Protein AF-0000000087427642 (afdb_homodimer)

Secondary structure (DSSP, 8-state):
--TTSHHHHHHHHHHHSPSSEEEEEHHHHHHHHHHHHHHHHTT-SSEEEEEEGGG---HHHHHHHHHTT-EEEE-SHHHHHHHHHHT--GGGEEE--S---HHHHHHHHHHT-EEEE-SHHHHHHHHHHHHHHT---EEEEEEP-B-TTSPBPSSSB-HHHHHHHHHHHHHHT--EEEEEE---SS-SSTHHHHHHHHHHHHHHHHHHHHTTT--EEE----PPPSSS-SS-PPPHHHHHHHHHHHHHHTT--GGGSEEEE--SHHHHGGGEEEEEEEEEEEEETTEEEEEES--GGG-GGGGTS---EEEE-SSGGGGSS-SSPEEEEEE-SSSSTT-EEEEEEEESS---TT-EEEEE--TTTHHHH---SSSPPPPEEEEETTEEEEPP--/--TTSHHHHHHHHHHHSPSSEEEEEHHHHHHHHHHHHHHHHTT-SSEEEEEEGGG---HHHHHHHHHTT-EEEE-SHHHHHHHHHHT--GGGEEE--S---HHHHHHHHHHT-EEEE-SHHHHHHHHHHHHHHT---EEEEEEP-B-TTSPBPSSSB-HHHHHHHHHHHHHTT--EEEEEE---SS-SSTHHHHHHHHHHHHHHHHHHHHTTT--EEE----PPPSSS-SS-PPPHHHHHHHHHHHHHHTT--GGGSEEEE--SHHHHGGGEEEEEEEEEEEEETTEEEEEES--GGG-GGGGTS---EEEE-SSGGGGG--SSPEEEEEE-SSSSTT-EEEEEEEESS---TT-EEEEE--TTTHHHH---SSSPPPPEEEEETTEEEEPP--

Nearest PDB structures (foldseek):
  7kh2-assembly2_B  TM=8.807E-01  e=3.112E-33  Francisella tularensis subsp. novicida
  7kh2-assembly1_C  TM=8.857E-01  e=6.780E-33  Francisella tularensis subsp. novicida
  2nva-assembly3_F  TM=8.558E-01  e=1.841E-29  Paramecium bursaria Chlorella virus 1
  2nva-assembly3_E  TM=8.548E-01  e=6.877E-29  Paramecium bursaria Chlorella virus 1
  2nva-assembly4_H  TM=8.618E-01  e=8.231E-29  Paramecium bursaria Chlorella virus 1

Solvent-accessible surface area (backbone atoms only — not comparable to full-atom values): 41023 Å² total; per-residue (Å²): 117,94,47,75,67,45,50,64,50,49,54,58,45,56,75,75,40,73,72,29,30,36,40,33,36,51,56,55,28,52,52,37,47,51,51,49,53,52,32,41,48,72,67,22,84,38,65,45,54,18,40,29,39,75,23,43,65,51,59,77,56,47,31,48,39,27,74,73,65,39,29,39,29,23,45,30,58,56,38,44,52,48,42,50,74,44,57,38,51,40,86,37,30,39,39,41,40,72,46,73,52,72,68,39,48,50,51,36,56,73,60,51,26,32,38,35,33,36,40,70,68,53,44,53,50,51,54,52,50,27,58,74,66,72,50,87,70,43,34,26,46,26,37,40,35,73,41,94,87,67,48,65,46,93,48,28,30,50,78,82,47,46,61,56,48,53,49,55,29,56,75,67,70,48,66,73,40,32,42,30,35,53,78,50,70,58,42,76,59,55,60,60,57,40,53,49,46,63,72,43,24,67,58,50,45,51,53,36,58,74,48,73,24,68,34,34,47,26,57,29,38,23,50,42,43,76,78,70,50,96,58,87,50,69,53,66,49,55,40,35,50,47,48,52,51,40,36,45,75,47,71,42,61,48,83,45,32,32,41,30,39,27,48,28,39,43,40,32,14,76,30,12,30,39,37,28,33,31,66,43,73,47,78,56,91,93,39,41,34,35,31,26,63,40,36,40,52,54,38,65,49,59,88,82,40,83,57,58,74,44,78,55,67,92,57,80,72,54,63,74,66,48,92,58,69,46,63,30,32,36,30,24,39,48,86,51,94,81,28,58,74,39,74,70,41,69,33,45,48,90,82,50,62,68,38,37,36,36,38,35,56,31,25,33,38,19,60,41,58,34,54,49,67,56,50,77,69,59,58,46,30,33,30,47,95,91,38,74,45,79,47,78,84,132,118,92,49,74,66,47,50,64,50,48,54,57,45,54,75,75,42,74,72,29,31,35,40,32,36,51,56,56,28,51,52,36,47,51,49,49,54,52,32,43,49,73,67,23,84,38,66,45,55,18,40,29,40,74,22,43,66,51,59,76,56,46,31,48,39,28,73,70,65,39,28,37,29,24,46,31,58,55,40,45,53,48,42,50,73,45,57,37,52,39,86,37,29,38,38,40,40,72,46,73,51,73,68,40,47,50,52,36,55,75,60,51,27,32,38,35,33,33,41,68,69,52,43,54,51,51,54,52,49,27,59,76,66,72,50,86,70,42,33,26,45,25,36,40,37,73,41,94,87,67,48,63,46,93,49,27,30,49,77,82,47,45,60,57,49,51,49,54,30,56,75,68,71,47,66,73,38,32,41,30,35,55,79,52,71,59,42,76,58,55,60,59,58,39,52,49,45,62,73,43,22,68,58,51,44,51,53,36,60,73,49,73,24,69,32,34,48,26,59,30,38,23,50,41,44,75,78,68,54,96,56,86,51,69,53,67,48,54,40,35,50,44,49,50,50,39,37,46,76,48,71,41,60,49,82,44,32,32,41,31,39,26,48,27,38,43,38,33,15,76,29,13,30,39,38,28,32,31,66,42,75,47,78,55,92,93,38,41,35,35,32,27,63,40,37,41,50,54,37,66,49,57,88,82,40,84,56,58,73,42,78,53,68,92,58,81,72,53,62,72,67,49,94,58,70,45,64,29,31,34,28,24,37,48,86,51,93,80,27,58,75,38,74,72,43,70,33,44,49,90,82,50,63,69,38,36,37,36,37,35,55,32,24,33,40,19,58,42,58,34,54,49,68,59,50,77,69,57,57,47,31,32,32,46,93,90,38,72,44,81,47,80,84,131

Foldseek 3Di:
DVCPVVLVLLVVVCVPFPDWAKEFEQVLLVVLVVQLCVLQCVQFVFEAEAAECQFDVQLSNLLVCLVVPHAHEYAELVVVVSNVVSRHQQQRYEHHHPDDDLVSLLVNQVSQHEYADWDPVSLVSNLVSCVVVVGQHAYEFEEWFQAPVRDTDPTTDYPVCVVVSVVVCVVSVHQHAEYEYEHDAADQALVRLLVRCVVCLVVVVVNLVVVQLNHEYEHEEHQHAQPFDPPGRDRSSRNSVSNSVSNVVSVHRSHSYHYYYHYRLNSTQQRMKIKWFFAAWDDDPNAIETEIAAWCLLQVCQVPTDWDKDWNDPDPPQQPPDPDWHFYWYAYDDDDDPRTNDHRDTGSDDDGGGIMMMTGRCTTNSNSRRDDDPDDDHWYWYDDPSDIDTRPDD/DVCPVVLVLLVVVCVPFPDWAKEFEQVLLVVLVVQLCVLQCVQFVFEAEAAECQFPVQLSNLLVCQVVVHAHEYAELVVVVSNVVSRHQQQRYEHHHQDDDLVSLLVNQVSQHEYEDWDPVSLVSNLVSCVVVVGQHAYEWEEWFQAPVRDTDPTTDYPVCVVVSVVVCVVSVHQHAEYEYEHDAADQALVRLLVRCVVCLVVVVVNLVVVQLNHEYEHEEHQHAQPFDPDGRDRSSRNSVSNSVSNVVSVHRSHSYHYYYHYYLNSTQQRMKIKWFFAAWDDDPNAIETEIAAWCLLVVCQVPTDWDKDWNDPDPPQQPPDPDWHFYWYAYDDDDDPRTNDHRDTGSDDDGGGIMMMTGRCTTNSNSRRDDDPDDDHWYWYDDPSDIDTRPDD

pLDDT: mean 91.94, std 11.84, range [31.23, 98.88]

Radius of gyration: 28.8 Å; Cα contacts (8 Å, |Δi|>4): 1660; chains: 2; bounding box: 78×86×61 Å

InterPro domains:
  IPR000183 Ornithine/DAP/Arg decarboxylase [PR01179] (51-69)
  IPR000183 Ornithine/DAP/Arg decarboxylase [PR01179] (71-83)
  IPR000183 Ornithine/DAP/Arg decarboxylase [PR01179] (173-186)
  IPR000183 Ornithine/DAP/Arg decarboxylase [PR01179] (259-278)
  IPR009006 Alanine racemase/group IV decarboxylase, C-terminal [G3DSA:2.40.37.10] (265-391)
  IPR009006 Alanine racemase/group IV decarboxylase, C-terminal [SSF50621] (239-381)
  IPR022644 Orn/DAP/Arg decarboxylase 2, N-terminal [PF02784] (31-268)
  IPR029066 PLP-binding barrel [G3DSA:3.20.20.10] (31-264)
  IPR029066 PLP-binding barrel [SSF51419] (19-271)

Sequence (788 aa):
MSCSTIPPLVRQTAAEVKTPFFLVDIDGIRASLRAHQQAWASHFPRVEVAYSYKSNSLADITRLFAREGLAAEVVSGRELELALQDGFQPDKIYFDGPLKTPDELRSALEAGVAIQVDSLPELSTVLELSDQLASCPRISMRLATRRPNGRWSRFGLLLSEVATALQLLDDAEVRLSGLHFHVGSNQPSPRLYRETIAIYGSLFRQIVDLYDGDIWLDIGGGFPSKSQTPAKTPEIAEFADAVATAFRAQHLDPHHFTLVVEPGRSLVEDHGYLVSRVRHEKRRNGRRLLVLDAGRNLIPSLETWHHPIEVVHDAPELAGSLDQEIEYDLFGAQCFESDSLARGFTSPVPLSPGTLLVFGEVGAYDLATSHSWIRQAPPVLTVSEEQWQPSSSRMSCSTIPPLVRQTAAEVKTPFFLVDIDGIRASLRAHQQAWASHFPRVEVAYSYKSNSLADITRLFAREGLAAEVVSGRELELALQDGFQPDKIYFDGPLKTPDELRSALEAGVAIQVDSLPELSTVLELSDQLASCPRISMRLATRRPNGRWSRFGLLLSEVATALQLLDDAEVRLSGLHFHVGSNQPSPRLYRETIAIYGSLFRQIVDLYDGDIWLDIGGGFPSKSQTPAKTPEIAEFADAVATAFRAQHLDPHHFTLVVEPGRSLVEDHGYLVSRVRHEKRRNGRRLLVLDAGRNLIPSLETWHHPIEVVHDAPELAGSLDQEIEYDLFGAQCFESDSLARGFTSPVPLSPGTLLVFGEVGAYDLATSHSWIRQAPPVLTVSEEQWQPSSSR

Structure (mmCIF, N/CA/C/O backbone):
data_AF-0000000087427642-model_v1
#
loop_
_entity.id
_entity.type
_entity.pdbx_description
1 polymer 'Type III PLP-dependent enzyme'
#
loop_
_atom_site.group_PDB
_atom_site.id
_atom_site.type_symbol
_atom_site.label_atom_id
_atom_site.label_alt_id
_atom_site.label_comp_id
_atom_site.label_asym_id
_atom_site.label_entity_id
_atom_site.label_seq_id
_atom_site.pdbx_PDB_ins_code
_atom_site.Cartn_x
_atom_site.Cartn_y
_atom_site.Cartn_z
_atom_site.occupancy
_atom_site.B_iso_or_equiv
_atom_site.auth_seq_id
_atom_site.auth_comp_id
_atom_site.auth_asym_id
_atom_site.auth_atom_id
_atom_site.pdbx_PDB_model_num
ATOM 1 N N . MET A 1 1 ? 24.516 11.781 -3.141 1 31.58 1 MET A N 1
ATOM 2 C CA . MET A 1 1 ? 24.406 11.141 -1.834 1 31.58 1 MET A CA 1
ATOM 3 C C . MET A 1 1 ? 25.656 11.375 -1 1 31.58 1 MET A C 1
ATOM 5 O O . MET A 1 1 ? 26.766 11.047 -1.433 1 31.58 1 MET A O 1
ATOM 9 N N . SER A 1 2 ? 25.766 12.297 -0.439 1 37 2 SER A N 1
ATOM 10 C CA . SER A 1 2 ? 26.953 12.305 0.398 1 37 2 SER A CA 1
ATOM 11 C C . SER A 1 2 ? 27.109 11 1.163 1 37 2 SER A C 1
ATOM 13 O O . SER A 1 2 ? 26.812 10.93 2.357 1 37 2 SER A O 1
ATOM 15 N N . CYS A 1 3 ? 26.516 9.906 0.608 1 42.31 3 CYS A N 1
ATOM 16 C CA . CYS A 1 3 ? 26.469 8.492 0.942 1 42.31 3 CYS A CA 1
ATOM 17 C C . CYS A 1 3 ? 27.875 7.953 1.228 1 42.31 3 CYS A C 1
ATOM 19 O O . CYS A 1 3 ? 28.172 6.809 0.895 1 42.31 3 CYS A O 1
ATOM 21 N N . SER A 1 4 ? 28.672 8.852 1.37 1 47.69 4 SER A N 1
ATOM 22 C CA . SER A 1 4 ? 29.984 8.227 1.441 1 47.69 4 SER A CA 1
ATOM 23 C C . SER A 1 4 ? 30.047 7.176 2.543 1 47.69 4 SER A C 1
ATOM 25 O O . SER A 1 4 ? 30.828 6.223 2.457 1 47.69 4 SER A O 1
ATOM 27 N N . THR A 1 5 ? 29.125 7.473 3.59 1 57.28 5 THR A N 1
ATOM 28 C CA . THR A 1 5 ? 29.297 6.566 4.719 1 57.28 5 THR A CA 1
ATOM 29 C C . THR A 1 5 ? 28.312 5.402 4.633 1 57.28 5 THR A C 1
ATOM 31 O O . THR A 1 5 ? 28.406 4.441 5.395 1 57.28 5 THR A O 1
ATOM 34 N N . ILE A 1 6 ? 27.422 5.395 3.625 1 67.44 6 ILE A N 1
ATOM 35 C CA . ILE A 1 6 ? 26.344 4.422 3.604 1 67.44 6 ILE A CA 1
ATOM 36 C C . ILE A 1 6 ? 26.844 3.096 3.037 1 67.44 6 ILE A C 1
ATOM 38 O O . ILE A 1 6 ? 26.609 2.035 3.623 1 67.44 6 ILE A O 1
ATOM 42 N N . PRO A 1 7 ? 27.781 3.23 2.18 1 68.06 7 PRO A N 1
ATOM 43 C CA . PRO A 1 7 ? 28.109 1.948 1.557 1 68.06 7 PRO A CA 1
ATOM 44 C C . PRO A 1 7 ? 28.844 1.003 2.51 1 68.06 7 PRO A C 1
ATOM 46 O O . PRO A 1 7 ? 28.484 -0.171 2.619 1 68.06 7 PRO A O 1
ATOM 49 N N . PRO A 1 8 ? 29.828 1.535 3.279 1 75.38 8 PRO A N 1
ATOM 50 C CA . PRO A 1 8 ? 30.484 0.605 4.203 1 75.38 8 PRO A CA 1
ATOM 51 C C . PRO A 1 8 ? 29.531 0.068 5.27 1 75.38 8 PRO A C 1
ATOM 53 O O . PRO A 1 8 ? 29.594 -1.115 5.613 1 75.38 8 PRO A O 1
ATOM 56 N N . LEU A 1 9 ? 28.719 0.882 5.648 1 83.38 9 LEU A N 1
ATOM 57 C CA . LEU A 1 9 ? 27.766 0.485 6.668 1 83.38 9 LEU A CA 1
ATOM 58 C C . LEU A 1 9 ? 26.781 -0.542 6.113 1 83.38 9 LEU A C 1
ATOM 60 O O . LEU A 1 9 ? 26.422 -1.504 6.801 1 83.38 9 LEU A O 1
ATOM 64 N N . VAL A 1 10 ? 26.422 -0.36 4.926 1 87.94 10 VAL A N 1
ATOM 65 C CA . VAL A 1 10 ? 25.469 -1.256 4.27 1 87.94 10 VAL A CA 1
ATOM 66 C C . VAL A 1 10 ? 26.078 -2.652 4.148 1 87.94 10 VAL A C 1
ATOM 68 O O . VAL A 1 10 ? 25.406 -3.65 4.43 1 87.94 10 VAL A O 1
ATOM 71 N N . ARG A 1 11 ? 27.297 -2.719 3.783 1 87.69 11 ARG A N 1
ATOM 72 C CA . ARG A 1 11 ? 27.953 -4.008 3.623 1 87.69 11 ARG A CA 1
ATOM 73 C C . ARG A 1 11 ? 28.031 -4.75 4.953 1 87.69 11 ARG A C 1
ATOM 75 O O . ARG A 1 11 ? 27.75 -5.949 5.02 1 87.69 11 ARG A O 1
ATOM 82 N N . GLN A 1 12 ? 28.469 -4.012 5.891 1 86.94 12 GLN A N 1
ATOM 83 C CA . GLN A 1 12 ? 28.578 -4.602 7.223 1 86.94 12 GLN A CA 1
ATOM 84 C C . GLN A 1 12 ? 27.234 -5.086 7.734 1 86.94 12 GLN A C 1
ATOM 86 O O . GLN A 1 12 ? 27.125 -6.188 8.281 1 86.94 12 GLN A O 1
ATOM 91 N N . THR A 1 13 ? 26.266 -4.289 7.578 1 89.12 13 THR A N 1
ATOM 92 C CA . THR A 1 13 ? 24.922 -4.629 8.055 1 89.12 13 THR A CA 1
ATOM 93 C C . THR A 1 13 ? 24.375 -5.832 7.297 1 89.12 13 THR A C 1
ATOM 95 O O . THR A 1 13 ? 23.781 -6.73 7.898 1 89.12 13 THR A O 1
ATOM 98 N N . ALA A 1 14 ? 24.594 -5.875 6.004 1 90.75 14 ALA A N 1
ATOM 99 C CA . ALA A 1 14 ? 24.062 -6.93 5.148 1 90.75 14 ALA A CA 1
ATOM 100 C C . ALA A 1 14 ? 24.703 -8.273 5.465 1 90.75 14 ALA A C 1
ATOM 102 O O . ALA A 1 14 ? 24.188 -9.328 5.074 1 90.75 14 ALA A O 1
ATOM 103 N N . ALA A 1 15 ? 25.844 -8.258 6.09 1 90.31 15 ALA A N 1
ATOM 104 C CA . ALA A 1 15 ? 26.5 -9.492 6.523 1 90.31 15 ALA A CA 1
ATOM 105 C C . ALA A 1 15 ? 25.781 -10.094 7.73 1 90.31 15 ALA A C 1
ATOM 107 O O . ALA A 1 15 ? 25.875 -11.297 7.977 1 90.31 15 ALA A O 1
ATOM 108 N N . GLU A 1 16 ? 25.031 -9.289 8.414 1 91.06 16 GLU A N 1
ATOM 109 C CA . GLU A 1 16 ? 24.406 -9.719 9.664 1 91.06 16 GLU A CA 1
ATOM 110 C C . GLU A 1 16 ? 22.891 -9.773 9.539 1 91.06 16 GLU A C 1
ATOM 112 O O . GLU A 1 16 ? 22.219 -10.531 10.25 1 91.06 16 GLU A O 1
ATOM 117 N N . VAL A 1 17 ? 22.359 -8.953 8.734 1 92.88 17 VAL A N 1
ATOM 118 C CA . VAL A 1 17 ? 20.922 -8.852 8.57 1 92.88 17 VAL A CA 1
ATOM 119 C C . VAL A 1 17 ? 20.516 -9.281 7.16 1 92.88 17 VAL A C 1
ATOM 121 O O . VAL A 1 17 ? 21.094 -8.805 6.176 1 92.88 17 VAL A O 1
ATOM 124 N N . LYS A 1 18 ? 19.609 -10.164 7.062 1 93.31 18 LYS A N 1
ATOM 125 C CA . LYS A 1 18 ? 19.156 -10.641 5.766 1 93.31 18 LYS A CA 1
ATOM 126 C C . LYS A 1 18 ? 18.453 -9.531 4.988 1 93.31 18 LYS A C 1
ATOM 128 O O . LYS A 1 18 ? 17.672 -8.758 5.559 1 93.31 18 LYS A O 1
ATOM 133 N N . THR A 1 19 ? 18.781 -9.383 3.75 1 95.44 19 THR A N 1
ATOM 134 C CA . THR A 1 19 ? 18.078 -8.453 2.867 1 95.44 19 THR A CA 1
ATOM 135 C C . THR A 1 19 ? 16.719 -9.016 2.465 1 95.44 19 THR A C 1
ATOM 137 O O . THR A 1 19 ? 16.5 -10.234 2.498 1 95.44 19 THR A O 1
ATOM 140 N N . PRO A 1 20 ? 15.828 -8.094 2.119 1 96.56 20 PRO A N 1
ATOM 141 C CA . PRO A 1 20 ? 15.953 -6.633 2.141 1 96.56 20 PRO A CA 1
ATOM 142 C C . PRO A 1 20 ? 15.781 -6.047 3.539 1 96.56 20 PRO A C 1
ATOM 144 O O . PRO A 1 20 ? 15.242 -6.711 4.43 1 96.56 20 PRO A O 1
ATOM 147 N N . PHE A 1 21 ? 16.266 -4.887 3.818 1 96 21 PHE A N 1
ATOM 148 C CA . PHE A 1 21 ? 16.016 -4.152 5.051 1 96 21 PHE A CA 1
ATOM 149 C C . PHE A 1 21 ? 16.062 -2.648 4.805 1 96 21 PHE A C 1
ATOM 151 O O . PHE A 1 21 ? 16.688 -2.193 3.846 1 96 21 PHE A O 1
ATOM 158 N N . PHE A 1 22 ? 15.352 -1.914 5.645 1 96.25 22 PHE A N 1
ATOM 159 C CA . PHE A 1 22 ? 15.43 -0.458 5.625 1 96.25 22 PHE A CA 1
ATOM 160 C C . PHE A 1 22 ? 16.531 0.039 6.562 1 96.25 22 PHE A C 1
ATOM 162 O O . PHE A 1 22 ? 16.781 -0.562 7.609 1 96.25 22 PHE A O 1
ATOM 169 N N . LEU A 1 23 ? 17.156 1.083 6.156 1 94.31 23 LEU A N 1
ATOM 170 C CA . LEU A 1 23 ? 18.109 1.811 6.98 1 94.31 23 LEU A CA 1
ATOM 171 C C . LEU A 1 23 ? 17.703 3.273 7.121 1 94.31 23 LEU A C 1
ATOM 173 O O . LEU A 1 23 ? 17.375 3.934 6.129 1 94.31 23 LEU A O 1
ATOM 177 N N . VAL A 1 24 ? 17.656 3.721 8.352 1 95.12 24 VAL A N 1
ATOM 178 C CA . VAL A 1 24 ? 17.312 5.113 8.625 1 95.12 24 VAL A CA 1
ATOM 179 C C . VAL A 1 24 ? 18.5 5.797 9.32 1 95.12 24 VAL A C 1
ATOM 181 O O . VAL A 1 24 ? 18.938 5.359 10.383 1 95.12 24 VAL A O 1
ATOM 184 N N . ASP A 1 25 ? 18.938 6.863 8.742 1 93.69 25 ASP A N 1
ATOM 185 C CA . ASP A 1 25 ? 20.078 7.629 9.25 1 93.69 25 ASP A CA 1
ATOM 186 C C . ASP A 1 25 ? 19.625 8.695 10.234 1 93.69 25 ASP A C 1
ATOM 188 O O . ASP A 1 25 ? 19.281 9.812 9.836 1 93.69 25 ASP A O 1
ATOM 192 N N . ILE A 1 26 ? 19.734 8.398 11.523 1 94.62 26 ILE A N 1
ATOM 193 C CA . ILE A 1 26 ? 19.219 9.273 12.57 1 94.62 26 ILE A CA 1
ATOM 194 C C . ILE A 1 26 ? 20.078 10.539 12.656 1 94.62 26 ILE A C 1
ATOM 196 O O . ILE A 1 26 ? 19.562 11.625 12.906 1 94.62 26 ILE A O 1
ATOM 200 N N . ASP A 1 27 ? 21.359 10.445 12.453 1 93.69 27 ASP A N 1
ATOM 201 C CA . ASP A 1 27 ? 22.234 11.602 12.5 1 93.69 27 ASP A CA 1
ATOM 202 C C . ASP A 1 27 ? 21.922 12.586 11.375 1 93.69 27 ASP A C 1
ATOM 204 O O . ASP A 1 27 ? 21.922 13.797 11.578 1 93.69 27 ASP A O 1
ATOM 208 N N . GLY A 1 28 ? 21.672 11.977 10.211 1 93.94 28 GLY A N 1
ATOM 209 C CA . GLY A 1 28 ? 21.25 12.828 9.109 1 93.94 28 GLY A CA 1
ATOM 210 C C . GLY A 1 28 ? 19.953 13.57 9.391 1 93.94 28 GLY A C 1
ATOM 211 O O . GLY A 1 28 ? 19.828 14.75 9.062 1 93.94 28 GLY A O 1
ATOM 212 N N . ILE A 1 29 ? 19.047 12.938 10 1 96.38 29 ILE A N 1
ATOM 213 C CA . ILE A 1 29 ? 17.766 13.531 10.359 1 96.38 29 ILE A CA 1
ATOM 214 C C . ILE A 1 29 ? 17.984 14.664 11.367 1 96.38 29 ILE A C 1
ATOM 216 O O . ILE A 1 29 ? 17.391 15.734 11.234 1 96.38 29 ILE A O 1
ATOM 220 N N . ARG A 1 30 ? 18.828 14.484 12.305 1 95.31 30 ARG A N 1
ATOM 221 C CA . ARG A 1 30 ? 19.141 15.508 13.289 1 95.31 30 ARG A CA 1
ATOM 222 C C . ARG A 1 30 ? 19.75 16.75 12.625 1 95.31 30 ARG A C 1
ATOM 224 O O . ARG A 1 30 ? 19.422 17.875 12.992 1 95.31 30 ARG A O 1
ATOM 231 N N . ALA A 1 31 ? 20.609 16.469 11.703 1 94.88 31 ALA A N 1
ATOM 232 C CA . ALA A 1 31 ? 21.219 17.578 10.977 1 94.88 31 ALA A CA 1
ATOM 233 C C . ALA A 1 31 ? 20.188 18.375 10.195 1 94.88 31 ALA A C 1
ATOM 235 O O . ALA A 1 31 ? 20.219 19.609 10.172 1 94.88 31 ALA A O 1
ATOM 236 N N . SER A 1 32 ? 19.281 17.656 9.562 1 95.38 32 SER A N 1
ATOM 237 C CA . SER A 1 32 ? 18.203 18.312 8.836 1 95.38 32 SER A CA 1
ATOM 238 C C . SER A 1 32 ? 17.328 19.141 9.766 1 95.38 32 SER A C 1
ATOM 240 O O . SER A 1 32 ? 16.891 20.25 9.406 1 95.38 32 SER A O 1
ATOM 242 N N . LEU A 1 33 ? 17.062 18.656 10.945 1 97.19 33 LEU A N 1
ATOM 243 C CA . LEU A 1 33 ? 16.281 19.375 11.945 1 97.19 33 LEU A CA 1
ATOM 244 C C . LEU A 1 33 ? 16.969 20.672 12.336 1 97.19 33 LEU A C 1
ATOM 246 O O . LEU A 1 33 ? 16.312 21.734 12.383 1 97.19 33 LEU A O 1
ATOM 250 N N . ARG A 1 34 ? 18.234 20.609 12.539 1 96.31 34 ARG A N 1
ATOM 251 C CA . ARG A 1 34 ? 18.984 21.797 12.914 1 96.31 34 ARG A CA 1
ATOM 252 C C . ARG A 1 34 ? 18.922 22.859 11.812 1 96.31 34 ARG A C 1
ATOM 254 O O . ARG A 1 34 ? 18.797 24.047 12.094 1 96.31 34 ARG A O 1
ATOM 261 N N . ALA A 1 35 ? 19 22.375 10.656 1 95.19 35 ALA A N 1
ATOM 262 C CA . ALA A 1 35 ? 18.938 23.281 9.516 1 95.19 35 ALA A CA 1
ATOM 263 C C . ALA A 1 35 ? 17.594 24 9.477 1 95.19 35 ALA A C 1
ATOM 265 O O . ALA A 1 35 ? 17.531 25.203 9.219 1 95.19 35 ALA A O 1
ATOM 266 N N . HIS A 1 36 ? 16.516 23.328 9.688 1 97 36 HIS A N 1
ATOM 267 C CA . HIS A 1 36 ? 15.18 23.922 9.734 1 97 36 HIS A CA 1
ATOM 268 C C . HIS A 1 36 ? 15.062 24.953 10.852 1 97 36 HIS A C 1
ATOM 270 O O . HIS A 1 36 ? 14.609 26.062 10.625 1 97 36 HIS A O 1
ATOM 276 N N . GLN A 1 37 ? 15.492 24.547 12.008 1 97.06 37 GLN A N 1
ATOM 277 C CA . GLN A 1 37 ? 15.391 25.422 13.172 1 97.06 37 GLN A CA 1
ATOM 278 C C . GLN A 1 37 ? 16.172 26.719 12.945 1 97.06 37 GLN A C 1
ATOM 280 O O . GLN A 1 37 ? 15.664 27.812 13.203 1 97.06 37 GLN A O 1
ATOM 285 N N . GLN A 1 38 ? 17.312 26.562 12.398 1 97.38 38 GLN A N 1
ATOM 286 C CA . GLN A 1 38 ? 18.156 27.719 12.164 1 97.38 38 GLN A CA 1
ATOM 287 C C . GLN A 1 38 ? 17.562 28.625 11.086 1 97.38 38 GLN A C 1
ATOM 289 O O . GLN A 1 38 ? 17.531 29.844 11.25 1 97.38 38 GLN A O 1
ATOM 294 N N . ALA A 1 39 ? 17.125 28.016 10.055 1 97.88 39 ALA A N 1
ATOM 295 C CA . ALA A 1 39 ? 16.594 28.797 8.93 1 97.88 39 ALA A CA 1
ATOM 296 C C . ALA A 1 39 ? 15.391 29.625 9.359 1 97.88 39 ALA A C 1
ATOM 298 O O . ALA A 1 39 ? 15.336 30.828 9.086 1 97.88 39 ALA A O 1
ATOM 299 N N . TRP A 1 40 ? 14.461 29.078 10.047 1 98.56 40 TRP A N 1
ATOM 300 C CA . TRP A 1 40 ? 13.234 29.781 10.422 1 98.56 40 TRP A CA 1
ATOM 301 C C . TRP A 1 40 ? 13.484 30.75 11.562 1 98.56 40 TRP A C 1
ATOM 303 O O . TRP A 1 40 ? 12.93 31.859 11.586 1 98.56 40 TRP A O 1
ATOM 313 N N . ALA A 1 41 ? 14.352 30.375 12.492 1 97.62 41 ALA A N 1
ATOM 314 C CA . ALA A 1 41 ? 14.648 31.219 13.648 1 97.62 41 ALA A CA 1
ATOM 315 C C . ALA A 1 41 ? 15.336 32.531 13.219 1 97.62 41 ALA A C 1
ATOM 317 O O . ALA A 1 41 ? 15.273 33.531 13.922 1 97.62 41 ALA A O 1
ATOM 318 N N . SER A 1 42 ? 15.938 32.469 12.117 1 97.5 42 SER A N 1
ATOM 319 C CA . SER A 1 42 ? 16.641 33.656 11.633 1 97.5 42 SER A CA 1
ATOM 320 C C . SER A 1 42 ? 15.664 34.781 11.242 1 97.5 42 SER A C 1
ATOM 322 O O . SER A 1 42 ? 16.016 35.938 11.234 1 97.5 42 SER A O 1
ATOM 324 N N . HIS A 1 43 ? 14.422 34.406 10.992 1 97.75 43 HIS A N 1
ATOM 325 C CA . HIS A 1 43 ? 13.445 35.406 10.516 1 97.75 43 HIS A CA 1
ATOM 326 C C . HIS A 1 43 ? 12.297 35.531 11.5 1 97.75 43 HIS A C 1
ATOM 328 O O . HIS A 1 43 ? 11.625 36.562 11.531 1 97.75 43 HIS A O 1
ATOM 334 N N . PHE A 1 44 ? 12.062 34.531 12.266 1 98.19 44 PHE A N 1
ATOM 335 C CA . PHE A 1 44 ? 10.922 34.531 13.18 1 98.19 44 PHE A CA 1
ATOM 336 C C . PHE A 1 44 ? 11.383 34.25 14.609 1 98.19 44 PHE A C 1
ATOM 338 O O . PHE A 1 44 ? 11.891 33.156 14.906 1 98.19 44 PHE A O 1
ATOM 345 N N . PRO A 1 45 ? 11.164 35.219 15.508 1 97.06 45 PRO A N 1
ATOM 346 C CA . PRO A 1 45 ? 11.633 35.062 16.891 1 97.06 45 PRO A CA 1
ATOM 347 C C . PRO A 1 45 ? 10.891 33.938 17.641 1 97.06 45 PRO A C 1
ATOM 349 O O . PRO A 1 45 ? 11.438 33.344 18.562 1 97.06 45 PRO A O 1
ATOM 352 N N . ARG A 1 46 ? 9.625 33.781 17.297 1 97.44 46 ARG A N 1
ATOM 353 C CA . ARG A 1 46 ? 8.812 32.719 17.844 1 97.44 46 ARG A CA 1
ATOM 354 C C . ARG A 1 46 ? 8.414 31.719 16.766 1 97.44 46 ARG A C 1
ATOM 356 O O . ARG A 1 46 ? 7.516 31.984 15.969 1 97.44 46 ARG A O 1
ATOM 363 N N . VAL A 1 47 ? 9.117 30.578 16.766 1 97.75 47 VAL A N 1
ATOM 364 C CA . VAL A 1 47 ? 8.859 29.578 15.75 1 97.75 47 VAL A CA 1
ATOM 365 C C . VAL A 1 47 ? 8.703 28.203 16.391 1 97.75 47 VAL A C 1
ATOM 367 O O . VAL A 1 47 ? 9.438 27.859 17.328 1 97.75 47 VAL A O 1
ATOM 370 N N . GLU A 1 48 ? 7.734 27.516 15.992 1 97.88 48 GLU A N 1
ATOM 371 C CA . GLU A 1 48 ? 7.516 26.125 16.391 1 97.88 48 GLU A CA 1
ATOM 372 C C . GLU A 1 48 ? 7.578 25.188 15.195 1 97.88 48 GLU A C 1
ATOM 374 O O . GLU A 1 48 ? 6.836 25.359 14.227 1 97.88 48 GLU A O 1
ATOM 379 N N . VAL A 1 49 ? 8.523 24.234 15.234 1 98.56 49 VAL A N 1
ATOM 380 C CA . VAL A 1 49 ? 8.625 23.203 14.211 1 98.56 49 VAL A CA 1
ATOM 381 C C . VAL A 1 49 ? 7.809 21.984 14.641 1 98.56 49 VAL A C 1
ATOM 383 O O . VAL A 1 49 ? 8.133 21.328 15.633 1 98.56 49 VAL A O 1
ATOM 386 N N . ALA A 1 50 ? 6.781 21.703 13.914 1 98.81 50 ALA A N 1
ATOM 387 C CA . ALA A 1 50 ? 5.891 20.578 14.211 1 98.81 50 ALA A CA 1
ATOM 388 C C . ALA A 1 50 ? 6.078 19.453 13.203 1 98.81 50 ALA A C 1
ATOM 390 O O . ALA A 1 50 ? 5.695 19.594 12.031 1 98.81 50 ALA A O 1
ATOM 391 N N . TYR A 1 51 ? 6.594 18.391 13.688 1 98.81 51 TYR A N 1
ATOM 392 C CA . TYR A 1 51 ? 6.855 17.281 12.781 1 98.81 51 TYR A CA 1
ATOM 393 C C . TYR A 1 51 ? 5.555 16.641 12.312 1 98.81 51 TYR A C 1
ATOM 395 O O . TYR A 1 51 ? 4.691 16.297 13.133 1 98.81 51 TYR A O 1
ATOM 403 N N . SER A 1 52 ? 5.449 16.5 10.984 1 98.56 52 SER A N 1
ATOM 404 C CA . SER A 1 52 ? 4.277 15.844 10.406 1 98.56 52 SER A CA 1
ATOM 405 C C . SER A 1 52 ? 4.363 14.328 10.531 1 98.56 52 SER A C 1
ATOM 407 O O . SER A 1 52 ? 5.07 13.672 9.766 1 98.56 52 SER A O 1
ATOM 409 N N . TYR A 1 53 ? 3.57 13.734 11.352 1 98.25 53 TYR A N 1
ATOM 410 C CA . TYR A 1 53 ? 3.662 12.328 11.719 1 98.25 53 TYR A CA 1
ATOM 411 C C . TYR A 1 53 ? 3.414 11.43 10.508 1 98.25 53 TYR A C 1
ATOM 413 O O . TYR A 1 53 ? 3.986 10.344 10.406 1 98.25 53 TYR A O 1
ATOM 421 N N . LYS A 1 54 ? 2.578 11.867 9.617 1 97.44 54 LYS A N 1
ATOM 422 C CA . LYS A 1 54 ? 2.168 11.016 8.508 1 97.44 54 LYS A CA 1
ATOM 423 C C . LYS A 1 54 ? 3.344 10.727 7.574 1 97.44 54 LYS A C 1
ATOM 425 O O . LYS A 1 54 ? 3.277 9.812 6.75 1 97.44 54 LYS A O 1
ATOM 430 N N . SER A 1 55 ? 4.418 11.5 7.668 1 97.31 55 SER A N 1
ATOM 431 C CA . SER A 1 55 ? 5.578 11.297 6.809 1 97.31 55 SER A CA 1
ATOM 432 C C . SER A 1 55 ? 6.332 10.031 7.184 1 97.31 55 SER A C 1
ATOM 434 O O . SER A 1 55 ? 6.762 9.273 6.312 1 97.31 55 SER A O 1
ATOM 436 N N . ASN A 1 56 ? 6.543 9.836 8.383 1 97.5 56 ASN A N 1
ATOM 437 C CA . ASN A 1 56 ? 7.242 8.695 8.969 1 97.5 56 ASN A CA 1
ATOM 438 C C . ASN A 1 56 ? 7.121 8.68 10.484 1 97.5 56 ASN A C 1
ATOM 440 O O . ASN A 1 56 ? 7.773 9.469 11.172 1 97.5 56 ASN A O 1
ATOM 444 N N . SER A 1 57 ? 6.355 7.785 11.086 1 97 57 SER A N 1
ATOM 445 C CA . SER A 1 57 ? 6.074 7.801 12.516 1 97 57 SER A CA 1
ATOM 446 C C . SER A 1 57 ? 6.941 6.789 13.258 1 97 57 SER A C 1
ATOM 448 O O . SER A 1 57 ? 6.559 6.305 14.328 1 97 57 SER A O 1
ATOM 450 N N . LEU A 1 58 ? 8.055 6.352 12.602 1 95.81 58 LEU A N 1
ATOM 451 C CA . LEU A 1 58 ? 8.992 5.484 13.305 1 95.81 58 LEU A CA 1
ATOM 452 C C . LEU A 1 58 ? 9.352 6.074 14.664 1 95.81 58 LEU A C 1
ATOM 454 O O . LEU A 1 58 ? 9.781 7.227 14.758 1 95.81 58 LEU A O 1
ATOM 458 N N . ALA A 1 59 ? 9.281 5.316 15.68 1 96.38 59 ALA A N 1
ATOM 459 C CA . ALA A 1 59 ? 9.422 5.801 17.047 1 96.38 59 ALA A CA 1
ATOM 460 C C . ALA A 1 59 ? 10.789 6.438 17.266 1 96.38 59 ALA A C 1
ATOM 462 O O . ALA A 1 59 ? 10.906 7.445 17.984 1 96.38 59 ALA A O 1
ATOM 463 N N . ASP A 1 60 ? 11.82 5.863 16.656 1 95.62 60 ASP A N 1
ATOM 464 C CA . ASP A 1 60 ? 13.164 6.402 16.812 1 95.62 60 ASP A CA 1
ATOM 465 C C . ASP A 1 60 ? 13.234 7.848 16.328 1 95.62 60 ASP A C 1
ATOM 467 O O . ASP A 1 60 ? 13.984 8.656 16.875 1 95.62 60 ASP A O 1
ATOM 471 N N . ILE A 1 61 ? 12.469 8.148 15.328 1 97.31 61 ILE A N 1
ATOM 472 C CA . ILE A 1 61 ? 12.445 9.484 14.75 1 97.31 61 ILE A CA 1
ATOM 473 C C . ILE A 1 61 ? 11.594 10.414 15.617 1 97.31 61 ILE A C 1
ATOM 475 O O . ILE A 1 61 ? 12.055 11.484 16.031 1 97.31 61 ILE A O 1
ATOM 479 N N . THR A 1 62 ? 10.367 9.953 15.969 1 98 62 THR A N 1
ATOM 480 C CA . THR A 1 62 ? 9.414 10.82 16.656 1 98 62 THR A CA 1
ATOM 481 C C . THR A 1 62 ? 9.859 11.086 18.094 1 98 62 THR A C 1
ATOM 483 O O . THR A 1 62 ? 9.734 12.203 18.594 1 98 62 THR A O 1
ATOM 486 N N . ARG A 1 63 ? 10.422 10.109 18.719 1 97.44 63 ARG A N 1
ATOM 487 C CA . ARG A 1 63 ? 10.93 10.305 20.078 1 97.44 63 ARG A CA 1
ATOM 488 C C . ARG A 1 63 ? 12.133 11.234 20.078 1 97.44 63 ARG A C 1
ATOM 490 O O . ARG A 1 63 ? 12.312 12.023 21.016 1 97.44 63 ARG A O 1
ATOM 497 N N . LEU A 1 64 ? 12.977 11.094 19.094 1 96.38 64 LEU A N 1
ATOM 498 C CA . LEU A 1 64 ? 14.07 12.047 18.938 1 96.38 64 LEU A CA 1
ATOM 499 C C . LEU A 1 64 ? 13.539 13.469 18.859 1 96.38 64 LEU A C 1
ATOM 501 O O . LEU A 1 64 ? 14.023 14.359 19.562 1 96.38 64 LEU A O 1
ATOM 505 N N . PHE A 1 65 ? 12.539 13.68 18.047 1 98.25 65 PHE A N 1
ATOM 506 C CA . PHE A 1 65 ? 11.992 15.016 17.844 1 98.25 65 PHE A CA 1
ATOM 507 C C . PHE A 1 65 ? 11.336 15.531 19.109 1 98.25 65 PHE A C 1
ATOM 509 O O . PHE A 1 65 ? 11.438 16.719 19.438 1 98.25 65 PHE A O 1
ATOM 516 N N . ALA A 1 66 ? 10.672 14.641 19.828 1 98.25 66 ALA A N 1
ATOM 517 C CA . ALA A 1 66 ? 10.094 15.031 21.109 1 98.25 66 ALA A CA 1
ATOM 518 C C . ALA A 1 66 ? 11.18 15.492 22.078 1 98.25 66 ALA A C 1
ATOM 520 O O . ALA A 1 66 ? 11.031 16.531 22.734 1 98.25 66 ALA A O 1
ATOM 521 N N . ARG A 1 67 ? 12.242 14.773 22.141 1 96.94 67 ARG A N 1
ATOM 522 C CA . ARG A 1 67 ? 13.344 15.102 23.031 1 96.94 67 ARG A CA 1
ATOM 523 C C . ARG A 1 67 ? 14.016 16.406 22.625 1 96.94 67 ARG A C 1
ATOM 525 O O . ARG A 1 67 ? 14.508 17.156 23.469 1 96.94 67 ARG A O 1
ATOM 532 N N . GLU A 1 68 ? 13.992 16.641 21.359 1 96.56 68 GLU A N 1
ATOM 533 C CA . GLU A 1 68 ? 14.594 17.859 20.844 1 96.56 68 GLU A CA 1
ATOM 534 C C . GLU A 1 68 ? 13.656 19.047 21.016 1 96.56 68 GLU A C 1
ATOM 536 O O . GLU A 1 68 ? 13.984 20.172 20.625 1 96.56 68 GLU A O 1
ATOM 541 N N . GLY A 1 69 ? 12.438 18.828 21.5 1 96.25 69 GLY A N 1
ATOM 542 C CA . GLY A 1 69 ? 11.539 19.922 21.844 1 96.25 69 GLY A CA 1
ATOM 543 C C . GLY A 1 69 ? 10.625 20.328 20.703 1 96.25 69 GLY A C 1
ATOM 544 O O . GLY A 1 69 ? 10 21.391 20.75 1 96.25 69 GLY A O 1
ATOM 545 N N . LEU A 1 70 ? 10.555 19.516 19.688 1 98.38 70 LEU A N 1
ATOM 546 C CA . LEU A 1 70 ? 9.672 19.828 18.562 1 98.38 70 LEU A CA 1
ATOM 547 C C . LEU A 1 70 ? 8.211 19.625 18.969 1 98.38 70 LEU A C 1
ATOM 549 O O . LEU A 1 70 ? 7.918 19 19.984 1 98.38 70 LEU A O 1
ATOM 553 N N . ALA A 1 71 ? 7.324 20.234 18.203 1 98.75 71 ALA A N 1
ATOM 554 C CA . ALA A 1 71 ? 5.895 19.922 18.234 1 98.75 71 ALA A CA 1
ATOM 555 C C . ALA A 1 71 ? 5.566 18.781 17.266 1 98.75 71 ALA A C 1
ATOM 557 O O . ALA A 1 71 ? 6.426 18.344 16.5 1 98.75 71 ALA A O 1
ATOM 558 N N . ALA A 1 72 ? 4.363 18.219 17.406 1 98.88 72 ALA A N 1
ATOM 559 C CA . ALA A 1 72 ? 3.852 17.188 16.516 1 98.88 72 ALA A CA 1
ATOM 560 C C . ALA A 1 72 ? 2.609 17.672 15.766 1 98.88 72 ALA A C 1
ATOM 562 O O . ALA A 1 72 ? 1.746 18.328 16.344 1 98.88 72 ALA A O 1
ATOM 563 N N . GLU A 1 73 ? 2.619 17.516 14.555 1 98.81 73 GLU A N 1
ATOM 564 C CA . GLU A 1 73 ? 1.395 17.609 13.766 1 98.81 73 GLU A CA 1
ATOM 565 C C . GLU A 1 73 ? 0.846 16.234 13.422 1 98.81 73 GLU A C 1
ATOM 567 O O . GLU A 1 73 ? 1.541 15.414 12.812 1 98.81 73 GLU A O 1
ATOM 572 N N . VAL A 1 74 ? -0.371 15.93 13.828 1 98.69 74 VAL A N 1
ATOM 573 C CA . VAL A 1 74 ? -0.999 14.625 13.625 1 98.69 74 VAL A CA 1
ATOM 574 C C . VAL A 1 74 ? -2.295 14.797 12.836 1 98.69 74 VAL A C 1
ATOM 576 O O . VAL A 1 74 ? -2.92 15.859 12.875 1 98.69 74 VAL A O 1
ATOM 579 N N . VAL A 1 75 ? -2.701 13.703 12.133 1 98.12 75 VAL A N 1
ATOM 580 C CA . VAL A 1 75 ? -3.852 13.867 11.25 1 98.12 75 VAL A CA 1
ATOM 581 C C . VAL A 1 75 ? -4.875 12.773 11.523 1 98.12 75 VAL A C 1
ATOM 583 O O . VAL A 1 75 ? -5.781 12.547 10.719 1 98.12 75 VAL A O 1
ATOM 586 N N . SER A 1 76 ? -4.762 12.039 12.562 1 97.06 76 SER A N 1
ATOM 587 C CA . SER A 1 76 ? -5.719 11.031 12.992 1 97.06 76 SER A CA 1
ATOM 588 C C . SER A 1 76 ? -5.621 10.773 14.492 1 97.06 76 SER A C 1
ATOM 590 O O . SER A 1 76 ? -4.652 11.172 15.133 1 97.06 76 SER A O 1
ATOM 592 N N . GLY A 1 77 ? -6.688 10.141 15.016 1 97 77 GLY A N 1
ATOM 593 C CA . GLY A 1 77 ? -6.648 9.742 16.422 1 97 77 GLY A CA 1
ATOM 594 C C . GLY A 1 77 ? -5.492 8.812 16.734 1 97 77 GLY A C 1
ATOM 595 O O . GLY A 1 77 ? -4.887 8.914 17.812 1 97 77 GLY A O 1
ATOM 596 N N . ARG A 1 78 ? -5.164 7.953 15.836 1 95.75 78 ARG A N 1
ATOM 597 C CA . ARG A 1 78 ? -4.043 7.035 16.031 1 95.75 78 ARG A CA 1
ATOM 598 C C . ARG A 1 78 ? -2.729 7.793 16.156 1 95.75 78 ARG A C 1
ATOM 600 O O . ARG A 1 78 ? -1.919 7.5 17.031 1 95.75 78 ARG A O 1
ATOM 607 N N . GLU A 1 79 ? -2.504 8.703 15.305 1 97.88 79 GLU A N 1
ATOM 608 C CA . GLU A 1 79 ? -1.285 9.5 15.375 1 97.88 79 GLU A CA 1
ATOM 609 C C . GLU A 1 79 ? -1.242 10.328 16.656 1 97.88 79 GLU A C 1
ATOM 611 O O . GLU A 1 79 ? -0.172 10.531 17.234 1 97.88 79 GLU A O 1
ATOM 616 N N . LEU A 1 80 ? -2.434 10.852 17.016 1 98.5 80 LEU A N 1
ATOM 617 C CA . LEU A 1 80 ? -2.508 11.586 18.281 1 98.5 80 LEU A CA 1
ATOM 618 C C . LEU A 1 80 ? -2.049 10.719 19.438 1 98.5 80 LEU A C 1
ATOM 620 O O . LEU A 1 80 ? -1.219 11.148 20.25 1 98.5 80 LEU A O 1
ATOM 624 N N . GLU A 1 81 ? -2.57 9.531 19.469 1 97.88 81 GLU A N 1
ATOM 625 C CA . GLU A 1 81 ? -2.182 8.586 20.516 1 97.88 81 GLU A CA 1
ATOM 626 C C . GLU A 1 81 ? -0.68 8.32 20.5 1 97.88 81 GLU A C 1
ATOM 628 O O . GLU A 1 81 ? -0.027 8.312 21.547 1 97.88 81 GLU A O 1
ATOM 633 N N . LEU A 1 82 ? -0.139 8.141 19.328 1 97.5 82 LEU A N 1
ATOM 634 C CA . LEU A 1 82 ? 1.283 7.863 19.156 1 97.5 82 LEU A CA 1
ATOM 635 C C . LEU A 1 82 ? 2.125 9.047 19.625 1 97.5 82 LEU A C 1
ATOM 637 O O . LEU A 1 82 ? 3.152 8.867 20.281 1 97.5 82 LEU A O 1
ATOM 641 N N . ALA A 1 83 ? 1.695 10.227 19.219 1 98.69 83 ALA A N 1
ATOM 642 C CA . ALA A 1 83 ? 2.439 11.422 19.594 1 98.69 83 ALA A CA 1
ATOM 643 C C . ALA A 1 83 ? 2.521 11.555 21.125 1 98.69 83 ALA A C 1
ATOM 645 O O . ALA A 1 83 ? 3.582 11.867 21.656 1 98.69 83 ALA A O 1
ATOM 646 N N . LEU A 1 84 ? 1.389 11.344 21.797 1 98.62 84 LEU A N 1
ATOM 647 C CA . LEU A 1 84 ? 1.363 11.398 23.25 1 98.62 84 LEU A CA 1
ATOM 648 C C . LEU A 1 84 ? 2.268 10.328 23.859 1 98.62 84 LEU A C 1
ATOM 650 O O . LEU A 1 84 ? 3.031 10.609 24.781 1 98.62 84 LEU A O 1
ATOM 654 N N . GLN A 1 85 ? 2.236 9.133 23.297 1 98 85 GLN A N 1
ATOM 655 C CA . GLN A 1 85 ? 3.066 8.031 23.766 1 98 85 GLN A CA 1
ATOM 656 C C . GLN A 1 85 ? 4.547 8.328 23.547 1 98 85 GLN A C 1
ATOM 658 O O . GLN A 1 85 ? 5.391 7.91 24.344 1 98 85 GLN A O 1
ATOM 663 N N . ASP A 1 86 ? 4.867 9 22.484 1 97.94 86 ASP A N 1
ATOM 664 C CA . ASP A 1 86 ? 6.25 9.273 22.094 1 97.94 86 ASP A CA 1
ATOM 665 C C . ASP A 1 86 ? 6.844 10.391 22.953 1 97.94 86 ASP A C 1
ATOM 667 O O . ASP A 1 86 ? 8.055 10.641 22.906 1 97.94 86 ASP A O 1
ATOM 671 N N . GLY A 1 87 ? 6.012 11.148 23.672 1 98.19 87 GLY A N 1
ATOM 672 C CA . GLY A 1 87 ? 6.539 12.094 24.641 1 98.19 87 GLY A CA 1
ATOM 673 C C . GLY A 1 87 ? 6.242 13.539 24.297 1 98.19 87 GLY A C 1
ATOM 674 O O . GLY A 1 87 ? 6.699 14.453 24.984 1 98.19 87 GLY A O 1
ATOM 675 N N . PHE A 1 88 ? 5.457 13.758 23.297 1 98.75 88 PHE A N 1
ATOM 676 C CA . PHE A 1 88 ? 5.086 15.141 23 1 98.75 88 PHE A CA 1
ATOM 677 C C . PHE A 1 88 ? 4.102 15.68 24.016 1 98.75 88 PHE A C 1
ATOM 679 O O . PHE A 1 88 ? 3.176 14.977 24.438 1 98.75 88 PHE A O 1
ATOM 686 N N . GLN A 1 89 ? 4.348 16.875 24.438 1 98.31 89 GLN A N 1
ATOM 687 C CA . GLN A 1 89 ? 3.418 17.531 25.344 1 98.31 89 GLN A CA 1
ATOM 688 C C . GLN A 1 89 ? 2.141 17.953 24.625 1 98.31 89 GLN A C 1
ATOM 690 O O . GLN A 1 89 ? 2.188 18.406 23.484 1 98.31 89 GLN A O 1
ATOM 695 N N . PRO A 1 90 ? 0.996 17.828 25.281 1 98.12 90 PRO A N 1
ATOM 696 C CA . PRO A 1 90 ? -0.279 18.141 24.641 1 98.12 90 PRO A CA 1
ATOM 697 C C . PRO A 1 90 ? -0.299 19.531 24.031 1 98.12 90 PRO A C 1
ATOM 699 O O . PRO A 1 90 ? -0.85 19.734 22.938 1 98.12 90 PRO A O 1
ATOM 702 N N . ASP A 1 91 ? 0.321 20.5 24.641 1 97.31 91 ASP A N 1
ATOM 703 C CA . ASP A 1 91 ? 0.293 21.875 24.156 1 97.31 91 ASP A CA 1
ATOM 704 C C . ASP A 1 91 ? 1.201 22.047 22.938 1 97.31 91 ASP A C 1
ATOM 706 O O . ASP A 1 91 ? 1.224 23.109 22.328 1 97.31 91 ASP A O 1
ATOM 710 N N . LYS A 1 92 ? 1.941 20.969 22.594 1 98.12 92 LYS A N 1
ATOM 711 C CA . LYS A 1 92 ? 2.812 20.984 21.422 1 98.12 92 LYS A CA 1
ATOM 712 C C . LYS A 1 92 ? 2.283 20.047 20.344 1 98.12 92 LYS A C 1
ATOM 714 O O . LYS A 1 92 ? 3.043 19.578 19.484 1 98.12 92 LYS A O 1
ATOM 719 N N . ILE A 1 93 ? 1.033 19.703 20.391 1 98.88 93 ILE A N 1
ATOM 720 C CA . ILE A 1 93 ? 0.445 18.828 19.391 1 98.88 93 ILE A CA 1
ATOM 721 C C . ILE A 1 93 ? -0.652 19.562 18.625 1 98.88 93 ILE A C 1
ATOM 723 O O . ILE A 1 93 ? -1.532 20.172 19.234 1 98.88 93 ILE A O 1
ATOM 727 N N . TYR A 1 94 ? -0.514 19.594 17.375 1 98.88 94 TYR A N 1
ATOM 728 C CA . TYR A 1 94 ? -1.515 20.125 16.453 1 98.88 94 TYR A CA 1
ATOM 729 C C . TYR A 1 94 ? -2.256 19 15.742 1 98.88 94 TYR A C 1
ATOM 731 O O . TYR A 1 94 ? -1.653 18.234 14.992 1 98.88 94 TYR A O 1
ATOM 739 N N . PHE A 1 95 ? -3.555 18.891 15.977 1 98.81 95 PHE A N 1
ATOM 740 C CA . PHE A 1 95 ? -4.367 17.844 15.367 1 98.81 95 PHE A CA 1
ATOM 741 C C . PHE A 1 95 ? -5.074 18.359 14.125 1 98.81 95 PHE A C 1
ATOM 743 O O . PHE A 1 95 ? -6.078 19.062 14.219 1 98.81 95 PHE A O 1
ATOM 750 N N . ASP A 1 96 ? -4.52 17.984 12.969 1 98 96 ASP A N 1
ATOM 751 C CA . ASP A 1 96 ? -5.016 18.359 11.648 1 98 96 ASP A CA 1
ATOM 752 C C . ASP A 1 96 ? -5.758 17.203 11 1 98 96 ASP A C 1
ATOM 754 O O . ASP A 1 96 ? -6.305 16.344 11.688 1 98 96 ASP A O 1
ATOM 758 N N . GLY A 1 97 ? -5.934 17.281 9.695 1 95.88 97 GLY A N 1
ATOM 759 C CA . GLY A 1 97 ? -6.559 16.188 8.961 1 95.88 97 GLY A CA 1
ATOM 760 C C . GLY A 1 97 ? -7.926 16.547 8.414 1 95.88 97 GLY A C 1
ATOM 761 O O . GLY A 1 97 ? -8.617 17.406 8.969 1 95.88 97 GLY A O 1
ATOM 762 N N . PRO A 1 98 ? -8.297 15.828 7.395 1 94.75 98 PRO A N 1
ATOM 763 C CA . PRO A 1 98 ? -9.586 16.109 6.75 1 94.75 98 PRO A CA 1
ATOM 764 C C . PRO A 1 98 ? -10.766 15.516 7.512 1 94.75 98 PRO A C 1
ATOM 766 O O . PRO A 1 98 ? -11.922 15.875 7.254 1 94.75 98 PRO A O 1
ATOM 769 N N . LEU A 1 99 ? -10.461 14.609 8.359 1 94.94 99 LEU A N 1
ATOM 770 C CA . LEU A 1 99 ? -11.523 13.953 9.117 1 94.94 99 LEU A CA 1
ATOM 771 C C . LEU A 1 99 ? -11.078 13.695 10.555 1 94.94 99 LEU A C 1
ATOM 773 O O . LEU A 1 99 ? -10.047 13.062 10.789 1 94.94 99 LEU A O 1
ATOM 777 N N . LYS A 1 100 ? -11.844 14.211 11.469 1 97.12 100 LYS A N 1
ATOM 778 C CA . LYS A 1 100 ? -11.781 13.898 12.898 1 97.12 100 LYS A CA 1
ATOM 779 C C . LYS A 1 100 ? -13.148 13.461 13.422 1 97.12 100 LYS A C 1
ATOM 781 O O . LYS A 1 100 ? -14.094 14.25 13.445 1 97.12 100 LYS A O 1
ATOM 786 N N . THR A 1 101 ? -13.195 12.234 13.766 1 94.88 101 THR A N 1
ATOM 787 C CA . THR A 1 101 ? -14.453 11.711 14.273 1 94.88 101 THR A CA 1
ATOM 788 C C . THR A 1 101 ? -14.789 12.32 15.633 1 94.88 101 THR A C 1
ATOM 790 O O . THR A 1 101 ? -13.906 12.852 16.312 1 94.88 101 THR A O 1
ATOM 793 N N . PRO A 1 102 ? -16.078 12.203 16.047 1 95.25 102 PRO A N 1
ATOM 794 C CA . PRO A 1 102 ? -16.438 12.711 17.375 1 95.25 102 PRO A CA 1
ATOM 795 C C . PRO A 1 102 ? -15.586 12.086 18.484 1 95.25 102 PRO A C 1
ATOM 797 O O . PRO A 1 102 ? -15.18 12.781 19.422 1 95.25 102 PRO A O 1
ATOM 800 N N . ASP A 1 103 ? -15.289 10.82 18.328 1 95.81 103 ASP A N 1
ATOM 801 C CA . ASP A 1 103 ? -14.453 10.156 19.328 1 95.81 103 ASP A CA 1
ATOM 802 C C . ASP A 1 103 ? -13.039 10.742 19.328 1 95.81 103 ASP A C 1
ATOM 804 O O . ASP A 1 103 ? -12.453 10.945 20.391 1 95.81 103 ASP A O 1
ATOM 808 N N . GLU A 1 104 ? -12.531 10.953 18.203 1 97.38 104 GLU A N 1
ATOM 809 C CA . GLU A 1 104 ? -11.203 11.547 18.094 1 97.38 104 GLU A CA 1
ATOM 810 C C . GLU A 1 104 ? -11.18 12.969 18.641 1 97.38 104 GLU A C 1
ATOM 812 O O . GLU A 1 104 ? -10.234 13.359 19.328 1 97.38 104 GLU A O 1
ATOM 817 N N . LEU A 1 105 ? -12.234 13.719 18.344 1 98.19 105 LEU A N 1
ATOM 818 C CA . LEU A 1 105 ? -12.336 15.086 18.844 1 98.19 105 LEU A CA 1
ATOM 819 C C . LEU A 1 105 ? -12.461 15.102 20.359 1 98.19 105 LEU A C 1
ATOM 821 O O . LEU A 1 105 ? -11.859 15.945 21.031 1 98.19 105 LEU A O 1
ATOM 825 N N . ARG A 1 106 ? -13.211 14.172 20.859 1 98 106 ARG A N 1
ATOM 826 C CA . ARG A 1 106 ? -13.328 14.055 22.312 1 98 106 ARG A CA 1
ATOM 827 C C . ARG A 1 106 ? -11.977 13.789 22.953 1 98 106 ARG A C 1
ATOM 829 O O . ARG A 1 106 ? -11.609 14.438 23.938 1 98 106 ARG A O 1
ATOM 836 N N . SER A 1 107 ? -11.25 12.859 22.359 1 97.75 107 SER A N 1
ATOM 837 C CA . SER A 1 107 ? -9.922 12.539 22.859 1 97.75 107 SER A CA 1
ATOM 838 C C . SER A 1 107 ? -9 13.75 22.797 1 97.75 107 SER A C 1
ATOM 840 O O . SER A 1 107 ? -8.203 13.984 23.719 1 97.75 107 SER A O 1
ATOM 842 N N . ALA A 1 108 ? -9.086 14.469 21.75 1 98.5 108 ALA A N 1
ATOM 843 C CA . ALA A 1 108 ? -8.266 15.664 21.562 1 98.5 108 ALA A CA 1
ATOM 844 C C . ALA A 1 108 ? -8.578 16.703 22.625 1 98.5 108 ALA A C 1
ATOM 846 O O . ALA A 1 108 ? -7.664 17.312 23.203 1 98.5 108 ALA A O 1
ATOM 847 N N . LEU A 1 109 ? -9.852 16.906 22.922 1 98.38 109 LEU A N 1
ATOM 848 C CA . LEU A 1 109 ? -10.289 17.891 23.906 1 98.38 109 LEU A CA 1
ATOM 849 C C . LEU A 1 109 ? -9.852 17.469 25.312 1 98.38 109 LEU A C 1
ATOM 851 O O . LEU A 1 109 ? -9.367 18.297 26.078 1 98.38 109 LEU A O 1
ATOM 855 N N . GLU A 1 110 ? -9.984 16.188 25.547 1 97.75 110 GLU A N 1
ATOM 856 C CA . GLU A 1 110 ? -9.586 15.664 26.844 1 97.75 110 GLU A CA 1
ATOM 857 C C . GLU A 1 110 ? -8.078 15.781 27.047 1 97.75 110 GLU A C 1
ATOM 859 O O . GLU A 1 110 ? -7.617 16.062 28.156 1 97.75 110 GLU A O 1
ATOM 864 N N . ALA A 1 111 ? -7.297 15.609 26.031 1 97.44 111 ALA A N 1
ATOM 865 C CA . ALA A 1 111 ? -5.84 15.688 26.094 1 97.44 111 ALA A CA 1
ATOM 866 C C . ALA A 1 111 ? -5.371 17.141 26.125 1 97.44 111 ALA A C 1
ATOM 868 O O . ALA A 1 111 ? -4.258 17.422 26.578 1 97.44 111 ALA A O 1
ATOM 869 N N . GLY A 1 112 ? -6.152 18.031 25.594 1 97.62 112 GLY A N 1
ATOM 870 C CA . GLY A 1 112 ? -5.812 19.438 25.562 1 97.62 112 GLY A CA 1
ATOM 871 C C . GLY A 1 112 ? -4.934 19.828 24.391 1 97.62 112 GLY A C 1
ATOM 872 O O . GLY A 1 112 ? -4.125 20.75 24.5 1 97.62 112 GLY A O 1
ATOM 873 N N . VAL A 1 113 ? -5.023 19.109 23.281 1 98.19 113 VAL A N 1
ATOM 874 C CA . VAL A 1 113 ? -4.199 19.422 22.125 1 98.19 113 VAL A CA 1
ATOM 875 C C . VAL A 1 113 ? -4.898 20.469 21.25 1 98.19 113 VAL A C 1
ATOM 877 O O . VAL A 1 113 ? -6.094 20.719 21.422 1 98.19 113 VAL A O 1
ATOM 880 N N . ALA A 1 114 ? -4.129 21.141 20.422 1 98.56 114 ALA A N 1
ATOM 881 C CA . ALA A 1 114 ? -4.707 22.109 19.484 1 98.56 114 ALA A CA 1
ATOM 882 C C . ALA A 1 114 ? -5.441 21.391 18.344 1 98.56 114 ALA A C 1
ATOM 884 O O . ALA A 1 114 ? -4.922 20.438 17.766 1 98.56 114 ALA A O 1
ATOM 885 N N . ILE A 1 115 ? -6.66 21.781 18.078 1 98.75 115 ILE A N 1
ATOM 886 C CA . ILE A 1 115 ? -7.457 21.203 17 1 98.75 115 ILE A CA 1
ATOM 887 C C . ILE A 1 115 ? -7.523 22.188 15.828 1 98.75 115 ILE A C 1
ATOM 889 O O . ILE A 1 115 ? -7.957 23.328 15.984 1 98.75 115 ILE A O 1
ATOM 893 N N . GLN A 1 116 ? -7.047 21.781 14.711 1 98.44 116 GLN A N 1
ATOM 894 C CA . GLN A 1 116 ? -7.164 22.562 13.484 1 98.44 116 GLN A CA 1
ATOM 895 C C . GLN A 1 116 ? -8.391 22.125 12.68 1 98.44 116 GLN A C 1
ATOM 897 O O . GLN A 1 116 ? -8.375 21.094 12.023 1 98.44 116 GLN A O 1
ATOM 902 N N . VAL A 1 117 ? -9.406 22.922 12.656 1 98.06 117 VAL A N 1
ATOM 903 C CA . VAL A 1 117 ? -10.688 22.516 12.078 1 98.06 117 VAL A CA 1
ATOM 904 C C . VAL A 1 117 ? -10.633 22.625 10.555 1 98.06 117 VAL A C 1
ATOM 906 O O . VAL A 1 117 ? -10.094 23.609 10.023 1 98.06 117 VAL A O 1
ATOM 909 N N . ASP A 1 118 ? -11.219 21.656 9.906 1 97.44 118 ASP A N 1
ATOM 910 C CA . ASP A 1 118 ? -11.148 21.531 8.453 1 97.44 118 ASP A CA 1
ATOM 911 C C . ASP A 1 118 ? -12.469 21.953 7.805 1 97.44 118 ASP A C 1
ATOM 913 O O . ASP A 1 118 ? -12.547 22.109 6.582 1 97.44 118 ASP A O 1
ATOM 917 N N . SER A 1 119 ? -13.547 22.125 8.578 1 95.75 119 SER A N 1
ATOM 918 C CA . SER A 1 119 ? -14.867 22.453 8.055 1 95.75 119 SER A CA 1
ATOM 919 C C . SER A 1 119 ? -15.758 23.062 9.125 1 95.75 119 SER A C 1
ATOM 921 O O . SER A 1 119 ? -15.461 22.953 10.32 1 95.75 119 SER A O 1
ATOM 923 N N . LEU A 1 120 ? -16.859 23.75 8.648 1 95.88 120 LEU A N 1
ATOM 924 C CA . LEU A 1 120 ? -17.797 24.359 9.578 1 95.88 120 LEU A CA 1
ATOM 925 C C . LEU A 1 120 ? -18.516 23.297 10.406 1 95.88 120 LEU A C 1
ATOM 927 O O . LEU A 1 120 ? -18.656 23.438 11.625 1 95.88 120 LEU A O 1
ATOM 931 N N . PRO A 1 121 ? -18.875 22.156 9.758 1 94.5 121 PRO A N 1
ATOM 932 C CA . PRO A 1 121 ? -19.484 21.109 10.586 1 94.5 121 PRO A CA 1
ATOM 933 C C . PRO A 1 121 ? -18.547 20.578 11.664 1 94.5 121 PRO A C 1
ATOM 935 O O . PRO A 1 121 ? -18.969 20.312 12.789 1 94.5 121 PR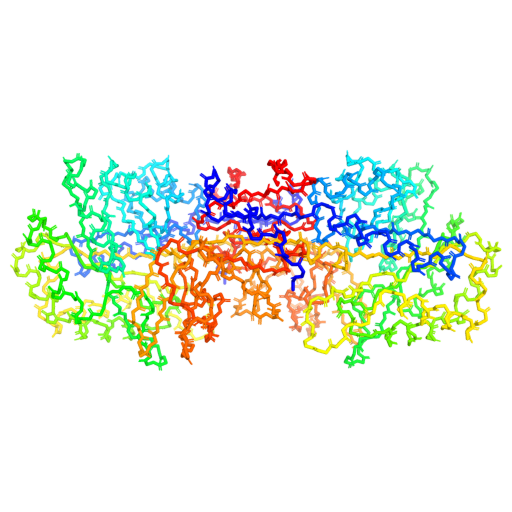O A O 1
ATOM 938 N N . GLU A 1 122 ? -17.344 20.422 11.367 1 96.56 122 GLU A N 1
ATOM 939 C CA . GLU A 1 122 ? -16.375 19.984 12.367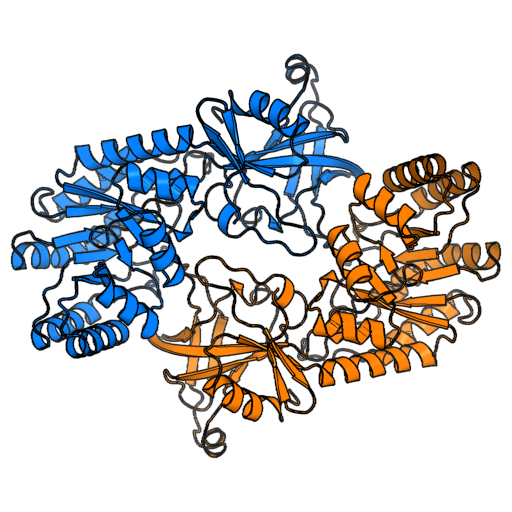 1 96.56 122 GLU A CA 1
ATOM 940 C C . GLU A 1 122 ? -16.266 20.984 13.516 1 96.56 122 GLU A C 1
ATOM 942 O O . GLU A 1 122 ? -16.234 20.609 14.688 1 96.56 122 GLU A O 1
ATOM 947 N N . LEU A 1 123 ? -16.219 22.281 13.164 1 97.62 123 LEU A N 1
ATOM 948 C CA . LEU A 1 123 ? -16.172 23.312 14.18 1 97.62 123 LEU A CA 1
ATOM 949 C C . LEU A 1 123 ? -17.359 23.219 15.125 1 97.62 123 LEU A C 1
ATOM 951 O O . LEU A 1 123 ? -17.203 23.266 16.344 1 97.62 123 LEU A O 1
ATOM 955 N N . SER A 1 124 ? -18.516 23.062 14.516 1 96.88 124 SER A N 1
ATOM 956 C CA . SER A 1 124 ? -19.719 22.938 15.32 1 96.88 124 SER A CA 1
ATOM 957 C C . SER A 1 124 ? -19.641 21.75 16.266 1 96.88 124 SER A C 1
ATOM 959 O O . SER A 1 124 ? -20.016 21.859 17.438 1 96.88 124 SER A O 1
ATOM 961 N N . THR A 1 125 ? -19.125 20.672 15.773 1 96.69 125 THR A N 1
ATOM 962 C CA . THR A 1 125 ? -18.984 19.469 16.594 1 96.69 125 THR A CA 1
ATOM 963 C C . THR A 1 125 ? -18 19.703 17.734 1 96.69 125 THR A C 1
ATOM 965 O O . THR A 1 125 ? -18.266 19.312 18.875 1 96.69 125 THR A O 1
ATOM 968 N N . VAL A 1 126 ? -16.891 20.344 17.453 1 98.19 126 VAL A N 1
ATOM 969 C CA . VAL A 1 126 ? -15.883 20.641 18.469 1 98.19 126 VAL A CA 1
ATOM 970 C C . VAL A 1 126 ? -16.484 21.516 19.562 1 98.19 126 VAL A C 1
ATOM 972 O O . VAL A 1 126 ? -16.281 21.25 20.75 1 98.19 126 VAL A O 1
ATOM 975 N N . LEU A 1 127 ? -17.25 22.531 19.156 1 98.25 127 LEU A N 1
ATOM 976 C CA . LEU A 1 127 ? -17.844 23.469 20.109 1 98.25 127 LEU A CA 1
ATOM 977 C C . LEU A 1 127 ? -18.875 22.766 20.984 1 98.25 127 LEU A C 1
ATOM 979 O O . LEU A 1 127 ? -18.922 22.984 22.203 1 98.25 127 LEU A O 1
ATOM 983 N N . GLU A 1 128 ? -19.641 21.891 20.344 1 97.69 128 GLU A N 1
ATOM 984 C CA . GLU A 1 128 ? -20.625 21.125 21.094 1 97.69 128 GLU A CA 1
ATOM 985 C C . GLU A 1 128 ? -19.953 20.219 22.125 1 97.69 128 GLU A C 1
ATOM 987 O O . GLU A 1 128 ? -20.359 20.172 23.281 1 97.69 128 GLU A O 1
ATOM 992 N N . LEU A 1 129 ? -18.969 19.547 21.688 1 97.94 129 LEU A N 1
ATOM 993 C CA . LEU A 1 129 ? -18.25 18.625 22.562 1 97.94 129 LEU A CA 1
ATOM 994 C C . LEU A 1 129 ? -17.531 19.375 23.672 1 97.94 129 LEU A C 1
ATOM 996 O O . LEU A 1 129 ? -17.469 18.891 24.812 1 97.94 129 LEU A O 1
ATOM 1000 N N . SER A 1 130 ? -16.922 20.484 23.328 1 97.56 130 SER A N 1
ATOM 1001 C CA . SER A 1 130 ? -16.234 21.281 24.328 1 97.56 130 SER A CA 1
ATOM 1002 C C . SER A 1 130 ? -17.172 21.75 25.438 1 97.56 130 SER A C 1
ATOM 1004 O O . SER A 1 130 ? -16.797 21.781 26.609 1 97.56 130 SER A O 1
ATOM 1006 N N . ASP A 1 131 ? -18.328 22.094 25.062 1 96.94 131 ASP A N 1
ATOM 1007 C CA . ASP A 1 131 ? -19.344 22.5 26.031 1 96.94 131 ASP A CA 1
ATOM 1008 C C . ASP A 1 131 ? -19.734 21.328 26.938 1 96.94 131 ASP A C 1
ATOM 1010 O O . ASP A 1 131 ? -19.812 21.484 28.156 1 96.94 131 ASP A O 1
ATOM 1014 N N . GLN A 1 132 ? -19.922 20.203 26.328 1 97.12 132 GLN A N 1
ATOM 1015 C CA . GLN A 1 132 ? -20.297 19.016 27.078 1 97.12 132 GLN A CA 1
ATOM 1016 C C . GLN A 1 132 ? -19.203 18.641 28.094 1 97.12 132 GLN A C 1
ATOM 1018 O O . GLN A 1 132 ? -19.516 18.188 29.203 1 97.12 132 GLN A O 1
ATOM 1023 N N . LEU A 1 133 ? -18.016 18.859 27.734 1 96.94 133 LEU A N 1
ATOM 1024 C CA . LEU A 1 133 ? -16.875 18.438 28.562 1 96.94 133 LEU A CA 1
ATOM 1025 C C . LEU A 1 133 ? -16.422 19.562 29.469 1 96.94 133 LEU A C 1
ATOM 1027 O O . LEU A 1 133 ? -15.508 19.375 30.297 1 96.94 133 LEU A O 1
ATOM 1031 N N . ALA A 1 134 ? -16.953 20.734 29.344 1 94.88 134 ALA A N 1
ATOM 1032 C CA . ALA A 1 134 ? -16.531 21.922 30.078 1 94.88 134 ALA A CA 1
ATOM 1033 C C . ALA A 1 134 ? -15.039 22.172 29.891 1 94.88 134 ALA A C 1
ATOM 1035 O O . ALA A 1 134 ? -14.32 22.391 30.875 1 94.88 134 ALA A O 1
ATOM 1036 N N . SER A 1 135 ? -14.648 22.016 28.656 1 91.56 135 SER A N 1
ATOM 1037 C CA . SER A 1 135 ? -13.242 22.234 28.328 1 91.56 135 SER A CA 1
ATOM 1038 C C . SER A 1 135 ? -13.031 23.547 27.594 1 91.56 135 SER A C 1
ATOM 1040 O O . SER A 1 135 ? -13.984 24.094 27.031 1 91.56 135 SER A O 1
ATOM 1042 N N . CYS A 1 136 ? -11.797 24.078 27.719 1 92 136 CYS A N 1
ATOM 1043 C CA . CYS A 1 136 ? -11.383 25.234 26.922 1 92 136 CYS A CA 1
ATOM 1044 C C . CYS A 1 136 ? -10.562 24.797 25.719 1 92 136 CYS A C 1
ATOM 1046 O O . CYS A 1 136 ? -9.359 24.578 25.828 1 92 136 CYS A O 1
ATOM 1048 N N . PRO A 1 137 ? -11.172 24.688 24.578 1 96.12 137 PRO A N 1
ATOM 1049 C CA . PRO A 1 137 ? -10.469 24.125 23.422 1 96.12 137 PRO A CA 1
ATOM 1050 C C . PRO A 1 137 ? -9.484 25.094 22.797 1 96.12 137 PRO A C 1
ATOM 1052 O O . PRO A 1 137 ? -9.703 26.312 22.828 1 96.12 137 PRO A O 1
ATOM 1055 N N . ARG A 1 138 ? -8.375 24.672 22.359 1 97.62 138 ARG A N 1
ATOM 1056 C CA . ARG A 1 138 ? -7.473 25.391 21.484 1 97.62 138 ARG A CA 1
ATOM 1057 C C . ARG A 1 138 ? -7.797 25.125 20.016 1 97.62 138 ARG A C 1
ATOM 1059 O O . ARG A 1 138 ? -7.52 24.031 19.5 1 97.62 138 ARG A O 1
ATOM 1066 N N . ILE A 1 139 ? -8.367 26.141 19.359 1 98.19 139 ILE A N 1
ATOM 1067 C CA . ILE A 1 139 ? -8.914 25.922 18.031 1 98.19 139 ILE A CA 1
ATOM 1068 C C . ILE A 1 139 ? -8.211 26.828 17.016 1 98.19 139 ILE A C 1
ATOM 1070 O O . ILE A 1 139 ? -8.039 28.016 17.266 1 98.19 139 ILE A O 1
ATOM 1074 N N . SER A 1 140 ? -7.758 26.266 15.977 1 98.38 140 SER A N 1
ATOM 1075 C CA . SER A 1 140 ? -7.344 27.016 14.805 1 98.38 140 SER A CA 1
ATOM 1076 C C . SER A 1 140 ? -8.172 26.641 13.578 1 98.38 140 SER A C 1
ATOM 1078 O O . SER A 1 140 ? -8.836 25.594 13.57 1 98.38 140 SER A O 1
ATOM 1080 N N . MET A 1 141 ? -8.211 27.484 12.555 1 98.44 141 MET A N 1
ATOM 1081 C CA . MET A 1 141 ? -8.945 27.25 11.32 1 98.44 141 MET A CA 1
ATOM 1082 C C . MET A 1 141 ? -7.992 26.922 10.172 1 98.44 141 MET A C 1
ATOM 1084 O O . MET A 1 141 ? -7.082 27.703 9.875 1 98.44 141 MET A O 1
ATOM 1088 N N . ARG A 1 142 ? -8.18 25.734 9.578 1 98.44 142 ARG A N 1
ATOM 1089 C CA . ARG A 1 142 ? -7.473 25.438 8.336 1 98.44 142 ARG A CA 1
ATOM 1090 C C . ARG A 1 142 ? -8.094 26.172 7.152 1 98.44 142 ARG A C 1
ATOM 1092 O O . ARG A 1 142 ? -9.312 26.141 6.961 1 98.44 142 ARG A O 1
ATOM 1099 N N . LEU A 1 143 ? -7.262 26.859 6.453 1 98.44 143 LEU A N 1
ATOM 1100 C CA . LEU A 1 143 ? -7.715 27.641 5.309 1 98.44 143 LEU A CA 1
ATOM 1101 C C . LEU A 1 143 ? -7.438 26.906 4 1 98.44 143 LEU A C 1
ATOM 1103 O O . LEU A 1 143 ? -6.375 26.312 3.83 1 98.44 143 LEU A O 1
ATOM 1107 N N . ALA A 1 144 ? -8.422 26.938 3.086 1 97.5 144 ALA A N 1
ATOM 1108 C CA . ALA A 1 144 ? -8.273 26.312 1.779 1 97.5 144 ALA A CA 1
ATOM 1109 C C . ALA A 1 144 ? -7.289 27.078 0.904 1 97.5 144 ALA A C 1
ATOM 1111 O O . ALA A 1 144 ? -7.285 28.312 0.902 1 97.5 144 ALA A O 1
ATOM 1112 N N . THR A 1 145 ? -6.465 26.391 0.233 1 97.25 145 THR A N 1
ATOM 1113 C CA . THR A 1 145 ? -5.496 27.016 -0.655 1 97.25 145 THR A CA 1
ATOM 1114 C C . THR A 1 145 ? -5.84 26.75 -2.115 1 97.25 145 THR A C 1
ATOM 1116 O O . THR A 1 145 ? -6.59 25.812 -2.416 1 97.25 145 THR A O 1
ATOM 1119 N N . ARG A 1 146 ? -5.336 27.578 -2.939 1 94.56 146 ARG A N 1
ATOM 1120 C CA . ARG A 1 146 ? -5.461 27.344 -4.375 1 94.56 146 ARG A CA 1
ATOM 1121 C C . ARG A 1 146 ? -4.375 26.391 -4.867 1 94.56 146 ARG A C 1
ATOM 1123 O O . ARG A 1 146 ? -3.193 26.578 -4.578 1 94.56 146 ARG A O 1
ATOM 1130 N N . ARG A 1 147 ? -4.801 25.391 -5.625 1 88.75 147 ARG A N 1
ATOM 1131 C CA . ARG A 1 147 ? -3.863 24.422 -6.184 1 88.75 147 ARG A CA 1
ATOM 1132 C C . ARG A 1 147 ? -3.307 24.922 -7.52 1 88.75 147 ARG A C 1
ATOM 1134 O O . ARG A 1 147 ? -3.83 25.859 -8.109 1 88.75 147 ARG A O 1
ATOM 1141 N N . PRO A 1 148 ? -2.338 24.266 -7.953 1 83 148 PRO A N 1
ATOM 1142 C CA . PRO A 1 148 ? -1.729 24.703 -9.219 1 83 148 PRO A CA 1
ATOM 1143 C C . PRO A 1 148 ? -2.717 24.672 -10.383 1 83 148 PRO A C 1
ATOM 1145 O O . PRO A 1 148 ? -2.59 25.469 -11.312 1 83 148 PRO A O 1
ATOM 1148 N N . ASN A 1 149 ? -3.672 23.781 -10.328 1 83.88 149 ASN A N 1
ATOM 1149 C CA . ASN A 1 149 ? -4.645 23.688 -11.414 1 83.88 149 ASN A CA 1
ATOM 1150 C C . ASN A 1 149 ? -5.727 24.766 -11.289 1 83.88 149 ASN A C 1
ATOM 1152 O O . ASN A 1 149 ? -6.652 24.812 -12.102 1 83.88 149 ASN A O 1
ATOM 1156 N N . GLY A 1 150 ? -5.594 25.641 -10.273 1 87.38 150 GLY A N 1
ATOM 1157 C CA . GLY A 1 150 ? -6.512 26.75 -10.094 1 87.38 150 GLY A CA 1
ATOM 1158 C C . GLY A 1 150 ? -7.691 26.422 -9.203 1 87.38 150 GLY A C 1
ATOM 1159 O O . GLY A 1 150 ? -8.422 27.312 -8.766 1 87.38 150 GLY A O 1
ATOM 1160 N N . ARG A 1 151 ? -7.902 25.172 -8.961 1 91.31 151 ARG A N 1
ATOM 1161 C CA . ARG A 1 151 ? -9.031 24.75 -8.133 1 91.31 151 ARG A CA 1
ATOM 1162 C C . ARG A 1 151 ? -8.703 24.906 -6.648 1 91.31 151 ARG A C 1
ATOM 1164 O O . ARG A 1 151 ? -7.543 24.797 -6.25 1 91.31 151 ARG A O 1
ATOM 1171 N N . TRP A 1 152 ? -9.703 25.172 -5.895 1 96.25 152 TRP A N 1
ATOM 1172 C CA . TRP A 1 152 ? -9.539 25.219 -4.445 1 96.25 152 TRP A CA 1
ATOM 1173 C C . TRP A 1 152 ? -9.375 23.812 -3.873 1 96.25 152 TRP A C 1
ATOM 1175 O O . TRP A 1 152 ? -10.062 22.891 -4.297 1 96.25 152 TRP A O 1
ATOM 1185 N N . SER A 1 153 ? -8.516 23.719 -2.912 1 96.69 153 SER A N 1
ATOM 1186 C CA . SER A 1 153 ? -8.289 22.453 -2.215 1 96.69 153 SER A CA 1
ATOM 1187 C C . SER A 1 153 ? -9.562 21.953 -1.535 1 96.69 153 SER A C 1
ATOM 1189 O O . SER A 1 153 ? -10.375 22.75 -1.066 1 96.69 153 SER A O 1
ATOM 1191 N N . ARG A 1 154 ? -9.703 20.609 -1.444 1 95.69 154 ARG A N 1
ATOM 1192 C CA . ARG A 1 154 ? -10.812 20.031 -0.695 1 95.69 154 ARG A CA 1
ATOM 1193 C C . ARG A 1 154 ? -10.648 20.266 0.801 1 95.69 154 ARG A C 1
ATOM 1195 O O . ARG A 1 154 ? -11.586 20.047 1.577 1 95.69 154 ARG A O 1
ATOM 1202 N N . PHE A 1 155 ? -9.438 20.703 1.173 1 97.25 155 PHE A N 1
ATOM 1203 C CA . PHE A 1 155 ? -9.141 20.875 2.59 1 97.25 155 PHE A CA 1
ATOM 1204 C C . PHE A 1 155 ? -9.414 22.312 3.025 1 97.25 155 PHE A C 1
ATOM 1206 O O . PHE A 1 155 ? -9.203 23.25 2.256 1 97.25 155 PHE A O 1
ATOM 1213 N N . GLY A 1 156 ? -9.891 22.391 4.285 1 97.31 156 GLY A N 1
ATOM 1214 C CA . GLY A 1 156 ? -9.953 23.688 4.949 1 97.31 156 GLY A CA 1
ATOM 1215 C C . GLY A 1 156 ? -11.18 24.5 4.57 1 97.31 156 GLY A C 1
ATOM 1216 O O . GLY A 1 156 ? -12.055 24 3.855 1 97.31 156 GLY A O 1
ATOM 1217 N N . LEU A 1 157 ? -11.242 25.703 5.102 1 97.5 157 LEU A N 1
ATOM 1218 C CA . LEU A 1 157 ? -12.344 26.656 4.914 1 97.5 157 LEU A CA 1
ATOM 1219 C C . LEU A 1 157 ? -12.016 27.656 3.811 1 97.5 157 LEU A C 1
ATOM 1221 O O . LEU A 1 157 ? -10.883 28.125 3.707 1 97.5 157 LEU A O 1
ATOM 1225 N N . LEU A 1 158 ? -13.016 27.938 3.053 1 95.69 158 LEU A N 1
ATOM 1226 C CA . LEU A 1 158 ? -12.914 29.078 2.148 1 95.69 158 LEU A CA 1
ATOM 1227 C C . LEU A 1 158 ? -12.984 30.391 2.922 1 95.69 158 LEU A C 1
ATOM 1229 O O . LEU A 1 158 ? -13.492 30.438 4.043 1 95.69 158 LEU A O 1
ATOM 1233 N N . LEU A 1 159 ? -12.453 31.391 2.299 1 93.88 159 LEU A N 1
ATOM 1234 C CA . LEU A 1 159 ? -12.484 32.688 2.924 1 93.88 159 LEU A CA 1
ATOM 1235 C C . LEU A 1 159 ? -13.914 33.094 3.307 1 93.88 159 LEU A C 1
ATOM 1237 O O . LEU A 1 159 ? -14.141 33.688 4.359 1 93.88 159 LEU A O 1
ATOM 1241 N N . SER A 1 160 ? -14.867 32.688 2.498 1 93.38 160 SER A N 1
ATOM 1242 C CA . SER A 1 160 ? -16.266 33 2.744 1 93.38 160 SER A CA 1
ATOM 1243 C C . SER A 1 160 ? -16.797 32.25 3.959 1 93.38 160 SER A C 1
ATOM 1245 O O . SER A 1 160 ? -17.797 32.656 4.566 1 93.38 160 SER A O 1
ATOM 1247 N N . GLU A 1 161 ? -16.219 31.188 4.324 1 96.12 161 GLU A N 1
ATOM 1248 C CA . GLU A 1 161 ? -16.641 30.359 5.449 1 96.12 161 GLU A CA 1
ATOM 1249 C C . GLU A 1 161 ? -16.016 30.844 6.754 1 96.12 161 GLU A C 1
ATOM 1251 O O . GLU A 1 161 ? -16.484 30.5 7.84 1 96.12 161 GLU A O 1
ATOM 1256 N N . VAL A 1 162 ? -14.969 31.609 6.629 1 96.62 162 VAL A N 1
ATOM 1257 C CA . VAL A 1 162 ? -14.195 32.031 7.793 1 96.62 162 VAL A CA 1
ATOM 1258 C C . VAL A 1 162 ? -15.055 32.969 8.664 1 96.62 162 VAL A C 1
ATOM 1260 O O . VAL A 1 162 ? -15.031 32.844 9.891 1 96.62 162 VAL A O 1
ATOM 1263 N N . ALA A 1 163 ? -15.82 33.844 8.047 1 94.19 163 ALA A N 1
ATOM 1264 C CA . ALA A 1 163 ? -16.688 34.75 8.797 1 94.19 163 ALA A CA 1
ATOM 1265 C C . ALA A 1 163 ? -17.688 33.969 9.648 1 94.19 163 ALA A C 1
ATOM 1267 O O . ALA A 1 163 ? -17.906 34.281 10.812 1 94.19 163 ALA A O 1
ATOM 1268 N N . THR A 1 164 ? -18.25 33 8.984 1 96.69 164 THR A N 1
ATOM 1269 C CA . THR A 1 164 ? -19.188 32.156 9.695 1 96.69 164 THR A CA 1
ATOM 1270 C C . THR A 1 164 ? -18.5 31.422 10.844 1 96.69 164 THR A C 1
ATOM 1272 O O . THR A 1 164 ? -19.047 31.297 11.938 1 96.69 164 THR A O 1
ATOM 1275 N N . ALA A 1 165 ? -17.344 30.953 10.656 1 97.94 165 ALA A N 1
ATOM 1276 C CA . ALA A 1 165 ? -16.578 30.266 11.688 1 97.94 165 ALA A CA 1
ATOM 1277 C C . ALA A 1 165 ? -16.281 31.188 12.867 1 97.94 165 ALA A C 1
ATOM 1279 O O . ALA A 1 165 ? -16.422 30.781 14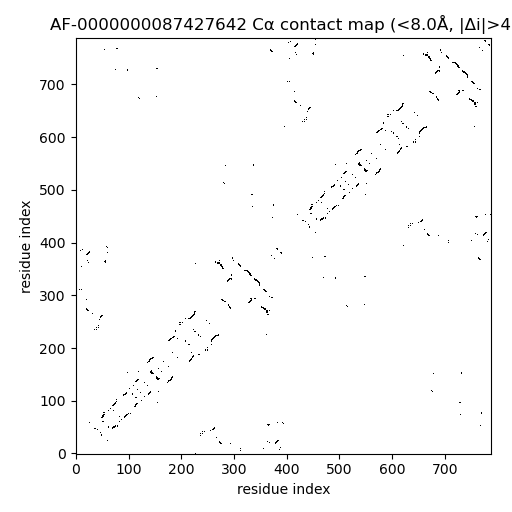.023 1 97.94 165 ALA A O 1
ATOM 1280 N N . LEU A 1 166 ? -15.906 32.406 12.594 1 97.06 166 LEU A N 1
ATOM 1281 C CA . LEU A 1 166 ? -15.617 33.375 13.633 1 97.06 166 LEU A CA 1
ATOM 1282 C C . LEU A 1 166 ? -16.859 33.688 14.461 1 97.06 166 LEU A C 1
ATOM 1284 O O . LEU A 1 166 ? -16.781 33.812 15.688 1 97.06 166 LEU A O 1
ATOM 1288 N N . GLN A 1 167 ? -17.969 33.75 13.75 1 97.19 167 GLN A N 1
ATOM 1289 C CA . GLN A 1 167 ? -19.234 33.969 14.445 1 97.19 167 GLN A CA 1
ATOM 1290 C C . GLN A 1 167 ? -19.562 32.812 15.375 1 97.19 167 GLN A C 1
ATOM 1292 O O . GLN A 1 167 ? -20.016 33 16.5 1 97.19 167 GLN A O 1
ATOM 1297 N N . LEU A 1 168 ? -19.375 31.609 14.875 1 97.62 168 LEU A N 1
ATOM 1298 C CA . LEU A 1 168 ? -19.625 30.422 15.695 1 97.62 168 LEU A CA 1
ATOM 1299 C C . LEU A 1 168 ? -18.75 30.438 16.938 1 97.62 168 LEU A C 1
ATOM 1301 O O . LEU A 1 168 ? -19.219 30.109 18.031 1 97.62 168 LEU A O 1
ATOM 1305 N N . LEU A 1 169 ? -17.516 30.797 16.828 1 97.62 169 LEU A N 1
ATOM 1306 C CA . LEU A 1 169 ? -16.594 30.875 17.953 1 97.62 169 LEU A CA 1
ATOM 1307 C C . LEU A 1 169 ? -17.047 31.938 18.953 1 97.62 169 LEU A C 1
ATOM 1309 O O . LEU A 1 169 ? -17.047 31.703 20.172 1 97.62 169 LEU A O 1
ATOM 1313 N N . ASP A 1 170 ? -17.422 33.062 18.438 1 96.5 170 ASP A N 1
ATOM 1314 C CA . ASP A 1 170 ? -17.891 34.156 19.281 1 96.5 170 ASP A CA 1
ATOM 1315 C C . ASP A 1 170 ? -19.125 33.75 20.078 1 96.5 170 ASP A C 1
ATOM 1317 O O . ASP A 1 170 ? -19.203 34 21.281 1 96.5 170 ASP A O 1
ATOM 1321 N N . ASP A 1 171 ? -20.031 33.156 19.359 1 97 171 ASP A N 1
ATOM 1322 C CA . ASP A 1 171 ? -21.266 32.688 20 1 97 171 ASP A CA 1
ATOM 1323 C C . ASP A 1 171 ? -20.969 31.703 21.109 1 97 171 ASP A C 1
ATOM 1325 O O . ASP A 1 171 ? -21.672 31.672 22.125 1 97 171 ASP A O 1
ATOM 1329 N N . ALA A 1 172 ? -19.984 30.922 20.953 1 96.94 172 ALA A N 1
ATOM 1330 C CA . ALA A 1 172 ? -19.625 29.891 21.922 1 96.94 172 ALA A CA 1
ATOM 1331 C C . ALA A 1 172 ? -18.656 30.438 22.969 1 96.94 172 ALA A C 1
ATOM 1333 O O . ALA A 1 172 ? -18.281 29.734 23.906 1 96.94 172 ALA A O 1
ATOM 1334 N N . GLU A 1 173 ? -18.203 31.672 22.766 1 96.25 173 GLU A N 1
ATOM 1335 C CA . GLU A 1 173 ? -17.25 32.312 23.656 1 96.25 173 GLU A CA 1
ATOM 1336 C C . GLU A 1 173 ? -15.93 31.547 23.688 1 96.25 173 GLU A C 1
ATOM 1338 O O . GLU A 1 173 ? -15.367 31.312 24.766 1 96.25 173 GLU A O 1
ATOM 1343 N N . VAL A 1 174 ? -15.539 31.047 22.594 1 96.94 174 VAL A N 1
ATOM 1344 C CA . VAL A 1 174 ? -14.258 30.359 22.438 1 96.94 174 VAL A CA 1
ATOM 1345 C C . VAL A 1 174 ? -13.297 31.234 21.641 1 96.94 174 VAL A C 1
ATOM 1347 O O . VAL A 1 174 ? -13.656 31.75 20.578 1 96.94 174 VAL A O 1
ATOM 1350 N N . ARG A 1 175 ? -12.125 31.391 22.141 1 95.81 175 ARG A N 1
ATOM 1351 C CA . ARG A 1 175 ? -11.094 32.219 21.5 1 95.81 175 ARG A CA 1
ATOM 1352 C C . ARG A 1 175 ? -10.383 31.438 20.391 1 95.81 175 ARG A C 1
ATOM 1354 O O . ARG A 1 175 ? -10.055 30.266 20.562 1 95.81 175 ARG A O 1
ATOM 1361 N N . LEU A 1 176 ? -10.211 32.062 19.234 1 97.88 176 LEU A N 1
ATOM 1362 C CA . LEU A 1 176 ? -9.391 31.5 18.188 1 97.88 176 LEU A CA 1
ATOM 1363 C C . LEU A 1 176 ? -7.922 31.469 18.578 1 97.88 176 LEU A C 1
ATOM 1365 O O . LEU A 1 176 ? -7.398 32.469 19.109 1 97.88 176 LEU A O 1
ATOM 1369 N N . SER A 1 177 ? -7.273 30.312 18.328 1 98.06 177 SER A N 1
ATOM 1370 C CA . SER A 1 177 ? -5.887 30.156 18.766 1 98.06 177 SER A CA 1
ATOM 1371 C C . SER A 1 177 ? -4.918 30.328 17.594 1 98.06 177 SER A C 1
ATOM 1373 O O . SER A 1 177 ? -3.723 30.531 17.812 1 98.06 177 SER A O 1
ATOM 1375 N N . GLY A 1 178 ? -5.387 30.203 16.391 1 98.31 178 GLY A N 1
ATOM 1376 C CA . GLY A 1 178 ? -4.48 30.344 15.258 1 98.31 178 GLY A CA 1
ATOM 1377 C C . GLY A 1 178 ? -5.152 30.094 13.922 1 98.31 178 GLY A C 1
ATOM 1378 O O . GLY A 1 178 ? -6.367 29.891 13.859 1 98.31 178 GLY A O 1
ATOM 1379 N N . LEU A 1 179 ? -4.41 30.234 12.844 1 98.62 179 LEU A N 1
ATOM 1380 C CA . LEU A 1 179 ? -4.773 29.906 11.469 1 98.62 179 LEU A CA 1
ATOM 1381 C C . LEU A 1 179 ? -3.754 28.953 10.852 1 98.62 179 LEU A C 1
ATOM 1383 O O . LEU A 1 179 ? -2.59 28.938 11.25 1 98.62 179 LEU A O 1
ATOM 1387 N N . HIS A 1 180 ? -4.242 28.156 9.945 1 98.62 180 HIS A N 1
ATOM 1388 C CA . HIS A 1 180 ? -3.408 27.156 9.289 1 98.62 180 HIS A CA 1
ATOM 1389 C C . HIS A 1 180 ? -3.678 27.094 7.789 1 98.62 180 HIS A C 1
ATOM 1391 O O . HIS A 1 180 ? -4.828 27.203 7.359 1 98.62 180 HIS A O 1
ATOM 1397 N N . PHE A 1 181 ? -2.625 26.984 6.996 1 98.31 181 PHE A N 1
ATOM 1398 C CA . PHE A 1 181 ? -2.793 26.562 5.609 1 98.31 181 PHE A CA 1
ATOM 1399 C C . PHE A 1 181 ? -1.691 25.594 5.199 1 98.31 181 PHE A C 1
ATOM 1401 O O . PHE A 1 181 ? -0.685 25.453 5.898 1 98.31 181 PHE A O 1
ATOM 1408 N N . HIS A 1 182 ? -1.926 24.875 4.211 1 97.5 182 HIS A N 1
ATOM 1409 C CA . HIS A 1 182 ? -0.991 23.922 3.643 1 97.5 182 HIS A CA 1
ATOM 1410 C C . HIS A 1 182 ? -1.023 23.953 2.119 1 97.5 182 HIS A C 1
ATOM 1412 O O . HIS A 1 182 ? -2.094 23.859 1.514 1 97.5 182 HIS A O 1
ATOM 1418 N N . VAL A 1 183 ? 0.123 24.078 1.497 1 95.44 183 VAL A N 1
ATOM 1419 C CA . VAL A 1 183 ? 0.14 24.406 0.077 1 95.44 183 VAL A CA 1
ATOM 1420 C C . VAL A 1 183 ? 0.407 23.156 -0.749 1 95.44 183 VAL A C 1
ATOM 1422 O O . VAL A 1 183 ? 0.449 23.203 -1.98 1 95.44 183 VAL A O 1
ATOM 1425 N N . GLY A 1 184 ? 0.64 22.031 -0.115 1 92.44 184 GLY A N 1
ATOM 1426 C CA . GLY A 1 184 ? 0.935 20.797 -0.839 1 92.44 184 GLY A CA 1
ATOM 1427 C C . GLY A 1 184 ? 2.242 20.156 -0.416 1 92.44 184 GLY A C 1
ATOM 1428 O O . GLY A 1 184 ? 2.797 20.5 0.631 1 92.44 184 GLY A O 1
ATOM 1429 N N . SER A 1 185 ? 2.633 19.188 -1.287 1 89.88 185 SER A N 1
ATOM 1430 C CA . SER A 1 185 ? 3.809 18.406 -0.932 1 89.88 185 SER A CA 1
ATOM 1431 C C . SER A 1 185 ? 4.957 18.656 -1.904 1 89.88 185 SER A C 1
ATOM 1433 O O . SER A 1 185 ? 4.73 18.906 -3.09 1 89.88 185 SER A O 1
ATOM 1435 N N . ASN A 1 186 ? 6.121 18.594 -1.351 1 89.88 186 ASN A N 1
ATOM 1436 C CA . ASN A 1 186 ? 7.34 18.609 -2.152 1 89.88 186 ASN A CA 1
ATOM 1437 C C . ASN A 1 186 ? 7.363 19.797 -3.109 1 89.88 186 ASN A C 1
ATOM 1439 O O . ASN A 1 186 ? 7.543 19.625 -4.316 1 89.88 186 ASN A O 1
ATOM 1443 N N . GLN A 1 187 ? 7.223 20.953 -2.525 1 91.88 187 GLN A N 1
ATOM 1444 C CA . GLN A 1 187 ? 7.164 22.172 -3.336 1 91.88 187 GLN A CA 1
ATOM 1445 C C . GLN A 1 187 ? 8.531 22.5 -3.926 1 91.88 187 GLN A C 1
ATOM 1447 O O . GLN A 1 187 ? 9.516 22.641 -3.193 1 91.88 187 GLN A O 1
ATOM 1452 N N . PRO A 1 188 ? 8.57 22.75 -5.238 1 89.5 188 PRO A N 1
ATOM 1453 C CA . PRO A 1 188 ? 9.859 23.047 -5.867 1 89.5 188 PRO A CA 1
ATOM 1454 C C . PRO A 1 188 ? 10.336 24.469 -5.609 1 89.5 188 PRO A C 1
ATOM 1456 O O . PRO A 1 188 ? 11.5 24.797 -5.879 1 89.5 188 PRO A O 1
ATOM 1459 N N . SER A 1 189 ? 9.492 25.328 -5.168 1 93.19 189 SER A N 1
ATOM 1460 C CA . SER A 1 189 ? 9.797 26.719 -4.848 1 93.19 189 SER A CA 1
ATOM 1461 C C . SER A 1 189 ? 8.82 27.266 -3.812 1 93.19 189 SER A C 1
ATOM 1463 O O . SER A 1 189 ? 7.789 26.656 -3.537 1 93.19 189 SER A O 1
ATOM 1465 N N . PRO A 1 190 ? 9.172 28.422 -3.268 1 95.81 190 PRO A N 1
ATOM 1466 C CA . PRO A 1 190 ? 8.281 29 -2.264 1 95.81 190 PRO A CA 1
ATOM 1467 C C . PRO A 1 190 ? 7.102 29.75 -2.883 1 95.81 190 PRO A C 1
ATOM 1469 O O . PRO A 1 190 ? 6.355 30.422 -2.174 1 95.81 190 PRO A O 1
ATOM 1472 N N . ARG A 1 191 ? 6.848 29.641 -4.156 1 94.75 191 ARG A N 1
ATOM 1473 C CA . ARG A 1 191 ? 5.859 30.422 -4.895 1 94.75 191 ARG A CA 1
ATOM 1474 C C . ARG A 1 191 ? 4.473 30.266 -4.277 1 94.75 191 ARG A C 1
ATOM 1476 O O . ARG A 1 191 ? 3.787 31.266 -4.027 1 94.75 191 ARG A O 1
ATOM 1483 N N . LEU A 1 192 ? 4.059 29.094 -3.947 1 95.5 192 LEU A N 1
ATOM 1484 C CA . LEU A 1 192 ? 2.703 28.844 -3.463 1 95.5 192 LEU A CA 1
ATOM 1485 C C . LEU A 1 192 ? 2.516 29.422 -2.064 1 95.5 192 LEU A C 1
ATOM 1487 O O . LEU A 1 192 ? 1.412 29.844 -1.704 1 95.5 192 LEU A O 1
ATOM 1491 N N . TYR A 1 193 ? 3.602 29.484 -1.274 1 97.62 193 TYR A N 1
ATOM 1492 C CA . TYR A 1 193 ? 3.527 30.141 0.025 1 97.62 193 TYR A CA 1
ATOM 1493 C C . TYR A 1 193 ? 3.258 31.641 -0.135 1 97.62 193 TYR A C 1
ATOM 1495 O O . TYR A 1 193 ? 2.359 32.188 0.508 1 97.62 193 TYR A O 1
ATOM 1503 N N . ARG A 1 194 ? 4.023 32.219 -1.02 1 97.38 194 ARG A N 1
ATOM 1504 C CA . ARG A 1 194 ? 3.861 33.656 -1.27 1 97.38 194 ARG A CA 1
ATOM 1505 C C . ARG A 1 194 ? 2.449 33.969 -1.75 1 97.38 194 ARG A C 1
ATOM 1507 O O . ARG A 1 194 ? 1.82 34.906 -1.266 1 97.38 194 ARG A O 1
ATOM 1514 N N . GLU A 1 195 ? 1.979 33.156 -2.639 1 96.81 195 GLU A N 1
ATOM 1515 C CA . GLU A 1 195 ? 0.651 33.375 -3.207 1 96.81 195 GLU A CA 1
ATOM 1516 C C . GLU A 1 195 ? -0.435 33.219 -2.146 1 96.81 195 GLU A C 1
ATOM 1518 O O . GLU A 1 195 ? -1.383 34 -2.098 1 96.81 195 GLU A O 1
ATOM 1523 N N . THR A 1 196 ? -0.315 32.219 -1.333 1 97.56 196 THR A N 1
ATOM 1524 C CA . THR A 1 196 ? -1.311 31.953 -0.297 1 97.56 196 THR A CA 1
ATOM 1525 C C . THR A 1 196 ? -1.306 33.062 0.744 1 97.56 196 THR A C 1
ATOM 1527 O O . THR A 1 196 ? -2.365 33.562 1.153 1 97.56 196 THR A O 1
ATOM 1530 N N . ILE A 1 197 ? -0.124 33.562 1.134 1 98.19 197 ILE A N 1
ATOM 1531 C CA . ILE A 1 197 ? 0.001 34.625 2.104 1 98.19 197 ILE A CA 1
ATOM 1532 C C . ILE A 1 197 ? -0.608 35.906 1.531 1 98.19 197 ILE A C 1
ATOM 1534 O O . ILE A 1 197 ? -1.237 36.688 2.256 1 98.19 197 ILE A O 1
ATOM 1538 N N . ALA A 1 198 ? -0.471 36.094 0.263 1 97.38 198 ALA A N 1
ATOM 1539 C CA . ALA A 1 198 ? -1.07 37.25 -0.385 1 97.38 198 ALA A CA 1
ATOM 1540 C C . ALA A 1 198 ? -2.594 37.188 -0.354 1 97.38 198 ALA A C 1
AT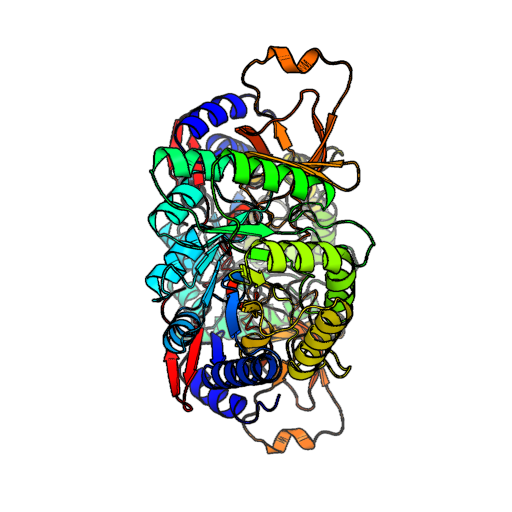OM 1542 O O . ALA A 1 198 ? -3.271 38.188 -0.161 1 97.38 198 ALA A O 1
ATOM 1543 N N . ILE A 1 199 ? -3.148 36.031 -0.543 1 96.25 199 ILE A N 1
ATOM 1544 C CA . ILE A 1 199 ? -4.594 35.812 -0.571 1 96.25 199 ILE A CA 1
ATOM 1545 C C . ILE A 1 199 ? -5.176 36.062 0.816 1 96.25 199 ILE A C 1
ATOM 1547 O O . ILE A 1 199 ? -6.215 36.719 0.948 1 96.25 199 ILE A O 1
ATOM 1551 N N . TYR A 1 200 ? -4.465 35.656 1.858 1 97.44 200 TYR A N 1
ATOM 1552 C CA . TYR A 1 200 ? -5.051 35.656 3.195 1 97.44 200 TYR A CA 1
ATOM 1553 C C . TYR A 1 200 ? -4.414 36.75 4.059 1 97.44 200 TYR A C 1
ATOM 1555 O O . TYR A 1 200 ? -4.68 36.812 5.262 1 97.44 200 TYR A O 1
ATOM 1563 N N . GLY A 1 201 ? -3.584 37.594 3.445 1 97.56 201 GLY A N 1
ATOM 1564 C CA . GLY A 1 201 ? -2.816 38.594 4.184 1 97.56 201 GLY A CA 1
ATOM 1565 C C . GLY A 1 201 ? -3.682 39.5 5.035 1 97.56 201 GLY A C 1
ATOM 1566 O O . GLY A 1 201 ? -3.371 39.75 6.203 1 97.56 201 GLY A O 1
ATOM 1567 N N . SER A 1 202 ? -4.762 39.969 4.484 1 96.94 202 SER A N 1
ATOM 1568 C CA . SER A 1 202 ? -5.664 40.844 5.215 1 96.94 202 SER A CA 1
ATOM 1569 C C . SER A 1 202 ? -6.277 40.125 6.418 1 96.94 202 SER A C 1
ATOM 1571 O O . SER A 1 202 ? -6.395 40.719 7.496 1 96.94 202 SER A O 1
ATOM 1573 N N . LEU A 1 203 ? -6.68 38.906 6.195 1 97.69 203 LEU A N 1
ATOM 1574 C CA . LEU A 1 203 ? -7.234 38.125 7.285 1 97.69 203 LEU A CA 1
ATOM 1575 C C . LEU A 1 203 ? -6.203 37.906 8.391 1 97.69 203 LEU A C 1
ATOM 1577 O O . LEU A 1 203 ? -6.516 38.062 9.57 1 97.69 203 LEU A O 1
ATOM 1581 N N . PHE A 1 204 ? -4.949 37.625 8.031 1 98.19 204 PHE A N 1
ATOM 1582 C CA . PHE A 1 204 ? -3.877 37.438 9 1 98.19 204 PHE A CA 1
ATOM 1583 C C . PHE A 1 204 ? -3.676 38.688 9.852 1 98.19 204 PHE A C 1
ATOM 1585 O O . PHE A 1 204 ? -3.629 38.594 11.078 1 98.19 204 PHE A O 1
ATOM 1592 N N . ARG A 1 205 ? -3.633 39.75 9.18 1 97 205 ARG A N 1
ATOM 1593 C CA . ARG A 1 205 ? -3.42 41 9.891 1 97 205 ARG A CA 1
ATOM 1594 C C . ARG A 1 205 ? -4.559 41.281 10.867 1 97 205 ARG A C 1
ATOM 1596 O O . ARG A 1 205 ? -4.32 41.656 12.016 1 97 205 ARG A O 1
ATOM 1603 N N . GLN A 1 206 ? -5.734 41.062 10.398 1 96 206 GLN A N 1
ATOM 1604 C CA . GLN A 1 206 ? -6.914 41.312 11.219 1 96 206 GLN A CA 1
ATOM 1605 C C . GLN A 1 206 ? -6.887 40.438 12.477 1 96 206 GLN A C 1
ATOM 1607 O O . GLN A 1 206 ? -7.152 40.906 13.578 1 96 206 GLN A O 1
ATOM 1612 N N . ILE A 1 207 ? -6.59 39.188 12.32 1 97.19 207 ILE A N 1
ATOM 1613 C CA . ILE A 1 207 ? -6.629 38.219 13.414 1 97.19 207 ILE A CA 1
ATOM 1614 C C . ILE A 1 207 ? -5.48 38.5 14.383 1 97.19 207 ILE A C 1
ATOM 1616 O O . ILE A 1 207 ? -5.66 38.438 15.602 1 97.19 207 ILE A O 1
ATOM 1620 N N . VAL A 1 208 ? -4.297 38.781 13.867 1 97 208 VAL A N 1
ATOM 1621 C CA . VAL A 1 208 ? -3.145 39.094 14.703 1 97 208 VAL A CA 1
ATOM 1622 C C . VAL A 1 208 ? -3.445 40.344 15.555 1 97 208 VAL A C 1
ATOM 1624 O O . VAL A 1 208 ? -3.145 40.344 16.75 1 97 208 VAL A O 1
ATOM 1627 N N . ASP A 1 209 ? -4.105 41.312 14.969 1 95.5 209 ASP A N 1
ATOM 1628 C CA . ASP A 1 209 ? -4.465 42.531 15.672 1 95.5 209 ASP A CA 1
ATOM 1629 C C . ASP A 1 209 ? -5.531 42.281 16.734 1 95.5 209 ASP A C 1
ATOM 1631 O O . ASP A 1 209 ? -5.41 42.719 17.875 1 95.5 209 ASP A O 1
ATOM 1635 N N . LEU A 1 210 ? -6.484 41.531 16.328 1 94.44 210 LEU A N 1
ATOM 1636 C CA . LEU A 1 210 ? -7.621 41.281 17.203 1 94.44 210 LEU A CA 1
ATOM 1637 C C . LEU A 1 210 ? -7.176 40.562 18.469 1 94.44 210 LEU A C 1
ATOM 1639 O O . LEU A 1 210 ? -7.742 40.781 19.547 1 94.44 210 LEU A O 1
ATOM 1643 N N . TYR A 1 211 ? -6.188 39.75 18.391 1 94.44 211 TYR A N 1
ATOM 1644 C CA . TYR A 1 211 ? -5.793 38.906 19.531 1 94.44 211 TYR A CA 1
ATOM 1645 C C . TYR A 1 211 ? -4.453 39.375 20.109 1 94.44 211 TYR A C 1
ATOM 1647 O O . TYR A 1 211 ? -3.807 38.625 20.844 1 94.44 211 TYR A O 1
ATOM 1655 N N . ASP A 1 212 ? -3.975 40.469 19.812 1 93.25 212 ASP A N 1
ATOM 1656 C CA . ASP A 1 212 ? -2.777 41.125 20.312 1 93.25 212 ASP A CA 1
ATOM 1657 C C . ASP A 1 212 ? -1.554 40.219 20.188 1 93.25 212 ASP A C 1
ATOM 1659 O O . ASP A 1 212 ? -0.78 40.094 21.141 1 93.25 212 ASP A O 1
ATOM 1663 N N . GLY A 1 213 ? -1.557 39.469 19.125 1 89.94 213 GLY A N 1
ATOM 1664 C CA . GLY A 1 213 ? -0.388 38.656 18.797 1 89.94 213 GLY A CA 1
ATOM 1665 C C . GLY A 1 213 ? -0.365 37.312 19.5 1 89.94 213 GLY A C 1
ATOM 1666 O O . GLY A 1 213 ? 0.534 36.5 19.281 1 89.94 213 GLY A O 1
ATOM 1667 N N . ASP A 1 214 ? -1.315 37.094 20.359 1 93.81 214 ASP A N 1
ATOM 1668 C CA . ASP A 1 214 ? -1.39 35.812 21.062 1 93.81 214 ASP A CA 1
ATOM 1669 C C . ASP A 1 214 ? -2.107 34.75 20.203 1 93.81 214 ASP A C 1
ATOM 1671 O O . ASP A 1 214 ? -3.127 34.219 20.625 1 93.81 214 ASP A O 1
ATOM 1675 N N . ILE A 1 215 ? -1.512 34.531 18.922 1 97.19 215 ILE A N 1
ATOM 1676 C CA . ILE A 1 215 ? -2.033 33.594 17.953 1 97.19 215 ILE A CA 1
ATOM 1677 C C . ILE A 1 215 ? -0.877 32.938 17.188 1 97.19 215 ILE A C 1
ATOM 1679 O O . ILE A 1 215 ? 0.223 33.5 17.125 1 97.19 215 ILE A O 1
ATOM 1683 N N . TRP A 1 216 ? -1.08 31.781 16.703 1 98.44 216 TRP A N 1
ATOM 1684 C CA . TRP A 1 216 ? -0.081 31.203 15.82 1 98.44 216 TRP A CA 1
ATOM 1685 C C . TRP A 1 216 ? -0.559 31.234 14.367 1 98.44 216 TRP A C 1
ATOM 1687 O O . TRP A 1 216 ? -1.762 31.172 14.102 1 98.44 216 TRP A O 1
ATOM 1697 N N . LEU A 1 217 ? 0.35 31.422 13.469 1 98.69 217 LEU A N 1
ATOM 1698 C CA . LEU A 1 217 ? 0.17 31.234 12.031 1 98.69 217 LEU A CA 1
ATOM 1699 C C . LEU A 1 217 ? 0.951 30.031 11.531 1 98.69 217 LEU A C 1
ATOM 1701 O O . LEU A 1 217 ? 2.18 30.078 11.43 1 98.69 217 LEU A O 1
ATOM 1705 N N . ASP A 1 218 ? 0.209 28.938 11.266 1 98.88 218 ASP A N 1
ATOM 1706 C CA . ASP A 1 218 ? 0.779 27.688 10.797 1 98.88 218 ASP A CA 1
ATOM 1707 C C . ASP A 1 218 ? 0.776 27.609 9.273 1 98.88 218 ASP A C 1
ATOM 1709 O O . ASP A 1 218 ? -0.284 27.516 8.656 1 98.88 218 ASP A O 1
ATOM 1713 N N . ILE A 1 219 ? 1.964 27.578 8.711 1 98.62 219 ILE A N 1
ATOM 1714 C CA . ILE A 1 219 ? 2.02 27.656 7.254 1 98.62 219 ILE A CA 1
ATOM 1715 C C . ILE A 1 219 ? 2.172 26.266 6.656 1 98.62 219 ILE A C 1
ATOM 1717 O O . ILE A 1 219 ? 2.504 26.125 5.477 1 98.62 219 ILE A O 1
ATOM 1721 N N . GLY A 1 220 ? 1.975 25.266 7.445 1 98.25 220 GLY A N 1
ATOM 1722 C CA . GLY A 1 220 ? 1.989 23.891 6.961 1 98.25 220 GLY A CA 1
ATOM 1723 C C . GLY A 1 220 ? 3.373 23.422 6.562 1 98.25 220 GLY A C 1
ATOM 1724 O O . GLY A 1 220 ? 4.375 23.859 7.129 1 98.25 220 GLY A O 1
ATOM 1725 N N . GLY A 1 221 ? 3.336 22.328 5.805 1 97 221 GLY A N 1
ATOM 1726 C CA . GLY A 1 221 ? 4.559 21.734 5.289 1 97 221 GLY A CA 1
ATOM 1727 C C . GLY A 1 221 ? 4.699 21.875 3.783 1 97 221 GLY A C 1
ATOM 1728 O O . GLY A 1 221 ? 4.375 22.922 3.221 1 97 221 GLY A O 1
ATOM 1729 N N . GLY A 1 222 ? 5.305 20.844 3.258 1 94.44 222 GLY A N 1
ATOM 1730 C CA . GLY A 1 222 ? 5.473 20.828 1.813 1 94.44 222 GLY A CA 1
ATOM 1731 C C . GLY A 1 222 ? 6.887 21.156 1.373 1 94.44 222 GLY A C 1
ATOM 1732 O O . GLY A 1 222 ? 7.184 21.172 0.176 1 94.44 222 GLY A O 1
ATOM 1733 N N . PHE A 1 223 ? 7.797 21.281 2.318 1 96.19 223 PHE A N 1
ATOM 1734 C CA . PHE A 1 223 ? 9.188 21.562 2.01 1 96.19 223 PHE A CA 1
ATOM 1735 C C . PHE A 1 223 ? 9.859 20.359 1.355 1 96.19 223 PHE A C 1
ATOM 1737 O O . PHE A 1 223 ? 9.641 19.219 1.769 1 96.19 223 PHE A O 1
ATOM 1744 N N . PRO A 1 224 ? 10.609 20.578 0.358 1 92.69 224 PRO A N 1
ATOM 1745 C CA . PRO A 1 224 ? 11.156 19.469 -0.43 1 92.69 224 PRO A CA 1
ATOM 1746 C C . PRO A 1 224 ? 12.359 18.812 0.237 1 92.69 224 PRO A C 1
ATOM 1748 O O . PRO A 1 224 ? 13 19.406 1.104 1 92.69 224 PRO A O 1
ATOM 1751 N N . SER A 1 225 ? 12.57 17.578 -0.182 1 89.81 225 SER A N 1
ATOM 1752 C CA . SER A 1 225 ? 13.836 16.922 0.13 1 89.81 225 SER A CA 1
ATOM 1753 C C . SER A 1 225 ? 14.961 17.422 -0.766 1 89.81 225 SER A C 1
ATOM 1755 O O . SER A 1 225 ? 14.711 18.172 -1.716 1 89.81 225 SER A O 1
ATOM 1757 N N . LYS A 1 226 ? 16.219 17.203 -0.426 1 77 226 LYS A N 1
ATOM 1758 C CA . LYS A 1 226 ? 17.375 17.703 -1.157 1 77 226 LYS A CA 1
ATOM 1759 C C . LYS A 1 226 ? 17.516 17.016 -2.504 1 77 226 LYS A C 1
ATOM 1761 O O . LYS A 1 226 ? 17.938 17.625 -3.486 1 77 226 LYS A O 1
ATOM 1766 N N . SER A 1 227 ? 17.391 15.633 -2.686 1 60.75 227 SER A N 1
ATOM 1767 C CA . SER A 1 227 ? 17.859 14.852 -3.83 1 60.75 227 SER A CA 1
ATOM 1768 C C . SER A 1 227 ? 16.875 14.969 -5 1 60.75 227 SER A C 1
ATOM 1770 O O . SER A 1 227 ? 17.156 14.492 -6.102 1 60.75 227 SER A O 1
ATOM 1772 N N . GLN A 1 228 ? 15.617 15.102 -4.836 1 52.22 228 GLN A N 1
ATOM 1773 C CA . GLN A 1 228 ? 14.695 14.766 -5.914 1 52.22 228 GLN A CA 1
ATOM 1774 C C . GLN A 1 228 ? 15.086 15.461 -7.215 1 52.22 228 GLN A C 1
ATOM 1776 O O . GLN A 1 228 ? 14.703 15.023 -8.297 1 52.22 228 GLN A O 1
ATOM 1781 N N . THR A 1 229 ? 15.141 16.797 -7.395 1 52.16 229 THR A N 1
ATOM 1782 C CA . THR A 1 229 ? 15.039 17.375 -8.727 1 52.16 229 THR A CA 1
ATOM 1783 C C . THR A 1 229 ? 16.422 17.609 -9.32 1 52.16 229 THR A C 1
ATOM 1785 O O . THR A 1 229 ? 17.344 18.031 -8.617 1 52.16 229 THR A O 1
ATOM 1788 N N . PRO A 1 230 ? 16.734 16.844 -10.547 1 50.81 230 PRO A N 1
ATOM 1789 C CA . PRO A 1 230 ? 17.953 17.328 -11.219 1 50.81 230 PRO A CA 1
ATOM 1790 C C . PRO A 1 230 ? 18.188 18.812 -11 1 50.81 230 PRO A C 1
ATOM 1792 O O . PRO A 1 230 ? 19.328 19.266 -10.953 1 50.81 230 PRO A O 1
ATOM 1795 N N . ALA A 1 231 ? 17.109 19.641 -11.055 1 53.97 231 ALA A N 1
ATOM 1796 C CA . ALA A 1 231 ? 17.234 21.094 -10.844 1 53.97 231 ALA A CA 1
ATOM 1797 C C . ALA A 1 231 ? 17.422 21.406 -9.359 1 53.97 231 ALA A C 1
ATOM 1799 O O . ALA A 1 231 ? 16.953 20.672 -8.5 1 53.97 231 ALA A O 1
ATOM 1800 N N . LYS A 1 232 ? 18.266 22.359 -9.055 1 61.19 232 LYS A N 1
ATOM 1801 C CA . LYS A 1 232 ? 18.672 22.812 -7.727 1 61.19 232 LYS A CA 1
ATOM 1802 C C . LYS A 1 232 ? 17.438 23.094 -6.855 1 61.19 232 LYS A C 1
ATOM 1804 O O . LYS A 1 232 ? 16.703 24.031 -7.105 1 61.19 232 LYS A O 1
ATOM 1809 N N . THR A 1 233 ? 16.953 22.031 -5.941 1 76.94 233 THR A N 1
ATOM 1810 C CA . THR A 1 233 ? 15.938 22.281 -4.93 1 76.94 233 THR A CA 1
ATOM 1811 C C . THR A 1 233 ? 16.391 23.375 -3.961 1 76.94 233 THR A C 1
ATOM 1813 O O . THR A 1 233 ? 17.516 23.328 -3.447 1 76.94 233 THR A O 1
ATOM 1816 N N . PRO A 1 234 ? 15.555 24.469 -3.854 1 86.12 234 PRO A N 1
ATOM 1817 C CA . PRO A 1 234 ? 15.938 25.5 -2.889 1 86.12 234 PRO A CA 1
ATOM 1818 C C . PRO A 1 234 ? 16.141 24.953 -1.481 1 86.12 234 PRO A C 1
ATOM 1820 O O . PRO A 1 234 ? 15.484 23.984 -1.091 1 86.12 234 PRO A O 1
ATOM 1823 N N . GLU A 1 235 ? 17.062 25.594 -0.822 1 90.94 235 GLU A N 1
ATOM 1824 C CA . GLU A 1 235 ? 17.297 25.266 0.583 1 90.94 235 GLU A CA 1
ATOM 1825 C C . GLU A 1 235 ? 16.156 25.781 1.459 1 90.94 235 GLU A C 1
ATOM 1827 O O . GLU A 1 235 ? 15.406 26.672 1.053 1 90.94 235 GLU A O 1
ATOM 1832 N N . ILE A 1 236 ? 16.062 25.219 2.629 1 96 236 ILE A N 1
ATOM 1833 C CA . ILE A 1 236 ? 15.016 25.594 3.561 1 96 236 ILE A CA 1
ATOM 1834 C C . ILE A 1 236 ? 15.141 27.078 3.904 1 96 236 ILE A C 1
ATOM 1836 O O . ILE A 1 236 ? 14.141 27.766 4.102 1 96 236 ILE A O 1
ATOM 1840 N N . ALA A 1 237 ? 16.391 27.609 3.928 1 96.31 237 ALA A N 1
ATOM 1841 C CA . ALA A 1 237 ? 16.625 29.031 4.211 1 96.31 237 ALA A CA 1
ATOM 1842 C C . ALA A 1 237 ? 15.938 29.922 3.18 1 96.31 237 ALA A C 1
ATOM 1844 O O . ALA A 1 237 ? 15.469 31 3.506 1 96.31 237 ALA A O 1
ATOM 1845 N N . GLU A 1 238 ? 15.906 29.453 1.988 1 96.12 238 GLU A N 1
ATOM 1846 C CA . GLU A 1 238 ? 15.242 30.203 0.927 1 96.12 238 GLU A CA 1
ATOM 1847 C C . GLU A 1 238 ? 13.734 30.25 1.14 1 96.12 238 GLU A C 1
ATOM 1849 O O . GLU A 1 238 ? 13.086 31.25 0.849 1 96.12 238 GLU A O 1
ATOM 1854 N N . PHE A 1 239 ? 13.219 29.203 1.602 1 97.56 239 PHE A N 1
ATOM 1855 C CA . PHE A 1 239 ? 11.805 29.172 1.942 1 97.56 239 PHE A CA 1
ATOM 1856 C C . PHE A 1 239 ? 11.5 30.125 3.086 1 97.56 239 PHE A C 1
ATOM 1858 O O . PHE A 1 239 ? 10.539 30.906 3.018 1 97.56 239 PHE A O 1
ATOM 1865 N N . ALA A 1 240 ? 12.32 30.078 4.113 1 98.25 240 ALA A N 1
ATOM 1866 C CA . ALA A 1 240 ? 12.133 30.953 5.27 1 98.25 240 ALA A CA 1
ATOM 1867 C C . ALA A 1 240 ? 12.18 32.406 4.863 1 98.25 240 ALA A C 1
ATOM 1869 O O . ALA A 1 240 ? 11.344 33.219 5.285 1 98.25 240 ALA A O 1
ATOM 1870 N N . ASP A 1 241 ? 13.148 32.719 4.035 1 97.94 241 ASP A N 1
ATOM 1871 C CA . ASP A 1 241 ? 13.312 34.062 3.555 1 97.94 241 ASP A CA 1
ATOM 1872 C C . ASP A 1 241 ? 12.094 34.531 2.746 1 97.94 241 ASP A C 1
ATOM 1874 O O . ASP A 1 241 ? 11.594 35.625 2.93 1 97.94 241 ASP A O 1
ATOM 1878 N N . ALA A 1 242 ? 11.672 33.688 1.9 1 98 242 ALA A N 1
ATOM 1879 C CA . ALA A 1 242 ? 10.531 34 1.049 1 98 242 ALA A CA 1
ATOM 1880 C C . ALA A 1 242 ? 9.266 34.188 1.881 1 98 242 ALA A C 1
ATOM 1882 O O . ALA A 1 242 ? 8.484 35.125 1.611 1 98 242 ALA A O 1
ATOM 1883 N N . VAL A 1 243 ? 9.031 33.406 2.865 1 98.44 243 VAL A N 1
ATOM 1884 C CA . VAL A 1 243 ? 7.863 33.5 3.732 1 98.44 243 VAL A CA 1
ATOM 1885 C C . VAL A 1 243 ? 7.926 34.781 4.547 1 98.44 243 VAL A C 1
ATOM 1887 O O . VAL A 1 243 ? 6.941 35.531 4.633 1 98.44 243 VAL A O 1
ATOM 1890 N N . ALA A 1 244 ? 9.102 35.062 5.105 1 98.38 244 ALA A N 1
ATOM 1891 C CA . ALA A 1 244 ? 9.281 36.312 5.871 1 98.38 244 ALA A CA 1
ATOM 1892 C C . ALA A 1 244 ? 9 37.531 5.012 1 98.38 244 ALA A C 1
ATOM 1894 O O . ALA A 1 244 ? 8.328 38.469 5.453 1 98.38 244 ALA A O 1
ATOM 1895 N N . THR A 1 245 ? 9.523 37.469 3.814 1 98.31 245 THR A N 1
ATOM 1896 C CA . THR A 1 245 ? 9.32 38.562 2.875 1 98.31 245 THR A CA 1
ATOM 1897 C C . THR A 1 245 ? 7.84 38.719 2.543 1 98.31 245 THR A C 1
ATOM 1899 O O . THR A 1 245 ? 7.328 39.844 2.494 1 98.31 245 THR A O 1
ATOM 1902 N N . ALA A 1 246 ? 7.176 37.625 2.318 1 98.5 246 ALA A N 1
ATOM 1903 C CA . ALA A 1 246 ? 5.746 37.656 2.01 1 98.5 246 ALA A CA 1
ATOM 1904 C C . ALA A 1 246 ? 4.945 38.219 3.18 1 98.5 246 ALA A C 1
ATOM 1906 O O . ALA A 1 246 ? 4.012 39 2.979 1 98.5 246 ALA A O 1
ATOM 1907 N N . PHE A 1 247 ? 5.27 37.875 4.406 1 98.31 247 PHE A N 1
ATOM 1908 C CA . PHE A 1 247 ? 4.586 38.406 5.582 1 98.31 247 PHE A CA 1
ATOM 1909 C C . PHE A 1 247 ? 4.816 39.906 5.723 1 98.31 247 PHE A C 1
ATOM 1911 O O . PHE A 1 247 ? 3.879 40.656 5.992 1 98.31 247 PHE A O 1
ATOM 1918 N N . ARG A 1 248 ? 6.004 40.344 5.488 1 97.06 248 ARG A N 1
ATOM 1919 C CA . ARG A 1 248 ? 6.312 41.75 5.559 1 97.06 248 ARG A CA 1
ATOM 1920 C C . ARG A 1 248 ? 5.523 42.531 4.516 1 97.06 248 ARG A C 1
ATOM 1922 O O . ARG A 1 248 ? 5.047 43.625 4.789 1 97.06 248 ARG A O 1
ATOM 1929 N N . ALA A 1 249 ? 5.438 41.938 3.389 1 97.56 249 ALA A N 1
ATOM 1930 C CA . ALA A 1 249 ? 4.684 42.562 2.311 1 97.56 249 ALA A CA 1
ATOM 1931 C C . ALA A 1 249 ? 3.225 42.781 2.705 1 97.56 249 ALA A C 1
ATOM 1933 O O . ALA A 1 249 ? 2.547 43.656 2.18 1 97.56 249 ALA A O 1
ATOM 1934 N N . GLN A 1 250 ? 2.748 41.969 3.635 1 97.31 250 GLN A N 1
ATOM 1935 C CA . GLN A 1 250 ? 1.375 42.062 4.117 1 97.31 250 GLN A CA 1
ATOM 1936 C C . GLN A 1 250 ? 1.31 42.844 5.426 1 97.31 250 GLN A C 1
ATOM 1938 O O . GLN A 1 250 ? 0.291 42.812 6.117 1 97.31 250 GLN A O 1
ATOM 1943 N N . HIS A 1 251 ? 2.398 43.438 5.812 1 97.06 251 HIS A N 1
ATOM 1944 C CA . HIS A 1 251 ? 2.51 44.281 7 1 97.06 251 HIS A CA 1
ATOM 1945 C C . HIS A 1 251 ? 2.342 43.469 8.273 1 97.06 251 HIS A C 1
ATOM 1947 O O . HIS A 1 251 ? 1.697 43.906 9.227 1 97.06 251 HIS A O 1
ATOM 1953 N N . LEU A 1 252 ? 2.816 42.25 8.188 1 97.5 252 LEU A N 1
ATOM 1954 C CA . LEU A 1 252 ? 2.867 41.375 9.359 1 97.5 252 LEU A CA 1
ATOM 1955 C C . LEU A 1 252 ? 4.273 41.344 9.953 1 97.5 252 LEU A C 1
ATOM 1957 O O . LEU A 1 252 ? 5.211 40.875 9.297 1 97.5 252 LEU A O 1
ATOM 1961 N N . ASP A 1 253 ? 4.379 41.844 11.148 1 95.88 253 ASP A N 1
ATOM 1962 C CA . ASP A 1 253 ? 5.645 41.781 11.867 1 95.88 253 ASP A CA 1
ATOM 1963 C C . ASP A 1 253 ? 5.859 40.406 12.492 1 95.88 253 ASP A C 1
ATOM 1965 O O . ASP A 1 253 ? 5.055 39.938 13.312 1 95.88 253 ASP A O 1
ATOM 1969 N N . PRO A 1 254 ? 6.949 39.719 12.164 1 95.44 254 PRO A N 1
ATOM 1970 C CA . PRO A 1 254 ? 7.215 38.406 12.688 1 95.44 254 PRO A CA 1
ATOM 1971 C C . PRO A 1 254 ? 7.23 38.344 14.211 1 95.44 254 PRO A C 1
ATOM 1973 O O . PRO A 1 254 ? 7.094 37.281 14.797 1 95.44 254 PRO A O 1
ATOM 1976 N N . HIS A 1 255 ? 7.324 39.438 14.898 1 94.75 255 HIS A N 1
ATOM 1977 C CA . HIS A 1 255 ? 7.383 39.5 16.359 1 94.75 255 HIS A CA 1
ATOM 1978 C C . HIS A 1 255 ? 5.988 39.438 16.969 1 94.75 255 HIS A C 1
ATOM 1980 O O . HIS A 1 255 ? 5.844 39.219 18.172 1 94.75 255 HIS A O 1
ATOM 1986 N N . HIS A 1 256 ? 4.992 39.5 16.125 1 96.38 256 HIS A N 1
ATOM 1987 C CA . HIS A 1 256 ? 3.652 39.719 16.656 1 96.38 256 HIS A CA 1
ATOM 1988 C C . HIS A 1 256 ? 2.828 38.438 16.578 1 96.38 256 HIS A C 1
ATOM 1990 O O . HIS A 1 256 ? 1.614 38.469 16.797 1 96.38 256 HIS A O 1
ATOM 1996 N N . PHE A 1 257 ? 3.424 37.344 16.297 1 97.75 257 PHE A N 1
ATOM 1997 C CA . PHE A 1 257 ? 2.746 36.031 16.281 1 97.75 257 PHE A CA 1
ATOM 1998 C C . PHE A 1 257 ? 3.75 34.906 16.391 1 97.75 257 PHE A C 1
ATOM 2000 O O . PHE A 1 257 ? 4.961 35.125 16.359 1 97.75 257 PHE A O 1
ATOM 2007 N N . THR A 1 258 ? 3.326 33.75 16.625 1 98.25 258 THR A N 1
ATOM 2008 C CA . THR A 1 258 ? 4.137 32.531 16.578 1 98.25 258 THR A CA 1
ATOM 2009 C C . THR A 1 258 ? 3.998 31.844 15.227 1 98.25 258 THR A C 1
ATOM 2011 O O . THR A 1 258 ? 2.885 31.562 14.781 1 98.25 258 THR A O 1
ATOM 2014 N N . LEU A 1 259 ? 5.121 31.641 14.523 1 98.69 259 LEU A N 1
ATOM 2015 C CA . LEU A 1 259 ? 5.098 30.891 13.273 1 98.69 259 LEU A CA 1
ATOM 2016 C C . LEU A 1 259 ? 5.168 29.391 13.547 1 98.69 259 LEU A C 1
ATOM 2018 O O . LEU A 1 259 ? 5.992 28.938 14.336 1 98.69 259 LEU A O 1
ATOM 2022 N N . VAL A 1 260 ? 4.262 28.625 12.953 1 98.75 260 VAL A N 1
ATOM 2023 C CA . VAL A 1 260 ? 4.344 27.156 13 1 98.75 260 VAL A CA 1
ATOM 2024 C C . VAL A 1 260 ? 4.629 26.609 11.602 1 98.75 260 VAL A C 1
ATOM 2026 O O . VAL A 1 260 ? 4.027 27.062 10.625 1 98.75 260 VAL A O 1
ATOM 2029 N N . VAL A 1 261 ? 5.602 25.734 11.461 1 98.69 261 VAL A N 1
ATOM 2030 C CA . VAL A 1 261 ? 5.895 25.016 10.227 1 98.69 261 VAL A CA 1
ATOM 2031 C C . VAL A 1 261 ? 5.797 23.516 10.461 1 98.69 261 VAL A C 1
ATOM 2033 O O . VAL A 1 261 ? 6.102 23.031 11.555 1 98.69 261 VAL A O 1
ATOM 2036 N N . GLU A 1 262 ? 5.402 22.797 9.422 1 98.62 262 GLU A N 1
ATOM 2037 C CA . GLU A 1 262 ? 5.133 21.359 9.586 1 98.62 262 GLU A CA 1
ATOM 2038 C C . GLU A 1 262 ? 5.988 20.531 8.633 1 98.62 262 GLU A C 1
ATOM 2040 O O . GLU A 1 262 ? 5.461 19.797 7.789 1 98.62 262 GLU A O 1
ATOM 2045 N N . PRO A 1 263 ? 7.301 20.531 8.828 1 98.19 263 PRO A N 1
ATOM 2046 C CA . PRO A 1 263 ? 8.125 19.703 7.945 1 98.19 263 PRO A CA 1
ATOM 2047 C C . PRO A 1 263 ? 7.926 18.203 8.18 1 98.19 263 PRO A C 1
ATOM 2049 O O . PRO A 1 263 ? 7.703 17.781 9.32 1 98.19 263 PRO A O 1
ATOM 2052 N N . GLY A 1 264 ? 7.926 17.406 7.141 1 97.56 264 GLY A N 1
ATOM 2053 C CA . GLY A 1 264 ? 7.973 15.953 7.125 1 97.56 264 GLY A CA 1
ATOM 2054 C C . GLY A 1 264 ? 9.039 15.398 6.191 1 97.56 264 GLY A C 1
ATOM 2055 O O . GLY A 1 264 ? 10.172 15.164 6.609 1 97.56 264 GLY A O 1
ATOM 2056 N N . ARG A 1 265 ? 8.75 15.531 4.906 1 96 265 ARG A N 1
ATOM 2057 C CA . ARG A 1 265 ? 9.633 15.023 3.863 1 96 265 ARG A CA 1
ATOM 2058 C C . ARG A 1 265 ? 11.023 15.648 3.977 1 96 265 ARG A C 1
ATOM 2060 O O . ARG A 1 265 ? 12.031 14.945 3.895 1 96 265 ARG A O 1
ATOM 2067 N N . SER A 1 266 ? 11.117 16.891 4.156 1 96.31 266 SER A N 1
ATOM 2068 C CA . SER A 1 266 ? 12.383 17.625 4.152 1 96.31 266 SER A CA 1
ATOM 2069 C C . SER A 1 266 ? 13.273 17.203 5.316 1 96.31 266 SER A C 1
ATOM 2071 O O . SER A 1 266 ? 14.469 17.484 5.328 1 96.31 266 SER A O 1
ATOM 2073 N N . LEU A 1 267 ? 12.672 16.547 6.285 1 97.38 267 LEU A N 1
ATOM 2074 C CA . LEU A 1 267 ? 13.453 16.125 7.438 1 97.38 267 LEU A CA 1
ATOM 2075 C C . LEU A 1 267 ? 13.945 14.688 7.273 1 97.38 267 LEU A C 1
ATOM 2077 O O . LEU A 1 267 ? 15.023 14.336 7.766 1 97.38 267 LEU A O 1
ATOM 2081 N N . VAL A 1 268 ? 13.133 13.828 6.559 1 97.12 268 VAL A N 1
ATOM 2082 C CA . VAL A 1 268 ? 13.422 12.414 6.781 1 97.12 268 VAL A CA 1
ATOM 2083 C C . VAL A 1 268 ? 13.648 11.719 5.441 1 97.12 268 VAL A C 1
ATOM 2085 O O . VAL A 1 268 ? 14.242 10.633 5.387 1 97.12 268 VAL A O 1
ATOM 2088 N N . GLU A 1 269 ? 13.203 12.242 4.336 1 96 269 GLU A N 1
ATOM 2089 C CA . GLU A 1 269 ? 13.219 11.57 3.043 1 96 269 GLU A CA 1
ATOM 2090 C C . GLU A 1 269 ? 14.625 11.141 2.656 1 96 269 GLU A C 1
ATOM 2092 O O . GLU A 1 269 ? 14.859 9.977 2.326 1 96 269 GLU A O 1
ATOM 2097 N N . ASP A 1 270 ? 15.617 12.039 2.754 1 93.5 270 ASP A N 1
ATOM 2098 C CA . ASP A 1 270 ? 16.984 11.844 2.273 1 93.5 270 ASP A CA 1
ATOM 2099 C C . ASP A 1 270 ? 17.75 10.859 3.164 1 93.5 270 ASP A C 1
ATOM 2101 O O . ASP A 1 270 ? 18.828 10.406 2.807 1 93.5 270 ASP A O 1
ATOM 2105 N N . HIS A 1 271 ? 17.109 10.516 4.25 1 94.94 271 HIS A N 1
ATOM 2106 C CA . HIS A 1 271 ? 17.859 9.781 5.254 1 94.94 271 HIS A CA 1
ATOM 2107 C C . HIS A 1 271 ? 17.297 8.383 5.461 1 94.94 271 HIS A C 1
ATOM 2109 O O . HIS A 1 271 ? 17.578 7.738 6.473 1 94.94 271 HIS A O 1
ATOM 2115 N N . GLY A 1 272 ? 16.438 7.941 4.586 1 94.94 272 GLY A N 1
ATOM 2116 C CA . GLY A 1 272 ? 15.945 6.574 4.531 1 94.94 272 GLY A CA 1
ATOM 2117 C C . GLY A 1 272 ? 16.438 5.816 3.311 1 94.94 272 GLY A C 1
ATOM 2118 O O . GLY A 1 272 ? 16.5 6.375 2.213 1 94.94 272 GLY A O 1
ATOM 2119 N N . TYR A 1 273 ? 16.734 4.539 3.518 1 95 273 TYR A N 1
ATOM 2120 C CA . TYR A 1 273 ? 17.281 3.695 2.461 1 95 273 TYR A CA 1
ATOM 2121 C C . TYR A 1 273 ? 16.672 2.299 2.508 1 95 273 TYR A C 1
ATOM 2123 O O . TYR A 1 273 ? 16.359 1.789 3.586 1 95 273 TYR A O 1
ATOM 2131 N N . LEU A 1 274 ? 16.5 1.743 1.346 1 96.75 274 LEU A N 1
ATOM 2132 C CA . LEU A 1 274 ? 16.172 0.328 1.229 1 96.75 274 LEU A CA 1
ATOM 2133 C C . LEU A 1 274 ? 17.328 -0.456 0.624 1 96.75 274 LEU A C 1
ATOM 2135 O O . LEU A 1 274 ? 17.781 -0.152 -0.484 1 96.75 274 LEU A O 1
ATOM 2139 N N . VAL A 1 275 ? 17.828 -1.379 1.35 1 96.88 275 VAL A N 1
ATOM 2140 C CA . VAL A 1 275 ? 18.922 -2.238 0.882 1 96.88 275 VAL A CA 1
ATOM 2141 C C . VAL A 1 275 ? 18.344 -3.561 0.375 1 96.88 275 VAL A C 1
ATOM 2143 O O . VAL A 1 275 ? 17.547 -4.207 1.064 1 96.88 275 VAL A O 1
ATOM 2146 N N . SER A 1 276 ? 18.703 -3.881 -0.789 1 96.88 276 SER A N 1
ATOM 2147 C CA . SER A 1 276 ? 18.234 -5.102 -1.435 1 96.88 276 SER A CA 1
ATOM 2148 C C . SER A 1 276 ? 19.375 -5.848 -2.107 1 96.88 276 SER A C 1
ATOM 2150 O O . SER A 1 276 ? 20.5 -5.332 -2.207 1 96.88 276 SER A O 1
ATOM 2152 N N . ARG A 1 277 ? 19.109 -7.074 -2.51 1 96.5 277 ARG A N 1
ATOM 2153 C CA . ARG A 1 277 ? 20.109 -7.941 -3.115 1 96.5 277 ARG A CA 1
ATOM 2154 C C . ARG A 1 277 ? 19.609 -8.516 -4.438 1 96.5 277 ARG A C 1
ATOM 2156 O O . ARG A 1 277 ? 18.453 -8.898 -4.555 1 96.5 277 ARG A O 1
ATOM 2163 N N . VAL A 1 278 ? 20.531 -8.531 -5.453 1 96.38 278 VAL A N 1
ATOM 2164 C CA . VAL A 1 278 ? 20.234 -9.258 -6.684 1 96.38 278 VAL A CA 1
ATOM 2165 C C . VAL A 1 278 ? 20.203 -10.758 -6.402 1 96.38 278 VAL A C 1
ATOM 2167 O O . VAL A 1 278 ? 21.141 -11.312 -5.824 1 96.38 278 VAL A O 1
ATOM 2170 N N . ARG A 1 279 ? 19.109 -11.391 -6.84 1 95.12 279 ARG A N 1
ATOM 2171 C CA . ARG A 1 279 ? 18.969 -12.812 -6.547 1 95.12 279 ARG A CA 1
ATOM 2172 C C . ARG A 1 279 ? 19.172 -13.656 -7.801 1 95.12 279 ARG A C 1
ATOM 2174 O O . ARG A 1 279 ? 19.734 -14.75 -7.738 1 95.12 279 ARG A O 1
ATOM 2181 N N . HIS A 1 280 ? 18.734 -13.188 -8.953 1 92.12 280 HIS A N 1
ATOM 2182 C CA . HIS A 1 280 ? 19.016 -13.906 -10.188 1 92.12 280 HIS A CA 1
ATOM 2183 C C . HIS A 1 280 ? 18.953 -12.969 -11.391 1 92.12 280 HIS A C 1
ATOM 2185 O O . HIS A 1 280 ? 18.484 -11.836 -11.281 1 92.12 280 HIS A O 1
ATOM 2191 N N . GLU A 1 281 ? 19.516 -13.414 -12.406 1 93.12 281 GLU A N 1
ATOM 2192 C CA . GLU A 1 281 ? 19.516 -12.742 -13.703 1 93.12 281 GLU A CA 1
ATOM 2193 C C . GLU A 1 281 ? 18.875 -13.602 -14.781 1 93.12 281 GLU A C 1
ATOM 2195 O O . GLU A 1 281 ? 19 -14.828 -14.766 1 93.12 281 GLU A O 1
ATOM 2200 N N . LYS A 1 282 ? 18.078 -12.969 -15.609 1 92.06 282 LYS A N 1
ATOM 2201 C CA . LYS A 1 282 ? 17.484 -13.602 -16.781 1 92.06 282 LYS A CA 1
ATOM 2202 C C . LYS A 1 282 ? 17.594 -12.703 -18.016 1 92.06 282 LYS A C 1
ATOM 2204 O O . LYS A 1 282 ? 17.828 -11.492 -17.875 1 92.06 282 LYS A O 1
ATOM 2209 N N . ARG A 1 283 ? 17.609 -13.375 -19.156 1 92.88 283 ARG A N 1
ATOM 2210 C CA . ARG A 1 283 ? 17.453 -12.633 -20.406 1 92.88 283 ARG A CA 1
ATOM 2211 C C . ARG A 1 283 ? 16.031 -12.758 -20.953 1 92.88 283 ARG A C 1
ATOM 2213 O O . ARG A 1 283 ? 15.492 -13.867 -21.016 1 92.88 283 ARG A O 1
ATOM 2220 N N . ARG A 1 284 ? 15.469 -11.664 -21.312 1 94.94 284 ARG A N 1
ATOM 2221 C CA . ARG A 1 284 ? 14.086 -11.625 -21.781 1 94.94 284 ARG A CA 1
ATOM 2222 C C . ARG A 1 284 ? 13.883 -10.477 -22.766 1 94.94 284 ARG A C 1
ATOM 2224 O O . ARG A 1 284 ? 14.227 -9.328 -22.469 1 94.94 284 ARG A O 1
ATOM 2231 N N . ASN A 1 285 ? 13.344 -10.789 -23.938 1 95.62 285 ASN A N 1
ATOM 2232 C CA . ASN A 1 285 ? 13.008 -9.773 -24.922 1 95.62 285 ASN A CA 1
ATOM 2233 C C . ASN A 1 285 ? 14.219 -8.906 -25.266 1 95.62 285 ASN A C 1
ATOM 2235 O O . ASN A 1 285 ? 14.109 -7.684 -25.344 1 95.62 285 ASN A O 1
ATOM 2239 N N . GLY A 1 286 ? 15.383 -9.516 -25.297 1 92.94 286 GLY A N 1
ATOM 2240 C CA . GLY A 1 286 ? 16.609 -8.836 -25.688 1 92.94 286 GLY A CA 1
ATOM 2241 C C . GLY A 1 286 ? 17.219 -8.008 -24.578 1 92.94 286 GLY A C 1
ATOM 2242 O O . GLY A 1 286 ? 18.141 -7.223 -24.812 1 92.94 286 GLY A O 1
ATOM 2243 N N . ARG A 1 287 ? 16.734 -8.125 -23.344 1 93.94 287 ARG A N 1
ATOM 2244 C CA . ARG A 1 287 ? 17.219 -7.324 -22.234 1 93.94 287 ARG A CA 1
ATOM 2245 C C . ARG A 1 287 ? 17.734 -8.219 -21.109 1 93.94 287 ARG A C 1
ATOM 2247 O O . ARG A 1 287 ? 17.391 -9.398 -21.031 1 93.94 287 ARG A O 1
ATOM 2254 N N . ARG A 1 288 ? 18.609 -7.605 -20.312 1 95.75 288 ARG A N 1
ATOM 2255 C CA . ARG A 1 288 ? 19.062 -8.25 -19.094 1 95.75 288 ARG A CA 1
ATOM 2256 C C . ARG A 1 288 ? 18.188 -7.863 -17.906 1 95.75 288 ARG A C 1
ATOM 2258 O O . ARG A 1 288 ? 18.062 -6.684 -17.562 1 95.75 288 ARG A O 1
ATOM 2265 N N . LEU A 1 289 ? 17.594 -8.859 -17.297 1 96.31 289 LEU A N 1
ATOM 2266 C CA . LEU A 1 289 ? 16.703 -8.648 -16.172 1 96.31 289 LEU A CA 1
ATOM 2267 C C . LEU A 1 289 ? 17.328 -9.141 -14.875 1 96.31 289 LEU A C 1
ATOM 2269 O O . LEU A 1 289 ? 17.844 -10.258 -14.82 1 96.31 289 LEU A O 1
ATOM 2273 N N . LEU A 1 290 ? 17.359 -8.266 -13.953 1 96.88 290 LEU A N 1
ATOM 2274 C CA . LEU A 1 290 ? 17.734 -8.672 -12.602 1 96.88 290 LEU A CA 1
ATOM 2275 C C . LEU A 1 290 ? 16.516 -8.75 -11.695 1 96.88 290 LEU A C 1
ATOM 2277 O O . LEU A 1 290 ? 15.641 -7.871 -11.742 1 96.88 290 LEU A O 1
ATOM 2281 N N . VAL A 1 291 ? 16.406 -9.812 -10.938 1 97 291 VAL A N 1
ATOM 2282 C CA . VAL A 1 291 ? 15.359 -9.953 -9.938 1 97 291 VAL A CA 1
ATOM 2283 C C . VAL A 1 291 ? 15.93 -9.711 -8.539 1 97 291 VAL A C 1
ATOM 2285 O O . VAL A 1 291 ? 16.891 -10.375 -8.133 1 97 291 VAL A O 1
ATOM 2288 N N . LEU A 1 292 ? 15.375 -8.742 -7.867 1 97.38 292 LEU A N 1
ATOM 2289 C CA . LEU A 1 292 ? 15.797 -8.391 -6.52 1 97.38 292 LEU A CA 1
ATOM 2290 C C . LEU A 1 292 ? 14.844 -8.969 -5.48 1 97.38 292 LEU A C 1
ATOM 2292 O O . LEU A 1 292 ? 13.75 -9.43 -5.824 1 97.38 292 LEU A O 1
ATOM 2296 N N . ASP A 1 293 ? 15.289 -9 -4.23 1 96.62 293 ASP A N 1
ATOM 2297 C CA . ASP A 1 293 ? 14.461 -9.562 -3.172 1 96.62 293 ASP A CA 1
ATOM 2298 C C . ASP A 1 293 ? 13.539 -8.5 -2.566 1 96.62 293 ASP A C 1
ATOM 2300 O O . ASP A 1 293 ? 12.844 -8.766 -1.582 1 96.62 293 ASP A O 1
ATOM 2304 N N . ALA A 1 294 ? 13.523 -7.316 -3.111 1 96.19 294 ALA A N 1
ATOM 2305 C CA . ALA A 1 294 ? 12.555 -6.27 -2.777 1 96.19 294 ALA A CA 1
ATOM 2306 C C . ALA A 1 294 ? 11.57 -6.047 -3.924 1 96.19 294 ALA A C 1
ATOM 2308 O O . ALA A 1 294 ? 11.812 -6.48 -5.051 1 96.19 294 ALA A O 1
ATOM 2309 N N . GLY A 1 295 ? 10.477 -5.465 -3.604 1 95.69 295 GLY A N 1
ATOM 2310 C CA . GLY A 1 295 ? 9.5 -5.133 -4.625 1 95.69 295 GLY A CA 1
ATOM 2311 C C . GLY A 1 295 ? 8.922 -3.736 -4.473 1 95.69 295 GLY A C 1
ATOM 2312 O O . GLY A 1 295 ? 9.289 -3.01 -3.543 1 95.69 295 GLY A O 1
ATOM 2313 N N . ARG A 1 296 ? 8.055 -3.404 -5.367 1 95.06 296 ARG A N 1
ATOM 2314 C CA . ARG A 1 296 ? 7.434 -2.084 -5.402 1 95.06 296 ARG A CA 1
ATOM 2315 C C . ARG A 1 296 ? 6.609 -1.831 -4.145 1 95.06 296 ARG A C 1
ATOM 2317 O O . ARG A 1 296 ? 6.355 -0.68 -3.783 1 95.06 296 ARG A O 1
ATOM 2324 N N . ASN A 1 297 ? 6.168 -2.887 -3.453 1 94.19 297 ASN A N 1
ATOM 2325 C CA . ASN A 1 297 ? 5.379 -2.748 -2.232 1 94.19 297 ASN A CA 1
ATOM 2326 C C . ASN A 1 297 ? 6.176 -2.057 -1.128 1 94.19 297 ASN A C 1
ATOM 2328 O O . ASN A 1 297 ? 5.598 -1.562 -0.159 1 94.19 297 ASN A O 1
ATOM 2332 N N . LEU A 1 298 ? 7.508 -2.045 -1.297 1 96.25 298 LEU A N 1
ATOM 2333 C CA . LEU A 1 298 ? 8.352 -1.448 -0.269 1 96.25 298 LEU A CA 1
ATOM 2334 C C . LEU A 1 298 ? 8.68 0.002 -0.608 1 96.25 298 LEU A C 1
ATOM 2336 O O . LEU A 1 298 ? 9.117 0.764 0.259 1 96.25 298 LEU A O 1
ATOM 2340 N N . ILE A 1 299 ? 8.547 0.352 -1.862 1 96.25 299 ILE A N 1
ATOM 2341 C CA . ILE A 1 299 ? 8.703 1.727 -2.326 1 96.25 299 ILE A CA 1
ATOM 2342 C C . ILE A 1 299 ? 7.504 2.119 -3.186 1 96.25 299 ILE A C 1
ATOM 2344 O O . ILE A 1 299 ? 7.633 2.281 -4.402 1 96.25 299 ILE A O 1
ATOM 2348 N N . PRO A 1 300 ? 6.418 2.377 -2.6 1 93.19 300 PRO A N 1
ATOM 2349 C CA . PRO A 1 300 ? 5.184 2.607 -3.354 1 93.19 300 PRO A CA 1
ATOM 2350 C C . PRO A 1 300 ? 5.277 3.818 -4.281 1 93.19 300 PRO A C 1
ATOM 2352 O O . PRO A 1 300 ? 4.551 3.895 -5.277 1 93.19 300 PRO A O 1
ATOM 2355 N N . SER A 1 301 ? 6.156 4.719 -4.082 1 92.88 301 SER A N 1
ATOM 2356 C CA . SER A 1 301 ? 6.223 5.945 -4.875 1 92.88 301 SER A CA 1
ATOM 2357 C C . SER A 1 301 ? 7.113 5.766 -6.098 1 92.88 301 SER A C 1
ATOM 2359 O O . SER A 1 301 ? 7.305 6.703 -6.875 1 92.88 301 SER A O 1
ATOM 2361 N N . LEU A 1 302 ? 7.602 4.613 -6.312 1 91.06 302 LEU A N 1
ATOM 2362 C CA . LEU A 1 302 ? 8.609 4.352 -7.336 1 91.06 302 LEU A CA 1
ATOM 2363 C C . LEU A 1 302 ? 8.094 4.75 -8.719 1 91.06 302 LEU A C 1
ATOM 2365 O O . LEU A 1 302 ? 8.883 5.121 -9.594 1 91.06 302 LEU A O 1
ATOM 2369 N N . GLU A 1 303 ? 6.773 4.656 -8.914 1 82.06 303 GLU A N 1
ATOM 2370 C CA . GLU A 1 303 ? 6.219 4.961 -10.227 1 82.06 303 GLU A CA 1
ATOM 2371 C C . GLU A 1 303 ? 6.168 6.465 -10.477 1 82.06 303 GLU A C 1
ATOM 2373 O O . GLU A 1 303 ? 6.152 6.914 -11.625 1 82.06 303 GLU A O 1
ATOM 2378 N N . THR A 1 304 ? 6.195 7.207 -9.375 1 82.81 304 THR A N 1
ATOM 2379 C CA . THR A 1 304 ? 5.938 8.633 -9.531 1 82.81 304 THR A CA 1
ATOM 2380 C C . THR A 1 304 ? 7.133 9.453 -9.047 1 82.81 304 THR A C 1
ATOM 2382 O O . THR A 1 304 ? 7.207 10.656 -9.297 1 82.81 304 THR A O 1
ATOM 2385 N N . TRP A 1 305 ? 7.988 8.766 -8.391 1 86.06 305 TRP A N 1
ATOM 2386 C CA . TRP A 1 305 ? 9.141 9.453 -7.824 1 86.06 305 TRP A CA 1
ATOM 2387 C C . TRP A 1 305 ? 10.445 8.773 -8.227 1 86.06 305 TRP A C 1
ATOM 2389 O O . TRP A 1 305 ? 10.492 7.543 -8.359 1 86.06 305 TRP A O 1
ATOM 2399 N N . HIS A 1 306 ? 11.398 9.602 -8.469 1 85.88 306 HIS A N 1
ATOM 2400 C CA . HIS A 1 306 ? 12.727 9.055 -8.734 1 85.88 306 HIS A CA 1
ATOM 2401 C C . HIS A 1 306 ? 13.461 8.75 -7.43 1 85.88 306 HIS A C 1
ATOM 2403 O O . HIS A 1 306 ? 13.5 9.578 -6.523 1 85.88 306 HIS A O 1
ATOM 2409 N N . HIS A 1 307 ? 13.977 7.605 -7.355 1 92.75 307 HIS A N 1
ATOM 2410 C CA . HIS A 1 307 ? 14.82 7.18 -6.246 1 92.75 307 HIS A CA 1
ATOM 2411 C C . HIS A 1 307 ? 16.219 6.805 -6.73 1 92.75 307 HIS A C 1
ATOM 2413 O O . HIS A 1 307 ? 16.375 5.949 -7.605 1 92.75 307 HIS A O 1
ATOM 2419 N N . PRO A 1 308 ? 17.234 7.5 -6.168 1 92.12 308 PRO A N 1
ATOM 2420 C CA . PRO A 1 308 ? 18.594 7.102 -6.566 1 92.12 308 PRO A CA 1
ATOM 2421 C C . PRO A 1 308 ? 18.922 5.66 -6.195 1 92.12 308 PRO A C 1
ATOM 2423 O O . PRO A 1 308 ? 18.5 5.184 -5.133 1 92.12 308 PRO A O 1
ATOM 2426 N N . ILE A 1 309 ? 19.609 4.977 -7.078 1 93.5 309 ILE A N 1
ATOM 2427 C CA . ILE A 1 309 ? 20.062 3.609 -6.836 1 93.5 309 ILE A CA 1
ATOM 2428 C C . ILE A 1 309 ? 21.594 3.555 -6.836 1 93.5 309 ILE A C 1
ATOM 2430 O O . ILE A 1 309 ? 22.234 4.039 -7.77 1 93.5 309 ILE A O 1
ATOM 2434 N N . GLU A 1 310 ? 22.125 2.984 -5.816 1 92.38 310 GLU A N 1
ATOM 2435 C CA . GLU A 1 310 ? 23.578 2.826 -5.711 1 92.38 310 GLU A CA 1
ATOM 2436 C C . GLU A 1 310 ? 23.969 1.354 -5.633 1 92.38 310 GLU A C 1
ATOM 2438 O O . GLU A 1 310 ? 23.312 0.567 -4.949 1 92.38 310 GLU A O 1
ATOM 2443 N N . VAL A 1 311 ? 25.016 1.017 -6.363 1 92.69 311 VAL A N 1
ATOM 2444 C CA . VAL A 1 311 ? 25.578 -0.329 -6.305 1 92.69 311 VAL A CA 1
ATOM 2445 C C . VAL A 1 311 ? 26.656 -0.393 -5.227 1 92.69 311 VAL A C 1
ATOM 2447 O O . VAL A 1 311 ? 27.562 0.449 -5.188 1 92.69 311 VAL A O 1
ATOM 2450 N N . VAL A 1 312 ? 26.516 -1.349 -4.305 1 90.56 312 VAL A N 1
ATOM 2451 C CA . VAL A 1 312 ? 27.516 -1.538 -3.273 1 90.56 312 VAL A CA 1
ATOM 2452 C C . VAL A 1 312 ? 28.609 -2.488 -3.779 1 90.56 312 VAL A C 1
ATOM 2454 O O . VAL A 1 312 ? 28.344 -3.674 -3.998 1 90.56 312 VAL A O 1
ATOM 2457 N N . HIS A 1 313 ? 29.703 -2.004 -4.098 1 78.56 313 HIS A N 1
ATOM 2458 C CA . HIS A 1 313 ? 30.797 -2.799 -4.648 1 78.56 313 HIS A CA 1
ATOM 2459 C C . HIS A 1 313 ? 31.797 -3.189 -3.561 1 78.56 313 HIS A C 1
ATOM 2461 O O . HIS A 1 313 ? 31.938 -2.48 -2.562 1 78.56 313 HIS A O 1
ATOM 2467 N N . ASP A 1 314 ? 32.281 -4.527 -3.494 1 62.16 314 ASP A N 1
ATOM 2468 C CA . ASP A 1 314 ? 33.375 -4.918 -2.598 1 62.16 314 ASP A CA 1
ATOM 2469 C C . ASP A 1 314 ? 34.625 -4.082 -2.85 1 62.16 314 ASP A C 1
ATOM 2471 O O . ASP A 1 314 ? 35.375 -3.771 -1.916 1 62.16 314 ASP A O 1
ATOM 2475 N N . ALA A 1 315 ? 35.125 -4.102 -4.164 1 55.53 315 ALA A N 1
ATOM 2476 C CA . ALA A 1 315 ? 36.406 -3.467 -4.414 1 55.53 315 ALA A CA 1
ATOM 2477 C C . ALA A 1 315 ? 36.25 -2.127 -5.121 1 55.53 315 ALA A C 1
ATOM 2479 O O . ALA A 1 315 ? 35.625 -2.059 -6.191 1 55.53 315 ALA A O 1
ATOM 2480 N N . PRO A 1 316 ? 36.438 -0.979 -4.352 1 50.41 316 PRO A N 1
ATOM 2481 C CA . PRO A 1 316 ? 36.375 0.362 -4.938 1 50.41 316 PRO A CA 1
ATOM 2482 C C . PRO A 1 316 ? 36.875 0.404 -6.383 1 50.41 316 PRO A C 1
ATOM 2484 O O . PRO A 1 316 ? 36.438 1.265 -7.156 1 50.41 316 PRO A O 1
ATOM 2487 N N . GLU A 1 317 ? 37.844 -0.374 -6.699 1 48.06 317 GLU A N 1
ATOM 2488 C CA . GLU A 1 317 ? 38.625 -0.248 -7.914 1 48.06 317 GLU A CA 1
ATOM 2489 C C . GLU A 1 317 ? 37.812 -0.639 -9.148 1 48.06 317 GLU A C 1
ATOM 2491 O O . GLU A 1 317 ? 38.25 -0.371 -10.273 1 48.06 317 GLU A O 1
ATOM 2496 N N . LEU A 1 318 ? 36.844 -1.321 -8.984 1 49.47 318 LEU A N 1
ATOM 2497 C CA . LEU A 1 318 ? 36.25 -1.825 -10.211 1 49.47 318 LEU A CA 1
ATOM 2498 C C . LEU A 1 318 ? 35.344 -0.768 -10.844 1 49.47 318 LEU A C 1
ATOM 2500 O O . LEU A 1 318 ? 34.781 -0.987 -11.922 1 49.47 318 LEU A O 1
ATOM 2504 N N . ALA A 1 319 ? 35.094 0.334 -10.164 1 50.5 319 ALA A N 1
ATOM 2505 C CA . ALA A 1 319 ? 34.156 1.329 -10.703 1 50.5 319 ALA A CA 1
ATOM 2506 C C . ALA A 1 319 ? 34.656 1.893 -12.023 1 50.5 319 ALA A C 1
ATOM 2508 O O . ALA A 1 319 ? 33.875 2.318 -12.867 1 50.5 319 ALA A O 1
ATOM 2509 N N . GLY A 1 320 ? 35.969 2.092 -12.094 1 45.84 320 GLY A N 1
ATOM 2510 C CA . GLY A 1 320 ? 36.5 2.928 -13.148 1 45.84 320 GLY A CA 1
ATOM 2511 C C . GLY A 1 320 ? 36.781 2.168 -14.438 1 45.84 320 GLY A C 1
ATOM 2512 O O . GLY A 1 320 ? 37.281 2.738 -15.406 1 45.84 320 GLY A O 1
ATOM 2513 N N . SER A 1 321 ? 36.969 0.885 -14.328 1 46.78 321 SER A N 1
ATOM 2514 C CA . SER A 1 321 ? 37.812 0.436 -15.43 1 46.78 321 SER A CA 1
ATOM 2515 C C . SER A 1 321 ? 37 0.208 -16.703 1 46.78 321 SER A C 1
ATOM 2517 O O . SER A 1 321 ? 37.562 0.009 -17.781 1 46.78 321 SER A O 1
ATOM 2519 N N . LEU A 1 322 ? 35.688 -0.133 -16.547 1 53.44 322 LEU A N 1
ATOM 2520 C CA . LEU A 1 322 ? 35.312 -0.625 -17.859 1 53.44 322 LEU A CA 1
ATOM 2521 C C . LEU A 1 322 ? 34.594 0.471 -18.656 1 53.44 322 LEU A C 1
ATOM 2523 O O . LEU A 1 322 ? 33.812 1.251 -18.109 1 53.44 322 LEU A O 1
ATOM 2527 N N . ASP A 1 323 ? 35.062 0.819 -19.812 1 59.12 323 ASP A N 1
ATOM 2528 C CA . ASP A 1 323 ? 34.688 1.743 -20.875 1 59.12 323 ASP A CA 1
ATOM 2529 C C . ASP A 1 323 ? 33.219 1.573 -21.25 1 59.12 323 ASP A C 1
ATOM 2531 O O . ASP A 1 323 ? 32.625 2.453 -21.875 1 59.12 323 ASP A O 1
ATOM 2535 N N . GLN A 1 324 ? 32.562 0.404 -20.906 1 74 324 GLN A N 1
ATOM 2536 C CA . GLN A 1 324 ? 31.203 0.25 -21.438 1 74 324 GLN A CA 1
ATOM 2537 C C . GLN A 1 324 ? 30.203 0.008 -20.328 1 74 324 GLN A C 1
ATOM 2539 O O . GLN A 1 324 ? 30.422 -0.842 -19.453 1 74 324 GLN A O 1
ATOM 2544 N N . GLU A 1 325 ? 29.141 0.853 -20.172 1 86.44 325 GLU A N 1
ATOM 2545 C CA . GLU A 1 325 ? 28.031 0.686 -19.25 1 86.44 325 GLU A CA 1
ATOM 2546 C C . GLU A 1 325 ? 27.125 -0.468 -19.672 1 86.44 325 GLU A C 1
ATOM 2548 O O . GLU A 1 325 ? 26.906 -0.684 -20.859 1 86.44 325 GLU A O 1
ATOM 2553 N N . ILE A 1 326 ? 26.812 -1.268 -18.766 1 92.12 326 ILE A N 1
ATOM 2554 C CA . ILE A 1 326 ? 25.875 -2.365 -19 1 92.12 326 ILE A CA 1
ATOM 2555 C C . ILE A 1 326 ? 24.484 -1.97 -18.516 1 92.12 326 ILE A C 1
ATOM 2557 O O . ILE A 1 326 ? 24.328 -1.442 -17.406 1 92.12 326 ILE A O 1
ATOM 2561 N N . GLU A 1 327 ? 23.438 -2.236 -19.359 1 95.75 327 GLU A N 1
ATOM 2562 C CA . GLU A 1 327 ? 22.062 -1.85 -19.047 1 95.75 327 GLU A CA 1
ATOM 2563 C C . GLU A 1 327 ? 21.266 -3.025 -18.5 1 95.75 327 GLU A C 1
ATOM 2565 O O . GLU A 1 327 ? 21.375 -4.148 -18.984 1 95.75 327 GLU A O 1
ATOM 2570 N N . TYR A 1 328 ? 20.516 -2.77 -17.469 1 96.75 328 TYR A N 1
ATOM 2571 C CA . TYR A 1 328 ? 19.672 -3.771 -16.812 1 96.75 328 TYR A CA 1
ATOM 2572 C C . TYR A 1 328 ? 18.266 -3.248 -16.609 1 96.75 328 TYR A C 1
ATOM 2574 O O . TYR A 1 328 ? 18.047 -2.037 -16.5 1 96.75 328 TYR A O 1
ATOM 2582 N N . ASP A 1 329 ? 17.266 -4.113 -16.625 1 97 329 ASP A N 1
ATOM 2583 C CA . ASP A 1 329 ? 15.969 -3.869 -15.992 1 97 329 ASP A CA 1
ATOM 2584 C C . ASP A 1 329 ? 15.883 -4.559 -14.633 1 97 329 ASP A C 1
ATOM 2586 O O . ASP A 1 329 ? 16.141 -5.762 -14.523 1 97 329 ASP A O 1
ATOM 2590 N N . LEU A 1 330 ? 15.586 -3.791 -13.625 1 97.25 330 LEU A N 1
ATOM 2591 C CA . LEU A 1 330 ? 15.492 -4.305 -12.266 1 97.25 330 LEU A CA 1
ATOM 2592 C C . LEU A 1 330 ? 14.039 -4.613 -11.898 1 97.25 330 LEU A C 1
ATOM 2594 O O . LEU A 1 330 ? 13.18 -3.73 -11.961 1 97.25 330 LEU A O 1
ATOM 2598 N N . PHE A 1 331 ? 13.773 -5.863 -11.539 1 97.06 331 PHE A N 1
ATOM 2599 C CA . PHE A 1 331 ? 12.438 -6.273 -11.117 1 97.06 331 PHE A CA 1
ATOM 2600 C C . PHE A 1 331 ? 12.453 -6.793 -9.688 1 97.06 331 PHE A C 1
ATOM 2602 O O . PHE A 1 331 ? 13.516 -7.145 -9.164 1 97.06 331 PHE A O 1
ATOM 2609 N N . GLY A 1 332 ? 11.227 -6.734 -9.094 1 96.25 332 GLY A N 1
ATOM 2610 C CA . GLY A 1 332 ? 11.117 -7.145 -7.703 1 96.25 332 GLY A CA 1
ATOM 2611 C C . GLY A 1 332 ? 10.609 -8.562 -7.539 1 96.25 332 GLY A C 1
ATOM 2612 O O . GLY A 1 332 ? 10.555 -9.328 -8.508 1 96.25 332 GLY A O 1
ATOM 2613 N N . ALA A 1 333 ? 10.305 -8.938 -6.285 1 94.81 333 ALA A N 1
ATOM 2614 C CA . ALA A 1 333 ? 9.961 -10.305 -5.887 1 94.81 333 ALA A CA 1
ATOM 2615 C C . ALA A 1 333 ? 8.445 -10.508 -5.883 1 94.81 333 ALA A C 1
ATOM 2617 O O . ALA A 1 333 ? 7.965 -11.586 -5.543 1 94.81 333 ALA A O 1
ATOM 2618 N N . GLN A 1 334 ? 7.66 -9.5 -6.262 1 94.12 334 GLN A N 1
ATOM 2619 C CA . GLN A 1 334 ? 6.211 -9.648 -6.277 1 94.12 334 GLN A CA 1
ATOM 2620 C C . GLN A 1 334 ? 5.746 -10.414 -7.516 1 94.12 334 GLN A C 1
ATOM 2622 O O . GLN A 1 334 ? 6.457 -10.461 -8.523 1 94.12 334 GLN A O 1
ATOM 2627 N N . CYS A 1 335 ? 4.574 -10.977 -7.387 1 93.81 335 CYS A N 1
ATOM 2628 C CA . CYS A 1 335 ? 4.105 -11.891 -8.43 1 93.81 335 CYS A CA 1
ATOM 2629 C C . CYS A 1 335 ? 3.164 -11.18 -9.391 1 93.81 335 CYS A C 1
ATOM 2631 O O . CYS A 1 335 ? 2.066 -11.664 -9.672 1 93.81 335 CYS A O 1
ATOM 2633 N N . PHE A 1 336 ? 3.576 -10.031 -9.898 1 92.56 336 PHE A N 1
ATOM 2634 C CA . PHE A 1 336 ? 2.881 -9.367 -11 1 92.56 336 PHE A CA 1
ATOM 2635 C C . PHE A 1 336 ? 3.875 -8.719 -11.953 1 92.56 336 PHE A C 1
ATOM 2637 O O . PHE A 1 336 ? 4.98 -8.352 -11.555 1 92.56 336 PHE A O 1
ATOM 2644 N N . GLU A 1 337 ? 3.531 -8.586 -13.148 1 93.5 337 GLU A N 1
ATOM 2645 C CA . GLU A 1 337 ? 4.406 -8.227 -14.258 1 93.5 337 GLU A CA 1
ATOM 2646 C C . GLU A 1 337 ? 5.02 -6.844 -14.055 1 93.5 337 GLU A C 1
ATOM 2648 O O . GLU A 1 337 ? 6.176 -6.609 -14.414 1 93.5 337 GLU A O 1
ATOM 2653 N N . SER A 1 338 ? 4.301 -5.941 -13.398 1 92.69 338 SER A N 1
ATOM 2654 C CA . SER A 1 338 ? 4.73 -4.551 -13.336 1 92.69 338 SER A CA 1
ATOM 2655 C C . SER A 1 338 ? 5.5 -4.266 -12.047 1 92.69 338 SER A C 1
ATOM 2657 O O . SER A 1 338 ? 5.641 -3.109 -11.648 1 92.69 338 SER A O 1
ATOM 2659 N N . ASP A 1 339 ? 5.957 -5.281 -11.43 1 95.5 339 ASP A N 1
ATOM 2660 C CA . ASP A 1 339 ? 6.805 -5.074 -10.266 1 95.5 339 ASP A CA 1
ATOM 2661 C C . ASP A 1 339 ? 8.211 -4.645 -10.672 1 95.5 339 ASP A C 1
ATOM 2663 O O . ASP A 1 339 ? 9.195 -5.316 -10.344 1 95.5 339 ASP A O 1
ATOM 2667 N N . SER A 1 340 ? 8.352 -3.52 -11.344 1 95.81 340 SER A N 1
ATOM 2668 C CA . SER A 1 340 ? 9.586 -2.938 -11.859 1 95.81 340 SER A CA 1
ATOM 2669 C C . SER A 1 340 ? 10.164 -1.919 -10.883 1 95.81 340 SER A C 1
ATOM 2671 O O . SER A 1 340 ? 9.484 -0.972 -10.484 1 95.81 340 SER A O 1
ATOM 2673 N N . LEU A 1 341 ? 11.398 -2.105 -10.523 1 96.94 341 LEU A N 1
ATOM 2674 C CA . LEU A 1 341 ? 12.078 -1.18 -9.617 1 96.94 341 LEU A CA 1
ATOM 2675 C C . LEU A 1 341 ? 12.836 -0.119 -10.406 1 96.94 341 LEU A C 1
ATOM 2677 O O . LEU A 1 341 ? 13.008 1.007 -9.93 1 96.94 341 LEU A O 1
ATOM 2681 N N . ALA A 1 342 ? 13.328 -0.498 -11.555 1 95.94 342 ALA A N 1
ATOM 2682 C CA . ALA A 1 342 ? 13.992 0.441 -12.453 1 95.94 342 ALA A CA 1
ATOM 2683 C C . ALA A 1 342 ? 14.094 -0.132 -13.867 1 95.94 342 ALA A C 1
ATOM 2685 O O . ALA A 1 342 ? 14.422 -1.308 -14.039 1 95.94 342 ALA A O 1
ATOM 2686 N N . ARG A 1 343 ? 13.867 0.648 -14.82 1 94.75 343 ARG A N 1
ATOM 2687 C CA . ARG A 1 343 ? 14.07 0.287 -16.219 1 94.75 343 ARG A CA 1
ATOM 2688 C C . ARG A 1 343 ? 15.281 1.006 -16.812 1 94.75 343 ARG A C 1
ATOM 2690 O O . ARG A 1 343 ? 15.492 2.191 -16.547 1 94.75 343 ARG A O 1
ATOM 2697 N N . GLY A 1 344 ? 16.094 0.29 -17.516 1 94.44 344 GLY A N 1
ATOM 2698 C CA . GLY A 1 344 ? 17.25 0.904 -18.172 1 94.44 344 GLY A CA 1
ATOM 2699 C C . GLY A 1 344 ? 18.297 1.38 -17.188 1 94.44 344 GLY A C 1
ATOM 2700 O O . GLY A 1 344 ? 18.938 2.416 -17.406 1 94.44 344 GLY A O 1
ATOM 2701 N N . PHE A 1 345 ? 18.391 0.722 -16.094 1 95.25 345 PHE A N 1
ATOM 2702 C CA . PHE A 1 345 ? 19.422 1.039 -15.125 1 95.25 345 PHE A CA 1
ATOM 2703 C C . PHE A 1 345 ? 20.797 0.674 -15.664 1 95.25 345 PHE A C 1
ATOM 2705 O O . PHE A 1 345 ? 21.016 -0.442 -16.141 1 95.25 345 PHE A O 1
ATOM 2712 N N . THR A 1 346 ? 21.766 1.578 -15.531 1 94.5 346 THR A N 1
ATOM 2713 C CA . THR A 1 346 ? 23.094 1.335 -16.078 1 94.5 346 THR A CA 1
ATOM 2714 C C . THR A 1 346 ? 24.125 1.216 -14.945 1 94.5 346 THR A C 1
ATOM 2716 O O . THR A 1 346 ? 24.062 1.952 -13.961 1 94.5 346 THR A O 1
ATOM 2719 N N . SER A 1 347 ? 24.938 0.278 -15.07 1 90.81 347 SER A N 1
ATOM 2720 C CA . SER A 1 347 ? 26.062 0.065 -14.156 1 90.81 347 SER A CA 1
ATOM 2721 C C . SER A 1 347 ? 27.375 -0.05 -14.914 1 90.81 347 SER A C 1
ATOM 2723 O O . SER A 1 347 ? 27.453 -0.698 -15.961 1 90.81 347 SER A O 1
ATOM 2725 N N . PRO A 1 348 ? 28.422 0.567 -14.367 1 86.12 348 PRO A N 1
ATOM 2726 C CA . PRO A 1 348 ? 29.719 0.47 -15.016 1 86.12 348 PRO A CA 1
ATOM 2727 C C . PRO A 1 348 ? 30.375 -0.9 -14.836 1 86.12 348 PRO A C 1
ATOM 2729 O O . PRO A 1 348 ? 31.359 -1.218 -15.508 1 86.12 348 PRO A O 1
ATOM 2732 N N . VAL A 1 349 ? 29.875 -1.672 -13.922 1 84.94 349 VAL A N 1
ATOM 2733 C CA . VAL A 1 349 ? 30.359 -3.027 -13.688 1 84.94 349 VAL A CA 1
ATOM 2734 C C . VAL A 1 349 ? 29.203 -4.02 -13.781 1 84.94 349 VAL A C 1
ATOM 2736 O O . VAL A 1 349 ? 28.062 -3.674 -13.492 1 84.94 349 VAL A O 1
ATOM 2739 N N . PRO A 1 350 ? 29.578 -5.117 -14.211 1 89.12 350 PRO A N 1
ATOM 2740 C CA . PRO A 1 350 ? 28.531 -6.125 -14.266 1 89.12 350 PRO A CA 1
ATOM 2741 C C . PRO A 1 350 ? 27.922 -6.426 -12.891 1 89.12 350 PRO A C 1
ATOM 2743 O O . PRO A 1 350 ? 28.656 -6.484 -11.898 1 89.12 350 PRO A O 1
ATOM 2746 N N . LEU A 1 351 ? 26.641 -6.531 -12.914 1 92.81 351 LEU A N 1
ATOM 2747 C CA . LEU A 1 351 ? 25.922 -6.926 -11.703 1 92.81 351 LEU A CA 1
ATOM 2748 C C . LEU A 1 351 ? 25.609 -8.414 -11.719 1 92.81 351 LEU A C 1
ATOM 2750 O O . LEU A 1 351 ? 25.281 -8.977 -12.766 1 92.81 351 LEU A O 1
ATOM 2754 N N . SER A 1 352 ? 25.844 -9.07 -10.648 1 91.44 352 SER A N 1
ATOM 2755 C CA . SER A 1 352 ? 25.594 -10.508 -10.531 1 91.44 352 SER A CA 1
ATOM 2756 C C . SER A 1 352 ? 24.75 -10.82 -9.297 1 91.44 352 SER A C 1
ATOM 2758 O O . SER A 1 352 ? 24.625 -9.977 -8.406 1 91.44 352 SER A O 1
ATOM 2760 N N . PRO A 1 353 ? 24.141 -12 -9.273 1 92.94 353 PRO A N 1
ATOM 2761 C CA . PRO A 1 353 ? 23.484 -12.414 -8.031 1 92.94 353 PRO A CA 1
ATOM 2762 C C . PRO A 1 353 ? 24.359 -12.227 -6.801 1 92.94 353 PRO A C 1
ATOM 2764 O O . PRO A 1 353 ? 25.562 -12.516 -6.848 1 92.94 353 PRO A O 1
ATOM 2767 N N . GLY A 1 354 ? 23.828 -11.672 -5.742 1 93.06 354 GLY A N 1
ATOM 2768 C CA . GLY A 1 354 ? 24.578 -11.359 -4.539 1 93.06 354 GLY A CA 1
ATOM 2769 C C . GLY A 1 354 ? 24.906 -9.883 -4.414 1 93.06 354 GLY A C 1
ATOM 2770 O O . GLY A 1 354 ? 25.172 -9.398 -3.312 1 93.06 354 GLY A O 1
ATOM 2771 N N . THR A 1 355 ? 24.922 -9.164 -5.547 1 94.19 355 THR A N 1
ATOM 2772 C CA . THR A 1 355 ? 25.219 -7.73 -5.531 1 94.19 355 THR A CA 1
ATOM 2773 C C . THR A 1 355 ? 24.188 -6.977 -4.699 1 94.19 355 THR A C 1
ATOM 2775 O O . THR A 1 355 ? 22.984 -7.25 -4.789 1 94.19 355 THR A O 1
ATOM 2778 N N . LEU A 1 356 ? 24.703 -6.09 -3.861 1 95.94 356 LEU A N 1
ATOM 2779 C CA . LEU A 1 356 ? 23.828 -5.254 -3.053 1 95.94 356 LEU A CA 1
ATOM 2780 C C . LEU A 1 356 ? 23.5 -3.949 -3.773 1 95.94 356 LEU A C 1
ATOM 2782 O O . LEU A 1 356 ? 24.375 -3.338 -4.387 1 95.94 356 LEU A O 1
ATOM 2786 N N . LEU A 1 357 ? 22.25 -3.605 -3.758 1 95.94 357 LEU A N 1
ATOM 2787 C CA . LEU A 1 357 ? 21.766 -2.316 -4.25 1 95.94 357 LEU A CA 1
ATOM 2788 C C . LEU A 1 357 ? 21.094 -1.521 -3.137 1 95.94 357 LEU A C 1
ATOM 2790 O O . LEU A 1 357 ? 20.406 -2.09 -2.295 1 95.94 357 LEU A O 1
ATOM 2794 N N . VAL A 1 358 ? 21.312 -0.22 -3.164 1 96.12 358 VAL A N 1
ATOM 2795 C CA . VAL A 1 358 ? 20.703 0.683 -2.191 1 96.12 358 VAL A CA 1
ATOM 2796 C C . VAL A 1 358 ? 19.781 1.668 -2.902 1 96.12 358 VAL A C 1
ATOM 2798 O O . VAL A 1 358 ? 20.219 2.43 -3.766 1 96.12 358 VAL A O 1
ATOM 2801 N N . PHE A 1 359 ? 18.531 1.59 -2.561 1 95.69 359 PHE A N 1
ATOM 2802 C CA . PHE A 1 359 ? 17.578 2.592 -3.002 1 95.69 359 PHE A CA 1
ATOM 2803 C C . PHE A 1 359 ? 17.484 3.738 -2.002 1 95.69 359 PHE A C 1
ATOM 2805 O O . PHE A 1 359 ? 17.188 3.52 -0.825 1 95.69 359 PHE A O 1
ATOM 2812 N N . GLY A 1 360 ? 17.719 4.934 -2.516 1 94.31 360 GLY A N 1
ATOM 2813 C CA . GLY A 1 360 ? 17.703 6.09 -1.632 1 94.31 360 GLY A CA 1
ATOM 2814 C C . GLY A 1 360 ? 16.391 6.828 -1.62 1 94.31 360 GLY A C 1
ATOM 2815 O O . GLY A 1 360 ? 15.484 6.508 -2.398 1 94.31 360 GLY A O 1
ATOM 2816 N N . GLU A 1 361 ? 16.266 7.73 -0.651 1 94.12 361 GLU A N 1
ATOM 2817 C CA . GLU A 1 361 ? 15.156 8.672 -0.542 1 94.12 361 GLU A CA 1
ATOM 2818 C C . GLU A 1 361 ? 13.828 7.934 -0.37 1 94.12 361 GLU A C 1
ATOM 2820 O O . GLU A 1 361 ? 12.875 8.18 -1.113 1 94.12 361 GLU A O 1
ATOM 2825 N N . VAL A 1 362 ? 13.828 7.062 0.638 1 96 362 VAL A N 1
ATOM 2826 C CA . VAL A 1 362 ? 12.602 6.32 0.924 1 96 362 VAL A CA 1
ATOM 2827 C C . VAL A 1 362 ? 12.148 6.605 2.354 1 96 362 VAL A C 1
ATOM 2829 O O . VAL A 1 362 ? 11.328 5.867 2.91 1 96 362 VAL A O 1
ATOM 2832 N N . GLY A 1 363 ? 12.664 7.672 2.928 1 96.19 363 GLY A N 1
ATOM 2833 C CA . GLY A 1 363 ? 12.43 7.938 4.34 1 96.19 363 GLY A CA 1
ATOM 2834 C C . GLY A 1 363 ? 11.047 8.492 4.621 1 96.19 363 GLY A C 1
ATOM 2835 O O . GLY A 1 363 ? 10.508 8.312 5.715 1 96.19 363 GLY A O 1
ATOM 2836 N N . ALA A 1 364 ? 10.516 9.219 3.734 1 96.56 364 ALA A N 1
ATOM 2837 C CA . ALA A 1 364 ? 9.188 9.805 3.902 1 96.56 364 ALA A CA 1
ATOM 2838 C C . ALA A 1 364 ? 8.148 9.07 3.064 1 96.56 364 ALA A C 1
ATOM 2840 O O . ALA A 1 364 ? 8.328 8.898 1.856 1 96.56 364 ALA A O 1
ATOM 2841 N N . TYR A 1 365 ? 7.062 8.648 3.709 1 95.56 365 TYR A N 1
ATOM 2842 C CA . TYR A 1 365 ? 5.859 8.086 3.105 1 95.56 365 TYR A CA 1
ATOM 2843 C C . TYR A 1 365 ? 6.113 6.68 2.582 1 95.56 365 TYR A C 1
ATOM 2845 O O . TYR A 1 365 ? 5.359 5.754 2.883 1 95.56 365 TYR A O 1
ATOM 2853 N N . ASP A 1 366 ? 7.254 6.434 1.891 1 95.69 366 ASP A N 1
ATOM 2854 C CA . ASP A 1 366 ? 7.527 5.086 1.407 1 95.69 366 ASP A CA 1
ATOM 2855 C C . ASP A 1 366 ? 7.656 4.102 2.568 1 95.69 366 ASP A C 1
ATOM 2857 O O . ASP A 1 366 ? 6.945 3.094 2.617 1 95.69 366 ASP A O 1
ATOM 2861 N N . LEU A 1 367 ? 8.586 4.426 3.445 1 95.56 367 LEU A N 1
ATOM 2862 C CA . LEU A 1 367 ? 8.75 3.555 4.602 1 95.56 367 LEU A CA 1
ATOM 2863 C C . LEU A 1 367 ? 7.438 3.414 5.367 1 95.56 367 LEU A C 1
ATOM 2865 O O . LEU A 1 367 ? 7.074 2.312 5.785 1 95.56 367 LEU A O 1
ATOM 2869 N N . ALA A 1 368 ? 6.684 4.469 5.457 1 94.06 368 ALA A N 1
ATOM 2870 C CA . ALA A 1 368 ? 5.457 4.508 6.25 1 94.06 368 ALA A CA 1
ATOM 2871 C C . ALA A 1 368 ? 4.332 3.742 5.559 1 94.06 368 ALA A C 1
ATOM 2873 O O .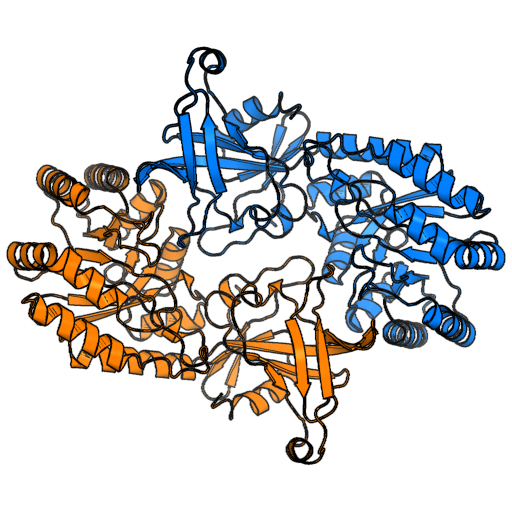 ALA A 1 368 ? 3.449 3.189 6.219 1 94.06 368 ALA A O 1
ATOM 2874 N N . THR A 1 369 ? 4.348 3.717 4.242 1 93.38 369 THR A N 1
ATOM 2875 C CA . THR A 1 369 ? 3.221 3.139 3.518 1 93.38 369 THR A CA 1
ATOM 2876 C C . THR A 1 369 ? 3.605 1.796 2.904 1 93.38 369 THR A C 1
ATOM 2878 O O . THR A 1 369 ? 2.789 1.156 2.236 1 93.38 369 THR A O 1
ATOM 2881 N N . SER A 1 370 ? 4.859 1.404 3.094 1 92.88 370 SER A N 1
ATOM 2882 C CA . SER A 1 370 ? 5.227 0.065 2.643 1 92.88 370 SER A CA 1
ATOM 2883 C C . SER A 1 370 ? 4.348 -0.997 3.291 1 92.88 370 SER A C 1
ATOM 2885 O O . SER A 1 370 ? 3.857 -0.809 4.406 1 92.88 370 SER A O 1
ATOM 2887 N N . HIS A 1 371 ? 4.051 -2.051 2.572 1 87.94 371 HIS A N 1
ATOM 2888 C CA . HIS A 1 371 ? 3.137 -3.045 3.123 1 87.94 371 HIS A CA 1
ATOM 2889 C C . HIS A 1 371 ? 3.629 -4.461 2.846 1 87.94 371 HIS A C 1
ATOM 2891 O O . HIS A 1 371 ? 4.43 -4.676 1.934 1 87.94 371 HIS A O 1
ATOM 2897 N N . SER A 1 372 ? 3.117 -5.309 3.705 1 88.5 372 SER A N 1
ATOM 2898 C CA . SER A 1 372 ? 3.342 -6.738 3.529 1 88.5 372 SER A CA 1
ATOM 2899 C C . SER A 1 372 ? 2.195 -7.387 2.76 1 88.5 372 SER A C 1
ATOM 2901 O O . SER A 1 372 ? 1.025 -7.188 3.096 1 88.5 372 SER A O 1
ATOM 2903 N N . TRP A 1 373 ? 2.426 -7.902 1.652 1 90.44 373 TRP A N 1
ATOM 2904 C CA . TRP A 1 373 ? 1.396 -8.609 0.902 1 90.44 373 TRP A CA 1
ATOM 2905 C C . TRP A 1 373 ? 1.775 -10.078 0.705 1 90.44 373 TRP A C 1
ATOM 2907 O O . TRP A 1 373 ? 1.19 -10.961 1.33 1 90.44 373 TRP A O 1
ATOM 2917 N N . ILE A 1 374 ? 2.832 -10.344 0.048 1 92.94 374 ILE A N 1
ATOM 2918 C CA . ILE A 1 374 ? 3.234 -11.711 -0.262 1 92.94 374 ILE A CA 1
ATOM 2919 C C . ILE A 1 374 ? 4.402 -12.117 0.632 1 92.94 374 ILE A C 1
ATOM 2921 O O . ILE A 1 374 ? 4.535 -13.289 0.998 1 92.94 374 ILE A O 1
ATOM 2925 N N . ARG A 1 375 ? 5.18 -11.172 1.002 1 92.25 375 ARG A N 1
ATOM 2926 C CA . ARG A 1 375 ? 6.344 -11.414 1.849 1 92.25 375 ARG A CA 1
ATOM 2927 C C . ARG A 1 375 ? 6.27 -10.586 3.131 1 92.25 375 ARG A C 1
ATOM 2929 O O . ARG A 1 375 ? 5.574 -9.57 3.184 1 92.25 375 ARG A O 1
ATOM 2936 N N . GLN A 1 376 ? 6.945 -11.008 4.113 1 88.44 376 GLN A N 1
ATOM 2937 C CA . GLN A 1 376 ? 6.984 -10.289 5.383 1 88.44 376 GLN A CA 1
ATOM 2938 C C . GLN A 1 376 ? 7.676 -8.938 5.227 1 88.44 376 GLN A C 1
ATOM 2940 O O . GLN A 1 376 ? 8.617 -8.797 4.441 1 88.44 376 GLN A O 1
ATOM 2945 N N . ALA A 1 377 ? 7.176 -8.008 6.012 1 88.94 377 ALA A N 1
ATOM 2946 C CA . ALA A 1 377 ? 7.809 -6.691 6.016 1 88.94 377 ALA A CA 1
ATOM 2947 C C . ALA A 1 377 ? 9.273 -6.789 6.43 1 88.94 377 ALA A C 1
ATOM 2949 O O . ALA A 1 377 ? 9.609 -7.469 7.402 1 88.94 377 ALA A O 1
ATOM 2950 N N . PRO A 1 378 ? 10.156 -6.16 5.738 1 94.06 378 PRO A N 1
ATOM 2951 C CA . PRO A 1 378 ? 11.57 -6.168 6.129 1 94.06 378 PRO A CA 1
ATOM 2952 C C . PRO A 1 378 ? 11.828 -5.402 7.426 1 94.06 378 PRO A C 1
ATOM 2954 O O . PRO A 1 378 ? 11.047 -4.516 7.789 1 94.06 378 PRO A O 1
ATOM 2957 N N . PRO A 1 379 ? 12.875 -5.754 8.117 1 94.5 379 PRO A N 1
ATOM 2958 C CA . PRO A 1 379 ? 13.219 -4.977 9.312 1 94.5 379 PRO A CA 1
ATOM 2959 C C . PRO A 1 379 ? 13.656 -3.551 8.984 1 94.5 379 PRO A C 1
ATOM 2961 O O . PRO A 1 379 ? 14.094 -3.279 7.863 1 94.5 379 PRO A O 1
ATOM 2964 N N . VAL A 1 380 ? 13.438 -2.693 9.891 1 96 380 VAL A N 1
ATOM 2965 C CA . VAL A 1 380 ? 13.906 -1.313 9.828 1 96 380 VAL A CA 1
ATOM 2966 C C . VAL A 1 380 ? 15.031 -1.103 10.836 1 96 380 VAL A C 1
ATOM 2968 O O . VAL A 1 380 ? 14.859 -1.355 12.031 1 96 380 VAL A O 1
ATOM 2971 N N . LEU A 1 381 ? 16.156 -0.698 10.305 1 94.75 381 LEU A N 1
ATOM 2972 C CA . LEU A 1 381 ? 17.328 -0.432 11.141 1 94.75 381 LEU A CA 1
ATOM 2973 C C . LEU A 1 381 ? 17.625 1.062 11.203 1 94.75 381 LEU A C 1
ATOM 2975 O O . LEU A 1 381 ? 17.438 1.777 10.211 1 94.75 381 LEU A O 1
ATOM 2979 N N . THR A 1 382 ? 17.969 1.473 12.336 1 93.69 382 THR A N 1
ATOM 2980 C CA . THR A 1 382 ? 18.406 2.859 12.484 1 93.69 382 THR A CA 1
ATOM 2981 C C . THR A 1 382 ? 19.906 2.938 12.719 1 93.69 382 THR A C 1
ATOM 2983 O O . THR A 1 382 ? 20.484 2.061 13.367 1 93.69 382 THR A O 1
ATOM 2986 N N . VAL A 1 383 ? 20.469 3.912 12.156 1 88.25 383 VAL A N 1
ATOM 2987 C CA . VAL A 1 383 ? 21.906 4.113 12.305 1 88.25 383 VAL A CA 1
ATOM 2988 C C . VAL A 1 383 ? 22.188 5.441 13.008 1 88.25 383 VAL A C 1
ATOM 2990 O O . VAL A 1 383 ? 21.625 6.477 12.625 1 88.25 383 VAL A O 1
ATOM 2993 N N . SER A 1 384 ? 22.938 5.371 14.055 1 84.88 384 SER A N 1
ATOM 2994 C CA . SER A 1 384 ? 23.453 6.52 14.789 1 84.88 384 SER A CA 1
ATOM 2995 C C . SER A 1 384 ? 24.906 6.301 15.203 1 84.88 384 SER A C 1
ATOM 2997 O O . SER A 1 384 ? 25.266 5.223 15.68 1 84.88 384 SER A O 1
ATOM 2999 N N . GLU A 1 385 ? 25.719 7.305 15 1 71 385 GLU A N 1
ATOM 3000 C CA . GLU A 1 385 ? 27.141 7.219 15.336 1 71 385 GLU A CA 1
ATOM 3001 C C . GLU A 1 385 ? 27.75 5.934 14.789 1 71 385 GLU A C 1
ATOM 3003 O O . GLU A 1 385 ? 28.422 5.203 15.523 1 71 385 GLU A O 1
ATOM 3008 N N . GLU A 1 386 ? 27.375 5.633 13.672 1 67.56 386 GLU A N 1
ATOM 3009 C CA . GLU A 1 386 ? 27.922 4.547 12.867 1 67.56 386 GLU A CA 1
ATOM 3010 C C . GLU A 1 386 ? 27.531 3.186 13.438 1 67.56 386 GLU A C 1
ATOM 3012 O O . GLU A 1 386 ? 28.203 2.184 13.188 1 67.56 386 GLU A O 1
ATOM 3017 N N . GLN A 1 387 ? 26.688 3.213 14.336 1 68.88 387 GLN A N 1
ATOM 3018 C CA . GLN A 1 387 ? 26.156 1.965 14.867 1 68.88 387 GLN A CA 1
ATOM 3019 C C . GLN A 1 387 ? 24.672 1.815 14.539 1 68.88 387 GLN A C 1
ATOM 3021 O O . GLN A 1 387 ? 23.922 2.791 14.57 1 68.88 387 GLN A O 1
ATOM 3026 N N . TRP A 1 388 ? 24.422 0.606 14.047 1 75.06 388 TRP A N 1
ATOM 3027 C CA . TRP A 1 388 ? 23.016 0.383 13.727 1 75.06 388 TRP A CA 1
ATOM 3028 C C . TRP A 1 388 ? 22.312 -0.377 14.852 1 75.06 388 TRP A C 1
ATOM 3030 O O . TRP A 1 388 ? 22.953 -1.107 15.609 1 75.06 388 TRP A O 1
ATOM 3040 N N . GLN A 1 389 ? 21.094 -0.098 15.133 1 74.38 389 GLN A N 1
ATOM 3041 C CA . GLN A 1 389 ? 20.234 -0.842 16.047 1 74.38 389 GLN A CA 1
ATOM 3042 C C . GLN A 1 389 ? 18.875 -1.104 15.43 1 74.38 389 GLN A C 1
ATOM 3044 O O . GLN A 1 389 ? 18.391 -0.307 14.625 1 74.38 389 GLN A O 1
ATOM 3049 N N . PRO A 1 390 ? 18.375 -2.406 15.656 1 75.06 390 PRO A N 1
ATOM 3050 C CA . PRO A 1 390 ? 17.016 -2.656 15.172 1 75.06 390 PRO A CA 1
ATOM 3051 C C . PRO A 1 390 ? 16 -1.642 15.695 1 75.06 390 PRO A C 1
ATOM 3053 O O . PRO A 1 390 ? 16.109 -1.196 16.844 1 75.06 390 PRO A O 1
ATOM 3056 N N . SER A 1 391 ? 15.375 -1.093 14.742 1 70 391 SER A N 1
ATOM 3057 C CA . SER A 1 391 ? 14.32 -0.177 15.172 1 70 391 SER A CA 1
ATOM 3058 C C . SER A 1 391 ? 13.133 -0.934 15.75 1 70 391 SER A C 1
ATOM 3060 O O . SER A 1 391 ? 12.914 -2.102 15.422 1 70 391 SER A O 1
ATOM 3062 N N . SER A 1 392 ? 12.469 -0.472 16.797 1 53.03 392 SER A N 1
ATOM 3063 C CA . SER A 1 392 ? 11.297 -1.079 17.406 1 53.03 392 SER A CA 1
ATOM 3064 C C . SER A 1 392 ? 10.219 -1.375 16.375 1 53.03 392 SER A C 1
ATOM 3066 O O . SER A 1 392 ? 10.172 -0.748 15.32 1 53.03 392 SER A O 1
ATOM 3068 N N . SER A 1 393 ? 9.508 -2.49 16.453 1 49.75 393 SER A N 1
ATOM 3069 C CA . SER A 1 393 ? 8.461 -3.084 15.617 1 49.75 393 SER A CA 1
ATOM 3070 C C . SER A 1 393 ? 7.52 -2.02 15.07 1 49.75 393 SER A C 1
ATOM 3072 O O . SER A 1 393 ? 7.168 -1.07 15.773 1 49.75 393 SER A O 1
ATOM 3074 N N . ARG A 1 394 ? 7.332 -2.004 13.797 1 48.44 394 ARG A N 1
ATOM 3075 C CA . ARG A 1 394 ? 6.336 -1.188 13.109 1 48.44 394 ARG A CA 1
ATOM 3076 C C . ARG A 1 394 ? 4.941 -1.451 13.672 1 48.44 394 ARG A C 1
ATOM 3078 O O . ARG A 1 394 ? 4.586 -2.596 13.961 1 48.44 394 ARG A O 1
ATOM 3085 N N . MET B 1 1 ? -25.5 -6.758 -8.055 1 31.23 1 MET B N 1
ATOM 3086 C CA . MET B 1 1 ? -25.188 -7.348 -6.754 1 31.23 1 MET B CA 1
ATOM 3087 C C . MET B 1 1 ? -26.359 -8.195 -6.254 1 31.23 1 MET B C 1
ATOM 3089 O O . MET B 1 1 ? -27.484 -7.707 -6.133 1 31.23 1 MET B O 1
ATOM 3093 N N . SER B 1 2 ? -26.453 -9.234 -6.617 1 36.97 2 SER B N 1
ATOM 3094 C CA . SER B 1 2 ? -27.547 -9.938 -5.949 1 36.97 2 SER B CA 1
ATOM 3095 C C . SER B 1 2 ? -27.484 -9.727 -4.441 1 36.97 2 SER B C 1
ATOM 3097 O O . SER B 1 2 ? -27.078 -10.617 -3.699 1 36.97 2 SER B O 1
ATOM 3099 N N . CYS B 1 3 ? -26.828 -8.625 -4.008 1 42.22 3 CYS B N 1
ATOM 3100 C CA . CYS B 1 3 ? -26.641 -8.055 -2.678 1 42.22 3 CYS B CA 1
ATOM 3101 C C . CYS B 1 3 ? -27.969 -7.961 -1.93 1 42.22 3 CYS B C 1
ATOM 3103 O O . CYS B 1 3 ? -28.234 -6.969 -1.249 1 42.22 3 CYS B O 1
ATOM 3105 N N . SER B 1 4 ? -28.797 -8.68 -2.414 1 47.34 4 SER B N 1
ATOM 3106 C CA . SER B 1 4 ? -30.062 -8.406 -1.73 1 47.34 4 SER B CA 1
ATOM 3107 C C . SER B 1 4 ? -29.906 -8.562 -0.221 1 47.34 4 SER B C 1
ATOM 3109 O O . SER B 1 4 ? -30.625 -7.918 0.548 1 47.34 4 SER B O 1
ATOM 3111 N N . THR B 1 5 ? -28.891 -9.5 0.106 1 56.88 5 THR B N 1
ATOM 3112 C CA . THR B 1 5 ? -28.875 -9.789 1.536 1 56.88 5 THR B CA 1
ATOM 3113 C C . THR B 1 5 ? -27.828 -8.922 2.246 1 56.88 5 THR B C 1
ATOM 3115 O O . THR B 1 5 ? -27.781 -8.898 3.477 1 56.88 5 THR B O 1
ATOM 3118 N N . ILE B 1 6 ? -27.094 -8.102 1.517 1 67.5 6 ILE B N 1
ATOM 3119 C CA . ILE B 1 6 ? -25.953 -7.398 2.113 1 67.5 6 ILE B CA 1
ATOM 3120 C C . ILE B 1 6 ? -26.453 -6.141 2.83 1 67.5 6 ILE B C 1
ATOM 3122 O O . ILE B 1 6 ? -26.094 -5.891 3.98 1 67.5 6 ILE B O 1
ATOM 3126 N N . PRO B 1 7 ? -27.5 -5.637 2.307 1 68 7 PRO B N 1
ATOM 3127 C CA . PRO B 1 7 ? -27.828 -4.355 2.936 1 68 7 PRO B CA 1
ATOM 3128 C C . PRO B 1 7 ? -28.375 -4.52 4.352 1 68 7 PRO B C 1
ATOM 3130 O O . PRO B 1 7 ? -27.922 -3.826 5.27 1 68 7 PRO B O 1
ATOM 3133 N N . PRO B 1 8 ? -29.281 -5.5 4.555 1 75.31 8 PRO B N 1
ATOM 3134 C CA . PRO B 1 8 ? -29.75 -5.641 5.934 1 75.31 8 PRO B CA 1
ATOM 3135 C C . PRO B 1 8 ? -28.656 -6.055 6.902 1 75.31 8 PRO B C 1
ATOM 3137 O O . PRO B 1 8 ? -28.594 -5.559 8.031 1 75.31 8 PRO B O 1
ATOM 3140 N N . LEU B 1 9 ? -27.844 -6.82 6.43 1 83.44 9 LEU B N 1
ATOM 3141 C CA . LEU B 1 9 ? -26.734 -7.285 7.262 1 83.44 9 LEU B CA 1
ATOM 3142 C C . LEU B 1 9 ? -25.766 -6.148 7.566 1 83.44 9 LEU B C 1
ATOM 3144 O O . LEU B 1 9 ? -25.281 -6.031 8.688 1 83.44 9 LEU B O 1
ATOM 3148 N N . VAL B 1 10 ? -25.578 -5.336 6.625 1 87.81 10 VAL B N 1
ATOM 3149 C CA . VAL B 1 10 ? -24.672 -4.207 6.773 1 87.81 10 VAL B CA 1
ATOM 3150 C C . VAL B 1 10 ? -25.203 -3.25 7.836 1 87.81 10 VAL B C 1
ATOM 3152 O O . VAL B 1 10 ? -24.453 -2.787 8.695 1 87.81 10 VAL B O 1
ATOM 3155 N N . ARG B 1 11 ? -26.453 -2.998 7.812 1 87.69 11 ARG B N 1
ATOM 3156 C CA . ARG B 1 11 ? -27.047 -2.084 8.773 1 87.69 11 ARG B CA 1
ATOM 3157 C C . ARG B 1 11 ? -26.922 -2.625 10.195 1 87.69 11 ARG B C 1
ATOM 3159 O O . ARG B 1 11 ? -26.562 -1.891 11.117 1 87.69 11 ARG B O 1
ATOM 3166 N N . GLN B 1 12 ? -27.266 -3.844 10.281 1 86.88 12 GLN B N 1
ATOM 3167 C CA . GLN B 1 12 ? -27.188 -4.484 11.594 1 86.88 12 GLN B CA 1
ATOM 3168 C C . GLN B 1 12 ? -25.75 -4.484 12.117 1 86.88 12 GLN B C 1
ATOM 3170 O O . GLN B 1 12 ? -25.516 -4.188 13.289 1 86.88 12 GLN B O 1
ATOM 3175 N N . THR B 1 13 ? -24.859 -4.812 11.289 1 89.25 13 THR B N 1
ATOM 3176 C CA . THR B 1 13 ? -23.453 -4.883 11.68 1 89.25 13 THR B CA 1
ATOM 3177 C C . THR B 1 13 ? -22.922 -3.5 12.047 1 89.25 13 THR B C 1
ATOM 3179 O O . THR B 1 13 ? -22.203 -3.348 13.039 1 89.25 13 THR B O 1
ATOM 3182 N N . ALA B 1 14 ? -23.312 -2.504 11.289 1 90.75 14 ALA B N 1
ATOM 3183 C CA . ALA B 1 14 ? -22.828 -1.142 11.477 1 90.75 14 ALA B CA 1
ATOM 3184 C C . ALA B 1 14 ? -23.344 -0.556 12.789 1 90.75 14 ALA B C 1
ATOM 3186 O O . ALA B 1 14 ? -22.812 0.448 13.281 1 90.75 14 ALA B O 1
ATOM 3187 N N . ALA B 1 15 ? -24.391 -1.105 13.312 1 90.38 15 ALA B N 1
ATOM 3188 C CA . ALA B 1 15 ? -24.891 -0.678 14.609 1 90.38 15 ALA B CA 1
ATOM 3189 C C . ALA B 1 15 ? -24 -1.172 15.742 1 90.38 15 ALA B C 1
ATOM 3191 O O . ALA B 1 15 ? -23.984 -0.592 16.828 1 90.38 15 ALA B O 1
ATOM 3192 N N . GLU B 1 16 ? -23.219 -2.17 15.477 1 91.12 16 GLU B N 1
ATOM 3193 C CA . GLU B 1 16 ? -22.422 -2.814 16.516 1 91.12 16 GLU B CA 1
ATOM 3194 C C . GLU B 1 16 ? -20.938 -2.598 16.281 1 91.12 16 GLU B C 1
ATOM 3196 O O . GLU B 1 16 ? -20.141 -2.621 17.234 1 91.12 16 GLU B O 1
ATOM 3201 N N . VAL B 1 17 ? -20.562 -2.48 15.078 1 92.81 17 VAL B N 1
ATOM 3202 C CA . VAL B 1 17 ? -19.156 -2.34 14.711 1 92.81 17 VAL B CA 1
ATOM 3203 C C . VAL B 1 17 ? -18.922 -0.962 14.102 1 92.81 17 VAL B C 1
ATOM 3205 O O . VAL B 1 17 ? -19.625 -0.553 13.18 1 92.81 17 VAL B O 1
ATOM 3208 N N . LYS B 1 18 ? -17.984 -0.275 14.594 1 93.38 18 LYS B N 1
ATOM 3209 C CA . LYS B 1 18 ? -17.656 1.051 14.078 1 93.38 18 LYS B CA 1
ATOM 3210 C C . LYS B 1 18 ? -17.125 0.97 12.648 1 93.38 18 LYS B C 1
ATOM 3212 O O . LYS B 1 18 ? -16.328 0.085 12.32 1 93.38 18 LYS B O 1
ATOM 3217 N N . THR B 1 19 ? -17.625 1.806 11.789 1 95.38 19 THR B N 1
ATOM 3218 C CA . THR B 1 19 ? -17.094 1.928 10.438 1 95.38 19 THR B CA 1
ATOM 3219 C C . THR B 1 19 ? -15.766 2.674 10.445 1 95.38 19 THR B C 1
ATOM 3221 O O . THR B 1 19 ? -15.477 3.441 11.367 1 95.38 19 THR B O 1
ATOM 3224 N N . PRO B 1 20 ? -14.984 2.393 9.398 1 96.56 20 PRO B N 1
ATOM 3225 C CA . PRO B 1 20 ? -15.195 1.431 8.312 1 96.56 20 PRO B CA 1
ATOM 3226 C C . PRO B 1 20 ? -14.883 -0.006 8.727 1 96.56 20 PRO B C 1
ATOM 3228 O O . PRO B 1 20 ? -14.203 -0.228 9.727 1 96.56 20 PRO B O 1
ATOM 3231 N N . PHE B 1 21 ? -15.398 -0.988 8.078 1 96.06 21 PHE B N 1
ATOM 3232 C CA . PHE B 1 21 ? -15.031 -2.387 8.266 1 96.06 21 PHE B CA 1
ATOM 3233 C C . PHE B 1 21 ? -15.211 -3.172 6.969 1 96.06 21 PHE B C 1
ATOM 3235 O O . PHE B 1 21 ? -15.977 -2.768 6.094 1 96.06 21 PHE B O 1
ATOM 3242 N N . PHE B 1 22 ? -14.438 -4.238 6.859 1 96.25 22 PHE B N 1
ATOM 3243 C CA . PHE B 1 22 ? -14.602 -5.164 5.742 1 96.25 22 PHE B CA 1
ATOM 3244 C C . PHE B 1 22 ? -15.602 -6.262 6.094 1 96.25 22 PHE B C 1
ATOM 3246 O O . PHE B 1 22 ? -15.68 -6.688 7.25 1 96.25 22 PHE B O 1
ATOM 3253 N N . LEU B 1 23 ? -16.344 -6.656 5.117 1 94.38 23 LEU B N 1
ATOM 3254 C CA . LEU B 1 23 ? -17.219 -7.809 5.207 1 94.38 23 LEU B CA 1
ATOM 3255 C C . LEU B 1 23 ? -16.891 -8.836 4.133 1 94.38 23 LEU B C 1
ATOM 3257 O O . LEU B 1 23 ? -16.75 -8.484 2.957 1 94.38 23 LEU B O 1
ATOM 3261 N N . VAL B 1 24 ? -16.719 -10.062 4.566 1 95.19 24 VAL B N 1
ATOM 3262 C CA . VAL B 1 24 ? -16.438 -11.156 3.637 1 95.19 24 VAL B CA 1
ATOM 3263 C C . VAL B 1 24 ? -17.547 -12.195 3.703 1 95.19 24 VAL B C 1
ATOM 3265 O O . VAL B 1 24 ? -17.828 -12.742 4.77 1 95.19 24 VAL B O 1
ATOM 3268 N N . ASP B 1 25 ? -18.125 -12.453 2.58 1 93.69 25 ASP B N 1
ATOM 3269 C CA . ASP B 1 25 ? -19.234 -13.398 2.463 1 93.69 25 ASP B CA 1
ATOM 3270 C C . ASP B 1 25 ? -18.719 -14.812 2.213 1 93.69 25 ASP B C 1
ATOM 3272 O O . ASP B 1 25 ? -18.5 -15.203 1.065 1 93.69 25 ASP B O 1
ATOM 3276 N N . ILE B 1 26 ? -18.656 -15.617 3.271 1 94.62 26 ILE B N 1
ATOM 3277 C CA . ILE B 1 26 ? -18.062 -16.953 3.205 1 94.62 26 ILE B CA 1
ATOM 3278 C C . ILE B 1 26 ? -18.969 -17.875 2.402 1 94.62 26 ILE B C 1
ATOM 3280 O O . ILE B 1 26 ? -18.5 -18.734 1.661 1 94.62 26 ILE B O 1
ATOM 3284 N N . ASP B 1 27 ? -20.25 -17.734 2.508 1 93.69 27 ASP B N 1
ATOM 3285 C CA . ASP B 1 27 ? -21.188 -18.578 1.766 1 93.69 27 ASP B CA 1
ATOM 3286 C C . ASP B 1 27 ? -21.078 -18.328 0.263 1 93.69 27 ASP B C 1
ATOM 3288 O O . ASP B 1 27 ? -21.125 -19.266 -0.532 1 93.69 27 ASP B O 1
ATOM 3292 N N . GLY B 1 28 ? -20.953 -17.031 -0.047 1 93.94 28 GLY B N 1
ATOM 3293 C CA . GLY B 1 28 ? -20.719 -16.703 -1.446 1 93.94 28 GLY B CA 1
ATOM 3294 C C . GLY B 1 28 ? -19.453 -17.328 -2 1 93.94 28 GLY B C 1
ATOM 3295 O O . GLY B 1 28 ? -19.438 -17.828 -3.127 1 93.94 28 GLY B O 1
ATOM 3296 N N . ILE B 1 29 ? -18.422 -17.328 -1.251 1 96.44 29 ILE B N 1
ATOM 3297 C CA . ILE B 1 29 ? -17.156 -17.906 -1.637 1 96.44 29 ILE B CA 1
ATOM 3298 C C . ILE B 1 29 ? -17.312 -19.422 -1.835 1 96.44 29 ILE B C 1
ATOM 3300 O O . ILE B 1 29 ? -16.797 -19.984 -2.811 1 96.44 29 ILE B O 1
ATOM 3304 N N . ARG B 1 30 ? -18 -20.062 -0.994 1 95.25 30 ARG B N 1
ATOM 3305 C CA . ARG B 1 30 ? -18.25 -21.5 -1.109 1 95.25 30 ARG B CA 1
ATOM 3306 C C . ARG B 1 30 ? -19.016 -21.812 -2.395 1 95.25 30 ARG B C 1
ATOM 3308 O O . ARG B 1 30 ? -18.703 -22.797 -3.072 1 95.25 30 ARG B O 1
ATOM 3315 N N . ALA B 1 31 ? -19.969 -21 -2.664 1 94.81 31 ALA B N 1
ATOM 3316 C CA . ALA B 1 31 ? -20.734 -21.188 -3.893 1 94.81 31 ALA B CA 1
ATOM 3317 C C . ALA B 1 31 ? -19.844 -21.047 -5.125 1 94.81 31 ALA B C 1
ATOM 3319 O O . ALA B 1 31 ? -19.969 -21.828 -6.074 1 94.81 31 ALA B O 1
ATOM 3320 N N . SER B 1 32 ? -19 -20.047 -5.094 1 95.38 32 SER B N 1
ATOM 3321 C CA . SER B 1 32 ? -18.047 -19.844 -6.191 1 95.38 32 SER B CA 1
ATOM 3322 C C . SER B 1 32 ? -17.125 -21.047 -6.348 1 95.38 32 SER B C 1
ATOM 3324 O O . SER B 1 32 ? -16.812 -21.453 -7.469 1 95.38 32 SER B O 1
ATOM 3326 N N . LEU B 1 33 ? -16.672 -21.609 -5.262 1 97.19 33 LEU B N 1
ATOM 3327 C CA . LEU B 1 33 ? -15.82 -22.797 -5.273 1 97.19 33 LEU B CA 1
ATOM 3328 C C . LEU B 1 33 ? -16.531 -23.969 -5.941 1 97.19 33 LEU B C 1
ATOM 3330 O O . LEU B 1 33 ? -15.945 -24.641 -6.793 1 97.19 33 LEU B O 1
ATOM 3334 N N . ARG B 1 34 ? -17.75 -24.141 -5.59 1 96.25 34 ARG B N 1
ATOM 3335 C CA . ARG B 1 34 ? -18.516 -25.25 -6.168 1 96.25 34 ARG B CA 1
ATOM 3336 C C . ARG B 1 34 ? -18.672 -25.078 -7.676 1 96.25 34 ARG B C 1
ATOM 3338 O O . ARG B 1 34 ? -18.562 -26.047 -8.43 1 96.25 34 ARG B O 1
ATOM 3345 N N . ALA B 1 35 ? -18.859 -23.891 -8.039 1 95.12 35 ALA B N 1
ATOM 3346 C CA . ALA B 1 35 ? -18.984 -23.609 -9.461 1 95.12 35 ALA B CA 1
ATOM 3347 C C . ALA B 1 35 ? -17.703 -23.969 -10.211 1 95.12 35 ALA B C 1
ATOM 3349 O O . ALA B 1 35 ? -17.734 -24.531 -11.297 1 95.12 35 ALA B O 1
ATOM 3350 N N . HIS B 1 36 ? -16.562 -23.625 -9.688 1 96.94 36 HIS B N 1
ATOM 3351 C CA . HIS B 1 36 ? -15.281 -23.953 -10.281 1 96.94 36 HIS B CA 1
ATOM 3352 C C . HIS B 1 36 ? -15.086 -25.469 -10.375 1 96.94 36 HIS B C 1
ATOM 3354 O O . HIS B 1 36 ? -14.734 -25.984 -11.438 1 96.94 36 HIS B O 1
ATOM 3360 N N . GLN B 1 37 ? -15.344 -26.109 -9.273 1 97 37 GLN B N 1
ATOM 3361 C CA . GLN B 1 37 ? -15.148 -27.562 -9.227 1 97 37 GLN B CA 1
ATOM 3362 C C . GLN B 1 37 ? -16.031 -28.266 -10.258 1 97 37 GLN B C 1
ATOM 3364 O O . GLN B 1 37 ? -15.555 -29.125 -11 1 97 37 GLN B O 1
ATOM 3369 N N . GLN B 1 38 ? -17.219 -27.812 -10.344 1 97.38 38 GLN B N 1
ATOM 3370 C CA . GLN B 1 38 ? -18.156 -28.422 -11.273 1 97.38 38 GLN B CA 1
ATOM 3371 C C . GLN B 1 38 ? -17.75 -28.156 -12.719 1 97.38 38 GLN B C 1
ATOM 3373 O O . GLN B 1 38 ? -17.766 -29.062 -13.555 1 97.38 38 GLN B O 1
ATOM 3378 N N . ALA B 1 39 ? -17.391 -26.953 -12.969 1 97.88 39 ALA B N 1
ATOM 3379 C CA . ALA B 1 39 ? -17.062 -26.562 -14.336 1 97.88 39 ALA B CA 1
ATOM 3380 C C . ALA B 1 39 ? -15.859 -27.344 -14.859 1 97.88 39 ALA B C 1
ATOM 3382 O O . ALA B 1 39 ? -15.914 -27.906 -15.953 1 97.88 39 ALA B O 1
ATOM 3383 N N . TRP B 1 40 ? -14.836 -27.469 -14.125 1 98.56 40 TRP B N 1
ATOM 3384 C CA . TRP B 1 40 ? -13.609 -28.125 -14.57 1 98.56 40 TRP B CA 1
ATOM 3385 C C . TRP B 1 40 ? -13.773 -29.656 -14.562 1 98.56 40 TRP B C 1
ATOM 3387 O O . TRP B 1 40 ? -13.281 -30.344 -15.461 1 98.56 40 TRP B O 1
ATOM 3397 N N . ALA B 1 41 ? -14.5 -30.156 -13.57 1 97.62 41 ALA B N 1
ATOM 3398 C CA . ALA B 1 41 ? -14.703 -31.594 -13.445 1 97.62 41 ALA B CA 1
ATOM 3399 C C . ALA B 1 41 ? -15.516 -32.156 -14.617 1 97.62 41 ALA B C 1
ATOM 3401 O O . ALA B 1 41 ? -15.43 -33.344 -14.945 1 97.62 41 ALA B O 1
ATOM 3402 N N . SER B 1 42 ? -16.234 -31.328 -15.211 1 97.5 42 SER B N 1
ATOM 3403 C CA . SER B 1 42 ? -17.062 -31.75 -16.344 1 97.5 42 SER B CA 1
ATOM 3404 C C . SER B 1 42 ? -16.203 -32.125 -17.547 1 97.5 42 SER B C 1
ATOM 3406 O O . SER B 1 42 ? -16.641 -32.875 -18.406 1 97.5 42 SER B O 1
ATOM 3408 N N . HIS B 1 43 ? -14.992 -31.625 -17.609 1 97.75 43 HIS B N 1
ATOM 3409 C CA . HIS B 1 43 ? -14.141 -31.828 -18.766 1 97.75 43 HIS B CA 1
ATOM 3410 C C . HIS B 1 43 ? -12.883 -32.625 -18.391 1 97.75 43 HIS B C 1
ATOM 3412 O O . HIS B 1 43 ? -12.273 -33.25 -19.25 1 97.75 43 HIS B O 1
ATOM 3418 N N . PHE B 1 44 ? -12.508 -32.531 -17.172 1 98.19 44 PHE B N 1
ATOM 3419 C CA . PHE B 1 44 ? -11.258 -33.156 -16.719 1 98.19 44 PHE B CA 1
ATOM 3420 C C . PHE B 1 44 ? -11.516 -34.094 -15.547 1 98.19 44 PHE B C 1
ATOM 3422 O O . PHE B 1 44 ? -11.922 -33.656 -14.469 1 98.19 44 PHE B O 1
ATOM 3429 N N . PRO B 1 45 ? -11.242 -35.375 -15.734 1 97.06 45 PRO B N 1
ATOM 3430 C CA . PRO B 1 45 ? -11.523 -36.375 -14.68 1 97.06 45 PRO B CA 1
ATOM 3431 C C . PRO B 1 45 ? -10.625 -36.188 -13.453 1 97.06 45 PRO B C 1
ATOM 3433 O O . PRO B 1 45 ? -11.016 -36.531 -12.336 1 97.06 45 PRO B O 1
ATOM 3436 N N . ARG B 1 46 ? -9.398 -35.75 -13.727 1 97.38 46 ARG B N 1
ATOM 3437 C CA . ARG B 1 46 ? -8.461 -35.438 -12.656 1 97.38 46 ARG B CA 1
ATOM 3438 C C . ARG B 1 46 ? -8.141 -33.938 -12.625 1 97.38 46 ARG B C 1
ATOM 3440 O O . ARG B 1 46 ? -7.371 -33.438 -13.453 1 97.38 46 ARG B O 1
ATOM 3447 N N . VAL B 1 47 ? -8.781 -33.281 -11.68 1 97.75 47 VAL B N 1
ATOM 3448 C CA . VAL B 1 47 ? -8.594 -31.828 -11.602 1 97.75 47 VAL B CA 1
ATOM 3449 C C . VAL B 1 47 ? -8.281 -31.422 -10.156 1 97.75 47 VAL B C 1
ATOM 3451 O O . VAL B 1 47 ? -8.875 -31.953 -9.219 1 97.75 47 VAL B O 1
ATOM 3454 N N . GLU B 1 48 ? -7.336 -30.609 -10 1 97.88 48 GLU B N 1
ATOM 3455 C CA . GLU B 1 48 ? -6.992 -30.016 -8.711 1 97.88 48 GLU B CA 1
ATOM 3456 C C . GLU B 1 48 ? -7.145 -28.484 -8.75 1 97.88 48 GLU B C 1
ATOM 3458 O O . GLU B 1 48 ? -6.535 -27.828 -9.586 1 97.88 48 GLU B O 1
ATOM 3463 N N . VAL B 1 49 ? -8.016 -27.969 -7.883 1 98.56 49 VAL B N 1
ATOM 3464 C CA . VAL B 1 49 ? -8.18 -26.531 -7.715 1 98.56 49 VAL B CA 1
ATOM 3465 C C . VAL B 1 49 ? -7.242 -26.016 -6.617 1 98.56 49 VAL B C 1
ATOM 3467 O O . VAL B 1 49 ? -7.395 -26.391 -5.449 1 98.56 49 VAL B O 1
ATOM 3470 N N . ALA B 1 50 ? -6.301 -25.234 -7 1 98.81 50 ALA B N 1
ATOM 3471 C CA . ALA B 1 50 ? -5.316 -24.688 -6.07 1 98.81 50 ALA B CA 1
ATOM 3472 C C . ALA B 1 50 ? -5.566 -23.203 -5.824 1 98.81 50 ALA B C 1
ATOM 3474 O O . ALA B 1 50 ? -5.348 -22.375 -6.711 1 98.81 50 ALA B O 1
ATOM 3475 N N . TYR B 1 51 ? -5.949 -22.906 -4.645 1 98.81 51 TYR B N 1
ATOM 3476 C CA . TYR B 1 51 ? -6.258 -21.516 -4.332 1 98.81 51 TYR B CA 1
ATOM 3477 C C . TYR B 1 51 ? -4.992 -20.672 -4.301 1 98.81 51 TYR B C 1
ATOM 3479 O O . TYR B 1 51 ? -4.016 -21.031 -3.633 1 98.81 51 TYR B O 1
ATOM 3487 N N . SER B 1 52 ? -5.051 -19.562 -5.039 1 98.56 52 SER B N 1
ATOM 3488 C CA . SER B 1 52 ? -3.926 -18.641 -5.059 1 98.56 52 SER B CA 1
ATOM 3489 C C . SER B 1 52 ? -3.906 -17.766 -3.809 1 98.56 52 SER B C 1
ATOM 3491 O O . SER B 1 52 ? -4.668 -16.797 -3.707 1 98.56 52 SER B O 1
ATOM 3493 N N . TYR B 1 53 ? -2.984 -17.953 -2.938 1 98.25 53 TYR B N 1
ATOM 3494 C CA . TYR B 1 53 ? -2.949 -17.328 -1.619 1 98.25 53 TYR B CA 1
ATOM 3495 C C . TYR B 1 53 ? -2.805 -15.82 -1.736 1 98.25 53 TYR B C 1
ATOM 3497 O O . TYR B 1 53 ? -3.322 -15.07 -0.902 1 98.25 53 TYR B O 1
ATOM 3505 N N . LYS B 1 54 ? -2.104 -15.375 -2.742 1 97.38 54 LYS B N 1
ATOM 3506 C CA . LYS B 1 54 ? -1.793 -13.953 -2.848 1 97.38 54 LYS B CA 1
ATOM 3507 C C . LYS B 1 54 ? -3.057 -13.133 -3.07 1 97.38 54 LYS B C 1
ATOM 3509 O O . LYS B 1 54 ? -3.045 -11.906 -2.904 1 97.38 54 LYS B O 1
ATOM 3514 N N . SER B 1 55 ? -4.152 -13.758 -3.463 1 97.31 55 SER B N 1
ATOM 3515 C CA . SER B 1 55 ? -5.398 -13.039 -3.711 1 97.31 55 SER B CA 1
ATOM 3516 C C . SER B 1 55 ? -6.027 -12.555 -2.408 1 97.31 55 SER B C 1
ATOM 3518 O O . SER B 1 55 ? -6.516 -11.43 -2.328 1 97.31 55 SER B O 1
ATOM 3520 N N . ASN B 1 56 ? -6.07 -13.367 -1.48 1 97.5 56 ASN B N 1
ATOM 3521 C CA . ASN B 1 56 ? -6.625 -13.125 -0.155 1 97.5 56 ASN B CA 1
ATOM 3522 C C . ASN B 1 56 ? -6.312 -14.266 0.808 1 97.5 56 ASN B C 1
ATOM 3524 O O . ASN B 1 56 ? -6.918 -15.336 0.727 1 97.5 56 ASN B O 1
ATOM 3528 N N . SER B 1 57 ? -5.434 -14.102 1.775 1 97 57 SER B N 1
ATOM 3529 C CA . SER B 1 57 ? -4.973 -15.188 2.639 1 97 57 SER B CA 1
ATOM 3530 C C . SER B 1 57 ? -5.68 -15.156 3.988 1 97 57 SER B C 1
ATOM 3532 O O . SER B 1 57 ? -5.141 -15.633 4.988 1 97 57 SER B O 1
ATOM 3534 N N . LEU B 1 58 ? -6.844 -14.438 4.047 1 95.88 58 LEU B N 1
ATOM 3535 C CA . LEU B 1 58 ? -7.625 -14.477 5.273 1 95.88 58 LEU B CA 1
ATOM 3536 C C . LEU B 1 58 ? -7.852 -15.914 5.734 1 95.88 58 LEU B C 1
ATOM 3538 O O . LEU B 1 58 ? -8.32 -16.75 4.961 1 95.88 58 LEU B O 1
ATOM 3542 N N . ALA B 1 59 ? -7.609 -16.188 6.945 1 96.38 59 ALA B N 1
ATOM 3543 C CA . ALA B 1 59 ? -7.605 -17.562 7.465 1 96.38 59 ALA B CA 1
ATOM 3544 C C . ALA B 1 59 ? -8.969 -18.219 7.285 1 96.38 59 ALA B C 1
ATOM 3546 O O . ALA B 1 59 ? -9.062 -19.406 6.977 1 96.38 59 ALA B O 1
ATOM 3547 N N . ASP B 1 60 ? -10.039 -17.438 7.473 1 95.69 60 ASP B N 1
ATOM 3548 C CA . ASP B 1 60 ? -11.383 -17.984 7.32 1 95.69 60 ASP B CA 1
ATOM 3549 C C . ASP B 1 60 ? -11.594 -18.531 5.914 1 95.69 60 ASP B C 1
ATOM 3551 O O . ASP B 1 60 ? -12.32 -19.516 5.73 1 95.69 60 ASP B O 1
ATOM 3555 N N . ILE B 1 61 ? -10.977 -17.922 4.961 1 97.31 61 ILE B N 1
ATOM 3556 C CA . ILE B 1 61 ? -11.102 -18.344 3.566 1 97.31 61 ILE B CA 1
ATOM 3557 C C . ILE B 1 61 ? -10.211 -19.562 3.309 1 97.31 61 ILE B C 1
ATOM 3559 O O . ILE B 1 61 ? -10.672 -20.578 2.801 1 97.31 61 ILE B O 1
ATOM 3563 N N . THR B 1 62 ? -8.922 -19.453 3.725 1 98.06 62 THR B N 1
ATOM 3564 C CA . THR B 1 62 ? -7.941 -20.484 3.373 1 98.06 62 THR B CA 1
ATOM 3565 C C . THR B 1 62 ? -8.219 -21.766 4.141 1 98.06 62 THR B C 1
ATOM 3567 O O . THR B 1 62 ? -8.094 -22.859 3.584 1 98.06 62 THR B O 1
ATOM 3570 N N . ARG B 1 63 ? -8.641 -21.656 5.352 1 97.44 63 ARG B N 1
ATOM 3571 C CA . ARG B 1 63 ? -8.977 -22.844 6.125 1 97.44 63 ARG B CA 1
ATOM 3572 C C . ARG B 1 63 ? -10.227 -23.516 5.57 1 97.44 63 ARG B C 1
ATOM 3574 O O . ARG B 1 63 ? -10.336 -24.75 5.582 1 97.44 63 ARG B O 1
ATOM 3581 N N . LEU B 1 64 ? -11.18 -22.719 5.156 1 96.38 64 LEU B N 1
ATOM 3582 C CA . LEU B 1 64 ? -12.336 -23.281 4.465 1 96.38 64 LEU B CA 1
ATOM 3583 C C . LEU B 1 64 ? -11.898 -24.109 3.26 1 96.38 64 LEU B C 1
ATOM 3585 O O . LEU B 1 64 ? -12.344 -25.25 3.088 1 96.38 64 LEU B O 1
ATOM 3589 N N . PHE B 1 65 ? -11.023 -23.562 2.457 1 98.25 65 PHE B N 1
ATOM 3590 C CA . PHE B 1 65 ? -10.586 -24.234 1.24 1 98.25 65 PHE B CA 1
ATOM 3591 C C . PHE B 1 65 ? -9.805 -25.5 1.572 1 98.25 65 PHE B C 1
ATOM 3593 O O . PHE B 1 65 ? -9.938 -26.516 0.884 1 98.25 65 PHE B O 1
ATOM 3600 N N . ALA B 1 66 ? -9 -25.438 2.629 1 98.25 66 ALA B N 1
ATOM 3601 C CA . ALA B 1 66 ? -8.289 -26.625 3.076 1 98.25 66 ALA B CA 1
ATOM 3602 C C . ALA B 1 66 ? -9.266 -27.734 3.473 1 98.25 66 ALA B C 1
ATOM 3604 O O . ALA B 1 66 ? -9.102 -28.891 3.076 1 98.25 66 ALA B O 1
ATOM 3605 N N . ARG B 1 67 ? -10.281 -27.375 4.184 1 96.94 67 ARG B N 1
ATOM 3606 C CA . ARG B 1 67 ? -11.281 -28.328 4.637 1 96.94 67 ARG B CA 1
ATOM 3607 C C . ARG B 1 67 ? -12.062 -28.906 3.461 1 96.94 67 ARG B C 1
ATOM 3609 O O . ARG B 1 67 ? -12.492 -30.062 3.498 1 96.94 67 ARG B O 1
ATOM 3616 N N . GLU B 1 68 ? -12.211 -28.078 2.479 1 96.56 68 GLU B N 1
ATOM 3617 C CA . GLU B 1 68 ? -12.945 -28.516 1.289 1 96.56 68 GLU B CA 1
ATOM 3618 C C . GLU B 1 68 ? -12.062 -29.359 0.377 1 96.56 68 GLU B C 1
ATOM 3620 O O . GLU B 1 68 ? -12.492 -29.781 -0.693 1 96.56 68 GLU B O 1
ATOM 3625 N N . GLY B 1 69 ? -10.773 -29.516 0.697 1 96.25 69 GLY B N 1
ATOM 3626 C CA . GLY B 1 69 ? -9.898 -30.422 -0.022 1 96.25 69 GLY B CA 1
ATOM 3627 C C . GLY B 1 69 ? -9.156 -29.75 -1.169 1 96.25 69 GLY B C 1
ATOM 3628 O O . GLY B 1 69 ? -8.586 -30.438 -2.025 1 96.25 69 GLY B O 1
ATOM 3629 N N . LEU B 1 70 ? -9.188 -28.469 -1.199 1 98.38 70 LEU B N 1
ATOM 3630 C CA . LEU B 1 70 ? -8.469 -27.75 -2.25 1 98.38 70 LEU B CA 1
ATOM 3631 C C . LEU B 1 70 ? -6.961 -27.844 -2.033 1 98.38 70 LEU B C 1
ATOM 3633 O O . LEU B 1 70 ? -6.504 -28.188 -0.942 1 98.38 70 LEU B O 1
ATOM 3637 N N . ALA B 1 71 ? -6.207 -27.594 -3.078 1 98.75 71 ALA B N 1
ATOM 3638 C CA . ALA B 1 71 ? -4.773 -27.328 -2.998 1 98.75 71 ALA B CA 1
ATOM 3639 C C . ALA B 1 71 ? -4.5 -25.828 -2.795 1 98.75 71 ALA B C 1
ATOM 3641 O O . ALA B 1 71 ? -5.422 -25.016 -2.844 1 98.75 71 ALA B O 1
ATOM 3642 N N . ALA B 1 72 ? -3.264 -25.516 -2.422 1 98.88 72 ALA B N 1
ATOM 3643 C CA . ALA B 1 72 ? -2.809 -24.141 -2.266 1 98.88 72 ALA B CA 1
ATOM 3644 C C . ALA B 1 72 ? -1.701 -23.797 -3.262 1 98.88 72 ALA B C 1
ATOM 3646 O O . ALA B 1 72 ? -0.81 -24.625 -3.5 1 98.88 72 ALA B O 1
ATOM 3647 N N . GLU B 1 73 ? -1.858 -22.781 -3.91 1 98.81 73 GLU B N 1
ATOM 3648 C CA . GLU B 1 73 ? -0.75 -22.172 -4.641 1 98.81 73 GLU B CA 1
ATOM 3649 C C . GLU B 1 73 ? -0.17 -20.984 -3.875 1 98.81 73 GLU B C 1
ATOM 3651 O O . GLU B 1 73 ? -0.888 -20.031 -3.553 1 98.81 73 GLU B O 1
ATOM 3656 N N . VAL B 1 74 ? 1.102 -21.031 -3.531 1 98.69 74 VAL B N 1
ATOM 3657 C CA . VAL B 1 74 ? 1.774 -20 -2.744 1 98.69 74 VAL B CA 1
ATOM 3658 C C . VAL B 1 74 ? 2.949 -19.438 -3.535 1 98.69 74 VAL B C 1
ATOM 3660 O O . VAL B 1 74 ? 3.512 -20.109 -4.398 1 98.69 74 VAL B O 1
ATOM 3663 N N . VAL B 1 75 ? 3.336 -18.172 -3.195 1 98.06 75 VAL B N 1
ATOM 3664 C CA . VAL B 1 75 ? 4.355 -17.531 -4.027 1 98.06 75 VAL B CA 1
ATOM 3665 C C . VAL B 1 75 ? 5.469 -16.984 -3.146 1 98.06 75 VAL B C 1
ATOM 3667 O O . VAL B 1 75 ? 6.285 -16.172 -3.604 1 98.06 75 VAL B O 1
ATOM 3670 N N . SER B 1 76 ? 5.531 -17.312 -1.921 1 97.06 76 SER B N 1
ATOM 3671 C CA . SER B 1 76 ? 6.594 -16.922 -0.998 1 97.06 76 SER B CA 1
ATOM 3672 C C . SER B 1 76 ? 6.699 -17.906 0.163 1 97.06 76 SER B C 1
ATOM 3674 O O . SER B 1 76 ? 5.793 -18.703 0.388 1 97.06 76 SER B O 1
ATOM 3676 N N . GLY B 1 77 ? 7.852 -17.844 0.846 1 97 77 GLY B N 1
ATOM 3677 C CA . GLY B 1 77 ? 8.008 -18.656 2.043 1 97 77 GLY B CA 1
ATOM 3678 C C . GLY B 1 77 ? 6.961 -18.375 3.102 1 97 77 GLY B C 1
ATOM 3679 O O . GLY B 1 77 ? 6.488 -19.297 3.775 1 97 77 GLY B O 1
ATOM 3680 N N . ARG B 1 78 ? 6.566 -17.141 3.225 1 95.75 78 ARG B N 1
ATOM 3681 C CA . ARG B 1 78 ? 5.539 -16.766 4.184 1 95.75 78 ARG B CA 1
ATOM 3682 C C . ARG B 1 78 ? 4.207 -17.438 3.854 1 95.75 78 ARG B C 1
ATOM 3684 O O . ARG B 1 78 ? 3.539 -17.969 4.738 1 95.75 78 ARG B O 1
ATOM 3691 N N . GLU B 1 79 ? 3.826 -17.375 2.652 1 97.88 79 GLU B N 1
ATOM 3692 C CA . GLU B 1 79 ? 2.582 -18.016 2.238 1 97.88 79 GLU B CA 1
ATOM 3693 C C . GLU B 1 79 ? 2.65 -19.531 2.422 1 97.88 79 GLU B C 1
ATOM 3695 O O . GLU B 1 79 ? 1.65 -20.172 2.766 1 97.88 79 GLU B O 1
ATOM 3700 N N . LEU B 1 80 ? 3.846 -20.078 2.104 1 98.5 80 LEU B N 1
ATOM 3701 C CA . LEU B 1 80 ? 4.035 -21.5 2.326 1 98.5 80 LEU B CA 1
ATOM 3702 C C . LEU B 1 80 ? 3.777 -21.859 3.785 1 98.5 80 LEU B C 1
ATOM 3704 O O . LEU B 1 80 ? 3.027 -22.797 4.074 1 98.5 80 LEU B O 1
ATOM 3708 N N . GLU B 1 81 ? 4.367 -21.094 4.656 1 97.81 81 GLU B N 1
ATOM 3709 C CA . GLU B 1 81 ? 4.168 -21.312 6.086 1 97.81 81 GLU B CA 1
ATOM 3710 C C . GLU B 1 81 ? 2.693 -21.203 6.461 1 97.81 81 GLU B C 1
ATOM 3712 O O . GLU B 1 81 ? 2.176 -22.047 7.211 1 97.81 81 GLU B O 1
ATOM 3717 N N . LEU B 1 82 ? 2.027 -20.219 5.93 1 97.44 82 LEU B N 1
ATOM 3718 C CA . LEU B 1 82 ? 0.615 -20 6.215 1 97.44 82 LEU B CA 1
ATOM 3719 C C . LEU B 1 82 ? -0.232 -21.172 5.711 1 97.44 82 LEU B C 1
ATOM 3721 O O . LEU B 1 82 ? -1.155 -21.609 6.398 1 97.44 82 LEU B O 1
ATOM 3725 N N . ALA B 1 83 ? 0.068 -21.594 4.492 1 98.69 83 ALA B N 1
ATOM 3726 C CA . ALA B 1 83 ? -0.693 -22.688 3.914 1 98.69 83 ALA B CA 1
ATOM 3727 C C . ALA B 1 83 ? -0.59 -23.938 4.781 1 98.69 83 ALA B C 1
ATOM 3729 O O . ALA B 1 83 ? -1.591 -24.625 5.023 1 98.69 83 ALA B O 1
ATOM 3730 N N . LEU B 1 84 ? 0.631 -24.25 5.234 1 98.62 84 LEU B N 1
ATOM 3731 C CA . LEU B 1 84 ? 0.836 -25.406 6.105 1 98.62 84 LEU B CA 1
ATOM 3732 C C . LEU B 1 84 ? 0.077 -25.234 7.418 1 98.62 84 LEU B C 1
ATOM 3734 O O . LEU B 1 84 ? -0.579 -26.172 7.887 1 98.62 84 LEU B O 1
ATOM 3738 N N . GLN B 1 85 ? 0.101 -24.047 7.98 1 98 85 GLN B N 1
ATOM 3739 C CA . GLN B 1 85 ? -0.598 -23.734 9.227 1 98 85 GLN B CA 1
ATOM 3740 C C . GLN B 1 85 ? -2.109 -23.844 9.055 1 98 85 GLN B C 1
ATOM 3742 O O . GLN B 1 85 ? -2.818 -24.234 9.977 1 98 85 GLN B O 1
ATOM 3747 N N . ASP B 1 86 ? -2.594 -23.469 7.898 1 97.94 86 ASP B N 1
ATOM 3748 C CA . ASP B 1 86 ? -4.027 -23.438 7.617 1 97.94 86 ASP B CA 1
ATOM 3749 C C . ASP B 1 86 ? -4.578 -24.844 7.383 1 97.94 86 ASP B C 1
ATOM 3751 O O . ASP B 1 86 ? -5.793 -25.047 7.316 1 97.94 86 ASP B O 1
ATOM 3755 N N . GLY B 1 87 ? -3.701 -25.828 7.16 1 98.19 87 GLY B N 1
ATOM 3756 C CA . GLY B 1 87 ? -4.16 -27.219 7.125 1 98.19 87 GLY B CA 1
ATOM 3757 C C . GLY B 1 87 ? -3.994 -27.859 5.762 1 98.19 87 GLY B C 1
ATOM 3758 O O . GLY B 1 87 ? -4.41 -29 5.555 1 98.19 87 GLY B O 1
ATOM 3759 N N . PHE B 1 88 ? -3.35 -27.203 4.867 1 98.75 88 PHE B N 1
ATOM 3760 C CA . PHE B 1 88 ? -3.104 -27.828 3.572 1 98.75 88 PHE B CA 1
ATOM 3761 C C . PHE B 1 88 ? -2.029 -28.906 3.688 1 98.75 88 PHE B C 1
ATOM 3763 O O . PHE B 1 88 ? -1.019 -28.703 4.363 1 98.75 88 PHE B O 1
ATOM 3770 N N . GLN B 1 89 ? -2.289 -30 3.062 1 98.31 89 GLN B N 1
ATOM 3771 C CA . GLN B 1 89 ? -1.291 -31.062 3.025 1 98.31 89 GLN B CA 1
ATOM 3772 C C . GLN B 1 89 ? -0.141 -30.703 2.088 1 98.31 89 GLN B C 1
ATOM 3774 O O . GLN B 1 89 ? -0.359 -30.125 1.025 1 98.31 89 GLN B O 1
ATOM 3779 N N . PRO B 1 90 ? 1.075 -31.062 2.465 1 98.12 90 PRO B N 1
ATOM 3780 C CA . PRO B 1 90 ? 2.238 -30.703 1.653 1 98.12 90 PRO B CA 1
ATOM 3781 C C . PRO B 1 90 ? 2.102 -31.141 0.195 1 98.12 90 PRO B C 1
ATOM 3783 O O . PRO B 1 90 ? 2.5 -30.406 -0.711 1 98.12 90 PRO B O 1
ATOM 3786 N N . ASP B 1 91 ? 1.509 -32.25 -0.076 1 97.31 91 ASP B N 1
ATOM 3787 C CA . ASP B 1 91 ? 1.397 -32.781 -1.437 1 97.31 91 ASP B CA 1
ATOM 3788 C C . ASP B 1 91 ? 0.339 -32.031 -2.229 1 97.31 91 ASP B C 1
ATOM 3790 O O . ASP B 1 91 ? 0.185 -32.219 -3.434 1 97.31 91 ASP B O 1
ATOM 3794 N N . LYS B 1 92 ? -0.377 -31.109 -1.534 1 98.12 92 LYS B N 1
ATOM 3795 C CA . LYS B 1 92 ? -1.385 -30.266 -2.174 1 98.12 92 LYS B CA 1
ATOM 3796 C C . LYS B 1 92 ? -0.941 -28.812 -2.209 1 98.12 92 LYS B C 1
ATOM 3798 O O . LYS B 1 92 ? -1.773 -27.906 -2.297 1 98.12 92 LYS B O 1
ATOM 3803 N N . ILE B 1 93 ? 0.323 -28.547 -2.072 1 98.88 93 ILE B N 1
ATOM 3804 C CA . ILE B 1 93 ? 0.83 -27.188 -2.107 1 98.88 93 ILE B CA 1
ATOM 3805 C C . ILE B 1 93 ? 1.778 -27.016 -3.293 1 98.88 93 ILE B C 1
ATOM 3807 O O . ILE B 1 93 ? 2.689 -27.812 -3.486 1 98.88 93 ILE B O 1
ATOM 3811 N N . TYR B 1 94 ? 1.478 -26.078 -4.094 1 98.88 94 TYR B N 1
ATOM 3812 C CA . TYR B 1 94 ? 2.324 -25.656 -5.207 1 98.88 94 TYR B CA 1
ATOM 3813 C C . TYR B 1 94 ? 3.033 -24.359 -4.895 1 98.88 94 TYR B C 1
ATOM 3815 O O . TYR B 1 94 ? 2.389 -23.328 -4.695 1 98.88 94 TYR B O 1
ATOM 3823 N N . PHE B 1 95 ? 4.355 -24.391 -4.82 1 98.81 95 PHE B N 1
ATOM 3824 C CA . PHE B 1 95 ? 5.1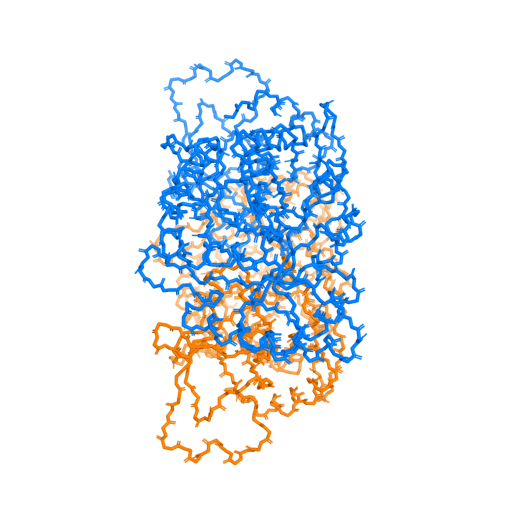45 -23.203 -4.508 1 98.81 95 PHE B CA 1
ATOM 3825 C C . PHE B 1 95 ? 5.66 -22.547 -5.781 1 98.81 95 PHE B C 1
ATOM 3827 O O . PHE B 1 95 ? 6.633 -23.016 -6.379 1 98.81 95 PHE B O 1
ATOM 3834 N N . ASP B 1 96 ? 5 -21.469 -6.168 1 97.94 96 ASP B N 1
ATOM 3835 C CA . ASP B 1 96 ? 5.301 -20.672 -7.355 1 97.94 96 ASP B CA 1
ATOM 3836 C C . ASP B 1 96 ? 6.027 -19.391 -6.98 1 97.94 96 ASP B C 1
ATOM 3838 O O . ASP B 1 96 ? 6.727 -19.328 -5.969 1 97.94 96 ASP B O 1
ATOM 3842 N N . GLY B 1 97 ? 6.02 -18.422 -7.887 1 95.88 97 GLY B N 1
ATOM 3843 C CA . GLY B 1 97 ? 6.613 -17.125 -7.602 1 95.88 97 GLY B CA 1
ATOM 3844 C C . GLY B 1 97 ? 7.879 -16.859 -8.391 1 95.88 97 GLY B C 1
ATOM 3845 O O . GLY B 1 97 ? 8.578 -17.797 -8.789 1 95.88 97 GLY B O 1
ATOM 3846 N N . PRO B 1 98 ? 8.172 -15.602 -8.547 1 94.81 98 PRO B N 1
ATOM 3847 C CA . PRO B 1 98 ? 9.344 -15.227 -9.328 1 94.81 98 PRO B CA 1
ATOM 3848 C C . PRO B 1 98 ? 10.648 -15.359 -8.547 1 94.81 98 PRO B C 1
ATOM 3850 O O . PRO B 1 98 ? 11.734 -15.328 -9.133 1 94.81 98 PRO B O 1
ATOM 3853 N N . LEU B 1 99 ? 10.5 -15.438 -7.277 1 94.94 99 LEU B N 1
ATOM 3854 C CA . LEU B 1 99 ? 11.68 -15.531 -6.43 1 94.94 99 LEU B CA 1
ATOM 3855 C C . LEU B 1 99 ? 11.438 -16.484 -5.258 1 94.94 99 LEU B C 1
ATOM 3857 O O . LEU B 1 99 ? 10.492 -16.297 -4.492 1 94.94 99 LEU B O 1
ATOM 3861 N N . LYS B 1 100 ? 12.266 -17.469 -5.16 1 97.19 100 LYS B N 1
ATOM 3862 C CA . LYS B 1 100 ? 12.398 -18.359 -4.004 1 97.19 100 LYS B CA 1
ATOM 3863 C C . LYS B 1 100 ? 13.836 -18.391 -3.506 1 97.19 100 LYS B C 1
ATOM 3865 O O . LYS B 1 100 ? 14.734 -18.875 -4.215 1 97.19 100 LYS B O 1
ATOM 3870 N N . THR B 1 101 ? 14.016 -17.859 -2.359 1 94.88 101 THR B N 1
ATOM 3871 C CA . THR B 1 101 ? 15.359 -17.844 -1.799 1 94.88 101 THR B CA 1
ATOM 3872 C C . THR B 1 101 ? 15.82 -19.25 -1.441 1 94.88 101 THR B C 1
ATOM 3874 O O . THR B 1 101 ? 15 -20.156 -1.308 1 94.88 101 THR B O 1
ATOM 3877 N N . PRO B 1 102 ? 17.156 -19.422 -1.244 1 95.31 102 PRO B N 1
ATOM 3878 C CA . PRO B 1 102 ? 17.641 -20.734 -0.829 1 95.31 102 PRO B CA 1
ATOM 3879 C C . PRO B 1 102 ? 16.984 -21.234 0.454 1 95.31 102 PRO B C 1
ATOM 3881 O O . PRO B 1 102 ? 16.656 -22.406 0.565 1 95.31 102 PRO B O 1
ATOM 3884 N N . ASP B 1 103 ? 16.75 -20.312 1.356 1 95.88 103 ASP B N 1
ATOM 3885 C CA . ASP B 1 103 ? 16.078 -20.688 2.598 1 95.88 103 ASP B CA 1
ATOM 3886 C C . ASP B 1 103 ? 14.648 -21.156 2.332 1 95.88 103 ASP B C 1
ATOM 3888 O O . ASP B 1 103 ? 14.18 -22.141 2.93 1 95.88 103 ASP B O 1
ATOM 3892 N N . GLU B 1 104 ? 13.984 -20.469 1.516 1 97.38 104 GLU B N 1
ATOM 3893 C CA . GLU B 1 104 ? 12.617 -20.828 1.163 1 97.38 104 GLU B CA 1
ATOM 3894 C C . GLU B 1 104 ? 12.578 -22.172 0.434 1 97.38 104 GLU B C 1
ATOM 3896 O O . GLU B 1 104 ? 11.711 -23 0.69 1 97.38 104 GLU B O 1
ATOM 3901 N N . LEU B 1 105 ? 13.539 -22.359 -0.46 1 98.19 105 LEU B N 1
ATOM 3902 C CA . LEU B 1 105 ? 13.625 -23.625 -1.198 1 98.19 105 LEU B CA 1
ATOM 3903 C C . LEU B 1 105 ? 13.938 -24.781 -0.26 1 98.19 105 LEU B C 1
ATOM 3905 O O . LEU B 1 105 ? 13.375 -25.875 -0.406 1 98.19 105 LEU B O 1
ATOM 3909 N N . ARG B 1 106 ? 14.805 -24.516 0.672 1 98 106 ARG B N 1
ATOM 3910 C CA . ARG B 1 106 ? 15.109 -25.547 1.661 1 98 106 ARG B CA 1
ATOM 3911 C C . ARG B 1 106 ? 13.867 -25.953 2.445 1 98 106 ARG B C 1
ATOM 3913 O O . ARG B 1 106 ? 13.586 -27.141 2.615 1 98 106 ARG B O 1
ATOM 3920 N N . SER B 1 107 ? 13.117 -24.938 2.877 1 97.75 107 SER B N 1
ATOM 3921 C CA . SER B 1 107 ? 11.875 -25.203 3.604 1 97.75 107 SER B CA 1
ATOM 3922 C C . SER B 1 107 ? 10.891 -25.984 2.75 1 97.75 107 SER B C 1
ATOM 3924 O O . SER B 1 107 ? 10.203 -26.891 3.25 1 97.75 107 SER B O 1
ATOM 3926 N N . ALA B 1 108 ? 10.805 -25.625 1.521 1 98.44 108 ALA B N 1
ATOM 3927 C CA . ALA B 1 108 ? 9.898 -26.312 0.599 1 98.44 108 ALA B CA 1
ATOM 3928 C C . ALA B 1 108 ? 10.281 -27.781 0.433 1 98.44 108 ALA B C 1
ATOM 3930 O O . ALA B 1 108 ? 9.414 -28.656 0.46 1 98.44 108 ALA B O 1
ATOM 3931 N N . LEU B 1 109 ? 11.57 -28.047 0.292 1 98.38 109 LEU B N 1
ATOM 3932 C CA . LEU B 1 109 ? 12.078 -29.406 0.122 1 98.38 109 LEU B CA 1
ATOM 3933 C C . LEU B 1 109 ? 11.836 -30.234 1.379 1 98.38 109 LEU B C 1
ATOM 3935 O O . LEU B 1 109 ? 11.406 -31.391 1.295 1 98.38 109 LEU B O 1
ATOM 3939 N N . GLU B 1 110 ? 12.078 -29.578 2.496 1 97.75 110 GLU B N 1
ATOM 3940 C CA . GLU B 1 110 ? 11.875 -30.266 3.77 1 97.75 110 GLU B CA 1
ATOM 3941 C C . GLU B 1 110 ? 10.398 -30.594 3.994 1 97.75 110 GLU B C 1
ATOM 3943 O O . GLU B 1 110 ? 10.062 -31.641 4.539 1 97.75 110 GLU B O 1
ATOM 3948 N N . ALA B 1 111 ? 9.508 -29.734 3.58 1 97.44 111 ALA B N 1
ATOM 3949 C CA . ALA B 1 111 ? 8.07 -29.922 3.746 1 97.44 111 ALA B CA 1
ATOM 3950 C C . ALA B 1 111 ? 7.52 -30.906 2.717 1 97.44 111 ALA B C 1
ATOM 3952 O O . ALA B 1 111 ? 6.449 -31.5 2.912 1 97.44 111 ALA B O 1
ATOM 3953 N N . GLY B 1 112 ? 8.172 -31.016 1.593 1 97.62 112 GLY B N 1
ATOM 3954 C CA . GLY B 1 112 ? 7.754 -31.938 0.541 1 97.62 112 GLY B CA 1
ATOM 3955 C C . GLY B 1 112 ? 6.715 -31.344 -0.389 1 97.62 112 GLY B C 1
ATOM 3956 O O . GLY B 1 112 ? 5.875 -32.062 -0.934 1 97.62 112 GLY B O 1
ATOM 3957 N N . VAL B 1 113 ? 6.707 -30.031 -0.555 1 98.25 113 VAL B N 1
ATOM 3958 C CA . VAL B 1 113 ? 5.727 -29.391 -1.428 1 98.25 113 VAL B CA 1
ATOM 3959 C C . VAL B 1 113 ? 6.254 -29.359 -2.861 1 98.25 113 VAL B C 1
ATOM 3961 O O . VAL B 1 113 ? 7.441 -29.578 -3.098 1 98.25 113 VAL B O 1
ATOM 3964 N N . ALA B 1 114 ? 5.352 -29.188 -3.811 1 98.62 114 ALA B N 1
ATOM 3965 C CA . ALA B 1 114 ? 5.754 -29.062 -5.211 1 98.62 114 ALA B CA 1
ATOM 3966 C C . ALA B 1 114 ? 6.379 -27.688 -5.48 1 98.62 114 ALA B C 1
ATOM 3968 O O . ALA B 1 114 ? 5.848 -26.672 -5.055 1 98.62 114 ALA B O 1
ATOM 3969 N N . ILE B 1 115 ? 7.531 -27.672 -6.094 1 98.75 115 ILE B N 1
ATOM 3970 C CA . ILE B 1 115 ? 8.219 -26.438 -6.434 1 98.75 115 ILE B CA 1
ATOM 3971 C C . ILE B 1 115 ? 8.086 -26.156 -7.93 1 98.75 115 ILE B C 1
ATOM 3973 O O . ILE B 1 115 ? 8.461 -26.984 -8.758 1 98.75 115 ILE B O 1
ATOM 3977 N N . GLN B 1 116 ? 7.492 -25.078 -8.266 1 98.44 116 GLN B N 1
ATOM 3978 C CA . GLN B 1 116 ? 7.41 -24.625 -9.648 1 98.44 116 GLN B CA 1
ATOM 3979 C C . GLN B 1 116 ? 8.547 -23.656 -9.984 1 98.44 116 GLN B C 1
ATOM 3981 O O . GLN B 1 116 ? 8.508 -22.484 -9.609 1 98.44 116 GLN B O 1
ATOM 3986 N N . VAL B 1 117 ? 9.508 -24.094 -10.734 1 98.06 117 VAL B N 1
ATOM 3987 C CA . VAL B 1 117 ? 10.719 -23.312 -10.945 1 98.06 117 VAL B CA 1
ATOM 3988 C C . VAL B 1 117 ? 10.461 -22.234 -12 1 98.06 117 VAL B C 1
ATOM 3990 O O . VAL B 1 117 ? 9.797 -22.484 -13.008 1 98.06 117 VAL B O 1
ATOM 3993 N N . ASP B 1 118 ? 11.016 -21.078 -11.75 1 97.44 118 ASP B N 1
ATOM 3994 C CA . ASP B 1 118 ? 10.773 -19.891 -12.57 1 97.44 118 ASP B CA 1
ATOM 3995 C C . ASP B 1 118 ? 11.977 -19.594 -13.461 1 97.44 118 ASP B C 1
ATOM 3997 O O . ASP B 1 118 ? 11.891 -18.75 -14.359 1 97.44 118 ASP B O 1
ATOM 4001 N N . SER B 1 119 ? 13.133 -20.234 -13.242 1 95.75 119 SER B N 1
ATOM 4002 C CA . SER B 1 119 ? 14.359 -19.969 -13.984 1 95.75 119 SER B CA 1
ATOM 4003 C C . SER B 1 119 ? 15.336 -21.125 -13.883 1 95.75 119 SER B C 1
ATOM 4005 O O . SER B 1 119 ? 15.211 -21.984 -13 1 95.75 119 SER B O 1
ATOM 4007 N N . LEU B 1 120 ? 16.328 -21.141 -14.836 1 95.94 120 LEU B N 1
ATOM 4008 C CA . LEU B 1 120 ? 17.344 -22.188 -14.828 1 95.94 120 LEU B CA 1
ATOM 4009 C C . LEU B 1 120 ? 18.203 -22.094 -13.578 1 95.94 120 LEU B C 1
ATOM 4011 O O . LEU B 1 120 ? 18.484 -23.109 -12.93 1 95.94 120 LEU B O 1
ATOM 4015 N N . PRO B 1 121 ? 18.562 -20.844 -13.172 1 94.5 121 PRO B N 1
ATOM 4016 C CA . PRO B 1 121 ? 19.328 -20.766 -11.922 1 94.5 121 PRO B CA 1
ATOM 4017 C C . PRO B 1 121 ? 18.562 -21.312 -10.719 1 94.5 121 PRO B C 1
ATOM 4019 O O . PRO B 1 121 ? 19.141 -21.969 -9.859 1 94.5 121 PRO B O 1
ATOM 4022 N N . GLU B 1 122 ? 17.344 -21.047 -10.641 1 96.56 122 GLU B N 1
ATOM 4023 C CA . GLU B 1 122 ? 16.547 -21.578 -9.547 1 96.56 122 GLU B CA 1
ATOM 4024 C C . GLU B 1 122 ? 16.516 -23.109 -9.57 1 96.56 122 GLU B C 1
ATOM 4026 O O . GLU B 1 122 ? 16.656 -23.75 -8.531 1 96.56 122 GLU B O 1
ATOM 4031 N N . LEU B 1 123 ? 16.344 -23.672 -10.773 1 97.69 123 LEU B N 1
ATOM 4032 C CA . LEU B 1 123 ? 16.359 -25.125 -10.914 1 97.69 123 LEU B CA 1
ATOM 4033 C C . LEU B 1 123 ? 17.672 -25.703 -10.391 1 97.69 123 LEU B C 1
ATOM 4035 O O . LEU B 1 123 ? 17.672 -26.688 -9.633 1 97.69 123 LEU B O 1
ATOM 4039 N N . SER B 1 124 ? 18.75 -25.078 -10.797 1 96.88 124 SER B N 1
ATOM 4040 C CA . SER B 1 124 ? 20.062 -25.547 -10.344 1 96.88 124 SER B CA 1
ATOM 4041 C C . SER B 1 124 ? 20.156 -25.5 -8.82 1 96.88 124 SER B C 1
ATOM 4043 O O . SER B 1 124 ? 20.672 -26.438 -8.203 1 96.88 124 SER B O 1
ATOM 4045 N N . THR B 1 125 ? 19.656 -24.469 -8.25 1 96.69 125 THR B N 1
ATOM 4046 C CA . THR B 1 125 ? 19.688 -24.328 -6.797 1 96.69 125 THR B CA 1
ATOM 4047 C C . THR B 1 125 ? 18.844 -25.406 -6.133 1 96.69 125 THR B C 1
ATOM 4049 O O . THR B 1 125 ? 19.266 -26 -5.141 1 96.69 125 THR B O 1
ATOM 4052 N N . VAL B 1 126 ? 17.672 -25.672 -6.656 1 98.19 126 VAL B N 1
ATOM 4053 C CA . VAL B 1 126 ? 16.781 -26.688 -6.109 1 98.19 126 VAL B CA 1
ATOM 4054 C C . VAL B 1 126 ? 17.469 -28.047 -6.16 1 98.19 126 VAL B C 1
ATOM 4056 O O . VAL B 1 126 ? 17.438 -28.812 -5.188 1 98.19 126 VAL B O 1
ATOM 4059 N N . LEU B 1 127 ? 18.125 -28.359 -7.293 1 98.31 127 LEU B N 1
ATOM 4060 C CA . LEU B 1 127 ? 18.781 -29.641 -7.473 1 98.31 127 LEU B CA 1
ATOM 4061 C C . LEU B 1 127 ? 19.953 -29.797 -6.512 1 98.31 127 LEU B C 1
ATOM 4063 O O . LEU B 1 127 ? 20.141 -30.859 -5.914 1 98.31 127 LEU B O 1
ATOM 4067 N N . GLU B 1 128 ? 20.672 -28.703 -6.348 1 97.75 128 GLU B N 1
ATOM 4068 C CA . GLU B 1 128 ? 21.781 -28.734 -5.402 1 97.75 128 GLU B CA 1
ATOM 4069 C C . GLU B 1 128 ? 21.297 -28.969 -3.979 1 97.75 128 GLU B C 1
ATOM 4071 O O . GLU B 1 128 ? 21.844 -29.812 -3.26 1 97.75 128 GLU B O 1
ATOM 4076 N N . LEU B 1 129 ? 20.297 -28.266 -3.611 1 97.94 129 LEU B N 1
ATOM 4077 C CA . LEU B 1 129 ? 19.75 -28.375 -2.264 1 97.94 129 LEU B CA 1
ATOM 4078 C C . LEU B 1 129 ? 19.125 -29.75 -2.041 1 97.94 129 LEU B C 1
ATOM 4080 O O . LEU B 1 129 ? 19.25 -30.312 -0.953 1 97.94 129 LEU B O 1
ATOM 4084 N N . SER B 1 130 ? 18.438 -30.234 -3.045 1 97.56 130 SER B N 1
ATOM 4085 C CA . SER B 1 130 ? 17.812 -31.562 -2.928 1 97.56 130 SER B CA 1
ATOM 4086 C C . SER B 1 130 ? 18.875 -32.656 -2.705 1 97.56 130 SER B C 1
ATOM 4088 O O . SER B 1 130 ? 18.641 -33.594 -1.939 1 97.56 130 SER B O 1
ATOM 4090 N N . ASP B 1 131 ? 19.953 -32.531 -3.348 1 96.94 131 ASP B N 1
ATOM 4091 C CA . ASP B 1 131 ? 21.062 -33.469 -3.17 1 96.94 131 ASP B CA 1
ATOM 4092 C C . ASP B 1 131 ? 21.625 -33.375 -1.753 1 96.94 131 ASP B C 1
ATOM 4094 O O . ASP B 1 131 ? 21.828 -34.406 -1.104 1 96.94 131 ASP B O 1
ATOM 4098 N N . GLN B 1 132 ? 21.797 -32.188 -1.302 1 97.12 132 GLN B N 1
ATOM 4099 C CA . GLN B 1 132 ? 22.328 -31.969 0.041 1 97.12 132 GLN B CA 1
ATOM 4100 C C . GLN B 1 132 ? 21.391 -32.562 1.099 1 97.12 132 GLN B C 1
ATOM 4102 O O . GLN B 1 132 ? 21.859 -33.094 2.109 1 97.12 132 GLN B O 1
ATOM 4107 N N . LEU B 1 133 ? 20.141 -32.5 0.851 1 96.94 133 LEU B N 1
ATOM 4108 C CA . LEU B 1 133 ? 19.141 -32.938 1.832 1 96.94 133 LEU B CA 1
ATOM 4109 C C . LEU B 1 133 ? 18.734 -34.375 1.612 1 96.94 133 LEU B C 1
ATOM 4111 O O . LEU B 1 133 ? 17.953 -34.938 2.383 1 96.94 133 LEU B O 1
ATOM 4115 N N . ALA B 1 134 ? 19.188 -35 0.574 1 94.94 134 ALA B N 1
ATOM 4116 C CA . ALA B 1 134 ? 18.797 -36.344 0.183 1 94.94 134 ALA B CA 1
ATOM 4117 C C . ALA B 1 134 ? 17.281 -36.469 0.062 1 94.94 134 ALA B C 1
ATOM 4119 O O . ALA B 1 134 ? 16.672 -37.375 0.601 1 94.94 134 ALA B O 1
ATOM 4120 N N . SER B 1 135 ? 16.75 -35.438 -0.557 1 91.56 135 SER B N 1
ATOM 4121 C CA . SER B 1 135 ? 15.305 -35.406 -0.749 1 91.56 135 SER B CA 1
ATOM 4122 C C . SER B 1 135 ? 14.93 -35.688 -2.199 1 91.56 135 SER B C 1
ATOM 4124 O O . SER B 1 135 ? 15.766 -35.562 -3.098 1 91.56 135 SER B O 1
ATOM 4126 N N . CYS B 1 136 ? 13.703 -36.219 -2.379 1 92.06 136 CYS B N 1
ATOM 4127 C CA . CYS B 1 136 ? 13.125 -36.375 -3.711 1 92.06 136 CYS B CA 1
ATOM 4128 C C . CYS B 1 136 ? 12.18 -35.219 -4.035 1 92.06 136 CYS B C 1
ATOM 4130 O O . CYS B 1 136 ? 11.016 -35.25 -3.641 1 92.06 136 CYS B O 1
ATOM 4132 N N . PRO B 1 137 ? 12.641 -34.25 -4.742 1 96.19 137 PRO B N 1
ATOM 4133 C CA . PRO B 1 137 ? 11.836 -33.031 -4.953 1 96.19 137 PRO B CA 1
ATOM 4134 C C . PRO B 1 137 ? 10.719 -33.25 -5.98 1 96.19 137 PRO B C 1
ATOM 4136 O O . PRO B 1 137 ? 10.875 -34.031 -6.906 1 96.19 137 PRO B O 1
ATOM 4139 N N . ARG B 1 138 ? 9.602 -32.688 -5.801 1 97.62 138 ARG B N 1
ATOM 4140 C CA . ARG B 1 138 ? 8.547 -32.531 -6.805 1 97.62 138 ARG B CA 1
ATOM 4141 C C . ARG B 1 138 ? 8.711 -31.234 -7.562 1 97.62 138 ARG B C 1
ATOM 4143 O O . ARG B 1 138 ? 8.445 -30.156 -7.016 1 97.62 138 ARG B O 1
ATOM 4150 N N . ILE B 1 139 ? 9.125 -31.344 -8.828 1 98.19 139 ILE B N 1
ATOM 4151 C CA . ILE B 1 139 ? 9.516 -30.156 -9.57 1 98.19 139 ILE B CA 1
ATOM 4152 C C . ILE B 1 139 ? 8.641 -30 -10.812 1 98.19 139 ILE B C 1
ATOM 4154 O O . ILE B 1 139 ? 8.43 -30.969 -11.547 1 98.19 139 ILE B O 1
ATOM 4158 N N . SER B 1 140 ? 8.094 -28.875 -10.977 1 98.38 140 SER B N 1
ATOM 4159 C CA . SER B 1 140 ? 7.488 -28.484 -12.25 1 98.38 140 SER B CA 1
ATOM 4160 C C . SER B 1 140 ? 8.18 -27.266 -12.844 1 98.38 140 SER B C 1
ATOM 4162 O O . SER B 1 140 ? 8.898 -26.547 -12.141 1 98.38 140 SER B O 1
ATOM 4164 N N . MET B 1 141 ? 8.031 -27.031 -14.141 1 98.44 141 MET B N 1
ATOM 4165 C CA . MET B 1 141 ? 8.617 -25.891 -14.844 1 98.44 141 MET B CA 1
ATOM 4166 C C . MET B 1 141 ? 7.547 -24.859 -15.195 1 98.44 141 MET B C 1
ATOM 4168 O O . MET B 1 141 ? 6.562 -25.188 -15.859 1 98.44 141 MET B O 1
ATOM 4172 N N . ARG B 1 142 ? 7.723 -23.625 -14.695 1 98.44 142 ARG B N 1
ATOM 4173 C CA . ARG B 1 142 ? 6.891 -22.531 -15.164 1 98.44 142 ARG B CA 1
ATOM 4174 C C . ARG B 1 142 ? 7.312 -22.062 -16.547 1 98.44 142 ARG B C 1
ATOM 4176 O O . ARG B 1 142 ? 8.5 -21.828 -16.797 1 98.44 142 ARG B O 1
ATOM 4183 N N . LEU B 1 143 ? 6.379 -22.016 -17.422 1 98.44 143 LEU B N 1
ATOM 4184 C CA . LEU B 1 143 ? 6.633 -21.625 -18.797 1 98.44 143 LEU B CA 1
ATOM 4185 C C . LEU B 1 143 ? 6.238 -20.172 -19.047 1 98.44 143 LEU B C 1
ATOM 4187 O O . LEU B 1 143 ? 5.195 -19.734 -18.562 1 98.44 143 LEU B O 1
ATOM 4191 N N . ALA B 1 144 ? 7.094 -19.453 -19.766 1 97.5 144 ALA B N 1
ATOM 4192 C CA . ALA B 1 144 ? 6.812 -18.062 -20.094 1 97.5 144 ALA B CA 1
ATOM 4193 C C . ALA B 1 144 ? 5.684 -17.953 -21.125 1 97.5 144 ALA B C 1
ATOM 4195 O O . ALA B 1 144 ? 5.613 -18.75 -22.062 1 97.5 144 ALA B O 1
ATOM 4196 N N . THR B 1 145 ? 4.824 -17.047 -20.922 1 97.25 145 THR B N 1
ATOM 4197 C CA . THR B 1 145 ? 3.719 -16.828 -21.844 1 97.25 145 THR B CA 1
ATOM 4198 C C . THR B 1 145 ? 3.896 -15.523 -22.609 1 97.25 145 THR B C 1
ATOM 4200 O O . THR B 1 145 ? 4.652 -14.648 -22.188 1 97.25 145 THR B O 1
ATOM 4203 N N . ARG B 1 146 ? 3.248 -15.453 -23.703 1 94.56 146 ARG B N 1
ATOM 4204 C CA . ARG B 1 146 ? 3.207 -14.203 -24.453 1 94.56 146 ARG B CA 1
ATOM 4205 C C . ARG B 1 146 ? 2.123 -13.281 -23.922 1 94.56 146 ARG B C 1
ATOM 4207 O O . ARG B 1 146 ? 0.975 -13.695 -23.75 1 94.56 146 ARG B O 1
ATOM 4214 N N . ARG B 1 147 ? 2.5 -12.047 -23.688 1 88.81 147 ARG B N 1
ATOM 4215 C CA . ARG B 1 147 ? 1.557 -11.055 -23.188 1 88.81 147 ARG B CA 1
ATOM 4216 C C . ARG B 1 147 ? 0.814 -10.383 -24.344 1 88.81 147 ARG B C 1
ATOM 4218 O O . ARG B 1 147 ? 1.207 -10.523 -25.516 1 88.81 147 ARG B O 1
ATOM 4225 N N . PRO B 1 148 ? -0.157 -9.695 -24.016 1 83.19 148 PRO B N 1
ATOM 4226 C CA . PRO B 1 148 ? -0.938 -9.039 -25.078 1 83.19 148 PRO B CA 1
ATOM 4227 C C . PRO B 1 148 ? -0.103 -8.086 -25.922 1 83.19 148 PRO B C 1
ATOM 4229 O O . PRO B 1 148 ? -0.391 -7.887 -27.094 1 83.19 148 PRO B O 1
ATOM 4232 N N . ASN B 1 149 ? 0.891 -7.5 -25.328 1 84.31 149 ASN B N 1
ATOM 4233 C CA . ASN B 1 149 ? 1.724 -6.555 -26.062 1 84.31 149 ASN B CA 1
ATOM 4234 C C . ASN B 1 149 ? 2.756 -7.273 -26.922 1 84.31 149 ASN B C 1
ATOM 4236 O O . ASN B 1 149 ? 3.58 -6.629 -27.578 1 84.31 149 ASN B O 1
ATOM 4240 N N . GLY B 1 150 ? 2.707 -8.617 -26.938 1 87.62 150 GLY B N 1
ATOM 4241 C CA . GLY B 1 150 ? 3.582 -9.414 -27.781 1 87.62 150 GLY B CA 1
ATOM 4242 C C . GLY B 1 150 ? 4.879 -9.812 -27.094 1 87.62 150 GLY B C 1
ATOM 4243 O O . GLY B 1 150 ? 5.609 -10.672 -27.594 1 87.62 150 GLY B O 1
ATOM 4244 N N . ARG B 1 151 ? 5.184 -9.188 -26.016 1 91.38 151 ARG B N 1
ATOM 4245 C CA . ARG B 1 151 ? 6.422 -9.477 -25.297 1 91.38 151 ARG B CA 1
ATOM 4246 C C . ARG B 1 151 ? 6.277 -10.719 -24.422 1 91.38 151 ARG B C 1
ATOM 4248 O O . ARG B 1 151 ? 5.184 -11.016 -23.938 1 91.38 151 ARG B O 1
ATOM 4255 N N . TRP B 1 152 ? 7.352 -11.406 -24.281 1 96.25 152 TRP B N 1
ATOM 4256 C CA . TRP B 1 152 ? 7.363 -12.547 -23.375 1 96.25 152 TRP B CA 1
ATOM 4257 C C . TRP B 1 152 ? 7.352 -12.086 -21.922 1 96.25 152 TRP B C 1
ATOM 4259 O O . TRP B 1 152 ? 8.031 -11.125 -21.562 1 96.25 152 TRP B O 1
ATOM 4269 N N . SER B 1 153 ? 6.613 -12.805 -21.125 1 96.69 153 SER B N 1
ATOM 4270 C CA . SER B 1 153 ? 6.543 -12.531 -19.688 1 96.69 153 SER B CA 1
ATOM 4271 C C . SER B 1 153 ? 7.914 -12.656 -19.031 1 96.69 153 SER B C 1
ATOM 4273 O O . SER B 1 153 ? 8.734 -13.477 -19.453 1 96.69 153 SER B O 1
ATOM 4275 N N . ARG B 1 154 ? 8.156 -11.844 -17.969 1 95.69 154 ARG B N 1
ATOM 4276 C CA . ARG B 1 154 ? 9.383 -11.977 -17.188 1 95.69 154 ARG B CA 1
ATOM 4277 C C . ARG B 1 154 ? 9.391 -13.281 -16.406 1 95.69 154 ARG B C 1
ATOM 4279 O O . ARG B 1 154 ? 10.422 -13.672 -15.859 1 95.69 154 ARG B O 1
ATOM 4286 N N . PHE B 1 155 ? 8.211 -13.93 -16.359 1 97.25 155 PHE B N 1
ATOM 4287 C CA . PHE B 1 155 ? 8.086 -15.133 -15.547 1 97.25 155 PHE B CA 1
ATOM 4288 C C . PHE B 1 155 ? 8.336 -16.375 -16.391 1 97.25 155 PHE B C 1
ATOM 4290 O O . PHE B 1 155 ? 7.969 -16.406 -17.578 1 97.25 155 PHE B O 1
ATOM 4297 N N . GLY B 1 156 ? 8.969 -17.359 -15.711 1 97.31 156 GLY B N 1
ATOM 4298 C CA . GLY B 1 156 ? 9.031 -18.688 -16.281 1 97.31 156 GLY B CA 1
ATOM 4299 C C . GLY B 1 156 ? 10.156 -18.844 -17.297 1 97.31 156 GLY B C 1
ATOM 4300 O O . GLY B 1 156 ? 10.961 -17.938 -17.484 1 97.31 156 GLY B O 1
ATOM 4301 N N . LEU B 1 157 ? 10.211 -20.031 -17.891 1 97.5 157 LEU B N 1
ATOM 4302 C CA . LEU B 1 157 ? 11.227 -20.422 -18.859 1 97.5 157 LEU B CA 1
ATOM 4303 C C . LEU B 1 157 ? 10.719 -20.25 -20.281 1 97.5 157 LEU B C 1
ATOM 4305 O O . LEU B 1 157 ? 9.555 -20.547 -20.578 1 97.5 157 LEU B O 1
ATOM 4309 N N . LEU B 1 158 ? 11.594 -19.797 -21.109 1 95.56 158 LEU B N 1
ATOM 4310 C CA . LEU B 1 158 ? 11.32 -19.844 -22.547 1 95.56 158 LEU B CA 1
ATOM 4311 C C . LEU B 1 158 ? 11.414 -21.281 -23.062 1 95.56 158 LEU B C 1
ATOM 4313 O O . LEU B 1 158 ? 12.055 -22.125 -22.438 1 95.56 158 LEU B O 1
ATOM 4317 N N . LEU B 1 159 ? 10.75 -21.484 -24.141 1 93.69 159 LEU B N 1
ATOM 4318 C CA . LEU B 1 159 ? 10.789 -22.797 -24.75 1 93.69 159 LEU B CA 1
ATOM 4319 C C . LEU B 1 159 ? 12.227 -23.25 -24.969 1 93.69 159 LEU B C 1
ATOM 4321 O O . LEU B 1 159 ? 12.547 -24.438 -24.781 1 93.69 159 LEU B O 1
ATOM 4325 N N . SER B 1 160 ? 13.102 -22.328 -25.312 1 93.19 160 SER B N 1
ATOM 4326 C CA . SER B 1 160 ? 14.508 -22.641 -25.562 1 93.19 160 SER B CA 1
ATOM 4327 C C . SER B 1 160 ? 15.219 -23.047 -24.281 1 93.19 160 SER B C 1
ATOM 4329 O O . SER B 1 160 ? 16.25 -23.719 -24.328 1 93.19 160 SER B O 1
ATOM 4331 N N . GLU B 1 161 ? 14.742 -22.672 -23.156 1 96.06 161 GLU B N 1
ATOM 4332 C CA . GLU B 1 161 ? 15.352 -22.984 -21.875 1 96.06 161 GLU B CA 1
ATOM 4333 C C . GLU B 1 161 ? 14.852 -24.312 -21.328 1 96.06 161 GLU B C 1
ATOM 4335 O O . GLU B 1 161 ? 15.477 -24.906 -20.438 1 96.06 161 GLU B O 1
ATOM 4340 N N . VAL B 1 162 ? 13.75 -24.781 -21.859 1 96.56 162 VAL B N 1
ATOM 4341 C CA . VAL B 1 162 ? 13.109 -25.984 -21.359 1 96.56 162 VAL B CA 1
ATOM 4342 C C . VAL B 1 162 ? 14.008 -27.188 -21.625 1 96.56 162 VAL B C 1
ATOM 4344 O O . VAL B 1 162 ? 14.148 -28.062 -20.75 1 96.56 162 VAL B O 1
ATOM 4347 N N . ALA B 1 163 ? 14.641 -27.25 -22.781 1 94.12 163 ALA B N 1
ATOM 4348 C CA . ALA B 1 163 ? 15.547 -28.359 -23.109 1 94.12 163 ALA B CA 1
ATOM 4349 C C . ALA B 1 163 ? 16.688 -28.438 -22.094 1 94.12 163 ALA B C 1
ATOM 4351 O O . ALA B 1 163 ? 17.031 -29.516 -21.625 1 94.12 163 ALA B O 1
ATOM 4352 N N . THR B 1 164 ? 17.219 -27.281 -21.859 1 96.62 164 THR B N 1
ATOM 4353 C CA . THR B 1 164 ? 18.281 -27.219 -20.859 1 96.62 164 THR B CA 1
ATOM 4354 C C . THR B 1 164 ? 17.781 -27.672 -19.5 1 96.62 164 THR B C 1
ATOM 4356 O O . THR B 1 164 ? 18.484 -28.391 -18.781 1 96.62 164 THR B O 1
ATOM 4359 N N . ALA B 1 165 ? 16.656 -27.297 -19.125 1 97.88 165 ALA B N 1
ATOM 4360 C CA . ALA B 1 165 ? 16.062 -27.672 -17.844 1 97.88 165 ALA B CA 1
ATOM 4361 C C . ALA B 1 165 ? 15.859 -29.188 -17.75 1 97.88 165 ALA B C 1
ATOM 4363 O O . ALA B 1 165 ? 16.156 -29.797 -16.734 1 97.88 165 ALA B O 1
ATOM 4364 N N . LEU B 1 166 ? 15.383 -29.781 -18.828 1 97.06 166 LEU B N 1
ATOM 4365 C CA . LEU B 1 166 ? 15.172 -31.234 -18.859 1 97.06 166 LEU B CA 1
ATOM 4366 C C . LEU B 1 166 ? 16.484 -31.984 -18.719 1 97.06 166 LEU B C 1
ATOM 4368 O O . LEU B 1 166 ? 16.562 -33 -18.047 1 97.06 166 LEU B O 1
ATOM 4372 N N . GLN B 1 167 ? 17.5 -31.422 -19.359 1 97.19 167 GLN B N 1
ATOM 4373 C CA . GLN B 1 167 ? 18.812 -32.031 -19.25 1 97.19 167 GLN B CA 1
ATOM 4374 C C . GLN B 1 167 ? 19.328 -31.953 -17.812 1 97.19 167 GLN B C 1
ATOM 4376 O O . GLN B 1 167 ? 19.891 -32.938 -17.312 1 97.19 167 GLN B O 1
ATOM 4381 N N . LEU B 1 168 ? 19.156 -30.812 -17.188 1 97.62 168 LEU B N 1
ATOM 4382 C CA . LEU B 1 168 ? 19.578 -30.656 -15.797 1 97.62 168 LEU B CA 1
ATOM 4383 C C . LEU B 1 168 ? 18.859 -31.672 -14.906 1 97.62 168 LEU B C 1
ATOM 4385 O O . LEU B 1 168 ? 19.469 -32.281 -14.023 1 97.62 168 LEU B O 1
ATOM 4389 N N . LEU B 1 169 ? 17.594 -31.891 -15.102 1 97.62 169 LEU B N 1
ATOM 4390 C CA . LEU B 1 169 ? 16.812 -32.844 -14.336 1 97.62 169 LEU B CA 1
ATOM 4391 C C . LEU B 1 169 ? 17.328 -34.281 -14.57 1 97.62 169 LEU B C 1
ATOM 4393 O O . LEU B 1 169 ? 17.5 -35.031 -13.617 1 97.62 169 LEU B O 1
ATOM 4397 N N . ASP B 1 170 ? 17.562 -34.594 -15.812 1 96.56 170 ASP B N 1
ATOM 4398 C CA . ASP B 1 170 ? 18.062 -35.906 -16.172 1 96.56 170 ASP B CA 1
ATOM 4399 C C . ASP B 1 170 ? 19.422 -36.188 -15.508 1 96.56 170 ASP B C 1
ATOM 4401 O O . ASP B 1 170 ? 19.625 -37.25 -14.922 1 96.56 170 ASP B O 1
ATOM 4405 N N . ASP B 1 171 ? 20.266 -35.188 -15.609 1 97 171 ASP B N 1
ATOM 4406 C CA . ASP B 1 171 ? 21.594 -35.312 -15.016 1 97 171 ASP B CA 1
ATOM 4407 C C . ASP B 1 171 ? 21.5 -35.531 -13.508 1 97 171 ASP B C 1
ATOM 4409 O O . ASP B 1 171 ? 22.312 -36.25 -12.922 1 97 171 ASP B O 1
ATOM 4413 N N . ALA B 1 172 ? 20.547 -34.969 -12.891 1 96.94 172 ALA B N 1
ATOM 4414 C CA . ALA B 1 172 ? 20.359 -35.062 -11.438 1 96.94 172 ALA B CA 1
ATOM 4415 C C . ALA B 1 172 ? 19.516 -36.281 -11.07 1 96.94 172 ALA B C 1
ATOM 4417 O O . ALA B 1 172 ? 19.281 -36.562 -9.891 1 96.94 172 ALA B O 1
ATOM 4418 N N . GLU B 1 173 ? 18.969 -36.938 -12.086 1 96.25 173 GLU B N 1
ATOM 4419 C CA . GLU B 1 173 ? 18.078 -38.094 -11.906 1 96.25 173 GLU B CA 1
ATOM 4420 C C . GLU B 1 173 ? 16.828 -37.688 -11.133 1 96.25 173 GLU B C 1
ATOM 4422 O O . GLU B 1 173 ? 16.422 -38.406 -10.195 1 96.25 173 GLU B O 1
ATOM 4427 N N . VAL B 1 174 ? 16.328 -36.562 -11.398 1 96.94 174 VAL B N 1
ATOM 4428 C CA . VAL B 1 174 ? 15.086 -36.062 -10.812 1 96.94 174 VAL B CA 1
ATOM 4429 C C . VAL B 1 174 ? 13.984 -36.062 -11.875 1 96.94 174 VAL B C 1
ATOM 4431 O O . VAL B 1 174 ? 14.18 -35.594 -12.984 1 96.94 174 VAL B O 1
ATOM 4434 N N . ARG B 1 175 ? 12.867 -36.625 -11.539 1 95.88 175 ARG B N 1
ATOM 4435 C CA . ARG B 1 175 ? 11.727 -36.719 -12.445 1 95.88 175 ARG B CA 1
ATOM 4436 C C . ARG B 1 175 ? 10.93 -35.406 -12.461 1 95.88 175 ARG B C 1
ATOM 4438 O O . ARG B 1 175 ? 10.688 -34.812 -11.406 1 95.88 175 ARG B O 1
ATOM 4445 N N . LEU B 1 176 ? 10.586 -34.969 -13.656 1 97.94 176 LEU B N 1
ATOM 4446 C CA . LEU B 1 176 ? 9.68 -33.812 -13.781 1 97.94 176 LEU B CA 1
ATOM 4447 C C . LEU B 1 176 ? 8.273 -34.188 -13.328 1 97.94 176 LEU B C 1
ATOM 4449 O O . LEU B 1 176 ? 7.762 -35.25 -13.688 1 97.94 176 LEU B O 1
ATOM 4453 N N . SER B 1 177 ? 7.66 -33.312 -12.523 1 98.06 177 SER B N 1
ATOM 4454 C CA . SER B 1 177 ? 6.355 -33.625 -11.953 1 98.06 177 SER B CA 1
ATOM 4455 C C . SER B 1 177 ? 5.238 -32.906 -12.695 1 98.06 177 SER B C 1
ATOM 4457 O O . SER B 1 177 ? 4.066 -33.25 -12.57 1 98.06 177 SER B O 1
ATOM 4459 N N . GLY B 1 178 ? 5.562 -31.859 -13.43 1 98.38 178 GLY B N 1
ATOM 4460 C CA . GLY B 1 178 ? 4.516 -31.141 -14.133 1 98.38 178 GLY B CA 1
ATOM 4461 C C . GLY B 1 178 ? 5.027 -29.922 -14.883 1 98.38 178 GLY B C 1
ATOM 4462 O O . GLY B 1 178 ? 6.23 -29.672 -14.906 1 98.38 178 GLY B O 1
ATOM 4463 N N . LEU B 1 179 ? 4.148 -29.234 -15.586 1 98.62 179 LEU B N 1
ATOM 4464 C CA . LEU B 1 179 ? 4.352 -27.953 -16.25 1 98.62 179 LEU B CA 1
ATOM 4465 C C . LEU B 1 179 ? 3.318 -26.938 -15.797 1 98.62 179 LEU B C 1
ATOM 4467 O O . LEU B 1 179 ? 2.217 -27.297 -15.383 1 98.62 179 LEU B O 1
ATOM 4471 N N . HIS B 1 180 ? 3.729 -25.703 -15.828 1 98.62 180 HIS B N 1
ATOM 4472 C CA . HIS B 1 180 ? 2.879 -24.609 -15.367 1 98.62 180 HIS B CA 1
ATOM 4473 C C . HIS B 1 180 ? 2.965 -23.406 -16.312 1 98.62 180 HIS B C 1
ATOM 4475 O O . HIS B 1 180 ? 4.043 -23.078 -16.797 1 98.62 180 HIS B O 1
ATOM 4481 N N . PHE B 1 181 ? 1.829 -22.797 -16.594 1 98.25 181 PHE B N 1
ATOM 4482 C CA . PHE B 1 181 ? 1.85 -21.453 -17.172 1 98.25 181 PHE B CA 1
ATOM 4483 C C . PHE B 1 181 ? 0.763 -20.578 -16.547 1 98.25 181 PHE B C 1
ATOM 4485 O O . PHE B 1 181 ? -0.146 -21.094 -15.891 1 98.25 181 PHE B O 1
ATOM 4492 N N . HIS B 1 182 ? 0.899 -19.359 -16.656 1 97.44 182 HIS B N 1
ATOM 4493 C CA . HIS B 1 182 ? -0.044 -18.359 -16.172 1 97.44 182 HIS B CA 1
ATOM 4494 C C . HIS B 1 182 ? -0.203 -17.219 -17.156 1 97.44 182 HIS B C 1
ATOM 4496 O O . HIS B 1 182 ? 0.787 -16.625 -17.594 1 97.44 182 HIS B O 1
ATOM 4502 N N . VAL B 1 183 ? -1.413 -16.891 -17.516 1 95.5 183 VAL B N 1
ATOM 4503 C CA . VAL B 1 183 ? -1.624 -16.016 -18.672 1 95.5 183 VAL B CA 1
ATOM 4504 C C . VAL B 1 183 ? -1.923 -14.602 -18.203 1 95.5 183 VAL B C 1
ATOM 4506 O O . VAL B 1 183 ? -2.117 -13.695 -19.031 1 95.5 183 VAL B O 1
ATOM 4509 N N . GLY B 1 184 ? -2.014 -14.367 -16.906 1 92.5 184 GLY B N 1
ATOM 4510 C CA . GLY B 1 184 ? -2.33 -13.047 -16.391 1 92.5 184 GLY B CA 1
ATOM 4511 C C . GLY B 1 184 ? -3.531 -13.039 -15.469 1 92.5 184 GLY B C 1
ATOM 4512 O O . GLY B 1 184 ? -3.965 -14.086 -15 1 92.5 184 GLY B O 1
ATOM 4513 N N . SER B 1 185 ? -3.982 -11.781 -15.25 1 90.06 185 SER B N 1
ATOM 4514 C CA . SER B 1 185 ? -5.055 -11.617 -14.266 1 90.06 185 SER B CA 1
ATOM 4515 C C . SER B 1 185 ? -6.332 -11.109 -14.93 1 90.06 185 SER B C 1
ATOM 4517 O O . SER B 1 185 ? -6.277 -10.344 -15.898 1 90.06 185 SER B O 1
ATOM 4519 N N . ASN B 1 186 ? -7.406 -11.562 -14.383 1 90.12 186 ASN B N 1
ATOM 4520 C CA . ASN B 1 186 ? -8.719 -11.047 -14.742 1 90.12 186 ASN B CA 1
ATOM 4521 C C . ASN B 1 186 ? -8.938 -11.07 -16.25 1 90.12 186 ASN B C 1
ATOM 4523 O O . ASN B 1 186 ? -9.273 -10.047 -16.859 1 90.12 186 ASN B O 1
ATOM 4527 N N . GLN B 1 187 ? -8.789 -12.25 -16.797 1 92 187 GLN B N 1
ATOM 4528 C CA . GLN B 1 187 ? -8.906 -12.406 -18.234 1 92 187 GLN B CA 1
ATOM 4529 C C . GLN B 1 187 ? -10.352 -12.258 -18.688 1 92 187 GLN B C 1
ATOM 4531 O O . GLN B 1 187 ? -11.234 -12.969 -18.219 1 92 187 GLN B O 1
ATOM 4536 N N . PRO B 1 188 ? -10.57 -11.422 -19.703 1 89.69 188 PRO B N 1
ATOM 4537 C CA . PRO B 1 188 ? -11.945 -11.211 -20.172 1 89.69 188 PRO B CA 1
ATOM 4538 C C . PRO B 1 188 ? -12.461 -12.359 -21.031 1 89.69 188 PRO B C 1
ATOM 4540 O O . PRO B 1 188 ? -13.656 -12.438 -21.297 1 89.69 188 PRO B O 1
ATOM 4543 N N . SER B 1 189 ? -11.617 -13.188 -21.516 1 93.25 189 SER B N 1
ATOM 4544 C CA . SER B 1 189 ? -11.953 -14.344 -22.344 1 93.25 189 SER B CA 1
ATOM 4545 C C . SER B 1 189 ? -10.891 -15.43 -22.219 1 93.25 189 SER B C 1
ATOM 4547 O O . SER B 1 189 ? -9.797 -15.18 -21.719 1 93.25 189 SER B O 1
ATOM 4549 N N . PRO B 1 190 ? -11.227 -16.609 -22.719 1 95.81 190 PRO B N 1
ATOM 4550 C CA . PRO B 1 190 ? -10.242 -17.688 -22.625 1 95.81 190 PRO B CA 1
ATOM 4551 C C . PRO B 1 190 ? -9.195 -17.625 -23.75 1 95.81 190 PRO B C 1
ATOM 4553 O O . PRO B 1 190 ? -8.414 -18.562 -23.906 1 95.81 190 PRO B O 1
ATOM 4556 N N . ARG B 1 191 ? -9.102 -16.578 -24.5 1 94.81 191 ARG B N 1
ATOM 4557 C CA . ARG B 1 191 ? -8.266 -16.453 -25.688 1 94.81 191 ARG B CA 1
ATOM 4558 C C . ARG B 1 191 ? -6.805 -16.734 -25.359 1 94.81 191 ARG B C 1
ATOM 4560 O O . ARG B 1 191 ? -6.152 -17.531 -26.047 1 94.81 191 ARG B O 1
ATOM 4567 N N . LEU B 1 192 ? -6.285 -16.203 -24.297 1 95.44 192 LEU B N 1
ATOM 4568 C CA . LEU B 1 192 ? -4.867 -16.344 -23.984 1 95.44 192 LEU B CA 1
ATOM 4569 C C . LEU B 1 192 ? -4.535 -17.766 -23.547 1 95.44 192 LEU B C 1
ATOM 4571 O O . LEU B 1 192 ? -3.424 -18.25 -23.781 1 95.44 192 LEU B O 1
ATOM 4575 N N . TYR B 1 193 ? -5.52 -18.469 -22.953 1 97.62 193 TYR B N 1
ATOM 4576 C CA . TYR B 1 193 ? -5.316 -19.891 -22.641 1 97.62 193 TYR B CA 1
ATOM 4577 C C . TYR B 1 193 ? -5.156 -20.703 -23.922 1 97.62 193 TYR B C 1
ATOM 4579 O O . TYR B 1 193 ? -4.215 -21.5 -24.031 1 97.62 193 TYR B O 1
ATOM 4587 N N . ARG B 1 194 ? -6.055 -20.453 -24.828 1 97.38 194 ARG B N 1
ATOM 4588 C CA . ARG B 1 194 ? -6.012 -21.188 -26.094 1 97.38 194 ARG B CA 1
ATOM 4589 C C . ARG B 1 194 ? -4.691 -20.938 -26.828 1 97.38 194 ARG B C 1
ATOM 4591 O O . ARG B 1 194 ? -4.066 -21.875 -27.312 1 97.38 194 ARG B O 1
ATOM 4598 N N . GLU B 1 195 ? -4.297 -19.703 -26.828 1 96.81 195 GLU B N 1
ATOM 4599 C CA . GLU B 1 195 ? -3.068 -19.328 -27.531 1 96.81 195 GLU B CA 1
ATOM 4600 C C . GLU B 1 195 ? -1.849 -19.969 -26.859 1 96.81 195 GLU B C 1
ATOM 4602 O O . GLU B 1 195 ? -0.95 -20.453 -27.547 1 96.81 195 GLU B O 1
ATOM 4607 N N . THR B 1 196 ? -1.805 -19.953 -25.578 1 97.56 196 THR B N 1
ATOM 4608 C CA . THR B 1 196 ? -0.673 -20.516 -24.844 1 97.56 196 THR B CA 1
ATOM 4609 C C . THR B 1 196 ? -0.612 -22.031 -25.047 1 97.56 196 THR B C 1
ATOM 4611 O O . THR B 1 196 ? 0.461 -22.594 -25.281 1 97.56 196 THR B O 1
ATOM 4614 N N . ILE B 1 197 ? -1.761 -22.703 -25 1 98.19 197 ILE B N 1
ATOM 4615 C CA . ILE B 1 197 ? -1.824 -24.156 -25.203 1 98.19 197 ILE B CA 1
ATOM 4616 C C . ILE B 1 197 ? -1.367 -24.5 -26.609 1 98.19 197 ILE B C 1
ATOM 4618 O O . ILE B 1 197 ? -0.698 -25.516 -26.828 1 98.19 197 ILE B O 1
ATOM 4622 N N . ALA B 1 198 ? -1.671 -23.656 -27.531 1 97.38 198 ALA B N 1
ATOM 4623 C CA . ALA B 1 198 ? -1.227 -23.875 -28.906 1 97.38 198 ALA B CA 1
ATOM 4624 C C . ALA B 1 198 ? 0.291 -23.766 -29.016 1 97.38 198 ALA B C 1
ATOM 4626 O O . ALA B 1 198 ? 0.928 -24.531 -29.75 1 97.38 198 ALA B O 1
ATOM 4627 N N . ILE B 1 199 ? 0.884 -22.828 -28.344 1 96.25 199 ILE B N 1
ATOM 4628 C CA . ILE B 1 199 ? 2.322 -22.594 -28.375 1 96.25 199 ILE B CA 1
ATOM 4629 C C . ILE B 1 199 ? 3.062 -23.781 -27.766 1 96.25 199 ILE B C 1
ATOM 4631 O O . ILE B 1 199 ? 4.07 -24.234 -28.312 1 96.25 199 ILE B O 1
ATOM 4635 N N . TYR B 1 200 ? 2.514 -24.359 -26.688 1 97.38 200 TYR B N 1
ATOM 4636 C CA . TYR B 1 200 ? 3.258 -25.344 -25.922 1 97.38 200 TYR B CA 1
ATOM 4637 C C . TYR B 1 200 ? 2.674 -26.734 -26.125 1 97.38 200 TYR B C 1
ATOM 4639 O O . TYR B 1 200 ? 3.078 -27.688 -25.453 1 97.38 200 TYR B O 1
ATOM 4647 N N . GLY B 1 201 ? 1.725 -26.859 -27.062 1 97.56 201 GLY B N 1
ATOM 4648 C CA . GLY B 1 201 ? 1.002 -28.109 -27.266 1 97.56 201 GLY B CA 1
ATOM 4649 C C . GLY B 1 201 ? 1.914 -29.297 -27.516 1 97.56 201 GLY B C 1
ATOM 4650 O O . GLY B 1 201 ? 1.739 -30.359 -26.922 1 97.56 201 GLY B O 1
ATOM 4651 N N . SER B 1 202 ? 2.887 -29.125 -28.359 1 96.94 202 SER B N 1
ATOM 4652 C CA . SER B 1 202 ? 3.822 -30.188 -28.688 1 96.94 202 SER B CA 1
ATOM 4653 C C . SER B 1 202 ? 4.621 -30.609 -27.453 1 96.94 202 SER B C 1
ATOM 4655 O O . SER B 1 202 ? 4.828 -31.812 -27.219 1 96.94 202 SER B O 1
ATOM 4657 N N . LEU B 1 203 ? 5.062 -29.641 -26.703 1 97.69 203 LEU B N 1
ATOM 4658 C CA . LEU B 1 203 ? 5.797 -29.922 -25.484 1 97.69 203 LEU B CA 1
ATOM 4659 C C . LEU B 1 203 ? 4.922 -30.688 -24.484 1 97.69 203 LEU B C 1
ATOM 4661 O O . LEU B 1 203 ? 5.371 -31.656 -23.891 1 97.69 203 LEU B O 1
ATOM 4665 N N . PHE B 1 204 ? 3.648 -30.312 -24.344 1 98.19 204 PHE B N 1
ATOM 4666 C CA . PHE B 1 204 ? 2.719 -30.969 -23.438 1 98.19 204 PHE B CA 1
ATOM 4667 C C . PHE B 1 204 ? 2.555 -32.438 -23.828 1 98.19 204 PHE B C 1
ATOM 4669 O O . PHE B 1 204 ? 2.67 -33.312 -22.969 1 98.19 204 PHE B O 1
ATOM 4676 N N . ARG B 1 205 ? 2.373 -32.625 -25.062 1 97 205 ARG B N 1
ATOM 4677 C CA . ARG B 1 205 ? 2.176 -34 -25.547 1 97 205 ARG B CA 1
ATOM 4678 C C . ARG B 1 205 ? 3.41 -34.844 -25.281 1 97 205 ARG B C 1
ATOM 4680 O O . ARG B 1 205 ? 3.295 -35.969 -24.812 1 97 205 ARG B O 1
ATOM 4687 N N . GLN B 1 206 ? 4.531 -34.281 -25.578 1 96.06 206 GLN B N 1
ATOM 4688 C CA . GLN B 1 206 ? 5.789 -35 -25.375 1 96.06 206 GLN B CA 1
ATOM 4689 C C . GLN B 1 206 ? 5.973 -35.375 -23.906 1 96.06 206 GLN B C 1
ATOM 4691 O O . GLN B 1 206 ? 6.344 -36.531 -23.609 1 96.06 206 GLN B O 1
ATOM 4696 N N . ILE B 1 207 ? 5.727 -34.469 -23.016 1 97.19 207 ILE B N 1
ATOM 4697 C CA . ILE B 1 207 ? 5.961 -34.688 -21.594 1 97.19 207 ILE B CA 1
ATOM 4698 C C . ILE B 1 207 ? 4.926 -35.688 -21.047 1 97.19 207 ILE B C 1
ATOM 4700 O O . ILE B 1 207 ? 5.262 -36.562 -20.25 1 97.19 207 ILE B O 1
ATOM 4704 N N . VAL B 1 208 ? 3.672 -35.531 -21.438 1 97.06 208 VAL B N 1
ATOM 4705 C CA . VAL B 1 208 ? 2.615 -36.438 -21 1 97.06 208 VAL B CA 1
ATOM 4706 C C . VAL B 1 208 ? 2.943 -37.875 -21.438 1 97.06 208 VAL B C 1
ATOM 4708 O O . VAL B 1 208 ? 2.795 -38.812 -20.656 1 97.06 208 VAL B O 1
ATOM 4711 N N . ASP B 1 209 ? 3.459 -38 -22.641 1 95.56 209 ASP B N 1
ATOM 4712 C CA . ASP B 1 209 ? 3.83 -39.312 -23.172 1 95.56 209 ASP B CA 1
ATOM 4713 C C . ASP B 1 209 ? 5.035 -39.906 -22.438 1 95.56 209 ASP B C 1
ATOM 4715 O O . ASP B 1 209 ? 5.031 -41.062 -22.047 1 95.56 209 ASP B O 1
ATOM 4719 N N . LEU B 1 210 ? 5.977 -39.062 -22.25 1 94.5 210 LEU B N 1
ATOM 4720 C CA . LEU B 1 210 ? 7.23 -39.5 -21.641 1 94.5 210 LEU B CA 1
ATOM 4721 C C . LEU B 1 210 ? 6.988 -40.031 -20.234 1 94.5 210 LEU B C 1
ATOM 4723 O O . LEU B 1 210 ? 7.668 -40.969 -19.797 1 94.5 210 LEU B O 1
ATOM 4727 N N . TYR B 1 211 ? 6.047 -39.5 -19.531 1 94.44 211 TYR B N 1
ATOM 4728 C CA . TYR B 1 211 ? 5.848 -39.844 -18.125 1 94.44 211 TYR B CA 1
ATOM 4729 C C . TYR B 1 211 ? 4.566 -40.656 -17.953 1 94.44 211 TYR B C 1
ATOM 4731 O O . TYR B 1 211 ? 4.062 -40.812 -16.828 1 94.44 211 TYR B O 1
ATOM 4739 N N . ASP B 1 212 ? 3.986 -41.156 -18.922 1 93.38 212 ASP B N 1
ATOM 4740 C CA . ASP B 1 212 ? 2.826 -42.031 -18.953 1 93.38 212 ASP B CA 1
ATOM 4741 C C . ASP B 1 212 ? 1.651 -41.438 -18.188 1 93.38 212 ASP B C 1
ATOM 4743 O O . ASP B 1 212 ? 1.013 -42.125 -17.375 1 93.38 212 ASP B O 1
ATOM 4747 N N . GLY B 1 213 ? 1.563 -40.125 -18.281 1 90.06 213 GLY B N 1
ATOM 4748 C CA . GLY B 1 213 ? 0.411 -39.438 -17.734 1 90.06 213 GLY B CA 1
ATOM 4749 C C . GLY B 1 213 ? 0.558 -39.094 -16.25 1 90.06 213 GLY B C 1
ATOM 4750 O O . GLY B 1 213 ? -0.313 -38.469 -15.664 1 90.06 213 GLY B O 1
ATOM 4751 N N . ASP B 1 214 ? 1.615 -39.562 -15.648 1 93.88 214 ASP B N 1
ATOM 4752 C CA . ASP B 1 214 ? 1.854 -39.281 -14.242 1 93.88 214 ASP B CA 1
ATOM 4753 C C . ASP B 1 214 ? 2.523 -37.906 -14.07 1 93.88 214 ASP B C 1
ATOM 4755 O O . ASP B 1 214 ? 3.615 -37.812 -13.5 1 93.88 214 ASP B O 1
ATOM 4759 N N . ILE B 1 215 ? 1.789 -36.812 -14.648 1 97.19 215 ILE B N 1
ATOM 4760 C CA . ILE B 1 215 ? 2.24 -35.438 -14.617 1 97.19 215 ILE B CA 1
ATOM 4761 C C . ILE B 1 215 ? 1.037 -34.5 -14.461 1 97.19 215 ILE B C 1
ATOM 4763 O O . ILE B 1 215 ? -0.09 -34.875 -14.797 1 97.19 215 ILE B O 1
ATOM 4767 N N . TRP B 1 216 ? 1.239 -33.375 -13.891 1 98.44 216 TRP B N 1
ATOM 4768 C CA . TRP B 1 216 ? 0.17 -32.375 -13.891 1 98.44 216 TRP B CA 1
ATOM 4769 C C . TRP B 1 216 ? 0.46 -31.281 -14.898 1 98.44 216 TRP B C 1
ATOM 4771 O O . TRP B 1 216 ? 1.622 -30.953 -15.164 1 98.44 216 TRP B O 1
ATOM 4781 N N . LEU B 1 217 ? -0.558 -30.75 -15.5 1 98.69 217 LEU B N 1
ATOM 4782 C CA . LEU B 1 217 ? -0.549 -29.531 -16.297 1 98.69 217 LEU B CA 1
ATOM 4783 C C . LEU B 1 217 ? -1.317 -28.422 -15.594 1 98.69 217 LEU B C 1
ATOM 4785 O O . LEU B 1 217 ? -2.549 -28.453 -15.539 1 98.69 217 LEU B O 1
ATOM 4789 N N . ASP B 1 218 ? -0.56 -27.469 -15.031 1 98.88 218 ASP B N 1
ATOM 4790 C CA . ASP B 1 218 ? -1.109 -26.344 -14.289 1 98.88 218 ASP B CA 1
ATOM 4791 C C . ASP B 1 218 ? -1.295 -25.125 -15.203 1 98.88 218 ASP B C 1
ATOM 4793 O O . ASP B 1 218 ? -0.317 -24.531 -15.656 1 98.88 218 ASP B O 1
ATOM 4797 N N . ILE B 1 219 ? -2.535 -24.75 -15.391 1 98.62 219 ILE B N 1
ATOM 4798 C CA . ILE B 1 219 ? -2.777 -23.688 -16.375 1 98.62 219 ILE B CA 1
ATOM 4799 C C . ILE B 1 219 ? -2.924 -22.344 -15.664 1 98.62 219 ILE B C 1
ATOM 4801 O O . ILE B 1 219 ? -3.398 -21.375 -16.25 1 98.62 219 ILE B O 1
ATOM 4805 N N . GLY B 1 220 ? -2.568 -22.312 -14.422 1 98.25 220 GLY B N 1
ATOM 4806 C CA . GLY B 1 220 ? -2.566 -21.062 -13.672 1 98.25 220 GLY B CA 1
ATOM 4807 C C . GLY B 1 220 ? -3.959 -20.531 -13.391 1 98.25 220 GLY B C 1
ATOM 4808 O O . GLY B 1 220 ? -4.906 -21.312 -13.25 1 98.25 220 GLY B O 1
ATOM 4809 N N . GLY B 1 221 ? -3.961 -19.25 -13.055 1 97.06 221 GLY B N 1
ATOM 4810 C CA . GLY B 1 221 ? -5.203 -18.547 -12.773 1 97.06 221 GLY B CA 1
ATOM 4811 C C . GLY B 1 221 ? -5.543 -17.5 -13.82 1 97.06 221 GLY B C 1
ATOM 4812 O O . GLY B 1 221 ? -5.363 -17.734 -15.016 1 97.06 221 GLY B O 1
ATOM 4813 N N . GLY B 1 222 ? -6.145 -16.469 -13.289 1 94.5 222 GLY B N 1
ATOM 4814 C CA . GLY B 1 222 ? -6.492 -15.367 -14.18 1 94.5 222 GLY B CA 1
ATOM 4815 C C . GLY B 1 222 ? -7.969 -15.328 -14.523 1 94.5 222 GLY B C 1
ATOM 4816 O O . GLY B 1 222 ? -8.414 -14.445 -15.266 1 94.5 222 GLY B O 1
ATOM 4817 N N . PHE B 1 223 ? -8.75 -16.172 -13.906 1 96.19 223 PHE B N 1
ATOM 4818 C CA . PHE B 1 223 ? -10.188 -16.219 -14.148 1 96.19 223 PHE B CA 1
ATOM 4819 C C . PHE B 1 223 ? -10.867 -14.977 -13.562 1 96.19 223 PHE B C 1
ATOM 4821 O O . PHE B 1 223 ? -10.523 -14.539 -12.461 1 96.19 223 PHE B O 1
ATOM 4828 N N . PRO B 1 224 ? -11.75 -14.414 -14.258 1 92.69 224 PRO B N 1
ATOM 4829 C CA . PRO B 1 224 ? -12.32 -13.125 -13.852 1 92.69 224 PRO B CA 1
ATOM 4830 C C . PRO B 1 224 ? -13.383 -13.266 -12.766 1 92.69 224 PRO B C 1
ATOM 4832 O O . PRO B 1 224 ? -13.945 -14.352 -12.586 1 92.69 224 PRO B O 1
ATOM 4835 N N . SER B 1 225 ? -13.562 -12.156 -12.062 1 89.81 225 SER B N 1
ATOM 4836 C CA . SER B 1 225 ? -14.734 -12.039 -11.195 1 89.81 225 SER B CA 1
ATOM 4837 C C . SER B 1 225 ? -15.992 -11.75 -12.008 1 89.81 225 SER B C 1
ATOM 4839 O O . SER B 1 225 ? -15.906 -11.477 -13.211 1 89.81 225 SER B O 1
ATOM 4841 N N . LYS B 1 226 ? -17.172 -11.961 -11.469 1 76.94 226 LYS B N 1
ATOM 4842 C CA . LYS B 1 226 ? -18.438 -11.789 -12.18 1 76.94 226 LYS B CA 1
ATOM 4843 C C . LYS B 1 226 ? -18.719 -10.32 -12.445 1 76.94 226 LYS B C 1
ATOM 4845 O O . LYS B 1 226 ? -19.328 -9.977 -13.469 1 76.94 226 LYS B O 1
ATOM 4850 N N . SER B 1 227 ? -18.531 -9.312 -11.5 1 60.78 227 SER B N 1
ATOM 4851 C CA . SER B 1 227 ? -19.094 -7.961 -11.531 1 60.78 227 SER B CA 1
ATOM 4852 C C . SER B 1 227 ? -18.328 -7.066 -12.5 1 60.78 227 SER B C 1
ATOM 4854 O O . SER B 1 227 ? -18.719 -5.926 -12.75 1 60.78 227 SER B O 1
ATOM 4856 N N . GLN B 1 228 ? -17.062 -7.254 -12.781 1 52.25 228 GLN B N 1
ATOM 4857 C CA . GLN B 1 228 ? -16.344 -6.133 -13.367 1 52.25 228 GLN B CA 1
ATOM 4858 C C . GLN B 1 228 ? -17.078 -5.566 -14.57 1 52.25 228 GLN B C 1
ATOM 4860 O O . GLN B 1 228 ? -17.031 -4.363 -14.828 1 52.25 228 GLN B O 1
ATOM 4865 N N . THR B 1 229 ? -17.125 -6.199 -15.797 1 52.38 229 THR B N 1
ATOM 4866 C CA . THR B 1 229 ? -17.281 -5.465 -17.047 1 52.38 229 THR B CA 1
ATOM 4867 C C . THR B 1 229 ? -18.766 -5.371 -17.422 1 52.38 229 THR B C 1
ATOM 4869 O O . THR B 1 229 ? -19.531 -6.301 -17.172 1 52.38 229 THR B O 1
ATOM 4872 N N . PRO B 1 230 ? -19.297 -3.945 -17.547 1 50.97 230 PRO B N 1
ATOM 4873 C CA . PRO B 1 230 ? -20.594 -3.912 -18.219 1 50.97 230 PRO B CA 1
ATOM 4874 C C . PRO B 1 230 ? -20.797 -5.074 -19.188 1 50.97 230 PRO B C 1
ATOM 4876 O O . PRO B 1 230 ? -21.922 -5.543 -19.375 1 50.97 230 PRO B O 1
ATOM 4879 N N . ALA B 1 231 ? -19.781 -5.484 -19.938 1 55.19 231 ALA B N 1
ATOM 4880 C CA . ALA B 1 231 ? -19.859 -6.602 -20.875 1 55.19 231 ALA B CA 1
ATOM 4881 C C . ALA B 1 231 ? -19.828 -7.941 -20.141 1 55.19 231 ALA B C 1
ATOM 4883 O O . ALA B 1 231 ? -19.188 -8.062 -19.078 1 55.19 231 ALA B O 1
ATOM 4884 N N . LYS B 1 232 ? -20.672 -8.758 -20.594 1 61.31 232 LYS B N 1
ATOM 4885 C CA . LYS B 1 232 ? -20.922 -10.078 -20.031 1 61.31 232 LYS B CA 1
ATOM 4886 C C . LYS B 1 232 ? -19.609 -10.867 -19.891 1 61.31 232 LYS B C 1
ATOM 4888 O O . LYS B 1 232 ? -19.016 -11.273 -20.891 1 61.31 232 LYS B O 1
ATOM 4893 N N . THR B 1 233 ? -18.875 -10.875 -18.578 1 77.69 233 THR B N 1
ATOM 4894 C CA . THR B 1 233 ? -17.75 -11.758 -18.297 1 77.69 233 THR B CA 1
ATOM 4895 C C . THR B 1 233 ? -18.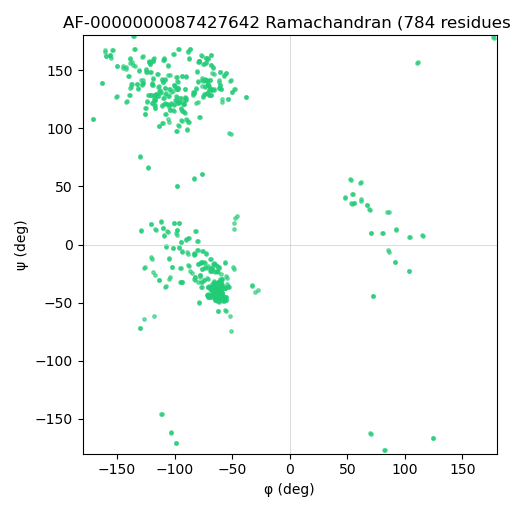156 -13.219 -18.438 1 77.69 233 THR B C 1
ATOM 4897 O O . THR B 1 233 ? -19.203 -13.633 -17.922 1 77.69 233 THR B O 1
ATOM 4900 N N . PRO B 1 234 ? -17.391 -13.992 -19.297 1 86.12 234 PRO B N 1
ATOM 4901 C CA . PRO B 1 234 ? -17.719 -15.414 -19.422 1 86.12 234 PRO B CA 1
ATOM 4902 C C . PRO B 1 234 ? -17.719 -16.141 -18.078 1 86.12 234 PRO B C 1
ATOM 4904 O O . PRO B 1 234 ? -16.953 -15.781 -17.172 1 86.12 234 PRO B O 1
ATOM 4907 N N . GLU B 1 235 ? -18.594 -17.109 -18.031 1 90.81 235 GLU B N 1
ATOM 4908 C CA . GLU B 1 235 ? -18.625 -18 -16.875 1 90.81 235 GLU B CA 1
ATOM 4909 C C . GLU B 1 235 ? -17.422 -18.922 -16.859 1 90.81 235 GLU B C 1
ATOM 4911 O O . GLU B 1 235 ? -16.781 -19.141 -17.891 1 90.81 235 GLU B O 1
ATOM 4916 N N . ILE B 1 236 ? -17.141 -19.438 -15.688 1 95.94 236 ILE B N 1
ATOM 4917 C CA . ILE B 1 236 ? -16 -20.328 -15.523 1 95.94 236 ILE B CA 1
ATOM 4918 C C . ILE B 1 236 ? -16.172 -21.547 -16.422 1 95.94 236 ILE B C 1
ATOM 4920 O O . ILE B 1 236 ? -15.188 -22.078 -16.953 1 95.94 236 ILE B O 1
ATOM 4924 N N . ALA B 1 237 ? -17.422 -21.984 -16.656 1 96.25 237 ALA B N 1
ATOM 4925 C CA . ALA B 1 237 ? -17.703 -23.125 -17.516 1 96.25 237 ALA B CA 1
ATOM 4926 C C . ALA B 1 237 ? -17.203 -22.875 -18.938 1 96.25 237 ALA B C 1
ATOM 4928 O O . ALA B 1 237 ? -16.766 -23.797 -19.625 1 96.25 237 ALA B O 1
ATOM 4929 N N . GLU B 1 238 ? -17.297 -21.656 -19.359 1 96.06 238 GLU B N 1
ATOM 4930 C CA . GLU B 1 238 ? -16.812 -21.297 -20.688 1 96.06 238 GLU B CA 1
ATOM 4931 C C . GLU B 1 238 ? -15.297 -21.391 -20.766 1 96.06 238 GLU B C 1
ATOM 4933 O O . GLU B 1 238 ? -14.75 -21.781 -21.797 1 96.06 238 GLU B O 1
ATOM 4938 N N . PHE B 1 239 ? -14.672 -21.047 -19.734 1 97.5 239 PHE B N 1
ATOM 4939 C CA . PHE B 1 239 ? -13.219 -21.203 -19.672 1 97.5 239 PHE B CA 1
ATOM 4940 C C . PHE B 1 239 ? -12.836 -22.672 -19.719 1 97.5 239 PHE B C 1
ATOM 4942 O O . PHE B 1 239 ? -11.938 -23.062 -20.469 1 97.5 239 PHE B O 1
ATOM 4949 N N . ALA B 1 240 ? -13.508 -23.469 -18.922 1 98.25 240 ALA B N 1
ATOM 4950 C CA . ALA B 1 240 ? -13.227 -24.906 -18.875 1 98.25 240 ALA B CA 1
ATOM 4951 C C . ALA B 1 240 ? -13.414 -25.547 -20.25 1 98.25 240 ALA B C 1
ATOM 4953 O O . ALA B 1 240 ? -12.578 -26.328 -20.688 1 98.25 240 ALA B O 1
ATOM 4954 N N . ASP B 1 241 ? -14.5 -25.156 -20.859 1 97.94 241 ASP B N 1
ATOM 4955 C CA . ASP B 1 241 ? -14.797 -25.672 -22.188 1 97.94 241 ASP B CA 1
ATOM 4956 C C . ASP B 1 241 ? -13.719 -25.266 -23.203 1 97.94 241 ASP B C 1
ATOM 4958 O O . ASP B 1 241 ? -13.258 -26.094 -23.984 1 97.94 241 ASP B O 1
ATOM 4962 N N . ALA B 1 242 ? -13.359 -24.062 -23.156 1 97.94 242 ALA B N 1
ATOM 4963 C CA . ALA B 1 242 ? -12.352 -23.547 -24.078 1 97.94 242 ALA B CA 1
ATOM 4964 C C . ALA B 1 242 ? -11.008 -24.25 -23.859 1 97.94 242 ALA B C 1
ATOM 4966 O O . ALA B 1 242 ? -10.328 -24.594 -24.828 1 97.94 242 ALA B O 1
ATOM 4967 N N . VAL B 1 243 ? -10.609 -24.469 -22.656 1 98.44 243 VAL B N 1
ATOM 4968 C CA . VAL B 1 243 ? -9.352 -25.125 -22.328 1 98.44 243 VAL B CA 1
ATOM 4969 C C . VAL B 1 243 ? -9.383 -26.578 -22.781 1 98.44 243 VAL B C 1
ATOM 4971 O O . VAL B 1 243 ? -8.438 -27.062 -23.406 1 98.44 243 VAL B O 1
ATOM 4974 N N . ALA B 1 244 ? -10.484 -27.25 -22.5 1 98.38 244 ALA B N 1
ATOM 4975 C CA . ALA B 1 244 ? -10.641 -28.641 -22.922 1 98.38 244 ALA B CA 1
ATOM 4976 C C . ALA B 1 244 ? -10.539 -28.766 -24.438 1 98.38 244 ALA B C 1
ATOM 4978 O O . ALA B 1 244 ? -9.867 -29.656 -24.953 1 98.38 244 ALA B O 1
ATOM 4979 N N . THR B 1 245 ? -11.203 -27.844 -25.094 1 98.31 245 THR B N 1
ATOM 4980 C CA . THR B 1 245 ? -11.188 -27.828 -26.547 1 98.31 245 THR B CA 1
ATOM 4981 C C . THR B 1 245 ? -9.766 -27.594 -27.062 1 98.31 245 THR B C 1
ATOM 4983 O O . THR B 1 245 ? -9.328 -28.25 -28.016 1 98.31 245 THR B O 1
ATOM 4986 N N . ALA B 1 246 ? -9.078 -26.672 -26.469 1 98.5 246 ALA B N 1
ATOM 4987 C CA . ALA B 1 246 ? -7.703 -26.375 -26.859 1 98.5 246 ALA B CA 1
ATOM 4988 C C . ALA B 1 246 ? -6.797 -27.578 -26.656 1 98.5 246 ALA B C 1
ATOM 4990 O O . ALA B 1 246 ? -5.945 -27.875 -27.484 1 98.5 246 ALA B O 1
ATOM 4991 N N . PHE B 1 247 ? -6.945 -28.297 -25.547 1 98.31 247 PHE B N 1
ATOM 4992 C CA . PHE B 1 247 ? -6.152 -29.5 -25.297 1 98.31 247 PHE B CA 1
ATOM 4993 C C . PHE B 1 247 ? -6.453 -30.578 -26.312 1 98.31 247 PHE B C 1
ATOM 4995 O O . PHE B 1 247 ? -5.535 -31.219 -26.844 1 98.31 247 PHE B O 1
ATOM 5002 N N . ARG B 1 248 ? -7.684 -30.75 -26.641 1 97.06 248 ARG B N 1
ATOM 5003 C CA . ARG B 1 248 ? -8.062 -31.734 -27.656 1 97.06 248 ARG B CA 1
ATOM 5004 C C . ARG B 1 248 ? -7.461 -31.391 -29.016 1 97.06 248 ARG B C 1
ATOM 5006 O O . ARG B 1 248 ? -7.012 -32.281 -29.734 1 97.06 248 ARG B O 1
ATOM 5013 N N . ALA B 1 249 ? -7.477 -30.156 -29.281 1 97.56 249 ALA B N 1
ATOM 5014 C CA . ALA B 1 249 ? -6.906 -29.703 -30.547 1 97.56 249 ALA B CA 1
ATOM 5015 C C . ALA B 1 249 ? -5.418 -30.031 -30.625 1 97.56 249 ALA B C 1
ATOM 5017 O O . ALA B 1 249 ? -4.867 -30.156 -31.734 1 97.56 249 ALA B O 1
ATOM 5018 N N . GLN B 1 250 ? -4.777 -30.188 -29.469 1 97.31 250 GLN B N 1
ATOM 5019 C CA . GLN B 1 250 ? -3.361 -30.547 -29.422 1 97.31 250 GLN B CA 1
ATOM 5020 C C . GLN B 1 250 ? -3.176 -32.031 -29.188 1 97.31 250 GLN B C 1
ATOM 5022 O O . GLN B 1 250 ? -2.08 -32.5 -28.859 1 97.31 250 GLN B O 1
ATOM 5027 N N . HIS B 1 251 ? -4.254 -32.781 -29.266 1 97.06 251 HIS B N 1
ATOM 5028 C CA . HIS B 1 251 ? -4.262 -34.219 -29.141 1 97.06 251 HIS B CA 1
ATOM 5029 C C . HIS B 1 251 ? -3.889 -34.656 -27.719 1 97.06 251 HIS B C 1
ATOM 5031 O O . HIS B 1 251 ? -3.158 -35.656 -27.547 1 97.06 251 HIS B O 1
ATOM 5037 N N . LEU B 1 252 ? -4.293 -33.844 -26.797 1 97.5 252 LEU B N 1
ATOM 5038 C CA . LEU B 1 252 ? -4.145 -34.188 -25.391 1 97.5 252 LEU B CA 1
ATOM 5039 C C . LEU B 1 252 ? -5.465 -34.688 -24.797 1 97.5 252 LEU B C 1
ATOM 5041 O O . LEU B 1 252 ? -6.449 -33.969 -24.75 1 97.5 252 LEU B O 1
ATOM 5045 N N . ASP B 1 253 ? -5.445 -35.906 -24.406 1 95.94 253 ASP B N 1
ATOM 5046 C CA . ASP B 1 253 ? -6.605 -36.5 -23.75 1 95.94 253 ASP B CA 1
ATOM 5047 C C . ASP B 1 253 ? -6.656 -36.125 -22.266 1 95.94 253 ASP B C 1
ATOM 5049 O O . ASP B 1 253 ? -5.73 -36.406 -21.516 1 95.94 253 ASP B O 1
ATOM 5053 N N . PRO B 1 254 ? -7.738 -35.5 -21.844 1 95.5 254 PRO B N 1
ATOM 5054 C CA . PRO B 1 254 ? -7.855 -35.062 -20.453 1 95.5 254 PRO B CA 1
ATOM 5055 C C . PRO B 1 254 ? -7.684 -36.188 -19.438 1 95.5 254 PRO B C 1
ATOM 5057 O O . PRO B 1 254 ? -7.414 -35.938 -18.266 1 95.5 254 PRO B O 1
ATOM 5060 N N . HIS B 1 255 ? -7.754 -37.406 -19.828 1 94.75 255 HIS B N 1
ATOM 5061 C CA . HIS B 1 255 ? -7.637 -38.562 -18.938 1 94.75 255 HIS B CA 1
ATOM 5062 C C . HIS B 1 255 ? -6.176 -38.906 -18.688 1 94.75 255 HIS B C 1
ATOM 5064 O O . HIS B 1 255 ? -5.871 -39.688 -17.781 1 94.75 255 HIS B O 1
ATOM 5070 N N . HIS B 1 256 ? -5.301 -38.25 -19.406 1 96.44 256 HIS B N 1
ATOM 5071 C CA . HIS B 1 256 ? -3.916 -38.719 -19.391 1 96.44 256 HIS B CA 1
ATOM 5072 C C . HIS B 1 256 ? -3.035 -37.812 -18.562 1 96.44 256 HIS B C 1
ATOM 5074 O O . HIS B 1 256 ? -1.809 -37.906 -18.578 1 96.44 256 HIS B O 1
ATOM 5080 N N . PHE B 1 257 ? -3.594 -36.906 -17.828 1 97.75 257 PHE B N 1
ATOM 5081 C CA . PHE B 1 257 ? -2.848 -36 -16.938 1 97.75 257 PHE B CA 1
ATOM 5082 C C . PHE B 1 257 ? -3.762 -35.406 -15.875 1 97.75 257 PHE B C 1
ATOM 5084 O O . PHE B 1 257 ? -4.98 -35.625 -15.914 1 97.75 257 PHE B O 1
ATOM 5091 N N . THR B 1 258 ? -3.248 -34.844 -14.891 1 98.25 258 THR B N 1
ATOM 5092 C CA . THR B 1 258 ? -3.986 -34.062 -13.898 1 98.25 258 THR B CA 1
ATOM 5093 C C . THR B 1 258 ? -3.98 -32.594 -14.258 1 98.25 258 THR B C 1
ATOM 5095 O O . THR B 1 258 ? -2.918 -32 -14.469 1 98.25 258 THR B O 1
ATOM 5098 N N . LEU B 1 259 ? -5.168 -31.984 -14.406 1 98.75 259 LEU B N 1
ATOM 5099 C CA . LEU B 1 259 ? -5.258 -30.547 -14.625 1 98.75 259 LEU B CA 1
ATOM 5100 C C . LEU B 1 259 ? -5.211 -29.781 -13.305 1 98.75 259 LEU B C 1
ATOM 5102 O O . LEU B 1 259 ? -5.91 -30.141 -12.352 1 98.75 259 LEU B O 1
ATOM 5106 N N . VAL B 1 260 ? -4.344 -28.797 -13.195 1 98.75 260 VAL B N 1
ATOM 5107 C CA . VAL B 1 260 ? -4.332 -27.891 -12.047 1 98.75 260 VAL B CA 1
ATOM 5108 C C . VAL B 1 260 ? -4.754 -26.5 -12.477 1 98.75 260 VAL B C 1
ATOM 5110 O O . VAL B 1 260 ? -4.309 -26 -13.516 1 98.75 260 VAL B O 1
ATOM 5113 N N . VAL B 1 261 ? -5.68 -25.875 -11.773 1 98.69 261 VAL B N 1
ATOM 5114 C CA . VAL B 1 261 ? -6.082 -24.5 -11.977 1 98.69 261 VAL B CA 1
ATOM 5115 C C . VAL B 1 261 ? -5.863 -23.703 -10.688 1 98.69 261 VAL B C 1
ATOM 5117 O O . VAL B 1 261 ? -6 -24.234 -9.586 1 98.69 261 VAL B O 1
ATOM 5120 N N . GLU B 1 262 ? -5.562 -22.422 -10.852 1 98.62 262 GLU B N 1
ATOM 5121 C CA . GLU B 1 262 ? -5.195 -21.609 -9.695 1 98.62 262 GLU B CA 1
ATOM 5122 C C . GLU B 1 262 ? -6.113 -20.391 -9.555 1 98.62 262 GLU B C 1
ATOM 5124 O O . GLU B 1 262 ? -5.656 -19.25 -9.602 1 98.62 262 GLU B O 1
ATOM 5129 N N . PRO B 1 263 ? -7.395 -20.625 -9.266 1 98.19 263 PRO B N 1
ATOM 5130 C CA . PRO B 1 263 ? -8.273 -19.469 -9.094 1 98.19 263 PRO B CA 1
ATOM 5131 C C . PRO B 1 263 ? -7.961 -18.672 -7.824 1 98.19 263 PRO B C 1
ATOM 5133 O O . PRO B 1 263 ? -7.57 -19.266 -6.812 1 98.19 263 PRO B O 1
ATOM 5136 N N . GLY B 1 264 ? -8.047 -17.359 -7.883 1 97.62 264 GLY B N 1
ATOM 5137 C CA . GLY B 1 264 ? -8.016 -16.422 -6.777 1 97.62 264 GLY B CA 1
ATOM 5138 C C . GLY B 1 264 ? -9.148 -15.422 -6.812 1 97.62 264 GLY B C 1
ATOM 5139 O O . GLY B 1 264 ? -10.211 -15.656 -6.23 1 97.62 264 GLY B O 1
ATOM 5140 N N . ARG B 1 265 ? -9.023 -14.508 -7.762 1 96 265 ARG B N 1
ATOM 5141 C CA . ARG B 1 265 ? -10.008 -13.445 -7.926 1 96 265 ARG B CA 1
ATOM 5142 C C . ARG B 1 265 ? -11.398 -14.008 -8.164 1 96 265 ARG B C 1
ATOM 5144 O O . ARG B 1 265 ? -12.375 -13.555 -7.551 1 96 265 ARG B O 1
ATOM 5151 N N . SER B 1 266 ? -11.547 -14.961 -8.977 1 96.38 266 SER B N 1
ATOM 5152 C CA . SER B 1 266 ? -12.836 -15.5 -9.383 1 96.38 266 SER B CA 1
ATOM 5153 C C . SER B 1 266 ? -13.547 -16.172 -8.211 1 96.38 266 SER B C 1
ATOM 5155 O O . SER B 1 266 ? -14.75 -16.438 -8.273 1 96.38 266 SER B O 1
ATOM 5157 N N . LEU B 1 267 ? -12.797 -16.453 -7.164 1 97.38 267 LEU B N 1
ATOM 5158 C CA . LEU B 1 267 ? -13.406 -17.109 -6.012 1 97.38 267 LEU B CA 1
ATOM 5159 C C . LEU B 1 267 ? -13.828 -16.078 -4.961 1 97.38 267 LEU B C 1
ATOM 5161 O O . LEU B 1 267 ? -14.82 -16.281 -4.254 1 97.38 267 LEU B O 1
ATOM 5165 N N . VAL B 1 268 ? -13.055 -14.945 -4.855 1 97.12 268 VAL B N 1
ATOM 5166 C CA . VAL B 1 268 ? -13.227 -14.219 -3.602 1 97.12 268 VAL B CA 1
ATOM 5167 C C . VAL B 1 268 ? -13.578 -12.758 -3.891 1 97.12 268 VAL B C 1
ATOM 5169 O O . VAL B 1 268 ? -14.109 -12.062 -3.025 1 97.12 268 VAL B O 1
ATOM 5172 N N . GLU B 1 269 ? -13.32 -12.234 -5.047 1 96 269 GLU B N 1
ATOM 5173 C CA . GLU B 1 269 ? -13.453 -10.812 -5.352 1 96 269 GLU B CA 1
ATOM 5174 C C . GLU B 1 269 ? -14.883 -10.32 -5.094 1 96 269 GLU B C 1
ATOM 5176 O O . GLU B 1 269 ? -15.086 -9.336 -4.387 1 96 269 GLU B O 1
ATOM 5181 N N . ASP B 1 270 ? -15.891 -11.031 -5.594 1 93.62 270 ASP B N 1
ATOM 5182 C CA . ASP B 1 270 ? -17.297 -10.617 -5.578 1 93.62 270 ASP B CA 1
ATOM 5183 C C . ASP B 1 270 ? -17.875 -10.711 -4.172 1 93.62 270 ASP B C 1
ATOM 5185 O O . ASP B 1 270 ? -18.984 -10.219 -3.914 1 93.62 270 ASP B O 1
ATOM 5189 N N . HIS B 1 271 ? -17.078 -11.273 -3.295 1 95 271 HIS B N 1
ATOM 5190 C CA . HIS B 1 271 ? -17.672 -11.617 -2.002 1 95 271 HIS B CA 1
ATOM 5191 C C . HIS B 1 271 ? -17 -10.836 -0.874 1 95 271 HIS B C 1
ATOM 5193 O O . HIS B 1 271 ? -17.125 -11.211 0.296 1 95 271 HIS B O 1
ATOM 5199 N N . GLY B 1 272 ? -16.234 -9.836 -1.199 1 94.94 272 GLY B N 1
ATOM 5200 C CA . GLY B 1 272 ? -15.672 -8.883 -0.25 1 94.94 272 GLY B CA 1
ATOM 5201 C C . GLY B 1 272 ? -16.266 -7.496 -0.387 1 94.94 272 GLY B C 1
ATOM 5202 O O . GLY B 1 272 ? -16.5 -7.02 -1.5 1 94.94 272 GLY B O 1
ATOM 5203 N N . TYR B 1 273 ? -16.469 -6.848 0.761 1 95.06 273 TYR B N 1
ATOM 5204 C CA . TYR B 1 273 ? -17.094 -5.531 0.803 1 95.06 273 TYR B CA 1
ATOM 5205 C C . TYR B 1 273 ? -16.406 -4.633 1.821 1 95.06 273 TYR B C 1
ATOM 5207 O O . TYR B 1 273 ? -15.914 -5.109 2.85 1 95.06 273 TYR B O 1
ATOM 5215 N N . LEU B 1 274 ? -16.344 -3.383 1.487 1 96.81 274 LEU B N 1
ATOM 5216 C CA . LEU B 1 274 ? -15.945 -2.363 2.453 1 96.81 274 LEU B CA 1
ATOM 5217 C C . LEU B 1 274 ? -17.125 -1.466 2.812 1 96.81 274 LEU B C 1
ATOM 5219 O O . LEU B 1 274 ? -17.734 -0.847 1.936 1 96.81 274 LEU B O 1
ATOM 5223 N N . VAL B 1 275 ? -17.469 -1.445 4.039 1 96.88 275 VAL B N 1
ATOM 5224 C CA . VAL B 1 275 ? -18.547 -0.6 4.535 1 96.88 275 VAL B CA 1
ATOM 5225 C C . VAL B 1 275 ? -17.969 0.67 5.156 1 96.88 275 VAL B C 1
ATOM 5227 O O . VAL B 1 275 ? -17.062 0.604 5.988 1 96.88 275 VAL B O 1
ATOM 5230 N N . SER B 1 276 ? -18.469 1.732 4.703 1 96.88 276 SER B N 1
ATOM 5231 C CA . SER B 1 276 ? -18 3.037 5.168 1 96.88 276 SER B CA 1
ATOM 5232 C C . SER B 1 276 ? -19.172 3.969 5.457 1 96.88 276 SER B C 1
ATOM 5234 O O . SER B 1 276 ? -20.312 3.65 5.129 1 96.88 276 SER B O 1
ATOM 5236 N N . ARG B 1 277 ? -18.875 5.082 6.102 1 96.5 277 ARG B N 1
ATOM 5237 C CA . ARG B 1 277 ? -19.891 6.047 6.508 1 96.5 277 ARG B CA 1
ATOM 5238 C C . ARG B 1 277 ? -19.531 7.453 6.047 1 96.5 277 ARG B C 1
ATOM 5240 O O . ARG B 1 277 ? -18.375 7.855 6.117 1 96.5 277 ARG B O 1
ATOM 5247 N N . VAL B 1 278 ? -20.578 8.188 5.539 1 96.31 278 VAL B N 1
ATOM 5248 C CA . VAL B 1 278 ? -20.391 9.609 5.266 1 96.31 278 VAL B CA 1
ATOM 5249 C C . VAL B 1 278 ? -20.219 10.367 6.582 1 96.31 278 VAL B C 1
ATOM 5251 O O . VAL B 1 278 ? -21.047 10.234 7.492 1 96.31 278 VAL B O 1
ATOM 5254 N N . ARG B 1 279 ? -19.156 11.172 6.652 1 95.06 279 ARG B N 1
ATOM 5255 C CA . ARG B 1 279 ? -18.891 11.875 7.898 1 95.06 279 ARG B CA 1
ATOM 5256 C C . ARG B 1 279 ? -19.188 13.367 7.766 1 95.06 279 ARG B C 1
ATOM 5258 O O . ARG B 1 279 ? -19.672 13.992 8.703 1 95.06 279 ARG B O 1
ATOM 5265 N N . HIS B 1 280 ? -18.922 13.961 6.633 1 92.06 280 HIS B N 1
ATOM 5266 C CA . HIS B 1 280 ? -19.297 15.352 6.426 1 92.06 280 HIS B CA 1
ATOM 5267 C C . HIS B 1 280 ? -19.469 15.664 4.941 1 92.06 280 HIS B C 1
ATOM 5269 O O . HIS B 1 280 ? -19.062 14.875 4.086 1 92.06 280 HIS B O 1
ATOM 5275 N N . GLU B 1 281 ? -20.141 16.688 4.723 1 93.06 281 GLU B N 1
ATOM 5276 C CA . GLU B 1 281 ? -20.359 17.234 3.389 1 93.06 281 GLU B CA 1
ATOM 5277 C C . GLU B 1 281 ? -19.797 18.656 3.279 1 93.06 281 GLU B C 1
ATOM 5279 O O . GLU B 1 281 ? -19.844 19.422 4.238 1 93.06 281 GLU B O 1
ATOM 5284 N N . LYS B 1 282 ? -19.172 18.922 2.166 1 92 282 LYS B N 1
ATOM 5285 C CA . LYS B 1 282 ? -18.703 20.266 1.83 1 92 282 LYS B CA 1
ATOM 5286 C C . LYS B 1 282 ? -19.016 20.609 0.378 1 92 282 LYS B C 1
ATOM 5288 O O . LYS B 1 282 ? -19.297 19.719 -0.427 1 92 282 LYS B O 1
ATOM 5293 N N . ARG B 1 283 ? -19.125 21.906 0.163 1 93 283 ARG B N 1
ATOM 5294 C CA . ARG B 1 283 ? -19.172 22.391 -1.213 1 93 283 ARG B CA 1
ATOM 5295 C C . ARG B 1 283 ? -17.844 22.984 -1.639 1 93 283 ARG B C 1
ATOM 5297 O O . ARG B 1 283 ? -17.25 23.781 -0.908 1 93 283 ARG B O 1
ATOM 5304 N N . ARG B 1 284 ? -17.375 22.578 -2.773 1 94.88 284 ARG B N 1
ATOM 5305 C CA . ARG B 1 284 ? -16.078 23.016 -3.281 1 94.88 284 ARG B CA 1
ATOM 5306 C C . ARG B 1 284 ? -16.062 23.031 -4.805 1 94.88 284 ARG B C 1
ATOM 5308 O O . ARG B 1 284 ? -16.438 22.047 -5.445 1 94.88 284 ARG B O 1
ATOM 5315 N N . ASN B 1 285 ? -15.672 24.156 -5.371 1 95.56 285 ASN B N 1
ATOM 5316 C CA . ASN B 1 285 ? -15.523 24.281 -6.816 1 95.56 285 ASN B CA 1
ATOM 5317 C C . ASN B 1 285 ? -16.812 23.906 -7.543 1 95.56 285 ASN B C 1
ATOM 5319 O O . ASN B 1 285 ? -16.781 23.188 -8.539 1 95.56 285 ASN B O 1
ATOM 5323 N N . GLY B 1 286 ? -17.938 24.234 -6.961 1 92.88 286 GLY B N 1
ATOM 5324 C CA . GLY B 1 286 ? -19.234 24.031 -7.578 1 92.88 286 GLY B CA 1
ATOM 5325 C C . GLY B 1 286 ? -19.734 22.609 -7.43 1 92.88 286 GLY B C 1
ATOM 5326 O O . GLY B 1 286 ? -20.719 22.234 -8.07 1 92.88 286 GLY B O 1
ATOM 5327 N N . ARG B 1 287 ? -19.094 21.781 -6.621 1 93.81 287 ARG B N 1
ATOM 5328 C CA . ARG B 1 287 ? -19.469 20.391 -6.457 1 93.81 287 ARG B CA 1
ATOM 5329 C C . ARG B 1 287 ? -19.797 20.078 -5 1 93.81 287 ARG B C 1
ATOM 5331 O O . ARG B 1 287 ? -19.375 20.797 -4.098 1 93.81 287 ARG B O 1
ATOM 5338 N N . ARG B 1 288 ? -20.594 19.016 -4.863 1 95.75 288 ARG B N 1
ATOM 5339 C CA . ARG B 1 288 ? -20.859 18.469 -3.535 1 95.75 288 ARG B CA 1
ATOM 5340 C C . ARG B 1 288 ? -19.859 17.375 -3.188 1 95.75 288 ARG B C 1
ATOM 5342 O O . ARG B 1 288 ? -19.781 16.359 -3.889 1 95.75 288 ARG B O 1
ATOM 5349 N N . LEU B 1 289 ? -19.156 17.594 -2.115 1 96.25 289 LEU B N 1
ATOM 5350 C CA . LEU B 1 289 ? -18.141 16.641 -1.673 1 96.25 289 LEU B CA 1
ATOM 5351 C C . LEU B 1 289 ? -18.562 15.938 -0.391 1 96.25 289 LEU B C 1
ATOM 5353 O O . LEU B 1 289 ? -19 16.578 0.562 1 96.25 289 LEU B O 1
ATOM 5357 N N . LEU B 1 290 ? -18.531 14.664 -0.467 1 96.88 290 LEU B N 1
ATOM 5358 C CA . LEU B 1 290 ? -18.703 13.883 0.75 1 96.88 290 LEU B CA 1
ATOM 5359 C C . LEU B 1 290 ? -17.375 13.305 1.224 1 96.88 290 LEU B C 1
ATOM 5361 O O . LEU B 1 290 ? -16.578 12.828 0.414 1 96.88 290 LEU B O 1
ATOM 5365 N N . VAL B 1 291 ? -17.109 13.422 2.502 1 97 291 VAL B N 1
ATOM 5366 C CA . VAL B 1 291 ? -15.93 12.812 3.109 1 97 291 VAL B CA 1
ATOM 5367 C C . VAL B 1 291 ? -16.344 11.555 3.883 1 97 291 VAL B C 1
ATOM 5369 O O . VAL B 1 291 ? -17.188 11.617 4.77 1 97 291 VAL B O 1
ATOM 5372 N N . LEU B 1 292 ? -15.758 10.461 3.504 1 97.31 292 LEU B N 1
ATOM 5373 C CA . LEU B 1 292 ? -16.031 9.18 4.148 1 97.31 292 LEU B CA 1
ATOM 5374 C C . LEU B 1 292 ? -14.914 8.82 5.125 1 97.31 292 LEU B C 1
ATOM 5376 O O . LEU B 1 292 ? -13.844 9.438 5.117 1 97.31 292 LEU B O 1
ATOM 5380 N N . ASP B 1 293 ? -15.203 7.863 6 1 96.62 293 ASP B N 1
ATOM 5381 C CA . ASP B 1 293 ? -14.211 7.469 6.996 1 96.62 293 ASP B CA 1
ATOM 5382 C C . ASP B 1 293 ? -13.289 6.379 6.457 1 96.62 293 ASP B C 1
ATOM 5384 O O . ASP B 1 293 ? -12.453 5.844 7.188 1 96.62 293 ASP B O 1
ATOM 5388 N N . ALA B 1 294 ? -13.406 6.027 5.199 1 96.19 294 ALA B N 1
ATOM 5389 C CA . ALA B 1 294 ? -12.477 5.152 4.496 1 96.19 294 ALA B CA 1
ATOM 5390 C C . ALA B 1 294 ? -11.656 5.934 3.475 1 96.19 294 ALA B C 1
ATOM 5392 O O . ALA B 1 294 ? -12.008 7.062 3.119 1 96.19 294 ALA B O 1
ATOM 5393 N N . GLY B 1 295 ? -10.57 5.383 3.1 1 95.62 295 GLY B N 1
ATOM 5394 C CA . GLY B 1 295 ? -9.75 6.004 2.078 1 95.62 295 GLY B CA 1
ATOM 5395 C C . GLY B 1 295 ? -9.25 5.023 1.031 1 95.62 295 GLY B C 1
ATOM 5396 O O . GLY B 1 295 ? -9.539 3.826 1.109 1 95.62 295 GLY B O 1
ATOM 5397 N N . ARG B 1 296 ? -8.516 5.547 0.094 1 95.06 296 ARG B N 1
ATOM 5398 C CA . ARG B 1 296 ? -7.996 4.762 -1.02 1 95.06 296 ARG B CA 1
ATOM 5399 C C . ARG B 1 296 ? -7.039 3.682 -0.525 1 95.06 296 ARG B C 1
ATOM 5401 O O . ARG B 1 296 ? -6.82 2.68 -1.209 1 95.06 296 ARG B O 1
ATOM 5408 N N . ASN B 1 297 ? -6.441 3.855 0.658 1 94.12 297 ASN B N 1
ATOM 5409 C CA . ASN B 1 297 ? -5.516 2.877 1.219 1 94.12 297 ASN B CA 1
ATOM 5410 C C . ASN B 1 297 ? -6.207 1.545 1.492 1 94.12 297 ASN B C 1
ATOM 5412 O O . ASN B 1 297 ? -5.547 0.518 1.649 1 94.12 297 ASN B O 1
ATOM 5416 N N . LEU B 1 298 ? -7.551 1.605 1.555 1 96.31 298 LEU B N 1
ATOM 5417 C CA . LEU B 1 298 ? -8.297 0.389 1.858 1 96.31 298 LEU B CA 1
ATOM 5418 C C . LEU B 1 298 ? -8.75 -0.301 0.578 1 96.31 298 LEU B C 1
ATOM 5420 O O . LEU B 1 298 ? -9.125 -1.477 0.601 1 96.31 298 LEU B O 1
ATOM 5424 N N . ILE B 1 299 ? -8.797 0.44 -0.501 1 96.31 299 ILE B N 1
ATOM 5425 C CA . ILE B 1 299 ? -9.094 -0.096 -1.825 1 96.31 299 ILE B CA 1
ATOM 5426 C C . ILE B 1 299 ? -8.039 0.381 -2.822 1 96.31 299 ILE B C 1
ATOM 5428 O O . ILE B 1 299 ? -8.328 1.199 -3.699 1 96.31 299 ILE B O 1
ATOM 5432 N N . PRO B 1 300 ? -6.895 -0.164 -2.783 1 93.12 300 PRO B N 1
ATOM 5433 C CA . PRO B 1 300 ? -5.785 0.341 -3.596 1 93.12 300 PRO B CA 1
ATOM 5434 C C . PRO B 1 300 ? -6.066 0.255 -5.094 1 93.12 300 PRO B C 1
ATOM 5436 O O . PRO B 1 300 ? -5.477 1.003 -5.879 1 93.12 300 PRO B O 1
ATOM 5439 N N . SER B 1 301 ? -6.969 -0.534 -5.539 1 93 301 SER B N 1
ATOM 5440 C CA . SER B 1 301 ? -7.207 -0.73 -6.965 1 93 301 SER B CA 1
ATOM 5441 C C . SER B 1 301 ? -8.242 0.26 -7.492 1 93 301 SER B C 1
ATOM 5443 O O . SER B 1 301 ? -8.586 0.232 -8.68 1 93 301 SER B O 1
ATOM 5445 N N . LEU B 1 302 ? -8.672 1.141 -6.695 1 91.12 302 LEU B N 1
ATOM 5446 C CA . LEU B 1 302 ? -9.789 2.027 -7.023 1 91.12 302 LEU B CA 1
ATOM 5447 C C . LEU B 1 302 ? -9.477 2.842 -8.273 1 91.12 302 LEU B C 1
ATOM 5449 O O . LEU B 1 302 ? -10.391 3.211 -9.016 1 91.12 302 LEU B O 1
ATOM 5453 N N . GLU B 1 303 ? -8.195 3.131 -8.5 1 82 303 GLU B N 1
ATOM 5454 C CA . GLU B 1 303 ? -7.832 3.963 -9.641 1 82 303 GLU B CA 1
ATOM 5455 C C . GLU B 1 303 ? -7.898 3.172 -10.945 1 82 303 GLU B C 1
ATOM 5457 O O . GLU B 1 303 ? -8.047 3.752 -12.023 1 82 303 GLU B O 1
ATOM 5462 N N . THR B 1 304 ? -7.828 1.857 -10.797 1 83.19 304 THR B N 1
ATOM 5463 C CA . THR B 1 304 ? -7.672 1.062 -12.016 1 83.19 304 THR B CA 1
ATOM 5464 C C . THR B 1 304 ? -8.836 0.087 -12.172 1 83.19 304 THR B C 1
ATOM 5466 O O . THR B 1 304 ? -8.992 -0.533 -13.227 1 83.19 304 THR B O 1
ATOM 5469 N N . TRP B 1 305 ? -9.57 -0.003 -11.133 1 86.31 305 TRP B N 1
ATOM 5470 C CA . TRP B 1 305 ? -10.672 -0.956 -11.141 1 86.31 305 TRP B CA 1
ATOM 5471 C C . TRP B 1 305 ? -11.977 -0.285 -10.719 1 86.31 305 TRP B C 1
ATOM 5473 O O . TRP B 1 305 ? -11.969 0.603 -9.859 1 86.31 305 TRP B O 1
ATOM 5483 N N . HIS B 1 306 ? -13.008 -0.691 -11.375 1 86 306 HIS B N 1
ATOM 5484 C CA . HIS B 1 306 ? -14.32 -0.216 -10.969 1 86 306 HIS B CA 1
ATOM 5485 C C . HIS B 1 306 ? -14.875 -1.047 -9.812 1 86 306 HIS B C 1
ATOM 5487 O O . HIS B 1 306 ? -14.852 -2.279 -9.867 1 86 306 HIS B O 1
ATOM 5493 N N . HIS B 1 307 ? -15.305 -0.394 -8.836 1 92.88 307 HIS B N 1
ATOM 5494 C CA . HIS B 1 307 ? -15.977 -1.011 -7.695 1 92.88 307 HIS B CA 1
ATOM 5495 C C . HIS B 1 307 ? -17.391 -0.48 -7.539 1 92.88 307 HIS B C 1
ATOM 5497 O O . HIS B 1 307 ? -17.609 0.731 -7.434 1 92.88 307 HIS B O 1
ATOM 5503 N N . PRO B 1 308 ? -18.375 -1.412 -7.578 1 92.19 308 PRO B N 1
ATOM 5504 C CA . PRO B 1 308 ? -19.734 -0.93 -7.355 1 92.19 308 PRO B CA 1
ATOM 5505 C C . PRO B 1 308 ? -19.922 -0.302 -5.977 1 92.19 308 PRO B C 1
ATOM 5507 O O . PRO B 1 308 ? -19.344 -0.778 -4.992 1 92.19 308 PRO B O 1
ATOM 5510 N N . ILE B 1 309 ? -20.688 0.766 -5.93 1 93.5 309 ILE B N 1
ATOM 5511 C CA . ILE B 1 309 ? -21.016 1.438 -4.676 1 93.5 309 ILE B CA 1
ATOM 5512 C C . ILE B 1 309 ? -22.531 1.387 -4.441 1 93.5 309 ILE B C 1
ATOM 5514 O O . ILE B 1 309 ? -23.312 1.747 -5.32 1 93.5 309 ILE B O 1
ATOM 5518 N N . GLU B 1 310 ? -22.891 0.951 -3.289 1 92.38 310 GLU B N 1
ATOM 5519 C CA . GLU B 1 310 ? -24.297 0.886 -2.916 1 92.38 310 GLU B CA 1
ATOM 5520 C C . GLU B 1 310 ? -24.594 1.75 -1.69 1 92.38 310 GLU B C 1
ATOM 5522 O O . GLU B 1 310 ? -23.797 1.771 -0.741 1 92.38 310 GLU B O 1
ATOM 5527 N N . VAL B 1 311 ? -25.719 2.463 -1.758 1 92.75 311 VAL B N 1
ATOM 5528 C CA . VAL B 1 311 ? -26.172 3.248 -0.62 1 92.75 311 VAL B CA 1
ATOM 5529 C C . VAL B 1 311 ? -27.094 2.4 0.252 1 92.75 311 VAL B C 1
ATOM 5531 O O . VAL B 1 311 ? -28.031 1.771 -0.251 1 92.75 311 VAL B O 1
ATOM 5534 N N . VAL B 1 312 ? -26.781 2.328 1.548 1 90.5 312 VAL B N 1
ATOM 5535 C CA . VAL B 1 312 ? -27.625 1.6 2.477 1 90.5 312 VAL B CA 1
ATOM 5536 C C . VAL B 1 312 ? -28.719 2.531 3.021 1 90.5 312 VAL B C 1
ATOM 5538 O O . VAL B 1 312 ? -28.422 3.48 3.75 1 90.5 312 VAL B O 1
ATOM 5541 N N . HIS B 1 313 ? -29.875 2.395 2.604 1 78.5 313 HIS B N 1
ATOM 5542 C CA . HIS B 1 313 ? -30.969 3.262 3.004 1 78.5 313 HIS B CA 1
ATOM 5543 C C . HIS B 1 313 ? -31.781 2.631 4.129 1 78.5 313 HIS B C 1
ATOM 5545 O O . HIS B 1 313 ? -31.844 1.406 4.246 1 78.5 313 HIS B O 1
ATOM 5551 N N . ASP B 1 314 ? -32.156 3.42 5.266 1 62.25 314 ASP B N 1
ATOM 5552 C CA . ASP B 1 314 ? -33.094 2.926 6.281 1 62.25 314 ASP B CA 1
ATOM 5553 C C . ASP B 1 314 ? -34.406 2.494 5.656 1 62.25 314 ASP B C 1
ATOM 5555 O O . ASP B 1 314 ? -35.031 1.533 6.113 1 62.25 314 ASP B O 1
ATOM 5559 N N . ALA B 1 315 ? -35.094 3.477 4.91 1 55.69 315 ALA B N 1
ATOM 5560 C CA . ALA B 1 315 ? -36.438 3.162 4.441 1 55.69 315 ALA B CA 1
ATOM 5561 C C . ALA B 1 315 ? -36.438 2.873 2.943 1 55.69 315 ALA B C 1
ATOM 5563 O O . ALA B 1 315 ? -35.969 3.688 2.145 1 55.69 315 ALA B O 1
ATOM 5564 N N . PRO B 1 316 ? -36.625 1.549 2.568 1 50.56 316 PRO B N 1
ATOM 5565 C CA . PRO B 1 316 ? -36.719 1.144 1.163 1 50.56 316 PRO B CA 1
ATOM 5566 C C . PRO B 1 316 ? -37.375 2.199 0.283 1 50.56 316 PRO B C 1
ATOM 5568 O O . PRO B 1 316 ? -37.094 2.262 -0.92 1 50.56 316 PRO B O 1
ATOM 5571 N N 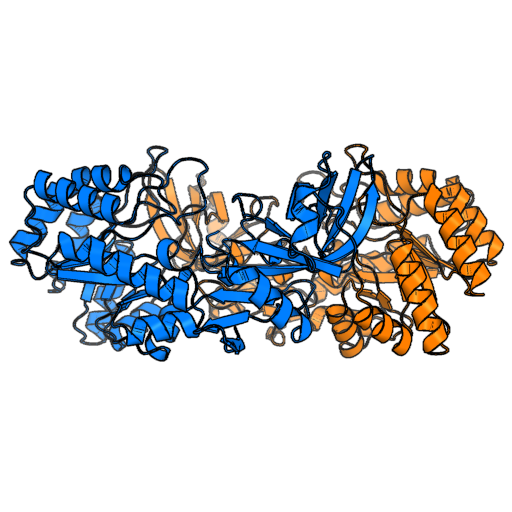. GLU B 1 317 ? -38.344 2.896 0.815 1 48.38 317 GLU B N 1
ATOM 5572 C CA . GLU B 1 317 ? -39.281 3.697 0.049 1 48.38 317 GLU B CA 1
ATOM 5573 C C . GLU B 1 317 ? -38.625 4.938 -0.535 1 48.38 317 GLU B C 1
ATOM 5575 O O . GLU B 1 317 ? -39.188 5.605 -1.4 1 48.38 317 GLU B O 1
ATOM 5580 N N . LEU B 1 318 ? -37.562 5.312 -0.035 1 49.62 318 LEU B N 1
ATOM 5581 C CA . LEU B 1 318 ? -37.094 6.609 -0.49 1 49.62 318 LEU B CA 1
ATOM 5582 C C . LEU B 1 318 ? -36.344 6.477 -1.818 1 49.62 318 LEU B C 1
ATOM 5584 O O . LEU B 1 318 ? -35.906 7.477 -2.395 1 49.62 318 LEU B O 1
ATOM 5588 N N . ALA B 1 319 ? -36.062 5.258 -2.281 1 50.34 319 ALA B N 1
ATOM 5589 C CA . ALA B 1 319 ? -35.281 5.102 -3.506 1 50.34 319 ALA B CA 1
ATOM 5590 C C . ALA B 1 319 ? -36 5.738 -4.695 1 50.34 319 ALA B C 1
ATOM 5592 O O . ALA B 1 319 ? -35.344 6.152 -5.66 1 50.34 319 ALA B O 1
ATOM 5593 N N . GLY B 1 320 ? -37.312 5.598 -4.699 1 45.94 320 GLY B N 1
ATOM 5594 C CA . GLY B 1 320 ? -38.062 5.828 -5.93 1 45.94 320 GLY B CA 1
ATOM 5595 C C . GLY B 1 320 ? -38.406 7.285 -6.141 1 45.94 320 GLY B C 1
ATOM 5596 O O . GLY B 1 320 ? -39.062 7.629 -7.125 1 45.94 320 GLY B O 1
ATOM 5597 N N . SER B 1 321 ? -38.469 8.047 -5.082 1 47.12 321 SER B N 1
ATOM 5598 C CA . SER B 1 321 ? -39.406 9.141 -5.316 1 47.12 321 SER B CA 1
ATOM 5599 C C . SER B 1 321 ? -38.75 10.281 -6.074 1 47.12 321 SER B C 1
ATOM 5601 O O . SER B 1 321 ? -39.438 11.211 -6.523 1 47.12 321 SER B O 1
ATOM 5603 N N . LEU B 1 322 ? -37.406 10.43 -5.906 1 53.56 322 LEU B N 1
ATOM 5604 C CA . LEU B 1 322 ? -37.156 11.766 -6.43 1 53.56 322 LEU B CA 1
ATOM 5605 C C . LEU B 1 322 ? -36.688 11.695 -7.879 1 53.56 322 LEU B C 1
ATOM 5607 O O . LEU B 1 322 ? -35.906 10.805 -8.242 1 53.56 322 LEU B O 1
ATOM 5611 N N . ASP B 1 323 ? -37.344 12.32 -8.812 1 59.34 323 ASP B N 1
ATOM 5612 C CA . ASP B 1 323 ? -37.188 12.539 -10.242 1 59.34 323 ASP B CA 1
ATOM 5613 C C . ASP B 1 323 ? -35.75 12.992 -10.562 1 59.34 323 ASP B C 1
ATOM 5615 O O . ASP B 1 323 ? -35.312 12.922 -11.719 1 59.34 323 ASP B O 1
ATOM 5619 N N . GLN B 1 324 ? -34.969 13.547 -9.562 1 73.75 324 GLN B N 1
ATOM 5620 C CA . GLN B 1 324 ? -33.688 14.102 -9.977 1 73.75 324 GLN B CA 1
ATOM 5621 C C . GLN B 1 324 ? -32.531 13.469 -9.195 1 73.75 324 GLN B C 1
ATOM 5623 O O . GLN B 1 324 ? -32.594 13.375 -7.965 1 73.75 324 GLN B O 1
ATOM 5628 N N . GLU B 1 325 ? -31.516 12.859 -9.867 1 86.38 325 GLU B N 1
ATOM 5629 C CA . GLU B 1 325 ? -30.297 12.312 -9.281 1 86.38 325 GLU B CA 1
ATOM 5630 C C . GLU B 1 325 ? -29.391 13.43 -8.781 1 86.38 325 GLU B C 1
ATOM 5632 O O . GLU B 1 325 ? -29.297 14.492 -9.398 1 86.38 325 GLU B O 1
ATOM 5637 N N . ILE B 1 326 ? -28.922 13.281 -7.645 1 92 326 ILE B N 1
ATOM 5638 C CA . ILE B 1 326 ? -27.953 14.219 -7.074 1 92 326 ILE B CA 1
ATOM 5639 C C . ILE B 1 326 ? -26.531 13.672 -7.25 1 92 326 ILE B C 1
ATOM 5641 O O . ILE B 1 326 ? -26.281 12.5 -6.977 1 92 326 ILE B O 1
ATOM 5645 N N . GLU B 1 327 ? -25.594 14.555 -7.707 1 95.75 327 GLU B N 1
ATOM 5646 C CA . GLU B 1 327 ? -24.219 14.156 -7.988 1 95.75 327 GLU B CA 1
ATOM 5647 C C . GLU B 1 327 ? -23.281 14.531 -6.844 1 95.75 327 GLU B C 1
ATOM 5649 O O . GLU B 1 327 ? -23.391 15.625 -6.285 1 95.75 327 GLU B O 1
ATOM 5654 N N . TYR B 1 328 ? -22.438 13.633 -6.477 1 96.75 328 TYR B N 1
ATOM 5655 C CA . TYR B 1 328 ? -21.453 13.836 -5.406 1 96.75 328 TYR B CA 1
ATOM 5656 C C . TYR B 1 328 ? -20.062 13.414 -5.855 1 96.75 328 TYR B C 1
ATOM 5658 O O . TYR B 1 328 ? -19.906 12.562 -6.734 1 96.75 328 TYR B O 1
ATOM 5666 N N . ASP B 1 329 ? -19.016 14.031 -5.344 1 96.94 329 ASP B N 1
ATOM 5667 C CA . ASP B 1 329 ? -17.672 13.477 -5.293 1 96.94 329 ASP B CA 1
ATOM 5668 C C . ASP B 1 329 ? -17.375 12.891 -3.916 1 96.94 329 ASP B C 1
ATOM 5670 O O . ASP B 1 329 ? -17.547 13.562 -2.898 1 96.94 329 ASP B O 1
ATOM 5674 N N . LEU B 1 330 ? -17 11.648 -3.9 1 97.25 330 LEU B N 1
ATOM 5675 C CA . LEU B 1 330 ? -16.703 10.945 -2.656 1 97.25 330 LEU B CA 1
ATOM 5676 C C . LEU B 1 330 ? -15.203 10.953 -2.375 1 97.25 330 LEU B C 1
ATOM 5678 O O . LEU B 1 330 ? -14.414 10.484 -3.197 1 97.25 330 LEU B O 1
ATOM 5682 N N . PHE B 1 331 ? -14.828 11.5 -1.223 1 97.06 331 PHE B N 1
ATOM 5683 C CA . PHE B 1 331 ? -13.422 11.531 -0.813 1 97.06 331 PHE B CA 1
ATOM 5684 C C . PHE B 1 331 ? -13.227 10.766 0.493 1 97.06 331 PHE B C 1
ATOM 5686 O O . PHE B 1 331 ? -14.188 10.531 1.23 1 97.06 331 PHE B O 1
ATOM 5693 N N . GLY B 1 332 ? -11.938 10.344 0.668 1 96.25 332 GLY B N 1
ATOM 5694 C CA . GLY B 1 332 ? -11.633 9.555 1.849 1 96.25 332 GLY B CA 1
ATOM 5695 C C . GLY B 1 332 ? -11.023 10.375 2.971 1 96.25 332 GLY B C 1
ATOM 5696 O O . GLY B 1 332 ? -11.039 11.602 2.93 1 96.25 332 GLY B O 1
ATOM 5697 N N . ALA B 1 333 ? -10.539 9.672 4.016 1 94.94 333 ALA B N 1
ATOM 5698 C CA . ALA B 1 333 ? -10.07 10.266 5.266 1 94.94 333 ALA B CA 1
ATOM 5699 C C . ALA B 1 333 ? -8.562 10.484 5.23 1 94.94 333 ALA B C 1
ATOM 5701 O O . ALA B 1 333 ? -7.973 10.953 6.207 1 94.94 333 ALA B O 1
ATOM 5702 N N . GLN B 1 334 ? -7.891 10.172 4.117 1 94.19 334 GLN B N 1
ATOM 5703 C CA . GLN B 1 334 ? -6.449 10.359 4.035 1 94.19 334 GLN B CA 1
ATOM 5704 C C . GLN B 1 334 ? -6.098 11.82 3.773 1 94.19 334 GLN B C 1
ATOM 5706 O O . GLN B 1 334 ? -6.926 12.586 3.266 1 94.19 334 GLN B O 1
ATOM 5711 N N . CYS B 1 335 ? -4.883 12.164 4.141 1 93.94 335 CYS B N 1
ATOM 5712 C CA . CYS B 1 335 ? -4.492 13.57 4.113 1 93.94 335 CYS B CA 1
ATOM 5713 C C . CYS B 1 335 ? -3.725 13.898 2.842 1 93.94 335 CYS B C 1
ATOM 5715 O O . CYS B 1 335 ? -2.641 14.477 2.898 1 93.94 335 CYS B O 1
ATOM 5717 N N . PHE B 1 336 ? -4.266 13.523 1.691 1 92.75 336 PHE B N 1
ATOM 5718 C CA . PHE B 1 336 ? -3.756 13.977 0.403 1 92.75 336 PHE B CA 1
ATOM 5719 C C . PHE B 1 336 ? -4.898 14.227 -0.572 1 92.75 336 PHE B C 1
ATOM 5721 O O . PHE B 1 336 ? -5.969 13.625 -0.457 1 92.75 336 PHE B O 1
ATOM 5728 N N . GLU B 1 337 ? -4.727 15.086 -1.461 1 93.5 337 GLU B N 1
ATOM 5729 C CA . GLU B 1 337 ? -5.754 15.656 -2.326 1 93.5 337 GLU B CA 1
ATOM 5730 C C . GLU B 1 337 ? -6.426 14.578 -3.172 1 93.5 337 GLU B C 1
ATOM 5732 O O . GLU B 1 337 ? -7.629 14.641 -3.424 1 93.5 337 GLU B O 1
ATOM 5737 N N . SER B 1 338 ? -5.688 13.539 -3.549 1 92.69 338 SER B N 1
ATOM 5738 C CA . SER B 1 338 ? -6.195 12.57 -4.516 1 92.69 338 SER B CA 1
ATOM 5739 C C . SER B 1 338 ? -6.801 11.359 -3.82 1 92.69 338 SER B C 1
ATOM 5741 O O . SER B 1 338 ? -6.945 10.297 -4.43 1 92.69 338 SER B O 1
ATOM 5743 N N . ASP B 1 339 ? -7.117 11.508 -2.602 1 95.44 339 ASP B N 1
ATOM 5744 C CA . ASP B 1 339 ? -7.816 10.43 -1.909 1 95.44 339 ASP B CA 1
ATOM 5745 C C . ASP B 1 339 ? -9.289 10.375 -2.32 1 95.44 339 ASP B C 1
ATOM 5747 O O . ASP B 1 339 ? -10.18 10.477 -1.474 1 95.44 339 ASP B O 1
ATOM 5751 N N . SER B 1 340 ? -9.578 10.164 -3.582 1 95.81 340 SER B N 1
ATOM 5752 C CA . SER B 1 340 ? -10.898 10.109 -4.199 1 95.81 340 SER B CA 1
ATOM 5753 C C . SER B 1 340 ? -11.406 8.672 -4.277 1 95.81 340 SER B C 1
ATOM 5755 O O . SER B 1 340 ? -10.734 7.797 -4.828 1 95.81 340 SER B O 1
ATOM 5757 N N . LEU B 1 341 ? -12.57 8.445 -3.75 1 96.94 341 LEU B N 1
ATOM 5758 C CA . LEU B 1 341 ? -13.18 7.121 -3.795 1 96.94 341 LEU B CA 1
ATOM 5759 C C . LEU B 1 341 ? -14.094 6.988 -5.008 1 96.94 341 LEU B C 1
ATOM 5761 O O . LEU B 1 341 ? -14.273 5.891 -5.535 1 96.94 341 LEU B O 1
ATOM 5765 N N . ALA B 1 342 ? -14.703 8.078 -5.387 1 96 342 ALA B N 1
ATOM 5766 C CA . ALA B 1 342 ? -15.531 8.125 -6.59 1 96 342 ALA B CA 1
ATOM 5767 C C . ALA B 1 342 ? -15.773 9.562 -7.035 1 96 342 ALA B C 1
ATOM 5769 O O . ALA B 1 342 ? -16.047 10.438 -6.207 1 96 342 ALA B O 1
ATOM 5770 N N . ARG B 1 343 ? -15.719 9.805 -8.266 1 94.69 343 ARG B N 1
ATOM 5771 C CA . ARG B 1 343 ? -16.078 11.094 -8.852 1 94.69 343 ARG B CA 1
ATOM 5772 C C . ARG B 1 343 ? -17.391 11.008 -9.617 1 94.69 343 ARG B C 1
ATOM 5774 O O . ARG B 1 343 ? -17.656 10.023 -10.312 1 94.69 343 ARG B O 1
ATOM 5781 N N . GLY B 1 344 ? -18.25 11.953 -9.414 1 94.56 344 GLY B N 1
ATOM 5782 C CA . GLY B 1 344 ? -19.5 11.992 -10.148 1 94.56 344 GLY B CA 1
ATOM 5783 C C . GLY B 1 344 ? -20.453 10.875 -9.75 1 94.56 344 GLY B C 1
ATOM 5784 O O . GLY B 1 344 ? -21.172 10.336 -10.594 1 94.56 344 GLY B O 1
ATOM 5785 N N . PHE B 1 345 ? -20.359 10.461 -8.547 1 95.31 345 PHE B N 1
ATOM 5786 C CA . PHE B 1 345 ? -21.281 9.453 -8.031 1 95.31 345 PHE B CA 1
ATOM 5787 C C . PHE B 1 345 ? -22.688 10.016 -7.926 1 95.31 345 PHE B C 1
ATOM 5789 O O . PHE B 1 345 ? -22.891 11.094 -7.355 1 95.31 345 PHE B O 1
ATOM 5796 N N . THR B 1 346 ? -23.672 9.281 -8.406 1 94.5 346 THR B N 1
ATOM 5797 C CA . THR B 1 346 ? -25.047 9.766 -8.391 1 94.5 346 THR B CA 1
ATOM 5798 C C . THR B 1 346 ? -25.922 8.93 -7.453 1 94.5 346 THR B C 1
ATOM 5800 O O . THR B 1 346 ? -25.766 7.707 -7.391 1 94.5 346 THR B O 1
ATOM 5803 N N . SER B 1 347 ? -26.703 9.578 -6.719 1 90.88 347 SER B N 1
ATOM 5804 C CA . SER B 1 347 ? -27.672 8.961 -5.836 1 90.88 347 SER B CA 1
ATOM 5805 C C . SER B 1 347 ? -29.078 9.531 -6.062 1 90.88 347 SER B C 1
ATOM 5807 O O . SER B 1 347 ? -29.234 10.742 -6.23 1 90.88 347 SER B O 1
ATOM 5809 N N . PRO B 1 348 ? -30.062 8.664 -6.047 1 86.12 348 PRO B N 1
ATOM 5810 C CA . PRO B 1 348 ? -31.438 9.141 -6.219 1 86.12 348 PRO B CA 1
ATOM 5811 C C . PRO B 1 348 ? -31.969 9.852 -4.977 1 86.12 348 PRO B C 1
ATOM 5813 O O . PRO B 1 348 ? -33 10.516 -5.043 1 86.12 348 PRO B O 1
ATOM 5816 N N . VAL B 1 349 ? -31.328 9.688 -3.871 1 84.94 349 VAL B N 1
ATOM 5817 C CA . VAL B 1 349 ? -31.688 10.359 -2.631 1 84.94 349 VAL B CA 1
ATOM 5818 C C . VAL B 1 349 ? -30.5 11.133 -2.088 1 84.94 349 VAL B C 1
ATOM 5820 O O . VAL B 1 349 ? -29.344 10.75 -2.311 1 84.94 349 VAL B O 1
ATOM 5823 N N . PRO B 1 350 ? -30.844 12.141 -1.47 1 89.06 350 PRO B N 1
ATOM 5824 C CA . PRO B 1 350 ? -29.75 12.891 -0.869 1 89.06 350 PRO B CA 1
ATOM 5825 C C . PRO B 1 350 ? -28.969 12.07 0.157 1 89.06 350 PRO B C 1
ATOM 5827 O O . PRO B 1 350 ? -29.562 11.312 0.929 1 89.06 350 PRO B O 1
ATOM 5830 N N . LEU B 1 351 ? -27.688 12.227 0.057 1 92.81 351 LEU B N 1
ATOM 5831 C CA . LEU B 1 351 ? -26.797 11.602 1.034 1 92.81 351 LEU B CA 1
ATOM 5832 C C . LEU B 1 351 ? -26.406 12.594 2.121 1 92.81 351 LEU B C 1
ATOM 5834 O O . LEU B 1 351 ? -26.172 13.766 1.836 1 92.81 351 LEU B O 1
ATOM 5838 N N . SER B 1 352 ? -26.469 12.188 3.338 1 91.44 352 SER B N 1
ATOM 5839 C CA . SER B 1 352 ? -26.109 13.039 4.469 1 91.44 352 SER B CA 1
ATOM 5840 C C . SER B 1 352 ? -25.094 12.344 5.383 1 91.44 352 SER B C 1
ATOM 5842 O O . SER B 1 352 ? -24.906 11.133 5.293 1 91.44 352 SER B O 1
ATOM 5844 N N . PRO B 1 353 ? -24.422 13.125 6.227 1 92.94 353 PRO B N 1
ATOM 5845 C CA . PRO B 1 353 ? -23.594 12.484 7.242 1 92.94 353 PRO B CA 1
ATOM 5846 C C . PRO B 1 353 ? -24.312 11.375 7.996 1 92.94 353 PRO B C 1
ATOM 5848 O O . PRO B 1 353 ? -25.484 11.523 8.344 1 92.94 353 PRO B O 1
ATOM 5851 N N . GLY B 1 354 ? -23.672 10.242 8.164 1 93.06 354 GLY B N 1
ATOM 5852 C CA . GLY B 1 354 ? -24.281 9.078 8.781 1 93.06 354 GLY B CA 1
ATOM 5853 C C . GLY B 1 354 ? -24.688 8.008 7.785 1 93.06 354 GLY B C 1
ATOM 5854 O O . GLY B 1 354 ? -24.844 6.84 8.141 1 93.06 354 GLY B O 1
ATOM 5855 N N . THR B 1 355 ? -24.891 8.406 6.516 1 94.19 355 THR B N 1
ATOM 5856 C CA . THR B 1 355 ? -25.266 7.457 5.473 1 94.19 355 THR B CA 1
ATOM 5857 C C . THR B 1 355 ? -24.188 6.395 5.289 1 94.19 355 THR B C 1
ATOM 5859 O O . THR B 1 355 ? -23 6.707 5.289 1 94.19 355 THR B O 1
ATOM 5862 N N . LEU B 1 356 ? -24.656 5.148 5.207 1 95.94 356 LEU B N 1
ATOM 5863 C CA . LEU B 1 356 ? -23.734 4.043 4.969 1 95.94 356 LEU B CA 1
ATOM 5864 C C . LEU B 1 356 ? -23.578 3.773 3.477 1 95.94 356 LEU B C 1
ATOM 5866 O O . LEU B 1 356 ? -24.562 3.793 2.736 1 95.94 356 LEU B O 1
ATOM 5870 N N . LEU B 1 357 ? -22.359 3.613 3.062 1 95.94 357 LEU B N 1
ATOM 5871 C CA . LEU B 1 357 ? -22.031 3.189 1.707 1 95.94 357 LEU B CA 1
ATOM 5872 C C . LEU B 1 357 ? -21.266 1.864 1.72 1 95.94 357 LEU B C 1
ATOM 5874 O O . LEU B 1 357 ? -20.438 1.63 2.596 1 95.94 357 LEU B O 1
ATOM 5878 N N . VAL B 1 358 ? -21.562 1.037 0.735 1 96.06 358 VAL B N 1
ATOM 5879 C CA . VAL B 1 358 ? -20.891 -0.251 0.584 1 96.06 358 VAL B CA 1
ATOM 5880 C C . VAL B 1 358 ? -20.125 -0.284 -0.736 1 96.06 358 VAL B C 1
ATOM 5882 O O . VAL B 1 358 ? -20.719 -0.141 -1.809 1 96.06 358 VAL B O 1
ATOM 5885 N N . PHE B 1 359 ? -18.844 -0.424 -0.615 1 95.75 359 PHE B N 1
ATOM 5886 C CA . PHE B 1 359 ? -18.016 -0.674 -1.781 1 95.75 359 PHE B CA 1
ATOM 5887 C C . PHE B 1 359 ? -17.859 -2.17 -2.033 1 95.75 359 PHE B C 1
ATOM 5889 O O . PHE B 1 359 ? -17.406 -2.91 -1.159 1 95.75 359 PHE B O 1
ATOM 5896 N N . GLY B 1 360 ? -18.219 -2.562 -3.244 1 94.31 360 GLY B N 1
ATOM 5897 C CA . GLY B 1 360 ? -18.172 -3.98 -3.566 1 94.31 360 GLY B CA 1
ATOM 5898 C C . GLY B 1 360 ? -16.906 -4.391 -4.297 1 94.31 360 GLY B C 1
ATOM 5899 O O . GLY B 1 360 ? -16.109 -3.539 -4.668 1 94.31 360 GLY B O 1
ATOM 5900 N N . GLU B 1 361 ? -16.734 -5.703 -4.375 1 94.19 361 GLU B N 1
ATOM 5901 C CA . GLU B 1 361 ? -15.672 -6.324 -5.164 1 94.19 361 GLU B CA 1
ATOM 5902 C C . GLU B 1 361 ? -14.297 -5.906 -4.668 1 94.19 361 GLU B C 1
ATOM 5904 O O . GLU B 1 361 ? -13.461 -5.441 -5.449 1 94.19 361 GLU B O 1
ATOM 5909 N N . VAL B 1 362 ? -14.117 -6.109 -3.367 1 96.06 362 VAL B N 1
ATOM 5910 C CA . VAL B 1 362 ? -12.82 -5.777 -2.775 1 96.06 362 VAL B CA 1
ATOM 5911 C C . VAL B 1 362 ? -12.203 -7.023 -2.146 1 96.06 362 VAL B C 1
ATOM 5913 O O . VAL B 1 362 ? -11.281 -6.922 -1.335 1 96.06 362 VAL B O 1
ATOM 5916 N N . GLY B 1 363 ? -12.703 -8.18 -2.523 1 96.25 363 GLY B N 1
ATOM 5917 C CA . GLY B 1 363 ? -12.305 -9.414 -1.857 1 96.25 363 GLY B CA 1
ATOM 5918 C C . GLY B 1 363 ? -10.93 -9.898 -2.271 1 96.25 363 GLY B C 1
ATOM 5919 O O . GLY B 1 363 ? -10.25 -10.586 -1.502 1 96.25 363 GLY B O 1
ATOM 5920 N N . ALA B 1 364 ? -10.555 -9.656 -3.453 1 96.56 364 ALA B N 1
ATOM 5921 C CA . ALA B 1 364 ? -9.258 -10.086 -3.959 1 96.56 364 ALA B CA 1
ATOM 5922 C C . ALA B 1 364 ? -8.289 -8.906 -4.066 1 96.56 364 ALA B C 1
ATOM 5924 O O . ALA B 1 364 ? -8.617 -7.891 -4.676 1 96.56 364 ALA B O 1
ATOM 5925 N N . TYR B 1 365 ? -7.105 -9.062 -3.475 1 95.56 365 TYR B N 1
ATOM 5926 C CA . TYR B 1 365 ? -5.961 -8.164 -3.586 1 95.56 365 TYR B CA 1
ATOM 5927 C C . TYR B 1 365 ? -6.199 -6.871 -2.816 1 95.56 365 TYR B C 1
ATOM 5929 O O . TYR B 1 365 ? -5.355 -6.453 -2.021 1 95.56 365 TYR B O 1
ATOM 5937 N N . ASP B 1 366 ? -7.402 -6.262 -2.922 1 95.75 366 ASP B N 1
ATOM 5938 C CA . ASP B 1 366 ? -7.66 -5.043 -2.162 1 95.75 366 ASP B CA 1
ATOM 5939 C C . ASP B 1 366 ? -7.586 -5.305 -0.66 1 95.75 366 ASP B C 1
ATOM 5941 O O . ASP B 1 366 ? -6.82 -4.652 0.054 1 95.75 366 ASP B O 1
ATOM 5945 N N . LEU B 1 367 ? -8.414 -6.238 -0.245 1 95.62 367 LEU B N 1
ATOM 5946 C CA . LEU B 1 367 ? -8.375 -6.574 1.175 1 95.62 367 LEU B CA 1
ATOM 5947 C C . LEU B 1 367 ? -6.973 -6.992 1.602 1 95.62 367 LEU B C 1
ATOM 5949 O O . LEU B 1 367 ? -6.496 -6.586 2.666 1 95.62 367 LEU B O 1
ATOM 5953 N N . ALA B 1 368 ? -6.27 -7.695 0.76 1 94.12 368 ALA B N 1
ATOM 5954 C CA . ALA B 1 368 ? -4.957 -8.25 1.075 1 94.12 368 ALA B CA 1
ATOM 5955 C C . ALA B 1 368 ? -3.889 -7.16 1.082 1 94.12 368 ALA B C 1
ATOM 5957 O O . ALA B 1 368 ? -2.898 -7.258 1.809 1 94.12 368 ALA B O 1
ATOM 5958 N N . THR B 1 369 ? -4.074 -6.137 0.27 1 93.44 369 THR B N 1
ATOM 5959 C CA . THR B 1 369 ? -3.021 -5.137 0.111 1 93.44 369 THR B CA 1
ATOM 5960 C C . THR B 1 369 ? -3.402 -3.834 0.804 1 93.44 369 THR B C 1
ATOM 5962 O O . THR B 1 369 ? -2.645 -2.861 0.772 1 93.44 369 THR B O 1
ATOM 5965 N N . SER B 1 370 ? -4.605 -3.82 1.381 1 93 370 SER B N 1
ATOM 5966 C CA . SER B 1 370 ? -4.949 -2.646 2.176 1 93 370 SER B CA 1
ATOM 5967 C C . SER B 1 370 ? -3.928 -2.41 3.283 1 93 370 SER B C 1
ATOM 5969 O O . SER B 1 370 ? -3.318 -3.357 3.785 1 93 370 SER B O 1
ATOM 5971 N N . HIS B 1 371 ? -3.658 -1.156 3.594 1 88 371 HIS B N 1
ATOM 5972 C CA . HIS B 1 371 ? -2.619 -0.886 4.582 1 88 371 HIS B CA 1
ATOM 5973 C C . HIS B 1 371 ? -3.041 0.229 5.531 1 88 371 HIS B C 1
ATOM 5975 O O . HIS B 1 371 ? -3.912 1.036 5.203 1 88 371 HIS B O 1
ATOM 5981 N N . SER B 1 372 ? -2.402 0.137 6.656 1 88.62 372 SER B N 1
ATOM 5982 C CA . SER B 1 372 ? -2.539 1.206 7.641 1 88.62 372 SER B CA 1
ATOM 5983 C C . SER B 1 372 ? -1.463 2.27 7.453 1 88.62 372 SER B C 1
ATOM 5985 O O . SER B 1 372 ? -0.292 1.946 7.242 1 88.62 372 SER B O 1
ATOM 5987 N N . TRP B 1 373 ? -1.817 3.443 7.332 1 90.62 373 TRP B N 1
ATOM 5988 C CA . TRP B 1 373 ? -0.854 4.535 7.262 1 90.62 373 TRP B CA 1
ATOM 5989 C C . TRP B 1 373 ? -1.165 5.605 8.297 1 90.62 373 TRP B C 1
ATOM 5991 O O . TRP B 1 373 ? -0.494 5.691 9.328 1 90.62 373 TRP B O 1
ATOM 6001 N N . ILE B 1 374 ? -2.254 6.25 8.195 1 93 374 ILE B N 1
ATOM 6002 C CA . ILE B 1 374 ? -2.605 7.332 9.109 1 93 374 ILE B CA 1
ATOM 6003 C C . ILE B 1 374 ? -3.646 6.84 10.109 1 93 374 ILE B C 1
ATOM 6005 O O . ILE B 1 374 ? -3.689 7.312 11.25 1 93 374 ILE B O 1
ATOM 6009 N N . ARG B 1 375 ? -4.414 5.895 9.695 1 92.31 375 ARG B N 1
ATOM 6010 C CA . ARG B 1 375 ? -5.453 5.328 10.547 1 92.31 375 ARG B CA 1
ATOM 6011 C C . ARG B 1 375 ? -5.258 3.824 10.719 1 92.31 375 ARG B C 1
ATOM 6013 O O . ARG B 1 375 ? -4.617 3.178 9.891 1 92.31 375 ARG B O 1
ATOM 6020 N N . GLN B 1 376 ? -5.789 3.303 11.742 1 88.38 376 GLN B N 1
ATOM 6021 C CA . GLN B 1 376 ? -5.699 1.869 11.992 1 88.38 376 GLN B CA 1
ATOM 6022 C C . GLN B 1 376 ? -6.484 1.073 10.953 1 88.38 376 GLN B C 1
ATOM 6024 O O . GLN B 1 376 ? -7.52 1.53 10.469 1 88.38 376 GLN B O 1
ATOM 6029 N N . ALA B 1 377 ? -5.938 -0.107 10.695 1 89.19 377 ALA B N 1
ATOM 6030 C CA . ALA B 1 377 ? -6.641 -1 9.781 1 89.19 377 ALA B CA 1
ATOM 6031 C C . ALA B 1 377 ? -8.031 -1.34 10.305 1 89.19 377 ALA B C 1
ATOM 6033 O O . ALA B 1 377 ? -8.203 -1.652 11.484 1 89.19 377 ALA B O 1
ATOM 6034 N N . PRO B 1 378 ? -9.023 -1.275 9.492 1 94.12 378 PRO B N 1
ATOM 6035 C CA . PRO B 1 378 ? -10.375 -1.648 9.922 1 94.12 378 PRO B CA 1
ATOM 6036 C C . PRO B 1 378 ? -10.516 -3.145 10.195 1 94.12 378 PRO B C 1
ATOM 6038 O O . PRO B 1 378 ? -9.75 -3.947 9.656 1 94.12 378 PRO B O 1
ATOM 6041 N N . PRO B 1 379 ? -11.453 -3.51 11.039 1 94.56 379 PRO B N 1
ATOM 6042 C CA . PRO B 1 379 ? -11.688 -4.941 11.25 1 94.56 379 PRO B CA 1
ATOM 6043 C C . PRO B 1 379 ? -12.242 -5.633 10.008 1 94.56 379 PRO B C 1
ATOM 6045 O O . PRO B 1 379 ? -12.836 -4.98 9.148 1 94.56 379 PRO B O 1
ATOM 6048 N N . VAL B 1 380 ? -11.969 -6.871 9.906 1 96 380 VAL B N 1
ATOM 6049 C CA . VAL B 1 380 ? -12.523 -7.734 8.875 1 96 380 VAL B CA 1
ATOM 6050 C C . VAL B 1 380 ? -13.523 -8.711 9.492 1 96 380 VAL B C 1
ATOM 6052 O O . VAL B 1 380 ? -13.188 -9.445 10.422 1 96 380 VAL B O 1
ATOM 6055 N N . LEU B 1 381 ? -14.727 -8.625 8.992 1 94.75 381 LEU B N 1
ATOM 6056 C CA . LEU B 1 381 ? -15.789 -9.5 9.469 1 94.75 381 LEU B CA 1
ATOM 6057 C C . LEU B 1 381 ? -16.172 -10.523 8.398 1 94.75 381 LEU B C 1
ATOM 6059 O O . LEU B 1 381 ? -16.156 -10.219 7.207 1 94.75 381 LEU B O 1
ATOM 6063 N N . THR B 1 382 ? -16.391 -11.688 8.852 1 93.69 382 THR B N 1
ATOM 6064 C CA . THR B 1 382 ? -16.891 -12.719 7.938 1 93.69 382 THR B CA 1
ATOM 6065 C C . THR B 1 382 ? -18.344 -13.047 8.219 1 93.69 382 THR B C 1
ATOM 6067 O O . THR B 1 382 ? -18.781 -13.008 9.375 1 93.69 382 THR B O 1
ATOM 6070 N N . VAL B 1 383 ? -19.047 -13.266 7.191 1 88.25 383 VAL B N 1
ATOM 6071 C CA . VAL B 1 383 ? -20.453 -13.594 7.312 1 88.25 383 VAL B CA 1
ATOM 6072 C C . VAL B 1 383 ? -20.719 -15 6.777 1 88.25 383 VAL B C 1
ATOM 6074 O O . VAL B 1 383 ? -20.281 -15.336 5.672 1 88.25 383 VAL B O 1
ATOM 6077 N N . SER B 1 384 ? -21.312 -15.812 7.59 1 84.88 384 SER B N 1
ATOM 6078 C CA . SER B 1 384 ? -21.797 -17.141 7.238 1 84.88 384 SER B CA 1
ATOM 6079 C C . SER B 1 384 ? -23.172 -17.406 7.855 1 84.88 384 SER B C 1
ATOM 6081 O O . SER B 1 384 ? -23.406 -17.094 9.023 1 84.88 384 SER B O 1
ATOM 6083 N N . GLU B 1 385 ? -24.062 -17.953 7.082 1 70.88 385 GLU B N 1
ATOM 6084 C CA . GLU B 1 385 ? -25.406 -18.234 7.543 1 70.88 385 GLU B CA 1
ATOM 6085 C C . GLU B 1 385 ? -26.016 -17.031 8.258 1 70.88 385 GLU B C 1
ATOM 6087 O O . GLU B 1 385 ? -26.547 -17.156 9.359 1 70.88 385 GLU B O 1
ATOM 6092 N N . GLU B 1 386 ? -25.766 -15.961 7.727 1 67.19 386 GLU B N 1
ATOM 6093 C CA . GLU B 1 386 ? -26.344 -14.68 8.109 1 67.19 386 GLU B CA 1
ATOM 6094 C C . GLU B 1 386 ? -25.812 -14.211 9.461 1 67.19 386 GLU B C 1
ATOM 6096 O O . GLU B 1 386 ? -26.438 -13.414 10.148 1 67.19 386 GLU B O 1
ATOM 6101 N N . GLN B 1 387 ? -24.875 -14.875 9.898 1 68.5 387 GLN B N 1
ATOM 6102 C CA . GLN B 1 387 ? -24.203 -14.438 11.125 1 68.5 387 GLN B CA 1
ATOM 6103 C C . GLN B 1 387 ? -22.766 -13.992 10.836 1 68.5 387 GLN B C 1
ATOM 6105 O O . GLN B 1 387 ? -22.078 -14.609 10.023 1 68.5 387 GLN B O 1
ATOM 6110 N N . TRP B 1 388 ? -22.5 -12.82 11.422 1 74.69 388 TRP B N 1
ATOM 6111 C CA . TRP B 1 388 ? -21.141 -12.352 11.211 1 74.69 388 TRP B CA 1
ATOM 6112 C C . TRP B 1 388 ? -20.25 -12.672 12.414 1 74.69 388 TRP B C 1
ATOM 6114 O O . TRP B 1 388 ? -20.75 -12.82 13.531 1 74.69 388 TRP B O 1
ATOM 6124 N N . GLN B 1 389 ? -19.031 -12.992 12.219 1 74.06 389 GLN B N 1
ATOM 6125 C CA . GLN B 1 389 ? -18.016 -13.156 13.266 1 74.06 389 GLN B CA 1
ATOM 6126 C C . GLN B 1 389 ? -16.734 -12.438 12.898 1 74.06 389 GLN B C 1
ATOM 6128 O O . GLN B 1 389 ? -16.391 -12.312 11.711 1 74.06 389 GLN B O 1
ATOM 6133 N N . PRO B 1 390 ? -16.125 -11.742 13.969 1 74.81 390 PRO B N 1
ATOM 6134 C CA . PRO B 1 390 ? -14.82 -11.125 13.68 1 74.81 390 PRO B CA 1
ATOM 6135 C C . PRO B 1 390 ? -13.812 -12.125 13.102 1 74.81 390 PRO B C 1
ATOM 6137 O O . PRO B 1 390 ? -13.797 -13.289 13.5 1 74.81 390 PRO B O 1
ATOM 6140 N N . SER B 1 391 ? -13.344 -11.703 11.992 1 69.88 391 SER B N 1
ATOM 6141 C CA . SER B 1 391 ? -12.305 -12.562 11.43 1 69.88 391 SER B CA 1
ATOM 6142 C C . SER B 1 391 ? -11.008 -12.461 12.227 1 69.88 391 SER B C 1
ATOM 6144 O O . SER B 1 391 ? -10.75 -11.445 12.883 1 69.88 391 SER B O 1
ATOM 6146 N N . SER B 1 392 ? -10.266 -13.516 12.461 1 52.66 392 SER B N 1
ATOM 6147 C CA . SER B 1 392 ? -8.992 -13.547 13.164 1 52.66 392 SER B CA 1
ATOM 6148 C C . SER B 1 392 ? -8.016 -12.516 12.602 1 52.66 392 SER B C 1
ATOM 6150 O O . SER B 1 392 ? -8.141 -12.109 11.445 1 52.66 392 SER B O 1
ATOM 6152 N N . SER B 1 393 ? -7.219 -11.836 13.398 1 49.38 393 SER B N 1
ATOM 6153 C CA . SER B 1 393 ? -6.246 -10.773 13.195 1 49.38 393 SER B CA 1
ATOM 6154 C C . SER B 1 393 ? -5.461 -10.977 11.906 1 49.38 393 SER B C 1
ATOM 6156 O O . SER B 1 393 ? -5.102 -12.109 11.562 1 49.38 393 SER B O 1
ATOM 6158 N N . ARG B 1 394 ? -5.445 -9.984 11.078 1 48.62 394 ARG B N 1
ATOM 6159 C CA . ARG B 1 394 ? -4.602 -9.93 9.891 1 48.62 394 ARG B CA 1
ATOM 6160 C C . ARG B 1 394 ? -3.133 -10.109 10.258 1 48.62 394 ARG B C 1
ATOM 6162 O O . ARG B 1 394 ? -2.672 -9.594 11.273 1 48.62 394 ARG B O 1
#

Organism: Persicimonas caeni (NCBI:txid2292766)